Protein AF-0000000078205547 (afdb_homodimer)

Structure (mmCIF, N/CA/C/O backbone):
data_AF-0000000078205547-model_v1
#
loop_
_entity.id
_entity.type
_entity.pdbx_description
1 polymer 'DDHD domain-containing protein'
#
loop_
_atom_site.group_PDB
_atom_site.id
_atom_site.type_symbol
_atom_site.label_atom_id
_atom_site.label_alt_id
_atom_site.label_comp_id
_atom_site.label_asym_id
_atom_site.label_entity_id
_atom_site.label_seq_id
_atom_site.pdbx_PDB_ins_code
_atom_site.Cartn_x
_atom_site.Cartn_y
_atom_site.Cartn_z
_atom_site.occupancy
_atom_site.B_iso_or_equiv
_atom_site.auth_seq_id
_atom_site.auth_comp_id
_atom_site.auth_asym_id
_atom_site.auth_atom_id
_atom_site.pdbx_PDB_model_num
ATOM 1 N N . MET A 1 1 ? 18.281 45.594 -70 1 13.79 1 MET A N 1
ATOM 2 C CA . MET A 1 1 ? 17.766 46.969 -70.125 1 13.79 1 MET A CA 1
ATOM 3 C C . MET A 1 1 ? 16.734 47.25 -69 1 13.79 1 MET A C 1
ATOM 5 O O . MET A 1 1 ? 16.141 46.312 -68.438 1 13.79 1 MET A O 1
ATOM 9 N N . ALA A 1 2 ? 16.188 48.5 -69 1 14.16 2 ALA A N 1
ATOM 10 C CA . ALA A 1 2 ? 16.422 49.844 -68.5 1 14.16 2 ALA A CA 1
ATOM 11 C C . ALA A 1 2 ? 15.273 50.25 -67.562 1 14.16 2 ALA A C 1
ATOM 13 O O . ALA A 1 2 ? 15.5 50.844 -66.5 1 14.16 2 ALA A O 1
ATOM 14 N N . ASP A 1 3 ? 14.18 50.344 -68.188 1 13.2 3 ASP A N 1
ATOM 15 C CA . ASP A 1 3 ? 13.391 51.594 -68.25 1 13.2 3 ASP A CA 1
ATOM 16 C C . ASP A 1 3 ? 12.625 51.781 -66.938 1 13.2 3 ASP A C 1
ATOM 18 O O . ASP A 1 3 ? 12.719 52.844 -66.312 1 13.2 3 ASP A O 1
ATOM 22 N N . SER A 1 4 ? 11.383 51.844 -67.062 1 14.23 4 SER A N 1
ATOM 23 C CA . SER A 1 4 ? 10.461 52.969 -67 1 14.23 4 SER A CA 1
ATOM 24 C C . SER A 1 4 ? 9.883 53.125 -65.625 1 14.23 4 SER A C 1
ATOM 26 O O . SER A 1 4 ? 9.898 52.188 -64.812 1 14.23 4 SER A O 1
ATOM 28 N N . GLU A 1 5 ? 8.758 53.75 -65.438 1 14.48 5 GLU A N 1
ATOM 29 C CA . GLU A 1 5 ? 8.305 55.062 -65.062 1 14.48 5 GLU A CA 1
ATOM 30 C C . GLU A 1 5 ? 7.812 55.062 -63.594 1 14.48 5 GLU A C 1
ATOM 32 O O . GLU A 1 5 ? 7.5 54 -63.031 1 14.48 5 GLU A O 1
ATOM 37 N N . ALA A 1 6 ? 7.211 56.25 -63.125 1 14.41 6 ALA A N 1
ATOM 38 C CA . ALA A 1 6 ? 7.141 57.469 -62.312 1 14.41 6 ALA A CA 1
ATOM 39 C C . ALA A 1 6 ? 5.992 57.375 -61.312 1 14.41 6 ALA A C 1
ATOM 41 O O . ALA A 1 6 ? 6.117 57.875 -60.188 1 14.41 6 ALA A O 1
ATOM 42 N N . SER A 1 7 ? 4.758 57.25 -61.875 1 13.96 7 SER A N 1
ATOM 43 C CA . SER A 1 7 ? 3.809 58.344 -61.688 1 13.96 7 SER A CA 1
ATOM 44 C C . SER A 1 7 ? 3.281 58.375 -60.25 1 13.96 7 SER A C 1
ATOM 46 O O . SER A 1 7 ? 3.338 59.406 -59.562 1 13.96 7 SER A O 1
ATOM 48 N N . HIS A 1 8 ? 1.96 58.344 -60.156 1 14.67 8 HIS A N 1
ATOM 49 C CA . HIS A 1 8 ? 0.961 59.406 -59.938 1 14.67 8 HIS A CA 1
ATOM 50 C C . HIS A 1 8 ? 0.587 59.469 -58.469 1 14.67 8 HIS A C 1
ATOM 52 O O . HIS A 1 8 ? 0.93 58.594 -57.688 1 14.67 8 HIS A O 1
ATOM 58 N N . GLY A 1 9 ? -0.639 59.5 -58.281 1 14.28 9 GLY A N 1
ATOM 59 C CA . GLY A 1 9 ? -1.531 60.594 -57.844 1 14.28 9 GLY A CA 1
ATOM 60 C C . GLY A 1 9 ? -1.747 60.625 -56.344 1 14.28 9 GLY A C 1
ATOM 61 O O . GLY A 1 9 ? -1.538 61.656 -55.719 1 14.28 9 GLY A O 1
ATOM 62 N N . THR A 1 10 ? -2.805 60 -55.969 1 15.43 10 THR A N 1
ATOM 63 C CA . THR A 1 10 ? -3.979 60.75 -55.562 1 15.43 10 THR A CA 1
ATOM 64 C C . THR A 1 10 ? -3.865 61.125 -54.094 1 15.43 10 THR A C 1
ATOM 66 O O . THR A 1 10 ? -3.051 60.562 -53.344 1 15.43 10 THR A O 1
ATOM 69 N N . SER A 1 11 ? -4.965 61.312 -53.531 1 15.45 11 SER A N 1
ATOM 70 C CA . SER A 1 11 ? -5.785 62.375 -52.906 1 15.45 11 SER A CA 1
ATOM 71 C C . SER A 1 11 ? -5.523 62.469 -51.406 1 15.45 11 SER A C 1
ATOM 73 O O . SER A 1 11 ? -4.965 61.531 -50.812 1 15.45 11 SER A O 1
ATOM 75 N N . ASP A 1 12 ? -6.266 63.281 -50.781 1 15.35 12 ASP A N 1
ATOM 76 C CA . ASP A 1 12 ? -6.398 64.5 -50 1 15.35 12 ASP A CA 1
ATOM 77 C C . ASP A 1 12 ? -6.461 64.188 -48.531 1 15.35 12 ASP A C 1
ATOM 79 O O . ASP A 1 12 ? -5.812 64.875 -47.719 1 15.35 12 ASP A O 1
ATOM 83 N N . LEU A 1 13 ? -7.535 63.438 -48.219 1 16.25 13 LEU A N 1
ATOM 84 C CA . LEU A 1 13 ? -8.414 64.125 -47.25 1 16.25 13 LEU A CA 1
ATOM 85 C C . LEU A 1 13 ? -7.754 64.188 -45.875 1 16.25 13 LEU A C 1
ATOM 87 O O . LEU A 1 13 ? -6.934 63.344 -45.531 1 16.25 13 LEU A O 1
ATOM 91 N N . GLY A 1 14 ? -8.008 65.312 -45.219 1 15.91 14 GLY A N 1
ATOM 92 C CA . GLY A 1 14 ? -7.609 66.25 -44.219 1 15.91 14 GLY A CA 1
ATOM 93 C C . GLY A 1 14 ? -7.57 65.688 -42.812 1 15.91 14 GLY A C 1
ATOM 94 O O . GLY A 1 14 ? -6.934 66.312 -41.938 1 15.91 14 GLY A O 1
ATOM 95 N N . SER A 1 15 ? -8.578 64.812 -42.562 1 17.05 15 SER A N 1
ATOM 96 C CA . SER A 1 15 ? -9.289 65.25 -41.375 1 17.05 15 SER A CA 1
ATOM 97 C C . SER A 1 15 ? -8.375 65.25 -40.125 1 17.05 15 SER A C 1
ATOM 99 O O . SER A 1 15 ? -7.48 64.438 -40.031 1 17.05 15 SER A O 1
ATOM 101 N N . ASP A 1 16 ? -8.406 66.312 -39.469 1 16.69 16 ASP A N 1
ATOM 102 C CA . ASP A 1 16 ? -7.715 67 -38.406 1 16.69 16 ASP A CA 1
ATOM 103 C C . ASP A 1 16 ? -7.688 66.25 -37.125 1 16.69 16 ASP A C 1
ATOM 105 O O . ASP A 1 16 ? -7.285 66.75 -36.062 1 16.69 16 ASP A O 1
ATOM 109 N N . GLY A 1 17 ? -8.273 65 -37.188 1 16.44 17 GLY A N 1
ATOM 110 C CA . GLY A 1 17 ? -8.68 64.812 -35.812 1 16.44 17 GLY A CA 1
ATOM 111 C C . GLY A 1 17 ? -7.539 64.938 -34.812 1 16.44 17 GLY A C 1
ATOM 112 O O . GLY A 1 17 ? -6.484 64.312 -34.969 1 16.44 17 GLY A O 1
ATOM 113 N N . LYS A 1 18 ? -7.453 66.125 -34.312 1 17.38 18 LYS A N 1
ATOM 114 C CA . LYS A 1 18 ? -6.559 66.562 -33.281 1 17.38 18 LYS A CA 1
ATOM 115 C C . LYS A 1 18 ? -6.406 65.5 -32.156 1 17.38 18 LYS A C 1
ATOM 117 O O . LYS A 1 18 ? -7.395 64.938 -31.688 1 17.38 18 LYS A O 1
ATOM 122 N N . LYS A 1 19 ? -5.27 64.938 -32.156 1 17.17 19 LYS A N 1
ATOM 123 C CA . LYS A 1 19 ? -4.645 64.062 -31.156 1 17.17 19 LYS A CA 1
ATOM 124 C C . LYS A 1 19 ? -4.711 64.688 -29.766 1 17.17 19 LYS A C 1
ATOM 126 O O . LYS A 1 19 ? -4.02 65.688 -29.5 1 17.17 19 LYS A O 1
ATOM 131 N N . ARG A 1 20 ? -6.008 64.938 -29.328 1 17.83 20 ARG A N 1
ATOM 132 C CA . ARG A 1 20 ? -5.996 65.438 -27.969 1 17.83 20 ARG A CA 1
ATOM 133 C C . ARG A 1 20 ? -4.945 64.75 -27.125 1 17.83 20 ARG A C 1
ATOM 135 O O . ARG A 1 20 ? -4.863 63.5 -27.125 1 17.83 20 ARG A O 1
ATOM 142 N N . GLU A 1 21 ? -3.869 65.438 -27 1 20.22 21 GLU A N 1
ATOM 143 C CA . GLU A 1 21 ? -2.742 65.125 -26.109 1 20.22 21 GLU A CA 1
ATOM 144 C C . GLU A 1 21 ? -3.221 64.812 -24.703 1 20.22 21 GLU A C 1
ATOM 146 O O . GLU A 1 21 ? -3.791 65.625 -24.016 1 20.22 21 GLU A O 1
ATOM 151 N N . GLY A 1 22 ? -4.09 63.75 -24.703 1 19.55 22 GLY A N 1
ATOM 152 C CA . GLY A 1 22 ? -4.578 63.375 -23.391 1 19.55 22 GLY A CA 1
ATOM 153 C C . GLY A 1 22 ? -3.541 63.531 -22.297 1 19.55 22 GLY A C 1
ATOM 154 O O . GLY A 1 22 ? -2.338 63.5 -22.562 1 19.55 22 GLY A O 1
ATOM 155 N N . GLY A 1 23 ? -3.955 64.312 -21.25 1 19.34 23 GLY A N 1
ATOM 156 C CA . GLY A 1 23 ? -3.383 64.812 -20.016 1 19.34 23 GLY A CA 1
ATOM 157 C C . GLY A 1 23 ? -2.482 63.812 -19.328 1 19.34 23 GLY A C 1
ATOM 158 O O . GLY A 1 23 ? -2.514 62.625 -19.641 1 19.34 23 GLY A O 1
ATOM 159 N N . GLU A 1 24 ? -1.661 64.438 -18.391 1 21.66 24 GLU A N 1
ATOM 160 C CA . GLU A 1 24 ? -0.511 64.125 -17.547 1 21.66 24 GLU A CA 1
ATOM 161 C C . GLU A 1 24 ? -0.755 62.875 -16.703 1 21.66 24 GLU A C 1
ATOM 163 O O . GLU A 1 24 ? -1.899 62.562 -16.375 1 21.66 24 GLU A O 1
ATOM 168 N N . ALA A 1 25 ? 0.328 62 -16.641 1 23.91 25 ALA A N 1
ATOM 169 C CA . ALA A 1 25 ? 0.707 60.781 -15.938 1 23.91 25 ALA A CA 1
ATOM 170 C C . ALA A 1 25 ? 0.406 60.875 -14.445 1 23.91 25 ALA A C 1
ATOM 172 O O . ALA A 1 25 ? 1.003 61.688 -13.742 1 23.91 25 ALA A O 1
ATOM 173 N N . ALA A 1 26 ? -0.851 60.906 -14.039 1 26.56 26 ALA A N 1
ATOM 174 C CA . ALA A 1 26 ? -1.07 60.75 -12.602 1 26.56 26 ALA A CA 1
ATOM 175 C C . ALA A 1 26 ? -0.078 59.75 -12.008 1 26.56 26 ALA A C 1
ATOM 177 O O . ALA A 1 26 ? 0.103 58.656 -12.547 1 26.56 26 ALA A O 1
ATOM 178 N N . GLY A 1 27 ? 0.979 60.281 -11.398 1 23.22 27 GLY A N 1
ATOM 179 C CA . GLY A 1 27 ? 1.997 59.562 -10.656 1 23.22 27 GLY A CA 1
ATOM 180 C C . GLY A 1 27 ? 1.447 58.375 -9.906 1 23.22 27 GLY A C 1
ATOM 181 O O . GLY A 1 27 ? 0.437 58.469 -9.211 1 23.22 27 GLY A O 1
ATOM 182 N N . SER A 1 28 ? 1.461 57.219 -10.531 1 27.7 28 SER A N 1
ATOM 183 C CA . SER A 1 28 ? 1.217 55.938 -9.867 1 27.7 28 SER A CA 1
ATOM 184 C C . SER A 1 28 ? 1.701 55.969 -8.422 1 27.7 28 SER A C 1
ATOM 186 O O . SER A 1 28 ? 2.873 56.25 -8.156 1 27.7 28 SER A O 1
ATOM 188 N N . SER A 1 29 ? 0.966 56.562 -7.512 1 29.58 29 SER A N 1
ATOM 189 C CA . SER A 1 29 ? 1.237 56.406 -6.086 1 29.58 29 SER A CA 1
ATOM 190 C C . SER A 1 29 ? 1.867 55.062 -5.777 1 29.58 29 SER A C 1
ATOM 192 O O . SER A 1 29 ? 1.272 54.031 -6.055 1 29.58 29 SER A O 1
ATOM 194 N N . GLY A 1 30 ? 3.193 54.844 -6.055 1 29.59 30 GLY A N 1
ATOM 195 C CA . GLY A 1 30 ? 4.07 53.719 -5.73 1 29.59 30 GLY A CA 1
ATOM 196 C C . GLY A 1 30 ? 3.672 53 -4.453 1 29.59 30 GLY A C 1
ATOM 197 O O . GLY A 1 30 ? 3.484 53.656 -3.412 1 29.59 30 GLY A O 1
ATOM 198 N N . ILE A 1 31 ? 2.787 52.125 -4.508 1 36 31 ILE A N 1
ATOM 199 C CA . ILE A 1 31 ? 2.771 51.219 -3.379 1 36 31 ILE A CA 1
ATOM 200 C C . ILE A 1 31 ? 4.184 51.062 -2.809 1 36 31 ILE A C 1
ATOM 202 O O . ILE A 1 31 ? 5.094 50.594 -3.498 1 36 31 ILE A O 1
ATOM 206 N N . GLU A 1 32 ? 4.719 51.969 -2.125 1 38.06 32 GLU A N 1
ATOM 207 C CA . GLU A 1 32 ? 6.012 51.844 -1.462 1 38.06 32 GLU A CA 1
ATOM 208 C C . GLU A 1 32 ? 6.293 50.375 -1.096 1 38.06 32 GLU A C 1
ATOM 210 O O . GLU A 1 32 ? 5.516 49.75 -0.376 1 38.06 32 GLU A O 1
ATOM 215 N N . GLU A 1 33 ? 6.809 49.562 -1.987 1 44.59 33 GLU A N 1
ATOM 216 C CA . GLU A 1 33 ? 7.375 48.25 -1.736 1 44.59 33 GLU A CA 1
ATOM 217 C C . GLU A 1 33 ? 7.922 48.125 -0.315 1 44.59 33 GLU A C 1
ATOM 219 O O . GLU A 1 33 ? 8.789 48.906 0.083 1 44.59 33 GLU A O 1
ATOM 224 N N . THR A 1 34 ? 7.184 47.875 0.647 1 54.09 34 THR A N 1
ATOM 225 C CA . THR A 1 34 ? 7.656 47.656 2.012 1 54.09 34 THR A CA 1
ATOM 226 C C . THR A 1 34 ? 8.969 46.875 2.014 1 54.09 34 THR A C 1
ATOM 228 O O . THR A 1 34 ? 9.008 45.719 1.611 1 54.09 34 THR A O 1
ATOM 231 N N . SER A 1 35 ? 10.055 47.531 1.769 1 64.81 35 SER A N 1
ATOM 232 C CA . SER A 1 35 ? 11.398 46.969 1.927 1 64.81 35 SER A CA 1
ATOM 233 C C . SER A 1 35 ? 11.523 46.188 3.234 1 64.81 35 SER A C 1
ATOM 235 O O . SER A 1 35 ? 10.883 46.531 4.23 1 64.81 35 SER A O 1
ATOM 237 N N . PRO A 1 36 ? 12.023 45.031 3.236 1 72.62 36 PRO A N 1
ATOM 238 C CA . PRO A 1 36 ? 12.234 44.219 4.449 1 72.62 36 PRO A CA 1
ATOM 239 C C . PRO A 1 36 ? 12.867 45.031 5.578 1 72.62 36 PRO A C 1
ATOM 241 O O . PRO A 1 36 ? 12.664 44.719 6.754 1 72.62 36 PRO A O 1
ATOM 244 N N . ASP A 1 37 ? 13.516 46.094 5.188 1 77.12 37 ASP A N 1
ATOM 245 C CA . ASP A 1 37 ? 14.195 46.906 6.203 1 77.12 37 ASP A CA 1
ATOM 246 C C . ASP A 1 37 ? 13.195 47.719 7.031 1 77.12 37 ASP A C 1
ATOM 248 O O . ASP A 1 37 ? 13.461 48.031 8.188 1 77.12 37 ASP A O 1
ATOM 252 N N . LEU A 1 38 ? 12.125 47.906 6.422 1 78.62 38 LEU A N 1
ATOM 253 C CA . LEU A 1 38 ? 11.117 48.719 7.102 1 78.62 38 LEU A CA 1
ATOM 254 C C . LEU A 1 38 ? 10.391 47.875 8.156 1 78.62 38 LEU A C 1
ATOM 256 O O . LEU A 1 38 ? 9.711 48.438 9.031 1 78.62 38 LEU A O 1
ATOM 260 N N . LEU A 1 39 ? 10.609 46.594 8.156 1 78.88 39 LEU A N 1
ATOM 261 C CA . LEU A 1 39 ? 9.906 45.719 9.078 1 78.88 39 LEU A CA 1
ATOM 262 C C . LEU A 1 39 ? 10.75 45.469 10.328 1 78.88 39 LEU A C 1
ATOM 264 O O . LEU A 1 39 ? 10.266 44.875 11.289 1 78.88 39 LEU A O 1
ATOM 268 N N . ARG A 1 40 ? 11.867 46.031 10.336 1 77.31 40 ARG A N 1
ATOM 269 C CA . ARG A 1 40 ? 12.766 45.844 11.461 1 77.31 40 ARG A CA 1
ATOM 270 C C . ARG A 1 40 ? 12.406 46.75 12.633 1 77.31 40 ARG A C 1
ATOM 272 O O . ARG A 1 40 ? 11.961 47.875 12.43 1 77.31 40 ARG A O 1
ATOM 279 N N . ASN A 1 41 ? 12.586 46.219 13.797 1 77.12 41 ASN A N 1
ATOM 280 C CA . ASN A 1 41 ? 12.344 47 15.008 1 77.12 41 ASN A CA 1
ATOM 281 C C . ASN A 1 41 ? 13.531 47.875 15.352 1 77.12 41 ASN A C 1
ATOM 283 O O . ASN A 1 41 ? 14.133 47.75 16.422 1 77.12 41 ASN A O 1
ATOM 287 N N . THR A 1 42 ? 13.812 48.844 14.484 1 80.69 42 THR A N 1
ATOM 288 C CA . THR A 1 42 ? 14.898 49.812 14.695 1 80.69 42 THR A CA 1
ATOM 289 C C . THR A 1 42 ? 14.359 51.125 15.219 1 80.69 42 THR A C 1
ATOM 291 O O . THR A 1 42 ? 13.195 51.469 14.977 1 80.69 42 THR A O 1
ATOM 294 N N . PRO A 1 43 ? 15.227 51.781 15.922 1 84.12 43 PRO A N 1
ATOM 295 C CA . PRO A 1 43 ? 14.797 53.094 16.406 1 84.12 43 PRO A CA 1
ATOM 296 C C . PRO A 1 43 ? 14.375 54.031 15.266 1 84.12 43 PRO A C 1
ATOM 298 O O . PRO A 1 43 ? 13.438 54.812 15.422 1 84.12 43 PRO A O 1
ATOM 301 N N . SER A 1 44 ? 15.016 53.875 14.172 1 86.12 44 SER A N 1
ATOM 302 C CA . SER A 1 44 ? 14.672 54.719 13.031 1 86.12 44 SER A CA 1
ATOM 303 C C . SER A 1 44 ? 13.281 54.375 12.5 1 86.12 44 SER A C 1
ATOM 305 O O . SER A 1 44 ? 12.508 55.281 12.172 1 86.12 44 SER A O 1
ATOM 307 N N . ASN A 1 45 ? 12.977 53.156 12.414 1 86.25 45 ASN A N 1
ATOM 308 C CA . ASN A 1 45 ? 11.664 52.75 11.93 1 86.25 45 ASN A CA 1
ATOM 309 C C . ASN A 1 45 ? 10.555 53.125 12.906 1 86.25 45 ASN A C 1
ATOM 311 O O . ASN A 1 45 ? 9.461 53.5 12.492 1 86.25 45 ASN A O 1
ATOM 315 N N . ILE A 1 46 ? 10.836 53.031 14.117 1 88.75 46 ILE A N 1
ATOM 316 C CA . ILE A 1 46 ? 9.883 53.438 15.156 1 88.75 46 ILE A CA 1
ATOM 317 C C . ILE A 1 46 ? 9.617 54.938 15.062 1 88.75 46 ILE A C 1
ATOM 319 O O . ILE A 1 46 ? 8.453 55.375 15.07 1 88.75 46 ILE A O 1
ATOM 323 N N . ALA A 1 47 ? 10.688 55.656 14.969 1 90.62 47 ALA A N 1
ATOM 324 C CA . ALA A 1 47 ? 10.555 57.094 14.875 1 90.62 47 ALA A CA 1
ATOM 325 C C . ALA A 1 47 ? 9.742 57.5 13.641 1 90.62 47 ALA A C 1
ATOM 327 O O . ALA A 1 47 ? 8.945 58.438 13.695 1 90.62 47 ALA A O 1
ATOM 328 N N . ARG A 1 48 ? 9.961 56.875 12.648 1 91.19 48 ARG A N 1
ATOM 329 C CA . ARG A 1 48 ? 9.227 57.156 11.414 1 91.19 48 ARG A CA 1
ATOM 330 C C . ARG A 1 48 ? 7.73 56.938 11.609 1 91.19 48 ARG A C 1
ATOM 332 O O . ARG A 1 48 ? 6.914 57.75 11.18 1 91.19 48 ARG A O 1
ATOM 339 N N . LEU A 1 49 ? 7.43 55.844 12.172 1 91.38 49 LEU A N 1
ATOM 340 C CA . LEU A 1 49 ? 6.023 55.531 12.391 1 91.38 49 LEU A CA 1
ATOM 341 C C . LEU A 1 49 ? 5.387 56.5 13.383 1 91.38 49 LEU A C 1
ATOM 343 O O . LEU A 1 49 ? 4.223 56.875 13.227 1 91.38 49 LEU A O 1
ATOM 347 N N . GLU A 1 50 ? 6.133 56.875 14.359 1 91.44 50 GLU A N 1
ATOM 348 C CA . GLU A 1 50 ? 5.648 57.875 15.289 1 91.44 50 GLU A CA 1
ATOM 349 C C . GLU A 1 50 ? 5.336 59.188 14.57 1 91.44 50 GLU A C 1
ATOM 351 O O . GLU A 1 50 ? 4.34 59.844 14.875 1 91.44 50 GLU A O 1
ATOM 356 N N . ASP A 1 51 ? 6.16 59.531 13.688 1 91.62 51 ASP A N 1
ATOM 357 C CA . ASP A 1 51 ? 5.961 60.75 12.906 1 91.62 51 ASP A CA 1
ATOM 358 C C . ASP A 1 51 ? 4.703 60.625 12.047 1 91.62 51 ASP A C 1
ATOM 360 O O . ASP A 1 51 ? 3.951 61.594 11.93 1 91.62 51 ASP A O 1
ATOM 364 N N . VAL A 1 52 ? 4.566 59.531 11.469 1 91.56 52 VAL A N 1
ATOM 365 C CA . VAL A 1 52 ? 3.387 59.312 10.633 1 91.56 52 VAL A CA 1
ATOM 366 C C . VAL A 1 52 ? 2.123 59.469 11.477 1 91.56 52 VAL A C 1
ATOM 368 O O . VAL A 1 52 ? 1.142 60.094 11.031 1 91.56 52 VAL A O 1
ATOM 371 N N . ILE A 1 53 ? 2.115 58.938 12.641 1 92.69 53 ILE A N 1
ATOM 372 C CA . ILE A 1 53 ? 0.964 58.969 13.531 1 92.69 53 ILE A CA 1
ATOM 373 C C . ILE A 1 53 ? 0.724 60.406 13.992 1 92.69 53 ILE A C 1
ATOM 375 O O . ILE A 1 53 ? -0.417 60.875 14.023 1 92.69 53 ILE A O 1
ATOM 379 N N . GLU A 1 54 ? 1.781 61.125 14.289 1 90.5 54 GLU A N 1
ATOM 380 C CA . GLU A 1 54 ? 1.668 62.5 14.766 1 90.5 54 GLU A CA 1
ATOM 381 C C . GLU A 1 54 ? 1.045 63.406 13.711 1 90.5 54 GLU A C 1
ATOM 383 O O . GLU A 1 54 ? 0.337 64.375 14.039 1 90.5 54 GLU A O 1
ATOM 388 N N . HIS A 1 55 ? 1.217 63.125 12.523 1 88.75 55 HIS A N 1
ATOM 389 C CA . HIS A 1 55 ? 0.721 63.969 11.445 1 88.75 55 HIS A CA 1
ATOM 390 C C . HIS A 1 55 ? -0.623 63.469 10.93 1 88.75 55 HIS A C 1
ATOM 392 O O . HIS A 1 55 ? -1.188 64.062 10 1 88.75 55 HIS A O 1
ATOM 398 N N . SER A 1 56 ? -0.993 62.5 11.547 1 89.88 56 SER A N 1
ATOM 399 C CA . SER A 1 56 ? -2.291 61.969 11.133 1 89.88 56 SER A CA 1
ATOM 400 C C . SER A 1 56 ? -3.432 62.75 11.758 1 89.88 56 SER A C 1
ATOM 402 O O . SER A 1 56 ? -3.342 63.188 12.906 1 89.88 56 SER A O 1
ATOM 404 N N . LYS A 1 57 ? -4.48 63 10.984 1 86.88 57 LYS A N 1
ATOM 405 C CA . LYS A 1 57 ? -5.652 63.719 11.461 1 86.88 57 LYS A CA 1
ATOM 406 C C . LYS A 1 57 ? -6.375 62.969 12.562 1 86.88 57 LYS A C 1
ATOM 408 O O . LYS A 1 57 ? -6.875 63.562 13.516 1 86.88 57 LYS A O 1
ATOM 413 N N . GLY A 1 58 ? -6.293 61.75 12.461 1 86.94 58 GLY A N 1
ATOM 414 C CA . GLY A 1 58 ? -6.988 60.906 13.422 1 86.94 58 GLY A CA 1
ATOM 415 C C . GLY A 1 58 ? -6.367 60.938 14.805 1 86.94 58 GLY A C 1
ATOM 416 O O . GLY A 1 58 ? -7.055 60.719 15.805 1 86.94 58 GLY A O 1
ATOM 417 N N . ARG A 1 59 ? -5.121 61.281 14.812 1 89.81 59 ARG A N 1
ATOM 418 C CA . ARG A 1 59 ? -4.391 61.281 16.078 1 89.81 59 ARG A CA 1
ATOM 419 C C . ARG A 1 59 ? -4.863 62.406 16.969 1 89.81 59 ARG A C 1
ATOM 421 O O . ARG A 1 59 ? -4.812 62.312 18.203 1 89.81 59 ARG A O 1
ATOM 428 N N . GLN A 1 60 ? -5.348 63.438 16.438 1 87 60 GLN A N 1
ATOM 429 C CA . GLN A 1 60 ? -5.738 64.625 17.203 1 87 60 GLN A CA 1
ATOM 430 C C . GLN A 1 60 ? -6.859 64.312 18.188 1 87 60 GLN A C 1
ATOM 432 O O . GLN A 1 60 ? -6.895 64.812 19.297 1 87 60 GLN A O 1
ATOM 437 N N . LYS A 1 61 ? -7.656 63.375 17.719 1 85.25 61 LYS A N 1
ATOM 438 C CA . LYS A 1 61 ? -8.789 62.969 18.547 1 85.25 61 LYS A CA 1
ATOM 439 C C . LYS A 1 61 ? -8.32 62.219 19.781 1 85.25 61 LYS A C 1
ATOM 441 O O . LYS A 1 61 ? -9.039 62.156 20.781 1 85.25 61 LYS A O 1
ATOM 446 N N . TYR A 1 62 ? -7.09 61.75 19.734 1 90.69 62 TYR A N 1
ATOM 447 C CA . TYR A 1 62 ? -6.676 60.844 20.797 1 90.69 62 TYR A CA 1
ATOM 448 C C . TYR A 1 62 ? -5.602 61.469 21.672 1 90.69 62 TYR A C 1
ATOM 450 O O . TYR A 1 62 ? -4.996 60.781 22.516 1 90.69 62 TYR A O 1
ATOM 458 N N . LEU A 1 63 ? -5.398 62.688 21.547 1 91.94 63 LEU A N 1
ATOM 459 C CA . LEU A 1 63 ? -4.43 63.375 22.391 1 91.94 63 LEU A CA 1
ATOM 460 C C . LEU A 1 63 ? -4.996 63.656 23.781 1 91.94 63 LEU A C 1
ATOM 462 O O . LEU A 1 63 ? -6.211 63.781 23.938 1 91.94 63 LEU A O 1
ATOM 466 N N . ALA A 1 64 ? -4.109 63.656 24.703 1 92.81 64 ALA A N 1
ATOM 467 C CA . ALA A 1 64 ? -4.52 63.969 26.078 1 92.81 64 ALA A CA 1
ATOM 468 C C . ALA A 1 64 ? -5.078 65.375 26.172 1 92.81 64 ALA A C 1
ATOM 470 O O . ALA A 1 64 ? -4.543 66.312 25.562 1 92.81 64 ALA A O 1
ATOM 471 N N . GLN A 1 65 ? -6.145 65.562 26.984 1 90.19 65 GLN A N 1
ATOM 472 C CA . GLN A 1 65 ? -6.805 66.875 27.109 1 90.19 65 GLN A CA 1
ATOM 473 C C . GLN A 1 65 ? -6.559 67.438 28.484 1 90.19 65 GLN A C 1
ATOM 475 O O . GLN A 1 65 ? -6.766 68.688 28.672 1 90.19 65 GLN A O 1
ATOM 480 N N . THR A 1 66 ? -6.18 66.625 29.406 1 93.44 66 THR A N 1
ATOM 481 C CA . THR A 1 66 ? -5.977 67.062 30.766 1 93.44 66 THR A CA 1
ATOM 482 C C . THR A 1 66 ? -4.598 66.688 31.281 1 93.44 66 THR A C 1
ATOM 484 O O . THR A 1 66 ? -3.834 66 30.578 1 93.44 66 THR A O 1
ATOM 487 N N . GLY A 1 67 ? -4.238 67.25 32.469 1 89.44 67 GLY A N 1
ATOM 488 C CA . GLY A 1 67 ? -2.975 66.875 33.094 1 89.44 67 GLY A CA 1
ATOM 489 C C . GLY A 1 67 ? -3.094 65.75 34.094 1 89.44 67 GLY A C 1
ATOM 490 O O . GLY A 1 67 ? -2.189 65.5 34.906 1 89.44 67 GLY A O 1
ATOM 491 N N . SER A 1 68 ? -4.238 65.062 34 1 93.25 68 SER A N 1
ATOM 492 C CA . SER A 1 68 ? -4.457 63.969 34.938 1 93.25 68 SER A CA 1
ATOM 493 C C . SER A 1 68 ? -3.479 62.812 34.688 1 93.25 68 SER A C 1
ATOM 495 O O . SER A 1 68 ? -3.164 62.5 33.531 1 93.25 68 SER A O 1
ATOM 497 N N . PRO A 1 69 ? -2.988 62.156 35.719 1 89.69 69 PRO A N 1
ATOM 498 C CA . PRO A 1 69 ? -2.104 61 35.531 1 89.69 69 PRO A CA 1
ATOM 499 C C . PRO A 1 69 ? -2.783 59.844 34.812 1 89.69 69 PRO A C 1
ATOM 501 O O . PRO A 1 69 ? -2.104 59 34.25 1 89.69 69 PRO A O 1
ATOM 504 N N . SER A 1 70 ? -4.059 59.781 34.812 1 92.75 70 SER A N 1
ATOM 505 C CA . SER A 1 70 ? -4.805 58.719 34.156 1 92.75 70 SER A CA 1
ATOM 506 C C . SER A 1 70 ? -5.121 59.094 32.688 1 92.75 70 SER A C 1
ATOM 508 O O . SER A 1 70 ? -5.797 58.344 32 1 92.75 70 SER A O 1
ATOM 510 N N . ASP A 1 71 ? -4.676 60.25 32.281 1 94.06 71 ASP A N 1
ATOM 511 C CA . ASP A 1 71 ? -4.93 60.719 30.938 1 94.06 71 ASP A CA 1
ATOM 512 C C . ASP A 1 71 ? -3.713 60.5 30.031 1 94.06 71 ASP A C 1
ATOM 514 O O . ASP A 1 71 ? -2.873 61.406 29.891 1 94.06 71 ASP A O 1
ATOM 518 N N . GLY A 1 72 ? -3.633 59.344 29.453 1 91.94 72 GLY A N 1
ATOM 519 C CA . GLY A 1 72 ? -2.555 59.031 28.531 1 91.94 72 GLY A CA 1
ATOM 520 C C . GLY A 1 72 ? -3.014 58.906 27.078 1 91.94 72 GLY A C 1
ATOM 521 O O . GLY A 1 72 ? -4.207 58.75 26.812 1 91.94 72 GLY A O 1
ATOM 522 N N . SER A 1 73 ? -2.07 59.031 26.156 1 90.88 73 SER A N 1
ATOM 523 C CA . SER A 1 73 ? -2.414 59 24.734 1 90.88 73 SER A CA 1
ATOM 524 C C . SER A 1 73 ? -1.791 57.781 24.062 1 90.88 73 SER A C 1
ATOM 526 O O . SER A 1 73 ? -2.074 57.5 22.891 1 90.88 73 SER A O 1
ATOM 528 N N . ASP A 1 74 ? -1.033 57 24.781 1 91.94 74 ASP A N 1
ATOM 529 C CA . ASP A 1 74 ? -0.32 55.875 24.172 1 91.94 74 ASP A CA 1
ATOM 530 C C . ASP A 1 74 ? -1.256 54.688 23.922 1 91.94 74 ASP A C 1
ATOM 532 O O . ASP A 1 74 ? -2.023 54.312 24.812 1 91.94 74 ASP A O 1
ATOM 536 N N . VAL A 1 75 ? -1.223 54.219 22.703 1 95 75 VAL A N 1
ATOM 537 C CA . VAL A 1 75 ? -2.049 53.062 22.312 1 95 75 VAL A CA 1
ATOM 538 C C . VAL A 1 75 ? -1.162 51.875 22.047 1 95 75 VAL A C 1
ATOM 540 O O . VAL A 1 75 ? -0.054 52 21.516 1 95 75 VAL A O 1
ATOM 543 N N . ARG A 1 76 ? -1.578 50.656 22.484 1 94.25 76 ARG A N 1
ATOM 544 C CA . ARG A 1 76 ? -0.884 49.406 22.188 1 94.25 76 ARG A CA 1
ATOM 545 C C . ARG A 1 76 ? -1.841 48.375 21.594 1 94.25 76 ARG A C 1
ATOM 547 O O . ARG A 1 76 ? -2.994 48.281 22.016 1 94.25 76 ARG A O 1
ATOM 554 N N . TRP A 1 77 ? -1.322 47.656 20.625 1 96.19 77 TRP A N 1
ATOM 555 C CA . TRP A 1 77 ? -2.117 46.625 20 1 96.19 77 TRP A CA 1
ATOM 556 C C . TRP A 1 77 ? -1.736 45.25 20.562 1 96.19 77 TRP A C 1
ATOM 558 O O . TRP A 1 77 ? -0.568 45 20.859 1 96.19 77 TRP A O 1
ATOM 568 N N . TYR A 1 78 ? -2.74 44.375 20.703 1 95.12 78 TYR A N 1
ATOM 569 C CA . TYR A 1 78 ? -2.596 43.062 21.297 1 95.12 78 TYR A CA 1
ATOM 570 C C . TYR A 1 78 ? -3.104 41.969 20.344 1 95.12 78 TYR A C 1
ATOM 572 O O . TYR A 1 78 ? -3.871 42.25 19.422 1 95.12 78 TYR A O 1
ATOM 580 N N . PHE A 1 79 ? -2.607 40.812 20.469 1 94.81 79 PHE A N 1
ATOM 581 C CA . PHE A 1 79 ? -3.16 39.656 19.75 1 94.81 79 PHE A CA 1
ATOM 582 C C . PHE A 1 79 ? -3.383 38.5 20.703 1 94.81 79 PHE A C 1
ATOM 584 O O . PHE A 1 79 ? -2.613 38.281 21.656 1 94.81 79 PHE A O 1
ATOM 591 N N . CYS A 1 80 ? -4.422 37.781 20.469 1 94.25 80 CYS A N 1
ATOM 592 C CA . CYS A 1 80 ? -4.82 36.656 21.328 1 94.25 80 CYS A CA 1
ATOM 593 C C . CYS A 1 80 ? -3.861 35.5 21.172 1 94.25 80 CYS A C 1
ATOM 595 O O . CYS A 1 80 ? -3.453 35.156 20.062 1 94.25 80 CYS A O 1
ATOM 597 N N . LYS A 1 81 ? -3.592 34.875 22.328 1 89.44 81 LYS A N 1
ATOM 598 C CA . LYS A 1 81 ? -2.688 33.719 22.328 1 89.44 81 LYS A CA 1
ATOM 599 C C . LYS A 1 81 ? -3.33 32.5 21.672 1 89.44 81 LYS A C 1
ATOM 601 O O . LYS A 1 81 ? -2.664 31.75 20.953 1 89.44 81 LYS A O 1
ATOM 606 N N . VAL A 1 82 ? -4.551 32.344 21.859 1 88.62 82 VAL A N 1
ATOM 607 C CA . VAL A 1 82 ? -5.293 31.188 21.344 1 88.62 82 VAL A CA 1
ATOM 608 C C . VAL A 1 82 ? -5.98 31.578 20.031 1 88.62 82 VAL A C 1
ATOM 610 O O . VAL A 1 82 ? -6.59 32.656 19.938 1 88.62 82 VAL A O 1
ATOM 613 N N . PRO A 1 83 ? -5.797 30.703 19.078 1 90 83 PRO A N 1
ATOM 614 C CA . PRO A 1 83 ? -6.469 31.016 17.812 1 90 83 PRO A CA 1
ATOM 615 C C . PRO A 1 83 ? -7.988 30.953 17.922 1 90 83 PRO A C 1
ATOM 617 O O . PRO A 1 83 ? -8.523 30.297 18.812 1 90 83 PRO A O 1
ATOM 620 N N . LEU A 1 84 ? -8.578 31.75 17.016 1 91.62 84 LEU A N 1
ATOM 621 C CA . LEU A 1 84 ? -10.039 31.719 16.922 1 91.62 84 LEU A CA 1
ATOM 622 C C . LEU A 1 84 ? -10.523 30.375 16.422 1 91.62 84 LEU A C 1
ATOM 624 O O . LEU A 1 84 ? -9.875 29.734 15.594 1 91.62 84 LEU A O 1
ATOM 628 N N . ALA A 1 85 ? -11.594 29.938 17.047 1 86.19 85 ALA A N 1
ATOM 629 C CA . ALA A 1 85 ? -12.227 28.719 16.547 1 86.19 85 ALA A CA 1
ATOM 630 C C . ALA A 1 85 ? -12.766 28.906 15.133 1 86.19 85 ALA A C 1
ATOM 632 O O . ALA A 1 85 ? -12.852 30.047 14.648 1 86.19 85 ALA A O 1
ATOM 633 N N . GLU A 1 86 ? -13.148 27.719 14.602 1 78.81 86 GLU A N 1
ATOM 634 C CA . GLU A 1 86 ? -13.703 27.766 13.258 1 78.81 86 GLU A CA 1
ATOM 635 C C . GLU A 1 86 ? -15 28.578 13.227 1 78.81 86 GLU A C 1
ATOM 637 O O . GLU A 1 86 ? -15.906 28.328 14.023 1 78.81 86 GLU A O 1
ATOM 642 N N . ASN A 1 87 ? -15.141 29.625 12.562 1 79.12 87 ASN A N 1
ATOM 643 C CA . ASN A 1 87 ? -16.312 30.469 12.352 1 79.12 87 ASN A CA 1
ATOM 644 C C . ASN A 1 87 ? -16.531 31.422 13.531 1 79.12 87 ASN A C 1
ATOM 646 O O . ASN A 1 87 ? -17.609 32 13.672 1 79.12 87 ASN A O 1
ATOM 650 N N . GLU A 1 88 ? -15.617 31.406 14.398 1 87.5 88 GLU A N 1
ATOM 651 C CA . GLU A 1 88 ? -15.711 32.344 15.5 1 87.5 88 GLU A CA 1
ATOM 652 C C . GLU A 1 88 ? -15.367 33.75 15.047 1 87.5 88 GLU A C 1
ATOM 654 O O . GLU A 1 88 ? -14.336 33.969 14.398 1 87.5 88 GLU A O 1
ATOM 659 N N . LEU A 1 89 ? -16.281 34.625 15.344 1 89.94 89 LEU A N 1
ATOM 660 C CA . LEU A 1 89 ? -16.062 36 14.969 1 89.94 89 LEU A CA 1
ATOM 661 C C . LEU A 1 89 ? -15.102 36.688 15.953 1 89.94 89 LEU A C 1
ATOM 663 O O . LEU A 1 89 ? -15.18 36.469 17.156 1 89.94 89 LEU A O 1
ATOM 667 N N . ALA A 1 90 ? -14.227 37.562 15.477 1 92 90 ALA A N 1
ATOM 668 C CA . ALA A 1 90 ? -13.227 38.25 16.297 1 92 90 ALA A CA 1
ATOM 669 C C . ALA A 1 90 ? -13.891 39.125 17.344 1 92 90 ALA A C 1
ATOM 671 O O . ALA A 1 90 ? -13.414 39.25 18.469 1 92 90 ALA A O 1
ATOM 672 N N . ALA A 1 91 ? -15.031 39.688 17.016 1 89.75 91 ALA A N 1
ATOM 673 C CA . ALA A 1 91 ? -15.719 40.625 17.891 1 89.75 91 ALA A CA 1
ATOM 674 C C . ALA A 1 91 ? -16.328 39.906 19.094 1 89.75 91 ALA A C 1
ATOM 676 O O . ALA A 1 91 ? -16.672 40.531 20.094 1 89.75 91 ALA A O 1
ATOM 677 N N . SER A 1 92 ? -16.375 38.594 18.938 1 88.44 92 SER A N 1
ATOM 678 C CA . SER A 1 92 ? -16.984 37.812 20 1 88.44 92 SER A CA 1
ATOM 679 C C . SER A 1 92 ? -15.984 37.531 21.109 1 88.44 92 SER A C 1
ATOM 681 O O . SER A 1 92 ? -16.375 37.156 22.219 1 88.44 92 SER A O 1
ATOM 683 N N . VAL A 1 93 ? -14.789 37.75 20.812 1 89.69 93 VAL A N 1
ATOM 684 C CA . VAL A 1 93 ? -13.719 37.469 21.766 1 89.69 93 VAL A CA 1
ATOM 685 C C . VAL A 1 93 ? -12.93 38.75 22.031 1 89.69 93 VAL A C 1
ATOM 687 O O . VAL A 1 93 ? -12.656 39.531 21.094 1 89.69 93 VAL A O 1
ATOM 690 N N . PRO A 1 94 ? -12.516 39.125 23.234 1 89.81 94 PRO A N 1
ATOM 691 C CA . PRO A 1 94 ? -12.766 38.375 24.469 1 89.81 94 PRO A CA 1
ATOM 692 C C . PRO A 1 94 ? -14.18 38.594 25 1 89.81 94 PRO A C 1
ATOM 694 O O . PRO A 1 94 ? -14.836 39.562 24.672 1 89.81 94 PRO A O 1
ATOM 697 N N . ARG A 1 95 ? -14.586 37.688 25.938 1 84.06 95 ARG A N 1
ATOM 698 C CA . ARG A 1 95 ? -15.906 37.781 26.531 1 84.06 95 ARG A CA 1
ATOM 699 C C . ARG A 1 95 ? -15.898 38.719 27.734 1 84.06 95 ARG A C 1
ATOM 701 O O . ARG A 1 95 ? -16.828 39.531 27.906 1 84.06 95 ARG A O 1
ATOM 708 N N . ALA A 1 96 ? -14.844 38.688 28.469 1 85.5 96 ALA A N 1
ATOM 709 C CA . ALA A 1 96 ? -14.719 39.562 29.641 1 85.5 96 ALA A CA 1
ATOM 710 C C . ALA A 1 96 ? -14.406 41 29.234 1 85.5 96 ALA A C 1
ATOM 712 O O . ALA A 1 96 ? -13.711 41.219 28.25 1 85.5 96 ALA A O 1
ATOM 713 N N . GLU A 1 97 ? -14.836 41.969 29.984 1 88.44 97 GLU A N 1
ATOM 714 C CA . GLU A 1 97 ? -14.609 43.375 29.703 1 88.44 97 GLU A CA 1
ATOM 715 C C . GLU A 1 97 ? -13.141 43.75 29.891 1 88.44 97 GLU A C 1
ATOM 717 O O . GLU A 1 97 ? -12.594 44.562 29.125 1 88.44 97 GLU A O 1
ATOM 722 N N . VAL A 1 98 ? -12.594 43.188 30.938 1 90 98 VAL A N 1
ATOM 723 C CA . VAL A 1 98 ? -11.164 43.375 31.172 1 90 98 VAL A CA 1
ATOM 724 C C . VAL A 1 98 ? -10.406 42.156 30.688 1 90 98 VAL A C 1
ATOM 726 O O . VAL A 1 98 ? -10.625 41.031 31.188 1 90 98 VAL A O 1
ATOM 729 N N . VAL A 1 99 ? -9.57 42.375 29.734 1 88.38 99 VAL A N 1
ATOM 730 C CA . VAL A 1 99 ? -8.852 41.281 29.078 1 88.38 99 VAL A CA 1
ATOM 731 C C . VAL A 1 99 ? -7.793 40.719 30.016 1 88.38 99 VAL A C 1
ATOM 733 O O . VAL A 1 99 ? -6.953 41.438 30.531 1 88.38 99 VAL A O 1
ATOM 736 N N . GLY A 1 100 ? -7.812 39.5 30.266 1 78.25 100 GLY A N 1
ATOM 737 C CA . GLY A 1 100 ? -6.891 38.844 31.188 1 78.25 100 GLY A CA 1
ATOM 738 C C . GLY A 1 100 ? -5.453 38.875 30.703 1 78.25 100 GLY A C 1
ATOM 739 O O . GLY A 1 100 ? -5.199 38.875 29.5 1 78.25 100 GLY A O 1
ATOM 740 N N . LYS A 1 101 ? -4.5 38.906 31.641 1 72.75 101 LYS A N 1
ATOM 741 C CA . LYS A 1 101 ? -3.07 39 31.359 1 72.75 101 LYS A CA 1
ATOM 742 C C . LYS A 1 101 ? -2.576 37.781 30.578 1 72.75 101 LYS A C 1
ATOM 744 O O . LYS A 1 101 ? -1.673 37.906 29.75 1 72.75 101 LYS A O 1
ATOM 749 N N . SER A 1 102 ? -3.211 36.688 30.844 1 79.62 102 SER A N 1
ATOM 750 C CA . SER A 1 102 ? -2.664 35.469 30.281 1 79.62 102 SER A CA 1
ATOM 751 C C . SER A 1 102 ? -3.299 35.156 28.938 1 79.62 102 SER A C 1
ATOM 753 O O . SER A 1 102 ? -2.852 34.219 28.234 1 79.62 102 SER A O 1
ATOM 755 N N . GLU A 1 103 ? -4.066 36.031 28.406 1 87.62 103 GLU A N 1
ATOM 756 C CA . GLU A 1 103 ? -4.812 35.656 27.203 1 87.62 103 GLU A CA 1
ATOM 757 C C . GLU A 1 103 ? -4.254 36.312 25.969 1 87.62 103 GLU A C 1
ATOM 759 O O . GLU A 1 103 ? -4.387 35.812 24.859 1 87.62 103 GLU A O 1
ATOM 764 N N . TYR A 1 104 ? -3.707 37.469 26.172 1 92.44 104 TYR A N 1
ATOM 765 C CA . TYR A 1 104 ? -3.268 38.25 25.016 1 92.44 104 TYR A CA 1
ATOM 766 C C . TYR A 1 104 ? -1.797 38.625 25.141 1 92.44 104 TYR A C 1
ATOM 768 O O . TYR A 1 104 ? -1.28 38.781 26.25 1 92.44 104 TYR A O 1
ATOM 776 N N . PHE A 1 105 ? -1.157 38.781 24 1 92.69 105 PHE A N 1
ATOM 777 C CA . PHE A 1 105 ? 0.183 39.375 23.922 1 92.69 105 PHE A CA 1
ATOM 778 C C . PHE A 1 105 ? 0.146 40.75 23.281 1 92.69 105 PHE A C 1
ATOM 780 O O . PHE A 1 105 ? -0.695 41 22.422 1 92.69 105 PHE A O 1
ATOM 787 N N . ARG A 1 106 ? 1.035 41.531 23.719 1 91.94 106 ARG A N 1
ATOM 788 C CA . ARG A 1 106 ? 1.214 42.812 23.078 1 91.94 106 ARG A CA 1
ATOM 789 C C . ARG A 1 106 ? 2.139 42.719 21.875 1 91.94 106 ARG A C 1
ATOM 791 O O . ARG A 1 106 ? 3.156 42.031 21.922 1 91.94 106 ARG A O 1
ATOM 798 N N . PHE A 1 107 ? 1.762 43.375 20.797 1 91.81 107 PHE A N 1
ATOM 799 C CA . PHE A 1 107 ? 2.674 43.469 19.656 1 91.81 107 PHE A CA 1
ATOM 800 C C . PHE A 1 107 ? 3.906 44.281 20.031 1 91.81 107 PHE A C 1
ATOM 802 O O . PHE A 1 107 ? 3.836 45.188 20.891 1 91.81 107 PHE A O 1
ATOM 809 N N . GLY A 1 108 ? 4.992 44.031 19.391 1 87.56 108 GLY A N 1
ATOM 810 C CA . GLY A 1 108 ? 6.152 44.875 19.562 1 87.56 108 GLY A CA 1
ATOM 811 C C . GLY A 1 108 ? 5.875 46.344 19.203 1 87.56 108 GLY A C 1
ATOM 812 O O . GLY A 1 108 ? 4.867 46.625 18.562 1 87.56 108 GLY A O 1
ATOM 813 N N . MET A 1 109 ? 6.75 47.156 19.688 1 88.5 109 MET A N 1
ATOM 814 C CA . MET A 1 109 ? 6.527 48.594 19.531 1 88.5 109 MET A CA 1
ATOM 815 C C . MET A 1 109 ? 6.359 48.938 18.062 1 88.5 109 MET A C 1
ATOM 817 O O . MET A 1 109 ? 5.402 49.625 17.703 1 88.5 109 MET A O 1
ATOM 821 N N . ARG A 1 110 ? 7.23 48.531 17.266 1 89.69 110 ARG A N 1
ATOM 822 C CA . ARG A 1 110 ? 7.16 48.875 15.852 1 89.69 110 ARG A CA 1
ATOM 823 C C . ARG A 1 110 ? 5.863 48.375 15.227 1 89.69 110 ARG A C 1
ATOM 825 O O . ARG A 1 110 ? 5.203 49.094 14.484 1 89.69 110 ARG A O 1
ATOM 832 N N . ASP A 1 111 ? 5.594 47.125 15.516 1 91.81 111 ASP A N 1
ATOM 833 C CA . ASP A 1 111 ? 4.391 46.531 14.945 1 91.81 111 ASP A CA 1
ATOM 834 C C . ASP A 1 111 ? 3.133 47.25 15.438 1 91.81 111 ASP A C 1
ATOM 836 O O . ASP A 1 111 ? 2.211 47.5 14.656 1 91.81 111 ASP A O 1
ATOM 840 N N . SER A 1 112 ? 3.098 47.5 16.688 1 93.69 112 SER A N 1
ATOM 841 C CA . SER A 1 112 ? 1.96 48.219 17.25 1 93.69 112 SER A CA 1
ATOM 842 C C . SER A 1 112 ? 1.771 49.594 16.578 1 93.69 112 SER A C 1
ATOM 844 O O . SER A 1 112 ? 0.644 49.969 16.266 1 93.69 112 SER A O 1
ATOM 846 N N . LEU A 1 113 ? 2.826 50.344 16.391 1 94.38 113 LEU A N 1
ATOM 847 C CA . LEU A 1 113 ? 2.762 51.625 15.75 1 94.38 113 LEU A CA 1
ATOM 848 C C . LEU A 1 113 ? 2.305 51.5 14.297 1 94.38 113 LEU A C 1
ATOM 850 O O . LEU A 1 113 ? 1.552 52.344 13.805 1 94.38 113 LEU A O 1
ATOM 854 N N . ALA A 1 114 ? 2.793 50.5 13.695 1 94 114 ALA A N 1
ATOM 855 C CA . ALA A 1 114 ? 2.398 50.281 12.305 1 94 114 ALA A CA 1
ATOM 856 C C . ALA A 1 114 ? 0.898 50.031 12.195 1 94 114 ALA A C 1
ATOM 858 O O . ALA A 1 114 ? 0.238 50.531 11.289 1 94 114 ALA A O 1
ATOM 859 N N . ILE A 1 115 ? 0.415 49.188 13.039 1 96.06 115 ILE A N 1
ATOM 860 C CA . ILE A 1 115 ? -1.012 48.875 13.055 1 96.06 115 ILE A CA 1
ATOM 861 C C . ILE A 1 115 ? -1.805 50.156 13.359 1 96.06 115 ILE A C 1
ATOM 863 O O . ILE A 1 115 ? -2.805 50.438 12.695 1 96.06 115 ILE A O 1
ATOM 867 N N . GLU A 1 116 ? -1.383 50.906 14.32 1 96.25 116 GLU A N 1
ATOM 868 C CA . GLU A 1 116 ? -2.07 52.125 14.711 1 96.25 116 GLU A CA 1
ATOM 869 C C . GLU A 1 116 ? -2.074 53.125 13.578 1 96.25 116 GLU A C 1
ATOM 871 O O . GLU A 1 116 ? -3.084 53.812 13.336 1 96.25 116 GLU A O 1
ATOM 876 N N . ALA A 1 117 ? -0.969 53.312 12.961 1 94.62 117 ALA A N 1
ATOM 877 C CA . ALA A 1 117 ? -0.886 54.219 11.828 1 94.62 117 ALA A CA 1
ATOM 878 C C . ALA A 1 117 ? -1.907 53.875 10.75 1 94.62 117 ALA A C 1
ATOM 880 O O . ALA A 1 117 ? -2.576 54.75 10.203 1 94.62 117 ALA A O 1
ATOM 881 N N . SER A 1 118 ? -1.938 52.625 10.438 1 94.31 118 SER A N 1
ATOM 882 C CA . SER A 1 118 ? -2.881 52.156 9.43 1 94.31 118 SER A CA 1
ATOM 883 C C . SER A 1 118 ? -4.32 52.312 9.898 1 94.31 118 SER A C 1
ATOM 885 O O . SER A 1 118 ? -5.215 52.594 9.094 1 94.31 118 SER A O 1
ATOM 887 N N . PHE A 1 119 ? -4.551 52.062 11.117 1 95.19 119 PHE A N 1
ATOM 888 C CA . PHE A 1 119 ? -5.883 52.219 11.695 1 95.19 119 PHE A CA 1
ATOM 889 C C . PHE A 1 119 ? -6.363 53.656 11.602 1 95.19 119 PHE A C 1
ATOM 891 O O . PHE A 1 119 ? -7.496 53.906 11.188 1 95.19 119 PHE A O 1
ATOM 898 N N . LEU A 1 120 ? -5.52 54.594 11.992 1 94.38 120 LEU A N 1
ATOM 899 C CA . LEU A 1 120 ? -5.875 56.031 12.047 1 94.38 120 LEU A CA 1
ATOM 900 C C . LEU A 1 120 ? -6.184 56.562 10.648 1 94.38 120 LEU A C 1
ATOM 902 O O . LEU A 1 120 ? -6.977 57.5 10.5 1 94.38 120 LEU A O 1
ATOM 906 N N . GLN A 1 121 ? -5.629 55.969 9.688 1 91.5 121 GLN A N 1
ATOM 907 C CA . GLN A 1 121 ? -5.875 56.406 8.32 1 91.5 121 GLN A CA 1
ATOM 908 C C . GLN A 1 121 ? -7.281 56.031 7.863 1 91.5 121 GLN A C 1
ATOM 910 O O . GLN A 1 121 ? -7.875 56.688 7.02 1 91.5 121 GLN A O 1
ATOM 915 N N . ARG A 1 122 ? -7.789 54.969 8.414 1 92.75 122 ARG A N 1
ATOM 916 C CA . ARG A 1 122 ? -9.109 54.469 8.039 1 92.75 122 ARG A CA 1
ATOM 917 C C . ARG A 1 122 ? -9.969 54.219 9.266 1 92.75 122 ARG A C 1
ATOM 919 O O . ARG A 1 122 ? -10.656 53.188 9.344 1 92.75 122 ARG A O 1
ATOM 926 N N . GLU A 1 123 ? -9.914 55.031 10.172 1 92.94 123 GLU A N 1
ATOM 927 C CA . GLU A 1 123 ? -10.523 54.812 11.477 1 92.94 123 GLU A CA 1
ATOM 928 C C . GLU A 1 123 ? -12.039 54.656 11.359 1 92.94 123 GLU A C 1
ATOM 930 O O . GLU A 1 123 ? -12.609 53.688 11.859 1 92.94 123 GLU A O 1
ATOM 935 N N . GLU A 1 124 ? -12.727 55.562 10.688 1 90.81 124 GLU A N 1
ATOM 936 C CA . GLU A 1 124 ? -14.18 55.562 10.602 1 90.81 124 GLU A CA 1
ATOM 937 C C . GLU A 1 124 ? -14.703 54.281 9.945 1 90.81 124 GLU A C 1
ATOM 939 O O . GLU A 1 124 ? -15.664 53.688 10.43 1 90.81 124 GLU A O 1
ATOM 944 N N . GLU A 1 125 ? -14.055 54.031 8.938 1 93.5 125 GLU A N 1
ATOM 945 C CA . GLU A 1 125 ? -14.445 52.812 8.227 1 93.5 125 GLU A CA 1
ATOM 946 C C . GLU A 1 125 ? -14.242 51.562 9.086 1 93.5 125 GLU A C 1
ATOM 948 O O . GLU A 1 125 ? -15.125 50.688 9.164 1 93.5 125 GLU A O 1
ATOM 953 N N . LEU A 1 126 ? -13.117 51.438 9.734 1 93.81 126 LEU A N 1
ATOM 954 C CA . LEU A 1 126 ? -12.75 50.281 10.523 1 93.81 126 LEU A CA 1
ATOM 955 C C . LEU A 1 126 ? -13.656 50.125 11.742 1 93.81 126 LEU A C 1
ATOM 957 O O . LEU A 1 126 ? -14.055 49.031 12.102 1 93.81 126 LEU A O 1
ATOM 961 N N . LEU A 1 127 ? -13.969 51.219 12.336 1 92.44 127 LEU A N 1
ATOM 962 C CA . LEU A 1 127 ? -14.859 51.188 13.492 1 92.44 127 LEU A CA 1
ATOM 963 C C . LEU A 1 127 ? -16.266 50.781 13.07 1 92.44 127 LEU A C 1
ATOM 965 O O . LEU A 1 127 ? -16.938 50 13.781 1 92.44 127 LEU A O 1
ATOM 969 N N . SER A 1 128 ? -16.688 51.344 11.992 1 92.81 128 SER A N 1
ATOM 970 C CA . SER A 1 128 ? -18.016 51 11.5 1 92.81 128 SER A CA 1
ATOM 971 C C . SER A 1 128 ? -18.125 49.5 11.242 1 92.81 128 SER A C 1
ATOM 973 O O . SER A 1 128 ? -19.125 48.875 11.609 1 92.81 128 SER A O 1
ATOM 975 N N . GLU A 1 129 ? -17.141 49 10.617 1 92.44 129 GLU A N 1
ATOM 976 C CA . GLU A 1 129 ? -17.141 47.562 10.328 1 92.44 129 GLU A CA 1
ATOM 977 C C . GLU A 1 129 ? -17.094 46.75 11.609 1 92.44 129 GLU A C 1
ATOM 979 O O . GLU A 1 129 ? -17.719 45.688 11.695 1 92.44 129 GLU A O 1
ATOM 984 N N . TRP A 1 130 ? -16.266 47.188 12.539 1 91.12 130 TRP A N 1
ATOM 985 C CA . TRP A 1 130 ? -16.156 46.469 13.812 1 91.12 130 TRP A CA 1
ATOM 986 C C . TRP A 1 130 ? -17.5 46.438 14.539 1 91.12 130 TRP A C 1
ATOM 988 O O . TRP A 1 130 ? -17.906 45.406 15.07 1 91.12 130 TRP A O 1
ATOM 998 N N . TRP A 1 131 ? -18.203 47.5 14.555 1 90.69 131 TRP A N 1
ATOM 999 C CA . TRP A 1 131 ? -19.484 47.594 15.25 1 90.69 131 TRP A CA 1
ATOM 1000 C C . TRP A 1 131 ? -20.531 46.75 14.547 1 90.69 131 TRP A C 1
ATOM 1002 O O . TRP A 1 131 ? -21.422 46.156 15.188 1 90.69 131 TRP A O 1
ATOM 1012 N N . LYS A 1 132 ? -20.406 46.719 13.297 1 90.62 132 LYS A N 1
ATOM 1013 C CA . LYS A 1 132 ? -21.297 45.844 12.547 1 90.62 132 LYS A CA 1
ATOM 1014 C C . LYS A 1 132 ? -21.109 44.375 12.961 1 90.62 132 LYS A C 1
ATOM 1016 O O . LYS A 1 132 ? -22.078 43.656 13.195 1 90.62 132 LYS A O 1
ATOM 1021 N N . GLU A 1 133 ? -19.875 43.969 13.016 1 91.31 133 GLU A N 1
ATOM 1022 C CA . GLU A 1 133 ? -19.578 42.594 13.422 1 91.31 133 GLU A CA 1
ATOM 1023 C C . GLU A 1 133 ? -20.016 42.312 14.859 1 91.31 133 GLU A C 1
ATOM 1025 O O . GLU A 1 133 ? -20.531 41.25 15.18 1 91.31 133 GLU A O 1
ATOM 1030 N N . PHE A 1 134 ? -19.766 43.281 15.68 1 88.12 134 PHE A N 1
ATOM 1031 C CA . PHE A 1 134 ? -20.141 43.156 17.078 1 88.12 134 PHE A CA 1
ATOM 1032 C C . PHE A 1 134 ? -21.656 43 17.234 1 88.12 134 PHE A C 1
ATOM 1034 O O . PHE A 1 134 ? -22.109 42.219 18.078 1 88.12 134 PHE A O 1
ATOM 1041 N N . ALA A 1 135 ? -22.328 43.719 16.469 1 84.81 135 ALA A N 1
ATOM 1042 C CA . ALA A 1 135 ? -23.797 43.594 16.484 1 84.81 135 ALA A CA 1
ATOM 1043 C C . ALA A 1 135 ? -24.25 42.219 16.062 1 84.81 135 ALA A C 1
ATOM 1045 O O . ALA A 1 135 ? -25.219 41.688 16.609 1 84.81 135 ALA A O 1
ATOM 1046 N N . GLU A 1 136 ? -23.562 41.719 15.188 1 82.44 136 GLU A N 1
ATOM 1047 C CA . GLU A 1 136 ? -23.875 40.375 14.719 1 82.44 136 GLU A CA 1
ATOM 1048 C C . GLU A 1 136 ? -23.672 39.344 15.82 1 82.44 136 GLU A C 1
ATOM 1050 O O . GLU A 1 136 ? -24.406 38.344 15.898 1 82.44 136 GLU A O 1
ATOM 1055 N N . CYS A 1 137 ? -22.672 39.5 16.609 1 80.12 137 CYS A N 1
ATOM 1056 C CA . CYS A 1 137 ? -22.375 38.594 17.703 1 80.12 137 CYS A CA 1
ATOM 1057 C C . CYS A 1 137 ? -23.391 38.719 18.828 1 80.12 137 CYS A C 1
ATOM 1059 O O . CYS A 1 137 ? -23.703 37.75 19.5 1 80.12 137 CYS A O 1
ATOM 1061 N N . SER A 1 138 ? -23.859 39.875 19.156 1 65.06 138 SER A N 1
ATOM 1062 C CA . SER A 1 138 ? -24.75 40.156 20.281 1 65.06 138 SER A CA 1
ATOM 1063 C C . SER A 1 138 ? -26.156 39.688 20 1 65.06 138 SER A C 1
ATOM 1065 O O . SER A 1 138 ? -26.906 39.344 20.922 1 65.06 138 SER A O 1
ATOM 1067 N N . ASP A 1 139 ? -26.797 39.781 18.719 1 56.84 139 ASP A N 1
ATOM 1068 C CA . ASP A 1 139 ? -28.172 39.438 18.422 1 56.84 139 ASP A CA 1
ATOM 1069 C C . ASP A 1 139 ? -28.406 37.938 18.562 1 56.84 139 ASP A C 1
ATOM 1071 O O . ASP A 1 139 ? -27.641 37.125 18.031 1 56.84 139 ASP A O 1
ATOM 1075 N N . GLY A 1 140 ? -28.234 37.219 19.703 1 43.81 140 GLY A N 1
ATOM 1076 C CA . GLY A 1 140 ? -28.594 35.844 19.984 1 43.81 140 GLY A CA 1
ATOM 1077 C C . GLY A 1 140 ? -29 35.062 18.75 1 43.81 140 GLY A C 1
ATOM 1078 O O . GLY A 1 140 ? -29.062 35.625 17.656 1 43.81 140 GLY A O 1
ATOM 1079 N N . PRO A 1 141 ? -29.234 33.625 18.812 1 38.78 141 PRO A N 1
ATOM 1080 C CA . PRO A 1 141 ? -29.672 32.812 17.703 1 38.78 141 PRO A CA 1
ATOM 1081 C C . PRO A 1 141 ? -30.938 33.344 17.016 1 38.78 141 PRO A C 1
ATOM 1083 O O . PRO A 1 141 ? -31.453 32.719 16.078 1 38.78 141 PRO A O 1
ATOM 1086 N N . ARG A 1 142 ? -31.781 34.188 17.625 1 36.19 142 ARG A N 1
ATOM 1087 C CA . ARG A 1 142 ? -33.094 34.406 17.062 1 36.19 142 ARG A CA 1
ATOM 1088 C C . ARG A 1 142 ? -33.031 35.125 15.719 1 36.19 142 ARG A C 1
ATOM 1090 O O . ARG A 1 142 ? -33.812 34.875 14.812 1 36.19 142 ARG A O 1
ATOM 1097 N N . ALA A 1 143 ? -32.406 36.219 15.57 1 37.41 143 ALA A N 1
ATOM 1098 C CA . ALA A 1 143 ? -32.5 37 14.336 1 37.41 143 ALA A CA 1
ATOM 1099 C C . ALA A 1 143 ? -31.797 36.281 13.18 1 37.41 143 ALA A C 1
ATOM 1101 O O . ALA A 1 143 ? -31.938 36.688 12.023 1 37.41 143 ALA A O 1
ATOM 1102 N N . ARG A 1 144 ? -30.969 35.438 13.367 1 35.78 144 ARG A N 1
ATOM 1103 C CA . ARG A 1 144 ? -30.469 34.656 12.25 1 35.78 144 ARG A CA 1
ATOM 1104 C C . ARG A 1 144 ? -31.578 33.781 11.656 1 35.78 144 ARG A C 1
ATOM 1106 O O . ARG A 1 144 ? -31.344 33.062 10.695 1 35.78 144 ARG A O 1
ATOM 1113 N N . ILE A 1 145 ? -32.75 33.688 12.375 1 34 145 ILE A N 1
ATOM 1114 C CA . ILE A 1 145 ? -33.844 32.906 11.766 1 34 145 ILE A CA 1
ATOM 1115 C C . ILE A 1 145 ? -34.438 33.688 10.609 1 34 145 ILE A C 1
ATOM 1117 O O . ILE A 1 145 ? -34.781 33.125 9.578 1 34 145 ILE A O 1
ATOM 1121 N N . SER A 1 146 ? -34.875 35.062 10.797 1 33.38 146 SER A N 1
ATOM 1122 C CA . SER A 1 146 ? -35.688 35.656 9.727 1 33.38 146 SER A CA 1
ATOM 1123 C C . SER A 1 146 ? -34.844 35.906 8.484 1 33.38 146 SER A C 1
ATOM 1125 O O . SER A 1 146 ? -35.344 35.938 7.367 1 33.38 146 SER A O 1
ATOM 1127 N N . ALA A 1 147 ? -33.656 36.656 8.578 1 33.22 147 ALA A N 1
ATOM 1128 C CA . ALA A 1 147 ? -33 36.906 7.309 1 33.22 147 ALA A CA 1
ATOM 1129 C C . ALA A 1 147 ? -32.625 35.625 6.605 1 33.22 147 ALA A C 1
ATOM 1131 O O . ALA A 1 147 ? -32.125 35.625 5.473 1 33.22 147 ALA A O 1
ATOM 1132 N N . SER A 1 148 ? -32.625 34.562 7.332 1 31.17 148 SER A N 1
ATOM 1133 C CA . SER A 1 148 ? -32.344 33.344 6.566 1 31.17 148 SER A CA 1
ATOM 1134 C C . SER A 1 148 ? -33.5 32.969 5.66 1 31.17 148 SER A C 1
ATOM 1136 O O . SER A 1 148 ? -33.438 31.938 4.984 1 31.17 148 SER A O 1
ATOM 1138 N N . SER A 1 149 ? -34.656 33.719 5.812 1 30.78 149 SER A N 1
ATOM 1139 C CA . SER A 1 149 ? -35.688 33.219 4.91 1 30.78 149 SER A CA 1
ATOM 1140 C C . SER A 1 149 ? -35.406 33.625 3.467 1 30.78 149 SER A C 1
ATOM 1142 O O . SER A 1 149 ? -36.125 33.25 2.553 1 30.78 149 SER A O 1
ATOM 1144 N N . SER A 1 150 ? -35.156 34.969 3.291 1 25.8 150 SER A N 1
ATOM 1145 C CA . SER A 1 150 ? -35.031 35.031 1.839 1 25.8 150 SER A CA 1
ATOM 1146 C C . SER A 1 150 ? -33.938 34.062 1.369 1 25.8 150 SER A C 1
ATOM 1148 O O . SER A 1 150 ? -32.781 34.188 1.778 1 25.8 150 SER A O 1
ATOM 1150 N N . LYS A 1 151 ? -34.312 32.969 1.109 1 28.27 151 LYS A N 1
ATOM 1151 C CA . LYS A 1 151 ? -33.781 31.812 0.418 1 28.27 151 LYS A CA 1
ATOM 1152 C C . LYS A 1 151 ? -32.781 32.219 -0.663 1 28.27 151 LYS A C 1
ATOM 1154 O O . LYS A 1 151 ? -32.469 31.422 -1.534 1 28.27 151 LYS A O 1
ATOM 1159 N N . GLY A 1 152 ? -32.938 33.594 -1.014 1 24.92 152 GLY A N 1
ATOM 1160 C CA . GLY A 1 152 ? -32.25 33.594 -2.289 1 24.92 152 GLY A CA 1
ATOM 1161 C C . GLY A 1 152 ? -30.875 32.969 -2.227 1 24.92 152 GLY A C 1
ATOM 1162 O O . GLY A 1 152 ? -30.453 32.5 -1.168 1 24.92 152 GLY A O 1
ATOM 1163 N N . SER A 1 153 ? -29.922 33.781 -2.971 1 24.2 153 SER A N 1
ATOM 1164 C CA . SER A 1 153 ? -28.688 33.188 -3.477 1 24.2 153 SER A CA 1
ATOM 1165 C C . SER A 1 153 ? -27.719 32.875 -2.338 1 24.2 153 SER A C 1
ATOM 1167 O O . SER A 1 153 ? -27.25 33.781 -1.636 1 24.2 153 SER A O 1
ATOM 1169 N N . ALA A 1 154 ? -28.016 32.094 -1.274 1 26.42 154 ALA A N 1
ATOM 1170 C CA . ALA A 1 154 ? -26.875 31.469 -0.612 1 26.42 154 ALA A CA 1
ATOM 1171 C C . ALA A 1 154 ? -25.625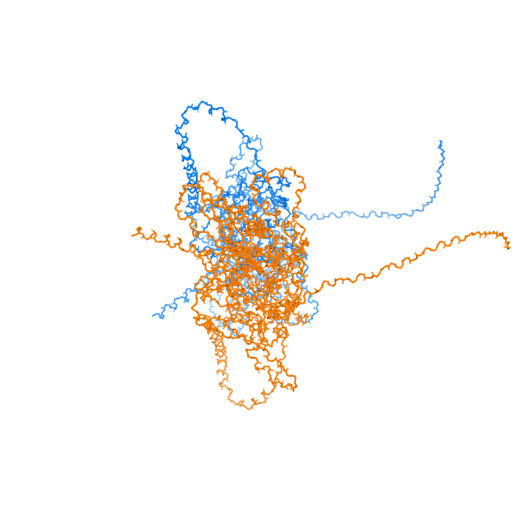 31.578 -1.478 1 26.42 154 ALA A C 1
ATOM 1173 O O . ALA A 1 154 ? -25.547 30.953 -2.541 1 26.42 154 ALA A O 1
ATOM 1174 N N . ALA A 1 155 ? -25.141 32.656 -1.524 1 24.12 155 ALA A N 1
ATOM 1175 C CA . ALA A 1 155 ? -23.875 32.594 -2.24 1 24.12 155 ALA A CA 1
ATOM 1176 C C . ALA A 1 155 ? -23.141 31.297 -1.955 1 24.12 155 ALA A C 1
ATOM 1178 O O . ALA A 1 155 ? -22.906 30.953 -0.795 1 24.12 155 ALA A O 1
ATOM 1179 N N . LYS A 1 156 ? -23.422 30.312 -2.75 1 27.25 156 LYS A N 1
ATOM 1180 C CA . LYS A 1 156 ? -22.609 29.109 -2.971 1 27.25 156 LYS A CA 1
ATOM 1181 C C . LYS A 1 156 ? -21.188 29.328 -2.486 1 27.25 156 LYS A C 1
ATOM 1183 O O . LYS A 1 156 ? -20.406 30.062 -3.104 1 27.25 156 LYS A O 1
ATOM 1188 N N . ALA A 1 157 ? -21.125 29.578 -1.251 1 27.28 157 ALA A N 1
ATOM 1189 C CA . ALA A 1 157 ? -19.719 29.406 -0.888 1 27.28 157 ALA A CA 1
ATOM 1190 C C . ALA A 1 157 ? -19.016 28.422 -1.838 1 27.28 157 ALA A C 1
ATOM 1192 O O . ALA A 1 157 ? -19.5 27.312 -2.062 1 27.28 157 ALA A O 1
ATOM 1193 N N . ASP A 1 158 ? -18.531 29 -2.861 1 28.98 158 ASP A N 1
ATOM 1194 C CA . ASP A 1 158 ? -17.891 28.266 -3.939 1 28.98 158 ASP A CA 1
ATOM 1195 C C . ASP A 1 158 ? -17.281 26.953 -3.428 1 28.98 158 ASP A C 1
ATOM 1197 O O . ASP A 1 158 ? -16.594 26.953 -2.408 1 28.98 158 ASP A O 1
ATOM 1201 N N . GLU A 1 159 ? -18.062 25.953 -3.309 1 31.03 159 GLU A N 1
ATOM 1202 C CA . GLU A 1 159 ? -17.484 24.625 -3.309 1 31.03 159 GLU A CA 1
ATOM 1203 C C . GLU A 1 159 ? -16.016 24.656 -3.738 1 31.03 159 GLU A C 1
ATOM 1205 O O . GLU A 1 159 ? -15.68 25.266 -4.758 1 31.03 159 GLU A O 1
ATOM 1210 N N . PRO A 1 160 ? -15.094 24.641 -2.707 1 32.72 160 PRO A N 1
ATOM 1211 C CA . PRO A 1 160 ? -13.766 24.594 -3.324 1 32.72 160 PRO A CA 1
ATOM 1212 C C . PRO A 1 160 ? -13.75 23.812 -4.641 1 32.72 160 PRO A C 1
ATOM 1214 O O . PRO A 1 160 ? -12.734 23.219 -4.996 1 32.72 160 PRO A O 1
ATOM 1217 N N . THR A 1 161 ? -14.805 23.594 -5.266 1 33.41 161 THR A N 1
ATOM 1218 C CA . THR A 1 161 ? -14.75 22.938 -6.57 1 33.41 161 THR A CA 1
ATOM 1219 C C . THR A 1 161 ? -13.617 23.516 -7.414 1 33.41 161 THR A C 1
ATOM 1221 O O . THR A 1 161 ? -13.195 22.906 -8.398 1 33.41 161 THR A O 1
ATOM 1224 N N . GLU A 1 162 ? -13.703 24.906 -7.512 1 33.5 162 GLU A N 1
ATOM 1225 C CA . GLU A 1 162 ? -12.617 25.375 -8.359 1 33.5 162 GLU A CA 1
ATOM 1226 C C . GLU A 1 162 ? -11.258 25.156 -7.691 1 33.5 162 GLU A C 1
ATOM 1228 O O . GLU A 1 162 ? -10.984 25.719 -6.633 1 33.5 162 GLU A O 1
ATOM 1233 N N . LEU A 1 163 ? -10.742 24.016 -7.918 1 35.84 163 LEU A N 1
ATOM 1234 C CA . LEU A 1 163 ? -9.375 23.672 -7.531 1 35.84 163 LEU A CA 1
ATOM 1235 C C . LEU A 1 163 ? -8.539 24.922 -7.289 1 35.84 163 LEU A C 1
ATOM 1237 O O . LEU A 1 163 ? -7.707 24.953 -6.383 1 35.84 163 LEU A O 1
ATOM 1241 N N . TYR A 1 164 ? -8.641 25.906 -8.344 1 34.47 164 TYR A N 1
ATOM 1242 C CA . TYR A 1 164 ? -7.805 27.094 -8.43 1 34.47 164 TYR A CA 1
ATOM 1243 C C . TYR A 1 164 ? -8.516 28.297 -7.84 1 34.47 164 TYR A C 1
ATOM 1245 O O . TYR A 1 164 ? -8.328 29.438 -8.305 1 34.47 164 TYR A O 1
ATOM 1253 N N . ALA A 1 165 ? -9.633 28.281 -7.301 1 37.56 165 ALA A N 1
ATOM 1254 C CA . ALA A 1 165 ? -10.102 29.609 -6.871 1 37.56 165 ALA A CA 1
ATOM 1255 C C . ALA A 1 165 ? -9.008 30.359 -6.117 1 37.56 165 ALA A C 1
ATOM 1257 O O . ALA A 1 165 ? -8.461 29.844 -5.137 1 37.56 165 ALA A O 1
ATOM 1258 N N . ILE A 1 166 ? -8.352 31.203 -6.793 1 37.53 166 ILE A N 1
ATOM 1259 C CA . ILE A 1 166 ? -7.426 32.188 -6.238 1 37.53 166 ILE A CA 1
ATOM 1260 C C . ILE A 1 166 ? -8.016 32.781 -4.965 1 37.53 166 ILE A C 1
ATOM 1262 O O . ILE A 1 166 ? -9.047 33.469 -5.008 1 37.53 166 ILE A O 1
ATOM 1266 N N . ALA A 1 167 ? -8.141 32.156 -3.906 1 42.06 167 ALA A N 1
ATOM 1267 C CA . ALA A 1 167 ? -8.461 32.781 -2.629 1 42.06 167 ALA A CA 1
ATOM 1268 C C . ALA A 1 167 ? -8.094 34.281 -2.646 1 42.06 167 ALA A C 1
ATOM 1270 O O . ALA A 1 167 ? -6.988 34.656 -3.041 1 42.06 167 ALA A O 1
ATOM 1271 N N . GLU A 1 168 ? -8.938 35.188 -2.844 1 47.72 168 GLU A N 1
ATOM 1272 C CA . GLU A 1 168 ? -8.695 36.625 -2.697 1 47.72 168 GLU A CA 1
ATOM 1273 C C . GLU A 1 168 ? -7.66 36.906 -1.614 1 47.72 168 GLU A C 1
ATOM 1275 O O . GLU A 1 168 ? -7.773 36.406 -0.494 1 47.72 168 GLU A O 1
ATOM 1280 N N . GLU A 1 169 ? -6.414 37.219 -2.049 1 60.97 169 GLU A N 1
ATOM 1281 C CA . GLU A 1 169 ? -5.238 37.531 -1.235 1 60.97 169 GLU A CA 1
ATOM 1282 C C . GLU A 1 169 ? -5.578 38.5 -0.104 1 60.97 169 GLU A C 1
ATOM 1284 O O . GLU A 1 169 ? -6.012 39.625 -0.353 1 60.97 169 GLU A O 1
ATOM 1289 N N . ARG A 1 170 ? -5.895 38.125 1.096 1 69.88 170 ARG A N 1
ATOM 1290 C CA . ARG A 1 170 ? -6.012 38.969 2.295 1 69.88 170 ARG A CA 1
ATOM 1291 C C . ARG A 1 170 ? -4.762 39.812 2.508 1 69.88 170 ARG A C 1
ATOM 1293 O O . ARG A 1 170 ? -3.643 39.281 2.475 1 69.88 170 ARG A O 1
ATOM 1300 N N . VAL A 1 171 ? -4.938 41.125 2.221 1 78.62 171 VAL A N 1
ATOM 1301 C CA . VAL A 1 171 ? -3.791 42 2.451 1 78.62 171 VAL A CA 1
ATOM 1302 C C . VAL A 1 171 ? -3.975 42.75 3.762 1 78.62 171 VAL A C 1
ATOM 1304 O O . VAL A 1 171 ? -5.035 43.344 4.004 1 78.62 171 VAL A O 1
ATOM 1307 N N . GLY A 1 172 ? -3.051 42.625 4.676 1 89.62 172 GLY A N 1
ATOM 1308 C CA . GLY A 1 172 ? -3.076 43.312 5.957 1 89.62 172 GLY A CA 1
ATOM 1309 C C . GLY A 1 172 ? -1.784 44.031 6.27 1 89.62 172 GLY A C 1
ATOM 1310 O O . GLY A 1 172 ? -0.977 44.281 5.375 1 89.62 172 GLY A O 1
ATOM 1311 N N . VAL A 1 173 ? -1.629 44.562 7.434 1 93.62 173 VAL A N 1
ATOM 1312 C CA . VAL A 1 173 ? -0.428 45.25 7.922 1 93.62 173 VAL A CA 1
ATOM 1313 C C . VAL A 1 173 ? 0.623 44.219 8.312 1 93.62 173 VAL A C 1
ATOM 1315 O O . VAL A 1 173 ? 0.373 43.344 9.156 1 93.62 173 VAL A O 1
ATOM 1318 N N . PRO A 1 174 ? 1.784 44.25 7.648 1 91.19 174 PRO A N 1
ATOM 1319 C CA . PRO A 1 174 ? 2.814 43.25 7.988 1 91.19 174 PRO A CA 1
ATOM 1320 C C . PRO A 1 174 ? 3.32 43.406 9.422 1 91.19 174 PRO A C 1
ATOM 1322 O O . PRO A 1 174 ? 3.604 44.5 9.875 1 91.19 174 PRO A O 1
ATOM 1325 N N . VAL A 1 175 ? 3.354 42.344 10.117 1 91.31 175 VAL A N 1
ATOM 1326 C CA . VAL A 1 175 ? 3.854 42.344 11.492 1 91.31 175 VAL A CA 1
ATOM 1327 C C . VAL A 1 175 ? 4.75 41.125 11.688 1 91.31 175 VAL A C 1
ATOM 1329 O O . VAL A 1 175 ? 4.859 40.25 10.805 1 91.31 175 VAL A O 1
ATOM 1332 N N . LYS A 1 176 ? 5.461 41.062 12.828 1 87.81 176 LYS A N 1
ATOM 1333 C CA . LYS A 1 176 ? 6.301 39.938 13.234 1 87.81 176 LYS A CA 1
ATOM 1334 C C . LYS A 1 176 ? 7.312 39.594 12.141 1 87.81 176 LYS A C 1
ATOM 1336 O O . LYS A 1 176 ? 7.402 38.438 11.719 1 87.81 176 LYS A O 1
ATOM 1341 N N . GLY A 1 177 ? 7.926 40.562 11.641 1 79.75 177 GLY A N 1
ATOM 1342 C CA . GLY A 1 177 ? 8.969 40.406 10.648 1 79.75 177 GLY A CA 1
ATOM 1343 C C . GLY A 1 177 ? 8.438 40.031 9.273 1 79.75 177 GLY A C 1
ATOM 1344 O O . GLY A 1 177 ? 9.164 39.5 8.445 1 79.75 177 GLY A O 1
ATOM 1345 N N . GLY A 1 178 ? 7.113 40.219 9.133 1 82.81 178 GLY A N 1
ATOM 1346 C CA . GLY A 1 178 ? 6.523 39.938 7.836 1 82.81 178 GLY A CA 1
ATOM 1347 C C . GLY A 1 178 ? 5.965 38.531 7.73 1 82.81 178 GLY A C 1
ATOM 1348 O O . GLY A 1 178 ? 5.438 38.125 6.684 1 82.81 178 GLY A O 1
ATOM 1349 N N . LEU A 1 179 ? 6.051 37.812 8.766 1 84.69 179 LEU A N 1
ATOM 1350 C CA . LEU A 1 179 ? 5.543 36.469 8.766 1 84.69 179 LEU A CA 1
ATOM 1351 C C . LEU A 1 179 ? 4.027 36.438 8.938 1 84.69 179 LEU A C 1
ATOM 1353 O O . LEU A 1 179 ? 3.363 35.469 8.547 1 84.69 179 LEU A O 1
ATOM 1357 N N . TYR A 1 180 ? 3.572 37.469 9.531 1 89.56 180 TYR A N 1
ATOM 1358 C CA . TYR A 1 180 ? 2.139 37.625 9.758 1 89.56 180 TYR A CA 1
ATOM 1359 C C . TYR A 1 180 ? 1.645 38.969 9.242 1 89.56 180 TYR A C 1
ATOM 1361 O O . TYR A 1 180 ? 2.443 39.875 8.969 1 89.56 180 TYR A O 1
ATOM 1369 N N . GLU A 1 181 ? 0.392 39 9.078 1 93.88 181 GLU A N 1
ATOM 1370 C CA . GLU A 1 181 ? -0.293 40.25 8.734 1 93.88 181 GLU A CA 1
ATOM 1371 C C . GLU A 1 181 ? -1.554 40.438 9.57 1 93.88 181 GLU A C 1
ATOM 1373 O O . GLU A 1 181 ? -2.121 39.469 10.078 1 93.88 181 GLU A O 1
ATOM 1378 N N . VAL A 1 182 ? -1.826 41.688 9.789 1 96.25 182 VAL A N 1
ATOM 1379 C CA . VAL A 1 182 ? -3.031 42 10.547 1 96.25 182 VAL A CA 1
ATOM 1380 C C . VAL A 1 182 ? -4.09 42.594 9.617 1 96.25 182 VAL A C 1
ATOM 1382 O O . VAL A 1 182 ? -3.867 43.625 8.984 1 96.25 182 VAL A O 1
ATOM 1385 N N . ASP A 1 183 ? -5.168 41.875 9.531 1 94.69 183 ASP A N 1
ATOM 1386 C CA . ASP A 1 183 ? -6.363 42.406 8.875 1 94.69 183 ASP A CA 1
ATOM 1387 C C . ASP A 1 183 ? -7.188 43.25 9.844 1 94.69 183 ASP A C 1
ATOM 1389 O O . ASP A 1 183 ? -7.859 42.719 10.727 1 94.69 183 ASP A O 1
ATOM 1393 N N . LEU A 1 184 ? -7.215 44.531 9.602 1 95 184 LEU A N 1
ATOM 1394 C CA . LEU A 1 184 ? -7.848 45.438 10.547 1 95 184 LEU A CA 1
ATOM 1395 C C . LEU A 1 184 ? -9.367 45.406 10.398 1 95 184 LEU A C 1
ATOM 1397 O O . LEU A 1 184 ? -10.086 45.781 11.32 1 95 184 LEU A O 1
ATOM 1401 N N . ILE A 1 185 ? -9.828 45.031 9.289 1 92.56 185 ILE A N 1
ATOM 1402 C CA . ILE A 1 185 ? -11.273 44.938 9.086 1 92.56 185 ILE A CA 1
ATOM 1403 C C . ILE A 1 185 ? -11.852 43.812 9.922 1 92.56 185 ILE A C 1
ATOM 1405 O O . ILE A 1 185 ? -12.82 44 10.656 1 92.56 185 ILE A O 1
ATOM 1409 N N . ARG A 1 186 ? -11.227 42.688 9.875 1 91.88 186 ARG A N 1
ATOM 1410 C CA . ARG A 1 186 ? -11.719 41.531 10.578 1 91.88 186 ARG A CA 1
ATOM 1411 C C . ARG A 1 186 ? -11.023 41.344 11.922 1 91.88 186 ARG A C 1
ATOM 1413 O O . ARG A 1 186 ? -11.406 40.5 12.719 1 91.88 186 ARG A O 1
ATOM 1420 N N . ARG A 1 187 ? -10.016 42.188 12.188 1 95.38 187 ARG A N 1
ATOM 1421 C CA . ARG A 1 187 ? -9.211 42.125 13.406 1 95.38 187 ARG A CA 1
ATOM 1422 C C . ARG A 1 187 ? -8.547 40.75 13.539 1 95.38 187 ARG A C 1
ATOM 1424 O O . ARG A 1 187 ? -8.602 40.125 14.602 1 95.38 187 ARG A O 1
ATOM 1431 N N . HIS A 1 188 ? -7.98 40.281 12.43 1 95.06 188 HIS A N 1
ATOM 1432 C CA . HIS A 1 188 ? -7.316 38.969 12.383 1 95.06 188 HIS A CA 1
ATOM 1433 C C . HIS A 1 188 ? -5.812 39.125 12.195 1 95.06 188 HIS A C 1
ATOM 1435 O O . HIS A 1 188 ? -5.363 39.938 11.383 1 95.06 188 HIS A O 1
ATOM 1441 N N . CYS A 1 189 ? -5.086 38.5 13.023 1 95.06 189 CYS A N 1
ATOM 1442 C CA . CYS A 1 189 ? -3.678 38.25 12.742 1 95.06 189 CYS A CA 1
ATOM 1443 C C . CYS A 1 189 ? -3.477 36.875 12.125 1 95.06 189 CYS A C 1
ATOM 1445 O O . CYS A 1 189 ? -3.822 35.875 12.734 1 95.06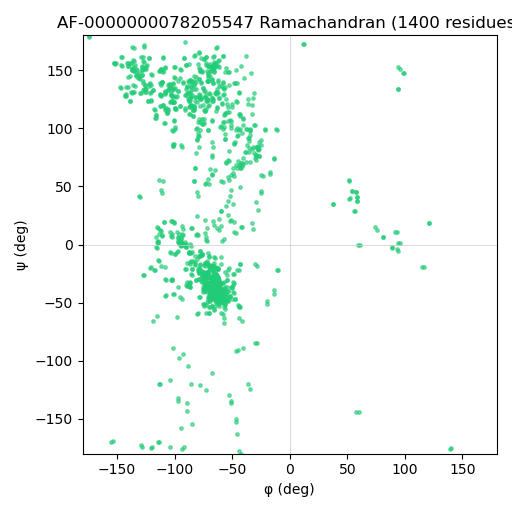 189 CYS A O 1
ATOM 1447 N N . PHE A 1 190 ? -2.961 36.781 10.938 1 92.5 190 PHE A N 1
ATOM 1448 C CA . PHE A 1 190 ? -2.879 35.531 10.211 1 92.5 190 PHE A CA 1
ATOM 1449 C C . PHE A 1 190 ? -1.521 35.375 9.531 1 92.5 190 PHE A C 1
ATOM 1451 O O . PHE A 1 190 ? -0.869 36.375 9.211 1 92.5 190 PHE A O 1
ATOM 1458 N N . PRO A 1 191 ? -1.111 34.156 9.352 1 89.44 191 PRO A N 1
ATOM 1459 C CA . PRO A 1 191 ? 0.167 33.938 8.672 1 89.44 191 PRO A CA 1
ATOM 1460 C C . PRO A 1 191 ? 0.098 34.25 7.18 1 89.44 191 PRO A C 1
ATOM 1462 O O . PRO A 1 191 ? -0.929 34 6.539 1 89.44 191 PRO A O 1
ATOM 1465 N N . VAL A 1 192 ? 1.205 34.688 6.66 1 87.88 192 VAL A N 1
ATOM 1466 C CA . VAL A 1 192 ? 1.257 35.156 5.277 1 87.88 192 VAL A CA 1
ATOM 1467 C C . VAL A 1 192 ? 1.559 34 4.352 1 87.88 192 VAL A C 1
ATOM 1469 O O . VAL A 1 192 ? 0.981 33.875 3.266 1 87.88 192 VAL A O 1
ATOM 1472 N N . TYR A 1 193 ? 2.32 33.125 4.73 1 84.31 193 TYR A N 1
ATOM 1473 C CA . TYR A 1 193 ? 2.898 32.156 3.781 1 84.31 193 TYR A CA 1
ATOM 1474 C C . TYR A 1 193 ? 2.211 30.812 3.875 1 84.31 193 TYR A C 1
ATOM 1476 O O . TYR A 1 193 ? 2.49 29.906 3.08 1 84.31 193 TYR A O 1
ATOM 1484 N N . TRP A 1 194 ? 1.357 30.609 4.793 1 82.19 194 TRP A N 1
ATOM 1485 C CA . TRP A 1 194 ? 0.621 29.359 4.895 1 82.19 194 TRP A CA 1
ATOM 1486 C C . TRP A 1 194 ? -0.791 29.594 5.422 1 82.19 194 TRP A C 1
ATOM 1488 O O . TRP A 1 194 ? -1.084 30.656 5.969 1 82.19 194 TRP A O 1
ATOM 1498 N N . HIS A 1 195 ? -1.591 28.609 5.164 1 78.75 195 HIS A N 1
ATOM 1499 C CA . HIS A 1 195 ? -2.949 28.688 5.688 1 78.75 195 HIS A CA 1
ATOM 1500 C C . HIS A 1 195 ? -3.006 28.281 7.152 1 78.75 195 HIS A C 1
ATOM 1502 O O . HIS A 1 195 ? -2.996 27.078 7.461 1 78.75 195 HIS A O 1
ATOM 1508 N N . GLY A 1 196 ? -3.041 29.266 7.953 1 79.62 196 GLY A N 1
ATOM 1509 C CA . GLY A 1 196 ? -3.086 29 9.383 1 79.62 196 GLY A CA 1
ATOM 1510 C C . GLY A 1 196 ? -4.316 29.578 10.055 1 79.62 196 GLY A C 1
ATOM 1511 O O . GLY A 1 196 ? -5.227 30.062 9.391 1 79.62 196 GLY A O 1
ATOM 1512 N N . GLU A 1 197 ? -4.273 29.406 11.344 1 84.31 197 GLU A N 1
ATOM 1513 C CA . GLU A 1 197 ? -5.398 29.875 12.148 1 84.31 197 GLU A CA 1
ATOM 1514 C C . GLU A 1 197 ? -5.336 31.391 12.352 1 84.31 197 GLU A C 1
ATOM 1516 O O . GLU A 1 197 ? -4.258 31.984 12.297 1 84.31 197 GLU A O 1
ATOM 1521 N N . ASN A 1 198 ? -6.512 31.969 12.516 1 91.31 198 ASN A N 1
ATOM 1522 C CA . ASN A 1 198 ? -6.625 33.406 12.789 1 91.31 198 ASN A CA 1
ATOM 1523 C C . ASN A 1 198 ? -6.574 33.688 14.289 1 91.31 198 ASN A C 1
ATOM 1525 O O . ASN A 1 198 ? -7.164 32.969 15.086 1 91.31 198 ASN A O 1
ATOM 1529 N N . ARG A 1 199 ? -5.793 34.719 14.547 1 94.25 199 ARG A N 1
ATOM 1530 C CA . ARG A 1 199 ? -5.766 35.188 15.93 1 94.25 199 ARG A CA 1
ATOM 1531 C C . ARG A 1 199 ? -6.438 36.562 16.062 1 94.25 199 ARG A C 1
ATOM 1533 O O . ARG A 1 199 ? -6.285 37.406 15.203 1 94.25 199 ARG A O 1
ATOM 1540 N N . ARG A 1 200 ? -7.188 36.688 17.141 1 96.31 200 ARG A N 1
ATOM 1541 C CA . ARG A 1 200 ? -7.898 37.938 17.406 1 96.31 200 ARG A CA 1
ATOM 1542 C C . ARG A 1 200 ? -6.926 39.062 17.75 1 96.31 200 ARG A C 1
ATOM 1544 O O . ARG A 1 200 ? -6.02 38.875 18.562 1 96.31 200 ARG A O 1
ATOM 1551 N N . VAL A 1 201 ? -7.09 40.219 17.047 1 96.94 201 VAL A N 1
ATOM 1552 C CA . VAL A 1 201 ? -6.316 41.438 17.344 1 96.94 201 VAL A CA 1
ATOM 1553 C C . VAL A 1 201 ? -7.191 42.438 18.094 1 96.94 201 VAL A C 1
ATOM 1555 O O . VAL A 1 201 ? -8.375 42.594 17.781 1 96.94 201 VAL A O 1
ATOM 1558 N N . LEU A 1 202 ? -6.605 43.062 19.109 1 96.19 202 LEU A N 1
ATOM 1559 C CA . LEU A 1 202 ? -7.34 43.969 19.984 1 96.19 202 LEU A CA 1
ATOM 1560 C C . LEU A 1 202 ? -6.605 45.281 20.125 1 96.19 202 LEU A C 1
ATOM 1562 O O . LEU A 1 202 ? -5.391 45.312 20.328 1 96.19 202 LEU A O 1
ATOM 1566 N N . ARG A 1 203 ? -7.316 46.375 19.938 1 96.5 203 ARG A N 1
ATOM 1567 C CA . ARG A 1 203 ? -6.754 47.719 20.141 1 96.5 203 ARG A CA 1
ATOM 1568 C C . ARG A 1 203 ? -6.852 48.156 21.594 1 96.5 203 ARG A C 1
ATOM 1570 O O . ARG A 1 203 ? -7.953 48.281 22.141 1 96.5 203 ARG A O 1
ATOM 1577 N N . GLY A 1 204 ? -5.703 48.406 22.234 1 95.31 204 GLY A N 1
ATOM 1578 C CA . GLY A 1 204 ? -5.676 48.844 23.625 1 95.31 204 GLY A CA 1
ATOM 1579 C C . GLY A 1 204 ? -5.484 50.312 23.781 1 95.31 204 GLY A C 1
ATOM 1580 O O . GLY A 1 204 ? -4.355 50.812 23.75 1 95.31 204 GLY A O 1
ATOM 1581 N N . HIS A 1 205 ? -6.531 51.062 24.016 1 94.56 205 HIS A N 1
ATOM 1582 C CA . HIS A 1 205 ? -6.418 52.5 24.266 1 94.56 205 HIS A CA 1
ATOM 1583 C C . HIS A 1 205 ? -6.969 52.875 25.625 1 94.56 205 HIS A C 1
ATOM 1585 O O . HIS A 1 205 ? -6.656 53.938 26.156 1 94.56 205 HIS A O 1
ATOM 1591 N N . TRP A 1 206 ? -7.832 52 26.25 1 96.69 206 TRP A N 1
ATOM 1592 C CA . TRP A 1 206 ? -8.266 52.125 27.641 1 96.69 206 TRP A CA 1
ATOM 1593 C C . TRP A 1 206 ? -7.871 50.875 28.438 1 96.69 206 TRP A C 1
ATOM 1595 O O . TRP A 1 206 ? -7.906 49.781 27.922 1 96.69 206 TRP A O 1
ATOM 1605 N N . PHE A 1 207 ? -7.551 51.062 29.719 1 95.56 207 PHE A N 1
ATOM 1606 C CA . PHE A 1 207 ? -7.004 49.969 30.531 1 95.56 207 PHE A CA 1
ATOM 1607 C C . PHE A 1 207 ? -7.633 49.969 31.922 1 95.56 207 PHE A C 1
ATOM 1609 O O . PHE A 1 207 ? -8.141 51 32.375 1 95.56 207 PHE A O 1
ATOM 1616 N N . ALA A 1 208 ? -7.609 48.875 32.5 1 93.81 208 ALA A N 1
ATOM 1617 C CA . ALA A 1 208 ? -8.133 48.688 33.844 1 93.81 208 ALA A CA 1
ATOM 1618 C C . ALA A 1 208 ? -7.129 47.969 34.75 1 93.81 208 ALA A C 1
ATOM 1620 O O . ALA A 1 208 ? -6.387 47.094 34.281 1 93.81 208 ALA A O 1
ATOM 1621 N N . ARG A 1 209 ? -7.086 48.344 35.906 1 89.88 209 ARG A N 1
ATOM 1622 C CA . ARG A 1 209 ? -6.188 47.719 36.875 1 89.88 209 ARG A CA 1
ATOM 1623 C C . ARG A 1 209 ? -6.945 46.75 37.781 1 89.88 209 ARG A C 1
ATOM 1625 O O . ARG A 1 209 ? -7.371 47.125 38.875 1 89.88 209 ARG A O 1
ATOM 1632 N N . LYS A 1 210 ? -7.094 45.562 37.312 1 82.19 210 LYS A N 1
ATOM 1633 C CA . LYS A 1 210 ? -7.82 44.562 38.094 1 82.19 210 LYS A CA 1
ATOM 1634 C C . LYS A 1 210 ? -6.863 43.656 38.844 1 82.19 210 LYS A C 1
ATOM 1636 O O . LYS A 1 210 ? -6.105 42.906 38.25 1 82.19 210 LYS A O 1
ATOM 1641 N N . GLY A 1 211 ? -6.992 43.469 40.219 1 69.69 211 GLY A N 1
ATOM 1642 C CA . GLY A 1 211 ? -6.344 42.5 41.125 1 69.69 211 GLY A CA 1
ATOM 1643 C C . GLY A 1 211 ? -4.836 42.656 41.156 1 69.69 211 GLY A C 1
ATOM 1644 O O . GLY A 1 211 ? -4.16 42.031 41.969 1 69.69 211 GLY A O 1
ATOM 1645 N N . GLY A 1 212 ? -4.242 43.594 40.406 1 71.94 212 GLY A N 1
ATOM 1646 C CA . GLY A 1 212 ? -2.795 43.75 40.406 1 71.94 212 GLY A CA 1
ATOM 1647 C C . GLY A 1 212 ? -2.334 45.125 40.031 1 71.94 212 GLY A C 1
ATOM 1648 O O . GLY A 1 212 ? -3.086 46.094 40.188 1 71.94 212 GLY A O 1
ATOM 1649 N N . LEU A 1 213 ? -1.049 45.125 39.844 1 75.75 213 LEU A N 1
ATOM 1650 C CA . LEU A 1 213 ? -0.439 46.406 39.531 1 75.75 213 LEU A CA 1
ATOM 1651 C C . LEU A 1 213 ? -0.389 46.656 38.031 1 75.75 213 LEU A C 1
ATOM 1653 O O . LEU A 1 213 ? -0.036 47.75 37.594 1 75.75 213 LEU A O 1
ATOM 1657 N N . ASP A 1 214 ? -0.859 45.688 37.312 1 83.25 214 ASP A N 1
ATOM 1658 C CA . ASP A 1 214 ? -0.721 45.812 35.875 1 83.25 214 ASP A CA 1
ATOM 1659 C C . ASP A 1 214 ? -1.996 46.406 35.25 1 83.25 214 ASP A C 1
ATOM 1661 O O . ASP A 1 214 ? -3.102 46.094 35.719 1 83.25 214 ASP A O 1
ATOM 1665 N N . TRP A 1 215 ? -1.822 47.219 34.25 1 88.62 215 TRP A N 1
ATOM 1666 C CA . TRP A 1 215 ? -2.939 47.75 33.5 1 88.62 215 TRP A CA 1
ATOM 1667 C C . TRP A 1 215 ? -3.332 46.812 32.375 1 88.62 215 TRP A C 1
ATOM 1669 O O . TRP A 1 215 ? -2.512 46.469 31.5 1 88.62 215 TRP A O 1
ATOM 1679 N N . LEU A 1 216 ? -4.551 46.312 32.438 1 91 216 LEU A N 1
ATOM 1680 C CA . LEU A 1 216 ? -5.066 45.375 31.438 1 91 216 LEU A CA 1
ATOM 1681 C C . LEU A 1 216 ? -5.992 46.094 30.453 1 91 216 LEU A C 1
ATOM 1683 O O . LEU A 1 216 ? -6.777 46.969 30.844 1 91 216 LEU A O 1
ATOM 1687 N N . PRO A 1 217 ? -5.82 45.719 29.188 1 94.06 217 PRO A N 1
ATOM 1688 C CA . PRO A 1 217 ? -6.68 46.406 28.203 1 94.06 217 PRO A CA 1
ATOM 1689 C C . PRO A 1 217 ? -8.156 46.031 28.359 1 94.06 217 PRO A C 1
ATOM 1691 O O . PRO A 1 217 ? -8.469 44.938 28.828 1 94.06 217 PRO A O 1
ATOM 1694 N N . LEU A 1 218 ? -8.984 46.969 27.969 1 95 218 LEU A N 1
ATOM 1695 C CA . LEU A 1 218 ? -10.43 46.75 27.984 1 95 218 LEU A CA 1
ATOM 1696 C C . LEU A 1 218 ? -10.93 46.281 26.625 1 95 218 LEU A C 1
ATOM 1698 O O . LEU A 1 218 ? -10.305 46.562 25.594 1 95 218 LEU A O 1
ATOM 1702 N N . ARG A 1 219 ? -11.945 45.531 26.719 1 93.69 219 ARG A N 1
ATOM 1703 C CA . ARG A 1 219 ? -12.617 45.156 25.484 1 93.69 219 ARG A CA 1
ATOM 1704 C C . ARG A 1 219 ? -12.961 46.375 24.641 1 93.69 219 ARG A C 1
ATOM 1706 O O . ARG A 1 219 ? -13.297 47.438 25.188 1 93.69 219 ARG A O 1
ATOM 1713 N N . GLU A 1 220 ? -12.961 46.219 23.375 1 93.19 220 GLU A N 1
ATOM 1714 C CA . GLU A 1 220 ? -13 47.375 22.469 1 93.19 220 GLU A CA 1
ATOM 1715 C C . GLU A 1 220 ? -14.336 48.094 22.578 1 93.19 220 GLU A C 1
ATOM 1717 O O . GLU A 1 220 ? -14.398 49.312 22.438 1 93.19 220 GLU A O 1
ATOM 1722 N N . ASP A 1 221 ? -15.445 47.406 22.75 1 91.25 221 ASP A N 1
ATOM 1723 C CA . ASP A 1 221 ? -16.734 48.062 22.859 1 91.25 221 ASP A CA 1
ATOM 1724 C C . ASP A 1 221 ? -16.797 48.938 24.109 1 91.25 221 ASP A C 1
ATOM 1726 O O . ASP A 1 221 ? -17.328 50.062 24.078 1 91.25 221 ASP A O 1
ATOM 1730 N N . VAL A 1 222 ? -16.25 48.469 25.172 1 93.44 222 VAL A N 1
ATOM 1731 C CA . VAL A 1 222 ? -16.203 49.219 26.422 1 93.44 222 VAL A CA 1
ATOM 1732 C C . VAL A 1 222 ? -15.273 50.406 26.281 1 93.44 222 VAL A C 1
ATOM 1734 O O . VAL A 1 222 ? -15.602 51.5 26.688 1 93.44 222 VAL A O 1
ATOM 1737 N N . ALA A 1 223 ? -14.188 50.188 25.719 1 94.88 223 ALA A N 1
ATOM 1738 C CA . ALA A 1 223 ? -13.188 51.219 25.516 1 94.88 223 ALA A CA 1
ATOM 1739 C C . ALA A 1 223 ? -13.742 52.344 24.656 1 94.88 223 ALA A C 1
ATOM 1741 O O . ALA A 1 223 ? -13.484 53.531 24.938 1 94.88 223 ALA A O 1
ATOM 1742 N N . GLU A 1 224 ? -14.422 52.031 23.625 1 93.38 224 GLU A N 1
ATOM 1743 C CA . GLU A 1 224 ? -14.984 53.031 22.734 1 93.38 224 GLU A CA 1
ATOM 1744 C C . GLU A 1 224 ? -16.016 53.906 23.453 1 93.38 224 GLU A C 1
ATOM 1746 O O . GLU A 1 224 ? -16.094 55.094 23.219 1 93.38 224 GLU A O 1
ATOM 1751 N N . GLN A 1 225 ? -16.781 53.312 24.281 1 92.94 225 GLN A N 1
ATOM 1752 C CA . GLN A 1 225 ? -17.766 54.062 25.047 1 92.94 225 GLN A CA 1
ATOM 1753 C C . GLN A 1 225 ? -17.094 54.969 26.062 1 92.94 225 GLN A C 1
ATOM 1755 O O . GLN A 1 225 ? -17.531 56.125 26.25 1 92.94 225 GLN A O 1
ATOM 1760 N N . LEU A 1 226 ? -16.109 54.469 26.656 1 95.06 226 LEU A N 1
ATOM 1761 C CA . LEU A 1 226 ? -15.352 55.312 27.594 1 95.06 226 LEU A CA 1
ATOM 1762 C C . LEU A 1 226 ? -14.672 56.469 26.875 1 95.06 226 LEU A C 1
ATOM 1764 O O . LEU A 1 226 ? -14.602 57.562 27.406 1 95.06 226 LEU A O 1
ATOM 1768 N N . GLU A 1 227 ? -14.133 56.188 25.734 1 94.75 227 GLU A N 1
ATOM 1769 C CA . GLU A 1 227 ? -13.492 57.25 24.953 1 94.75 227 GLU A CA 1
ATOM 1770 C C . GLU A 1 227 ? -14.492 58.344 24.594 1 94.75 227 GLU A C 1
ATOM 1772 O O . GLU A 1 227 ? -14.148 59.531 24.609 1 94.75 227 GLU A O 1
ATOM 1777 N N . PHE A 1 228 ? -15.641 57.938 24.25 1 92.44 228 PHE A N 1
ATOM 1778 C CA . PHE A 1 228 ? -16.688 58.906 23.938 1 92.44 228 PHE A CA 1
ATOM 1779 C C . PHE A 1 228 ? -17 59.75 25.172 1 92.44 228 PHE A C 1
ATOM 1781 O O . PHE A 1 228 ? -17.125 61 25.047 1 92.44 228 PHE A O 1
ATOM 1788 N N . ALA A 1 229 ? -17.125 59.125 26.312 1 93.62 229 ALA A N 1
ATOM 1789 C CA . ALA A 1 229 ? -17.391 59.844 27.562 1 93.62 229 ALA A CA 1
ATOM 1790 C C . ALA A 1 229 ? -16.25 60.812 27.875 1 93.62 229 ALA A C 1
ATOM 1792 O O . ALA A 1 229 ? -16.484 61.938 28.328 1 93.62 229 ALA A O 1
ATOM 1793 N N . TYR A 1 230 ? -15.055 60.406 27.688 1 93.69 230 TYR A N 1
ATOM 1794 C CA . TYR A 1 230 ? -13.867 61.219 27.922 1 93.69 230 TYR A CA 1
ATOM 1795 C C . TYR A 1 230 ? -13.867 62.438 27.031 1 93.69 230 TYR A C 1
ATOM 1797 O O . TYR A 1 230 ? -13.617 63.562 27.484 1 93.69 230 TYR A O 1
ATOM 1805 N N . ARG A 1 231 ? -14.164 62.219 25.781 1 91.44 231 ARG A N 1
ATOM 1806 C CA . ARG A 1 231 ? -14.156 63.312 24.828 1 91.44 231 ARG A CA 1
ATOM 1807 C C . ARG A 1 231 ? -15.211 64.375 25.188 1 91.44 231 ARG A C 1
ATOM 1809 O O . ARG A 1 231 ? -15.023 65.562 24.922 1 91.44 231 ARG A O 1
ATOM 1816 N N . CYS A 1 232 ? -16.234 63.875 25.844 1 90.25 232 CYS A N 1
ATOM 1817 C CA . CYS A 1 232 ? -17.297 64.75 26.281 1 90.25 232 CYS A CA 1
ATOM 1818 C C . CYS A 1 232 ? -16.953 65.375 27.641 1 90.25 232 CYS A C 1
ATOM 1820 O O . CYS A 1 232 ? -17.734 66.188 28.172 1 90.25 232 CYS A O 1
ATOM 1822 N N . GLN A 1 233 ? -15.875 65.062 28.188 1 90.75 233 GLN A N 1
ATOM 1823 C CA . GLN A 1 233 ? -15.438 65.562 29.484 1 90.75 233 GLN A CA 1
ATOM 1824 C C . GLN A 1 233 ? -16.5 65.375 30.547 1 90.75 233 GLN A C 1
ATOM 1826 O O . GLN A 1 233 ? -16.891 66.312 31.25 1 90.75 233 GLN A O 1
ATOM 1831 N N . VAL A 1 234 ? -16.922 64.125 30.672 1 92.06 234 VAL A N 1
ATOM 1832 C CA . VAL A 1 234 ? -18.094 63.781 31.469 1 92.06 234 VAL A CA 1
ATOM 1833 C C . VAL A 1 234 ? -17.844 64.062 32.938 1 92.06 234 VAL A C 1
ATOM 1835 O O . VAL A 1 234 ? -18.797 64.312 33.688 1 92.06 234 VAL A O 1
ATOM 1838 N N . TRP A 1 235 ? -16.578 64.25 33.375 1 90.62 235 TRP A N 1
ATOM 1839 C CA . TRP A 1 235 ? -16.266 64.5 34.781 1 90.62 235 TRP A CA 1
ATOM 1840 C C . TRP A 1 235 ? -16.719 65.875 35.25 1 90.62 235 TRP A C 1
ATOM 1842 O O . TRP A 1 235 ? -16.75 66.188 36.438 1 90.62 235 TRP A O 1
ATOM 1852 N N . HIS A 1 236 ? -17.109 66.688 34.312 1 89.12 236 HIS A N 1
ATOM 1853 C CA . HIS A 1 236 ? -17.656 68 34.625 1 89.12 236 HIS A CA 1
ATOM 1854 C C . HIS A 1 236 ? -19.125 67.875 35.031 1 89.12 236 HIS A C 1
ATOM 1856 O O . HIS A 1 236 ? -19.688 68.812 35.562 1 89.12 236 HIS A O 1
ATOM 1862 N N . ARG A 1 237 ? -19.703 66.75 34.812 1 88.56 237 ARG A N 1
ATOM 1863 C CA . ARG A 1 237 ? -21.109 66.562 35.094 1 88.56 237 ARG A CA 1
ATOM 1864 C C . ARG A 1 237 ? -21.312 65.625 36.281 1 88.56 237 ARG A C 1
ATOM 1866 O O . ARG A 1 237 ? -22.094 64.688 36.188 1 88.56 237 ARG A O 1
ATOM 1873 N N . ARG A 1 238 ? -20.672 66 37.344 1 88.62 238 ARG A N 1
ATOM 1874 C CA . ARG A 1 238 ? -20.734 65.125 38.5 1 88.62 238 ARG A CA 1
ATOM 1875 C C . ARG A 1 238 ? -22.016 65.312 39.312 1 88.62 238 ARG A C 1
ATOM 1877 O O . ARG A 1 238 ? -22.5 66.438 39.406 1 88.62 238 ARG A O 1
ATOM 1884 N N . THR A 1 239 ? -22.609 64.25 39.656 1 86.19 239 THR A N 1
ATOM 1885 C CA . THR A 1 239 ? -23.766 64.25 40.562 1 86.19 239 THR A CA 1
ATOM 1886 C C . THR A 1 239 ? -23.547 63.281 41.719 1 86.19 239 THR A C 1
ATOM 1888 O O . THR A 1 239 ? -22.625 62.469 41.688 1 86.19 239 THR A O 1
ATOM 1891 N N . PHE A 1 240 ? -24.297 63.594 42.75 1 85.19 240 PHE A N 1
ATOM 1892 C CA . PHE A 1 240 ? -24.188 62.656 43.875 1 85.19 240 PHE A CA 1
ATOM 1893 C C . PHE A 1 240 ? -24.766 61.312 43.5 1 85.19 240 PHE A C 1
ATOM 1895 O O . PHE A 1 240 ? -25.922 61.219 43.094 1 85.19 240 PHE A O 1
ATOM 1902 N N . GLN A 1 241 ? -23.969 60.344 43.625 1 80.19 241 GLN A N 1
ATOM 1903 C CA . GLN A 1 241 ? -24.359 59 43.312 1 80.19 241 GLN A CA 1
ATOM 1904 C C . GLN A 1 241 ? -24.906 58.25 44.531 1 80.19 241 GLN A C 1
ATOM 1906 O O . GLN A 1 241 ? -24.641 58.656 45.656 1 80.19 241 GLN A O 1
ATOM 1911 N N . PRO A 1 242 ? -25.672 57.156 44.281 1 72.56 242 PRO A N 1
ATOM 1912 C CA . PRO A 1 242 ? -26.172 56.375 45.406 1 72.56 242 PRO A CA 1
ATOM 1913 C C . PRO A 1 242 ? -25.062 55.906 46.344 1 72.56 242 PRO A C 1
ATOM 1915 O O . PRO A 1 242 ? -25.297 55.719 47.531 1 72.56 242 PRO A O 1
ATOM 1918 N N . SER A 1 243 ? -23.969 55.781 45.844 1 67.81 243 SER A N 1
ATOM 1919 C CA . SER A 1 243 ? -22.828 55.344 46.625 1 67.81 243 SER A CA 1
ATOM 1920 C C . SER A 1 243 ? -22.297 56.469 47.5 1 67.81 243 SER A C 1
ATOM 1922 O O . SER A 1 243 ? -21.516 56.219 48.438 1 67.81 243 SER A O 1
ATOM 1924 N N . GLY A 1 244 ? -22.766 57.656 47.344 1 71.94 244 GLY A N 1
ATOM 1925 C CA . GLY A 1 244 ? -22.312 58.781 48.125 1 71.94 244 GLY A CA 1
ATOM 1926 C C . GLY A 1 244 ? -21.188 59.562 47.438 1 71.94 244 GLY A C 1
ATOM 1927 O O . GLY A 1 244 ? -20.797 60.625 47.906 1 71.94 244 GLY A O 1
ATOM 1928 N N . LEU A 1 245 ? -20.797 59 46.375 1 79.38 245 LEU A N 1
ATOM 1929 C CA . LEU A 1 245 ? -19.688 59.625 45.688 1 79.38 245 LEU A CA 1
ATOM 1930 C C . LEU A 1 245 ? -20.172 60.719 44.75 1 79.38 245 LEU A C 1
ATOM 1932 O O . LEU A 1 245 ? -21.188 60.531 44.062 1 79.38 245 LEU A O 1
ATOM 1936 N N . PHE A 1 246 ? -19.531 61.875 44.812 1 86.81 246 PHE A N 1
ATOM 1937 C CA . PHE A 1 246 ? -19.812 62.906 43.844 1 86.81 246 PHE A CA 1
ATOM 1938 C C . PHE A 1 246 ? -19.078 62.594 42.531 1 86.81 246 PHE A C 1
ATOM 1940 O O . PHE A 1 246 ? -17.875 62.875 42.406 1 86.81 246 PHE A O 1
ATOM 1947 N N . ALA A 1 247 ? -19.719 61.969 41.688 1 90.56 247 ALA A N 1
ATOM 1948 C CA . ALA A 1 247 ? -19.094 61.469 40.469 1 90.56 247 ALA A CA 1
ATOM 1949 C C . ALA A 1 247 ? -20.078 61.5 39.312 1 90.56 247 ALA A C 1
ATOM 1951 O O . ALA A 1 247 ? -21.281 61.594 39.5 1 90.56 247 ALA A O 1
ATOM 1952 N N . ALA A 1 248 ? -19.453 61.594 38.062 1 92.25 248 ALA A N 1
ATOM 1953 C CA . ALA A 1 248 ? -20.266 61.438 36.875 1 92.25 248 ALA A CA 1
ATOM 1954 C C . ALA A 1 248 ? -20.391 59.969 36.5 1 92.25 248 ALA A C 1
ATOM 1956 O O . ALA A 1 248 ? -19.391 59.25 36.406 1 92.25 248 ALA A O 1
ATOM 1957 N N . ARG A 1 249 ? -21.562 59.469 36.25 1 90.12 249 ARG A N 1
ATOM 1958 C CA . ARG A 1 249 ? -21.828 58.062 35.938 1 90.12 249 ARG A CA 1
ATOM 1959 C C . ARG A 1 249 ? -22.078 57.875 34.438 1 90.12 249 ARG A C 1
ATOM 1961 O O . ARG A 1 249 ? -22.797 58.656 33.812 1 90.12 249 ARG A O 1
ATOM 1968 N N . VAL A 1 250 ? -21.359 56.938 33.875 1 91.38 250 VAL A N 1
ATOM 1969 C CA . VAL A 1 250 ? -21.562 56.562 32.5 1 91.38 250 VAL A CA 1
ATOM 1970 C C . VAL A 1 250 ? -21.984 55.094 32.438 1 91.38 250 VAL A C 1
ATOM 1972 O O . VAL A 1 250 ? -21.203 54.188 32.781 1 91.38 250 VAL A O 1
ATOM 1975 N N . ASP A 1 251 ? -23.188 54.812 31.969 1 89.19 251 ASP A N 1
ATOM 1976 C CA . ASP A 1 251 ? -23.672 53.438 31.812 1 89.19 251 ASP A CA 1
ATOM 1977 C C . ASP A 1 251 ? -23.141 52.812 30.531 1 89.19 251 ASP A C 1
ATOM 1979 O O . ASP A 1 251 ? -23.234 53.406 29.453 1 89.19 251 ASP A O 1
ATOM 1983 N N . LEU A 1 252 ? -22.469 51.719 30.672 1 88.75 252 LEU A N 1
ATOM 1984 C CA . LEU A 1 252 ? -21.844 51.062 29.547 1 88.75 252 LEU A CA 1
ATOM 1985 C C . LEU A 1 252 ? -22.688 49.875 29.078 1 88.75 252 LEU A C 1
ATOM 1987 O O . LEU A 1 252 ? -23.25 49.156 29.891 1 88.75 252 LEU A O 1
ATOM 1991 N N . GLN A 1 253 ? -22.875 49.781 27.781 1 76.69 253 GLN A N 1
ATOM 1992 C CA . GLN A 1 253 ? -23.578 48.656 27.172 1 76.69 253 GLN A CA 1
ATOM 1993 C C . GLN A 1 253 ? -22.641 47.469 26.922 1 76.69 253 GLN A C 1
ATOM 1995 O O . GLN A 1 253 ? -21.453 47.656 26.719 1 76.69 253 GLN A O 1
ATOM 2000 N N . GLY A 1 254 ? -23.094 46.125 27.156 1 64.06 254 GLY A N 1
ATOM 2001 C CA . GLY A 1 254 ? -22.297 44.969 26.75 1 64.06 254 GLY A CA 1
ATOM 2002 C C . GLY A 1 254 ? -21.938 44.062 27.891 1 64.06 254 GLY A C 1
ATOM 2003 O O . GLY A 1 254 ? -20.969 43.312 27.812 1 64.06 254 GLY A O 1
ATOM 2004 N N . SER A 1 255 ? -22.656 44.188 28.984 1 58.69 255 SER A N 1
ATOM 2005 C CA . SER A 1 255 ? -22.312 43.375 30.156 1 58.69 255 SER A CA 1
ATOM 2006 C C . SER A 1 255 ? -22.578 41.906 29.906 1 58.69 255 SER A C 1
ATOM 2008 O O . SER A 1 255 ? -23.484 41.531 29.156 1 58.69 255 SER A O 1
ATOM 2010 N N . THR A 1 256 ? -21.547 41.125 30.125 1 55.41 256 THR A N 1
ATOM 2011 C CA . THR A 1 256 ? -21.672 39.656 30.109 1 55.41 256 THR A CA 1
ATOM 2012 C C . THR A 1 256 ? -22.828 39.219 31 1 55.41 256 THR A C 1
ATOM 2014 O O . THR A 1 256 ? -22.922 39.625 32.156 1 55.41 256 THR A O 1
ATOM 2017 N N . PRO A 1 257 ? -23.781 38.531 30.359 1 50.47 257 PRO A N 1
ATOM 2018 C CA . PRO A 1 257 ? -24.844 38.031 31.234 1 50.47 257 PRO A CA 1
ATOM 2019 C C . PRO A 1 257 ? -24.328 37.125 32.344 1 50.47 257 PRO A C 1
ATOM 2021 O O . PRO A 1 257 ? -23.453 36.312 32.094 1 50.47 257 PRO A O 1
ATOM 2024 N N . VAL A 1 258 ? -24.234 37.469 33.5 1 44.06 258 VAL A N 1
ATOM 2025 C CA . VAL A 1 258 ? -23.953 36.5 34.562 1 44.06 258 VAL A CA 1
ATOM 2026 C C . VAL A 1 258 ? -25.219 35.719 34.906 1 44.06 258 VAL A C 1
ATOM 2028 O O . VAL A 1 258 ? -26.281 36.281 35.125 1 44.06 258 VAL A O 1
ATOM 2031 N N . TRP A 1 259 ? -25.109 34.5 34.406 1 40.03 259 TRP A N 1
ATOM 2032 C CA . TRP A 1 259 ? -26.203 33.594 34.719 1 40.03 259 TRP A CA 1
ATOM 2033 C C . TRP A 1 259 ? -26.219 33.25 36.219 1 40.03 259 TRP A C 1
ATOM 2035 O O . TRP A 1 259 ? -25.25 32.688 36.719 1 40.03 259 TRP A O 1
ATOM 2045 N N . HIS A 1 260 ? -26.672 34.094 37.062 1 39.66 260 HIS A N 1
ATOM 2046 C CA . HIS A 1 260 ? -27.031 33.531 38.344 1 39.66 260 HIS A CA 1
ATOM 2047 C C . HIS A 1 260 ? -28.391 32.844 38.312 1 39.66 260 HIS A C 1
ATOM 2049 O O . HIS A 1 260 ? -29.422 33.5 38.406 1 39.66 260 HIS A O 1
ATOM 2055 N N . GLY A 1 261 ? -28.516 31.453 38.312 1 42.22 261 GLY A N 1
ATOM 2056 C CA . GLY A 1 261 ? -29.719 30.641 38.25 1 42.22 261 GLY A CA 1
ATOM 2057 C C . GLY A 1 261 ? -30.531 30.891 36.969 1 42.22 261 GLY A C 1
ATOM 2058 O O . GLY A 1 261 ? -29.953 31.047 35.906 1 42.22 261 GLY A O 1
ATOM 2059 N N . PHE A 1 262 ? -31.984 30.828 37.156 1 42.41 262 PHE A N 1
ATOM 2060 C CA . PHE A 1 262 ? -32.969 30.938 36.094 1 42.41 262 PHE A CA 1
ATOM 2061 C C . PHE A 1 262 ? -33.062 32.375 35.562 1 42.41 262 PHE A C 1
ATOM 2063 O O . PHE A 1 262 ? -33.844 32.656 34.656 1 42.41 262 PHE A O 1
ATOM 2070 N N . ILE A 1 263 ? -32.688 33.344 36.312 1 39.12 263 ILE A N 1
ATOM 2071 C CA . ILE A 1 263 ? -32.906 34.688 35.844 1 39.12 263 ILE A CA 1
ATOM 2072 C C . ILE A 1 263 ? -31.594 35.281 35.312 1 39.12 263 ILE A C 1
ATOM 2074 O O . ILE A 1 263 ? -30.578 35.312 36.031 1 39.12 263 ILE A O 1
ATO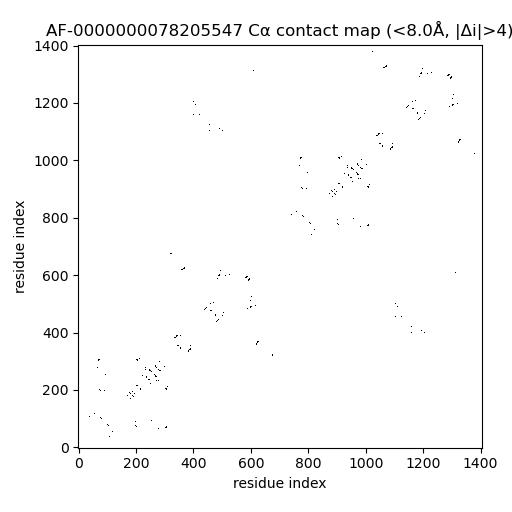M 2078 N N . SER A 1 264 ? -31.375 35.281 34.125 1 44.28 264 SER A N 1
ATOM 2079 C CA . SER A 1 264 ? -30.297 36.031 33.469 1 44.28 264 SER A CA 1
ATOM 2080 C C . SER A 1 264 ? -30.344 37.531 33.844 1 44.28 264 SER A C 1
ATOM 2082 O O . SER A 1 264 ? -31.312 38.219 33.5 1 44.28 264 SER A O 1
ATOM 2084 N N . LYS A 1 265 ? -30 37.906 35 1 46.06 265 LYS A N 1
ATOM 2085 C CA . LYS A 1 265 ? -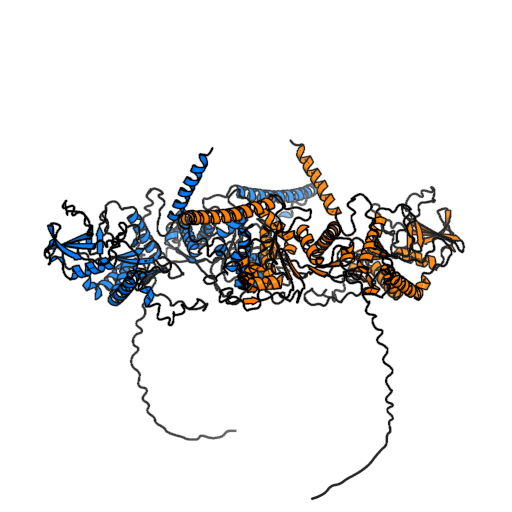29.984 39.344 35.281 1 46.06 265 LYS A CA 1
ATOM 2086 C C . LYS A 1 265 ? -28.781 40 34.625 1 46.06 265 LYS A C 1
ATOM 2088 O O . LYS A 1 265 ? -27.641 39.562 34.844 1 46.06 265 LYS A O 1
ATOM 2093 N N . GLU A 1 266 ? -28.859 40.688 33.594 1 52.16 266 GLU A N 1
ATOM 2094 C CA . GLU A 1 266 ? -27.859 41.562 32.969 1 52.16 266 GLU A CA 1
ATOM 2095 C C . GLU A 1 266 ? -27.234 42.5 34 1 52.16 266 GLU A C 1
ATOM 2097 O O . GLU A 1 266 ? -27.953 43.219 34.688 1 52.16 266 GLU A O 1
ATOM 2102 N N . LYS A 1 267 ? -26.25 42.219 34.688 1 57.34 267 LYS A N 1
ATOM 2103 C CA . LYS A 1 267 ? -25.547 43.125 35.594 1 57.34 267 LYS A CA 1
ATOM 2104 C C . LYS A 1 267 ? -25.109 44.406 34.875 1 57.34 267 LYS A C 1
ATOM 2106 O O . LYS A 1 267 ? -24.5 44.312 33.812 1 57.34 267 LYS A O 1
ATOM 2111 N N . GLY A 1 268 ? -25.609 45.5 35.188 1 73.25 268 GLY A N 1
ATOM 2112 C CA . GLY A 1 268 ? -25.375 46.812 34.562 1 73.25 268 GLY A CA 1
ATOM 2113 C C . GLY A 1 268 ? -23.969 47.312 34.781 1 73.25 268 GLY A C 1
ATOM 2114 O O . GLY A 1 268 ? -23.547 47.531 35.938 1 73.25 268 GLY A O 1
ATOM 2115 N N . LEU A 1 269 ? -23 47.344 33.781 1 85 269 LEU A N 1
ATOM 2116 C CA . LEU A 1 269 ? -21.641 47.875 33.812 1 85 269 LEU A CA 1
ATOM 2117 C C . LEU A 1 269 ? -21.688 49.406 33.688 1 85 269 LEU A C 1
ATOM 2119 O O . LEU A 1 269 ? -22.438 49.938 32.844 1 85 269 LEU A O 1
ATOM 2123 N N . HIS A 1 270 ? -21.062 50.094 34.656 1 89.19 270 HIS A N 1
ATOM 2124 C CA . HIS A 1 270 ? -20.984 51.562 34.531 1 89.19 270 HIS A CA 1
ATOM 2125 C C . HIS A 1 270 ? -19.641 52.062 35 1 89.19 270 HIS A C 1
ATOM 2127 O O . HIS A 1 270 ? -18.922 51.406 35.75 1 89.19 270 HIS A O 1
ATOM 2133 N N . ALA A 1 271 ? -19.266 53.188 34.531 1 92.69 271 ALA A N 1
ATOM 2134 C CA . ALA A 1 271 ? -18.031 53.875 34.906 1 92.69 271 ALA A CA 1
ATOM 2135 C C . ALA A 1 271 ? -18.344 55.125 35.688 1 92.69 271 ALA A C 1
ATOM 2137 O O . ALA A 1 271 ? -19.281 55.875 35.375 1 92.69 271 ALA A O 1
ATOM 2138 N N . LEU A 1 272 ? -17.562 55.375 36.781 1 91.5 272 LEU A N 1
ATOM 2139 C CA . LEU A 1 272 ? -17.688 56.594 37.562 1 91.5 272 LEU A CA 1
ATOM 2140 C C . LEU A 1 272 ? -16.469 57.5 37.375 1 91.5 272 LEU A C 1
ATOM 2142 O O . LEU A 1 272 ? -15.336 57.062 37.625 1 91.5 272 LEU A O 1
ATOM 2146 N N . PHE A 1 273 ? -16.719 58.656 36.906 1 92.5 273 PHE A N 1
ATOM 2147 C CA . PHE A 1 273 ? -15.664 59.656 36.719 1 92.5 273 PHE A CA 1
ATOM 2148 C C . PHE A 1 273 ? -15.68 60.656 37.844 1 92.5 273 PHE A C 1
ATOM 2150 O O . PHE A 1 273 ? -16.734 61.219 38.156 1 92.5 273 PHE A O 1
ATOM 2157 N N . THR A 1 274 ? -14.516 60.844 38.469 1 90.88 274 THR A N 1
ATOM 2158 C CA . THR A 1 274 ? -14.359 61.844 39.5 1 90.88 274 THR A CA 1
ATOM 2159 C C . THR A 1 274 ? -13.242 62.844 39.125 1 90.88 274 THR A C 1
ATOM 2161 O O . THR A 1 274 ? -12.453 62.562 38.219 1 90.88 274 THR A O 1
ATOM 2164 N N . GLY A 1 275 ? -13.25 63.969 39.719 1 84.94 275 GLY A N 1
ATOM 2165 C CA . GLY A 1 275 ? -12.148 64.875 39.531 1 84.94 275 GLY A CA 1
ATOM 2166 C C . GLY A 1 275 ? -12.609 66.312 39.406 1 84.94 275 GLY A C 1
ATOM 2167 O O . GLY A 1 275 ? -13.758 66.688 39.688 1 84.94 275 GLY A O 1
ATOM 2168 N N . GLU A 1 276 ? -11.602 67.188 39.125 1 81.06 276 GLU A N 1
ATOM 2169 C CA . GLU A 1 276 ? -11.789 68.625 38.906 1 81.06 276 GLU A CA 1
ATOM 2170 C C . GLU A 1 276 ? -11.453 69 37.469 1 81.06 276 GLU A C 1
ATOM 2172 O O . GLU A 1 276 ? -11.242 68.125 36.625 1 81.06 276 GLU A O 1
ATOM 2177 N N . ASP A 1 277 ? -11.375 70.25 37.188 1 77.31 277 ASP A N 1
ATOM 2178 C CA . ASP A 1 277 ? -11.266 70.75 35.844 1 77.31 277 ASP A CA 1
ATOM 2179 C C . ASP A 1 277 ? -10.062 70.188 35.125 1 77.31 277 ASP A C 1
ATOM 2181 O O . ASP A 1 277 ? -10.188 69.688 33.969 1 77.31 277 ASP A O 1
ATOM 2185 N N . ASN A 1 278 ? -8.969 70.062 35.719 1 89.25 278 ASN A N 1
ATOM 2186 C CA . ASN A 1 278 ? -7.797 69.562 34.969 1 89.25 278 ASN A CA 1
ATOM 2187 C C . ASN A 1 278 ? -7.328 68.188 35.469 1 89.25 278 ASN A C 1
ATOM 2189 O O . ASN A 1 278 ? -6.262 67.75 35.094 1 89.25 278 ASN A O 1
ATOM 2193 N N . THR A 1 279 ? -8.109 67.562 36.344 1 91.88 279 THR A N 1
ATOM 2194 C CA . THR A 1 279 ? -7.75 66.25 36.875 1 91.88 279 THR A CA 1
ATOM 2195 C C . THR A 1 279 ? -8.984 65.375 37.031 1 91.88 279 THR A C 1
ATOM 2197 O O . THR A 1 279 ? -10.055 65.875 37.406 1 91.88 279 THR A O 1
ATOM 2200 N N . TRP A 1 280 ? -8.891 64.188 36.469 1 93.06 280 TRP A N 1
ATOM 2201 C CA . TRP A 1 280 ? -10 63.281 36.594 1 93.06 280 TRP A CA 1
ATOM 2202 C C . TRP A 1 280 ? -9.492 61.875 36.938 1 93.06 280 TRP A C 1
ATOM 2204 O O . TRP A 1 280 ? -8.312 61.562 36.781 1 93.06 280 TRP A O 1
ATOM 2214 N N . GLU A 1 281 ? -10.273 61.094 37.594 1 92.62 281 GLU A N 1
ATOM 2215 C CA . GLU A 1 281 ? -10.117 59.656 37.812 1 92.62 281 GLU A CA 1
ATOM 2216 C C . GLU A 1 281 ? -11.406 58.906 37.5 1 92.62 281 GLU A C 1
ATOM 2218 O O . GLU A 1 281 ? -12.492 59.5 37.562 1 92.62 281 GLU A O 1
ATOM 2223 N N . ALA A 1 282 ? -11.195 57.719 37.031 1 93.25 282 ALA A N 1
ATOM 2224 C CA . ALA A 1 282 ? -12.375 56.938 36.688 1 93.25 282 ALA A CA 1
ATOM 2225 C C . ALA A 1 282 ? -12.289 55.531 37.219 1 93.25 282 ALA A C 1
ATOM 2227 O O . ALA A 1 282 ? -11.195 54.969 37.375 1 93.25 282 ALA A O 1
ATOM 2228 N N . TRP A 1 283 ? -13.445 54.938 37.5 1 92.06 283 TRP A N 1
ATOM 2229 C CA . TRP A 1 283 ? -13.555 53.594 38.031 1 92.06 283 TRP A CA 1
ATOM 2230 C C . TRP A 1 283 ? -14.664 52.812 37.312 1 92.06 283 TRP A C 1
ATOM 2232 O O . TRP A 1 283 ? -15.719 53.375 37.031 1 92.06 283 TRP A O 1
ATOM 2242 N N . LEU A 1 284 ? -14.344 51.562 37 1 91.62 284 LEU A N 1
ATOM 2243 C CA . LEU A 1 284 ? -15.336 50.656 36.406 1 91.62 284 LEU A CA 1
ATOM 2244 C C . LEU A 1 284 ? -16.078 49.906 37.5 1 91.62 284 LEU A C 1
ATOM 2246 O O . LEU A 1 284 ? -15.445 49.312 38.406 1 91.62 284 LEU A O 1
ATOM 2250 N N . ASN A 1 285 ? -17.375 49.906 37.5 1 85.62 285 ASN A N 1
ATOM 2251 C CA . ASN A 1 285 ? -18.203 49.281 38.5 1 85.62 285 ASN A CA 1
ATOM 2252 C C . ASN A 1 285 ? -19.312 48.438 37.906 1 85.62 285 ASN A C 1
ATOM 2254 O O . ASN A 1 285 ? -19.688 48.625 36.75 1 85.62 285 ASN A O 1
ATOM 2258 N N . VAL A 1 286 ? -19.719 47.312 38.562 1 80.44 286 VAL A N 1
ATOM 2259 C CA . VAL A 1 286 ? -20.844 46.469 38.156 1 80.44 286 VAL A CA 1
ATOM 2260 C C . VAL A 1 286 ? -22 46.656 39.156 1 80.44 286 VAL A C 1
ATOM 2262 O O . VAL A 1 286 ? -21.766 46.656 40.375 1 80.44 286 VAL A O 1
ATOM 2265 N N . ASP A 1 287 ? -23.281 46.906 38.625 1 69.94 287 ASP A N 1
ATOM 2266 C CA . ASP A 1 287 ? -24.438 47.031 39.5 1 69.94 287 ASP A CA 1
ATOM 2267 C C . ASP A 1 287 ? -24.844 45.688 40.125 1 69.94 287 ASP A C 1
ATOM 2269 O O . ASP A 1 287 ? -24.891 44.688 39.406 1 69.94 287 ASP A O 1
ATOM 2273 N N . SER A 1 288 ? -24.578 45.219 41.281 1 53.84 288 SER A N 1
ATOM 2274 C CA . SER A 1 288 ? -25.125 44.031 41.906 1 53.84 288 SER A CA 1
ATOM 2275 C C . SER A 1 288 ? -26.641 44.125 42.062 1 53.84 288 SER A C 1
ATOM 2277 O O . SER A 1 288 ? -27.172 45.188 42.375 1 53.84 288 SER A O 1
ATOM 2279 N N . SER A 1 289 ? -27.594 43.562 41.312 1 46.88 289 SER A N 1
ATOM 2280 C CA . SER A 1 289 ? -29.016 43.562 41.688 1 46.88 289 SER A CA 1
ATOM 2281 C C . SER A 1 289 ? -29.203 43.594 43.188 1 46.88 289 SER A C 1
ATOM 2283 O O . SER A 1 289 ? -30.234 44.062 43.688 1 46.88 289 SER A O 1
ATOM 2285 N N . GLY A 1 290 ? -29.156 42.25 43.938 1 40.56 290 GLY A N 1
ATOM 2286 C CA . GLY A 1 290 ? -29.781 42.125 45.219 1 40.56 290 GLY A CA 1
ATOM 2287 C C . GLY A 1 290 ? -29.469 43.25 46.188 1 40.56 290 GLY A C 1
ATOM 2288 O O . GLY A 1 290 ? -28.812 44.219 45.781 1 40.56 290 GLY A O 1
ATOM 2289 N N . PHE A 1 291 ? -29.578 42.688 47.781 1 35.34 291 PHE A N 1
ATOM 2290 C CA . PHE A 1 291 ? -29.5 43.469 49 1 35.34 291 PHE A CA 1
ATOM 2291 C C . PHE A 1 291 ? -28.391 44.5 48.938 1 35.34 291 PHE A C 1
ATOM 2293 O O . PHE A 1 291 ? -27.266 44.219 48.5 1 35.34 291 PHE A O 1
ATOM 2300 N N . SER A 1 292 ? -28.859 45.75 48.875 1 36.69 292 SER A N 1
ATOM 2301 C CA . SER A 1 292 ? -28.188 47 49.188 1 36.69 292 SER A CA 1
ATOM 2302 C C . SER A 1 292 ? -27.094 46.812 50.219 1 36.69 292 SER A C 1
ATOM 2304 O O . SER A 1 292 ? -27.406 46.688 51.406 1 36.69 292 SER A O 1
ATOM 2306 N N . SER A 1 293 ? -26.391 45.75 50.406 1 33.62 293 SER A N 1
ATOM 2307 C CA . SER A 1 293 ? -25.438 46.062 51.469 1 33.62 293 SER A CA 1
ATOM 2308 C C . SER A 1 293 ? -24.953 47.5 51.406 1 33.62 293 SER A C 1
ATOM 2310 O O . SER A 1 293 ? -24.406 47.938 50.375 1 33.62 293 SER A O 1
ATOM 2312 N N . VAL A 1 294 ? -25.766 48.531 51.906 1 34.25 294 VAL A N 1
ATOM 2313 C CA . VAL A 1 294 ? -25.375 49.812 52.469 1 34.25 294 VAL A CA 1
ATOM 2314 C C . VAL A 1 294 ? -23.891 49.812 52.781 1 34.25 294 VAL A C 1
ATOM 2316 O O . VAL A 1 294 ? -23.375 50.75 53.375 1 34.25 294 VAL A O 1
ATOM 2319 N N . VAL A 1 295 ? -23.438 48.656 53.281 1 34.34 295 VAL A N 1
ATOM 2320 C CA . VAL A 1 295 ? -22.078 48.875 53.75 1 34.34 295 VAL A CA 1
ATOM 2321 C C . VAL A 1 295 ? -21.281 49.688 52.719 1 34.34 295 VAL A C 1
ATOM 2323 O O . VAL A 1 295 ? -21.672 49.75 51.562 1 34.34 295 VAL A O 1
ATOM 2326 N N . GLY A 1 296 ? -19.953 49.906 53.062 1 34.06 296 GLY A N 1
ATOM 2327 C CA . GLY A 1 296 ? -18.891 50.719 52.531 1 34.06 296 GLY A CA 1
ATOM 2328 C C . GLY A 1 296 ? -18.797 50.688 51 1 34.06 296 GLY A C 1
ATOM 2329 O O . GLY A 1 296 ? -18.5 49.656 50.406 1 34.06 296 GLY A O 1
ATOM 2330 N N . LEU A 1 297 ? -19.688 51.156 50.156 1 37.5 297 LEU A N 1
ATOM 2331 C CA . LEU A 1 297 ? -19.562 51.719 48.812 1 37.5 297 LEU A CA 1
ATOM 2332 C C . LEU A 1 297 ? -18.094 51.969 48.469 1 37.5 297 LEU A C 1
ATOM 2334 O O . LEU A 1 297 ? -17.781 52.625 47.5 1 37.5 297 LEU A O 1
ATOM 2338 N N . SER A 1 298 ? -17.281 52.094 49.469 1 39.09 298 SER A N 1
ATOM 2339 C CA . SER A 1 298 ? -15.922 52.438 49.094 1 39.09 298 SER A CA 1
ATOM 2340 C C . SER A 1 298 ? -15.531 51.781 47.781 1 39.09 298 SER A C 1
ATOM 2342 O O . SER A 1 298 ? -16.359 51.094 47.156 1 39.09 298 SER A O 1
ATOM 2344 N N . GLY A 1 299 ? -14.336 50.938 47.719 1 45.34 299 GLY A N 1
ATOM 2345 C CA . GLY A 1 299 ? -13.055 50.594 47.125 1 45.34 299 GLY A CA 1
ATOM 2346 C C . GLY A 1 299 ? -13.172 49.656 45.938 1 45.34 299 GLY A C 1
ATOM 2347 O O . GLY A 1 299 ? -12.172 49.156 45.438 1 45.34 299 GLY A O 1
ATOM 2348 N N . ASN A 1 300 ? -14.305 49.125 45.625 1 58.16 300 ASN A N 1
ATOM 2349 C CA . ASN A 1 300 ? -14.133 47.906 44.844 1 58.16 300 ASN A CA 1
ATOM 2350 C C . ASN A 1 300 ? -14.141 48.188 43.344 1 58.16 300 ASN A C 1
ATOM 2352 O O . ASN A 1 300 ? -14.336 47.281 42.531 1 58.16 300 ASN A O 1
ATOM 2356 N N . GLY A 1 301 ? -14.266 49.281 42.906 1 80 301 GLY A N 1
ATOM 2357 C CA . GLY A 1 301 ? -14.172 49.531 41.469 1 80 301 GLY A CA 1
ATOM 2358 C C . GLY A 1 301 ? -12.773 49.281 40.938 1 80 301 GLY A C 1
ATOM 2359 O O . GLY A 1 301 ? -11.789 49.344 41.656 1 80 301 GLY A O 1
ATOM 2360 N N . ILE A 1 302 ? -12.852 48.969 39.688 1 89.88 302 ILE A N 1
ATOM 2361 C CA . ILE A 1 302 ? -11.578 48.781 39 1 89.88 302 ILE A CA 1
ATOM 2362 C C . ILE A 1 302 ? -11.109 50.094 38.375 1 89.88 302 ILE A C 1
ATOM 2364 O O . ILE A 1 302 ? -11.836 50.719 37.594 1 89.88 302 ILE A O 1
ATOM 2368 N N . LYS A 1 303 ? -9.969 50.562 38.844 1 92.5 303 LYS A N 1
ATOM 2369 C CA . LYS A 1 303 ? -9.43 51.812 38.344 1 92.5 303 LYS A CA 1
ATOM 2370 C C . LYS A 1 303 ? -9.211 51.781 36.844 1 92.5 303 LYS A C 1
ATOM 2372 O O . LYS A 1 303 ? -8.734 50.75 36.312 1 92.5 303 LYS A O 1
ATOM 2377 N N . LEU A 1 304 ? -9.555 52.875 36.219 1 95.06 304 LEU A N 1
ATOM 2378 C CA . LEU A 1 304 ? -9.414 52.969 34.75 1 95.06 304 LEU A CA 1
ATOM 2379 C C . LEU A 1 304 ? -8.32 53.969 34.406 1 95.06 304 LEU A C 1
ATOM 2381 O O . LEU A 1 304 ? -8.023 54.906 35.156 1 95.06 304 LEU A O 1
ATOM 2385 N N . ARG A 1 305 ? -7.734 53.719 33.312 1 95.44 305 ARG A N 1
ATOM 2386 C CA . ARG A 1 305 ? -6.73 54.625 32.75 1 95.44 305 ARG A CA 1
ATOM 2387 C C . ARG A 1 305 ? -6.844 54.688 31.234 1 95.44 305 ARG A C 1
ATOM 2389 O O . ARG A 1 305 ? -7.078 53.656 30.578 1 95.44 305 ARG A O 1
ATOM 2396 N N . ARG A 1 306 ? -6.762 55.906 30.781 1 95.94 306 ARG A N 1
ATOM 2397 C CA . ARG A 1 306 ? -6.66 56.125 29.344 1 95.94 306 ARG A CA 1
ATOM 2398 C C . ARG A 1 306 ? -5.203 56.094 28.891 1 95.94 306 ARG A C 1
ATOM 2400 O O . ARG A 1 306 ? -4.352 56.75 29.484 1 95.94 306 ARG A O 1
ATOM 2407 N N . GLY A 1 307 ? -4.938 55.188 27.922 1 95 307 GLY A N 1
ATOM 2408 C CA . GLY A 1 307 ? -3.572 55.125 27.438 1 95 307 GLY A CA 1
ATOM 2409 C C . GLY A 1 307 ? -2.756 54.031 28.125 1 95 307 GLY A C 1
ATOM 2410 O O . GLY A 1 307 ? -2.947 53.781 29.312 1 95 307 GLY A O 1
ATOM 2411 N N . TYR A 1 308 ? -1.791 53.531 27.391 1 93.69 308 TYR A N 1
ATOM 2412 C CA . TYR A 1 308 ? -0.942 52.438 27.891 1 93.69 308 TYR A CA 1
ATOM 2413 C C . TYR A 1 308 ? 0.092 52.969 28.875 1 93.69 308 TYR A C 1
ATOM 2415 O O . TYR A 1 308 ? 0.633 54.062 28.688 1 93.69 308 TYR A O 1
ATOM 2423 N N . SER A 1 309 ? 0.29 52.219 29.906 1 89.38 309 SER A N 1
ATOM 2424 C CA . SER A 1 309 ? 1.361 52.469 30.875 1 89.38 309 SER A CA 1
ATOM 2425 C C . SER A 1 309 ? 2.07 51.188 31.266 1 89.38 309 SER A C 1
ATOM 2427 O O . SER A 1 309 ? 1.421 50.156 31.531 1 89.38 309 SER A O 1
ATOM 2429 N N . PRO A 1 310 ? 3.43 51.219 31.203 1 83.81 310 PRO A N 1
ATOM 2430 C CA . PRO A 1 310 ? 4.184 50.031 31.562 1 83.81 310 PRO A CA 1
ATOM 2431 C C . PRO A 1 310 ? 4.012 49.625 33.031 1 83.81 310 PRO A C 1
ATOM 2433 O O . PRO A 1 310 ? 3.637 50.469 33.875 1 83.81 310 PRO A O 1
ATOM 2436 N N . SER A 1 311 ? 4.184 48.406 33.219 1 76.25 311 SER A N 1
ATOM 2437 C CA . SER A 1 311 ? 4.066 47.906 34.562 1 76.25 311 SER A CA 1
ATOM 2438 C C . SER A 1 311 ? 5.051 48.594 35.5 1 76.25 311 SER A C 1
ATOM 2440 O O . SER A 1 311 ? 6.195 48.844 35.125 1 76.25 311 SER A O 1
ATOM 2442 N N . GLN A 1 312 ? 4.582 49 36.656 1 71 312 GLN A N 1
ATOM 2443 C CA . GLN A 1 312 ? 5.41 49.688 37.656 1 71 312 GLN A CA 1
ATOM 2444 C C . GLN A 1 312 ? 5.969 48.688 38.656 1 71 312 GLN A C 1
ATOM 2446 O O . GLN A 1 312 ? 6.691 49.094 39.594 1 71 312 GLN A O 1
ATOM 2451 N N . SER A 1 313 ? 5.605 47.469 38.312 1 73.75 313 SER A N 1
ATOM 2452 C CA . SER A 1 313 ? 6.074 46.5 39.312 1 73.75 313 SER A CA 1
ATOM 2453 C C . SER A 1 313 ? 7.582 46.312 39.188 1 73.75 313 SER A C 1
ATOM 2455 O O . SER A 1 313 ? 8.117 46.188 38.094 1 73.75 313 SER A O 1
ATOM 2457 N N . PRO A 1 314 ? 8.305 46.438 40.344 1 72.25 314 PRO A N 1
ATOM 2458 C CA . PRO A 1 314 ? 9.758 46.25 40.312 1 72.25 314 PRO A CA 1
ATOM 2459 C C . PRO A 1 314 ? 10.133 44.812 39.938 1 72.25 314 PRO A C 1
ATOM 2461 O O . PRO A 1 314 ? 11.227 44.594 39.406 1 72.25 314 PRO A O 1
ATOM 2464 N N . LYS A 1 315 ? 9.305 43.781 40.281 1 79 315 LYS A N 1
ATOM 2465 C CA . LYS A 1 315 ? 9.547 42.406 39.844 1 79 315 LYS A CA 1
ATOM 2466 C C . LYS A 1 315 ? 8.586 41.969 38.75 1 79 315 LYS A C 1
ATOM 2468 O O . LYS A 1 315 ? 7.367 41.969 38.969 1 79 315 LYS A O 1
ATOM 2473 N N . PRO A 1 316 ? 9.234 41.719 37.656 1 77.69 316 PRO A N 1
ATOM 2474 C CA . PRO A 1 316 ? 8.336 41.344 36.562 1 77.69 316 PRO A CA 1
ATOM 2475 C C . PRO A 1 316 ? 7.574 40.031 36.875 1 77.69 316 PRO A C 1
ATOM 2477 O O . PRO A 1 316 ? 8.141 39.125 37.438 1 77.69 316 PRO A O 1
ATOM 2480 N N . THR A 1 317 ? 6.289 40.031 36.688 1 78.19 317 THR A N 1
ATOM 2481 C CA . THR A 1 317 ? 5.457 38.844 36.812 1 78.19 317 THR A CA 1
ATOM 2482 C C . THR A 1 317 ? 5.809 37.812 35.719 1 78.19 317 THR A C 1
ATOM 2484 O O . THR A 1 317 ? 6.523 38.125 34.781 1 78.19 317 THR A O 1
ATOM 2487 N N . GLN A 1 318 ? 5.41 36.594 35.938 1 80.75 318 GLN A N 1
ATOM 2488 C CA . GLN A 1 318 ? 5.641 35.531 34.969 1 80.75 318 GLN A CA 1
ATOM 2489 C C . GLN A 1 318 ? 5.047 35.906 33.594 1 80.75 318 GLN A C 1
ATOM 2491 O O . GLN A 1 318 ? 5.629 35.594 32.562 1 80.75 318 GLN A O 1
ATOM 2496 N N . GLU A 1 319 ? 3.953 36.562 33.625 1 79.44 319 GLU A N 1
ATOM 2497 C CA . GLU A 1 319 ? 3.283 36.969 32.375 1 79.44 319 GLU A CA 1
ATOM 2498 C C . GLU A 1 319 ? 4.082 38.031 31.656 1 79.44 319 GLU A C 1
ATOM 2500 O O . GLU A 1 319 ? 4.141 38.062 30.422 1 79.44 319 GLU A O 1
ATOM 2505 N N . GLU A 1 320 ? 4.613 38.875 32.438 1 81.81 320 GLU A N 1
ATOM 2506 C CA . GLU A 1 320 ? 5.438 39.906 31.844 1 81.81 320 GLU A CA 1
ATOM 2507 C C . GLU A 1 320 ? 6.711 39.312 31.234 1 81.81 320 GLU A C 1
ATOM 2509 O O . GLU A 1 320 ? 7.188 39.781 30.203 1 81.81 320 GLU A O 1
ATOM 2514 N N . LEU A 1 321 ? 7.184 38.375 31.938 1 84.12 321 LEU A N 1
ATOM 2515 C CA . LEU A 1 321 ? 8.359 37.688 31.391 1 84.12 321 LEU A CA 1
ATOM 2516 C C . LEU A 1 321 ? 8.047 37.031 30.062 1 84.12 321 LEU A C 1
ATOM 2518 O O . LEU A 1 321 ? 8.844 37.094 29.125 1 84.12 321 LEU A O 1
ATOM 2522 N N . ARG A 1 322 ? 6.926 36.438 29.938 1 85.5 322 ARG A N 1
ATOM 2523 C CA . ARG A 1 322 ? 6.492 35.812 28.688 1 85.5 322 ARG A CA 1
ATOM 2524 C C . ARG A 1 322 ? 6.297 36.844 27.609 1 85.5 322 ARG A C 1
ATOM 2526 O O . ARG A 1 322 ? 6.621 36.625 26.438 1 85.5 322 ARG A O 1
ATOM 2533 N N . GLN A 1 323 ? 5.738 37.938 28 1 86.69 323 GLN A N 1
ATOM 2534 C CA . GLN A 1 323 ? 5.547 39.062 27.078 1 86.69 323 GLN A CA 1
ATOM 2535 C C . GLN A 1 323 ? 6.879 39.562 26.531 1 86.69 323 GLN A C 1
ATOM 2537 O O . GLN A 1 323 ? 7.008 39.812 25.328 1 86.69 323 GLN A O 1
ATOM 2542 N N . GLN A 1 324 ? 7.773 39.688 27.359 1 82.88 324 GLN A N 1
ATOM 2543 C CA . GLN A 1 324 ? 9.094 40.156 26.953 1 82.88 324 GLN A CA 1
ATOM 2544 C C . GLN A 1 324 ? 9.742 39.188 25.984 1 82.88 324 GLN A C 1
ATOM 2546 O O . GLN A 1 324 ? 10.375 39.594 25 1 82.88 324 GLN A O 1
ATOM 2551 N N . LYS A 1 325 ? 9.531 37.969 26.297 1 84.12 325 LYS A N 1
ATOM 2552 C CA . LYS A 1 325 ? 10.086 36.938 25.422 1 84.12 325 LYS A CA 1
ATOM 2553 C C . LYS A 1 325 ? 9.461 37.031 24.031 1 84.12 325 LYS A C 1
ATOM 2555 O O . LYS A 1 325 ? 10.148 36.844 23.016 1 84.12 325 LYS A O 1
ATOM 2560 N N . GLU A 1 326 ? 8.188 37.219 23.969 1 84.19 326 GLU A N 1
ATOM 2561 C CA . GLU A 1 326 ? 7.477 37.344 22.703 1 84.19 326 GLU A CA 1
ATOM 2562 C C . GLU A 1 326 ? 7.984 38.562 21.906 1 84.19 326 GLU A C 1
ATOM 2564 O O . GLU A 1 326 ? 8.148 38.469 20.688 1 84.19 326 GLU A O 1
ATOM 2569 N N . GLU A 1 327 ? 8.164 39.594 22.609 1 81.88 327 GLU A N 1
ATOM 2570 C CA . GLU A 1 327 ? 8.664 40.781 21.953 1 81.88 327 GLU A CA 1
ATOM 2571 C C . GLU A 1 327 ? 10.094 40.594 21.438 1 81.88 327 GLU A C 1
ATOM 2573 O O . GLU A 1 327 ? 10.453 41.094 20.375 1 81.88 327 GLU A O 1
ATOM 2578 N N . GLU A 1 328 ? 10.828 39.875 22.234 1 81.31 328 GLU A N 1
ATOM 2579 C CA . GLU A 1 328 ? 12.188 39.562 21.828 1 81.31 328 GLU A CA 1
ATOM 2580 C C . GLU A 1 328 ? 12.195 38.719 20.562 1 81.31 328 GLU A C 1
ATOM 2582 O O . GLU A 1 328 ? 13.047 38.906 19.688 1 81.31 328 GLU A O 1
ATOM 2587 N N . MET A 1 329 ? 11.398 37.875 20.562 1 81 329 MET A N 1
ATOM 2588 C CA . MET A 1 329 ? 11.281 37 19.391 1 81 329 MET A CA 1
ATOM 2589 C C . MET A 1 329 ? 10.898 37.812 18.156 1 81 329 MET A C 1
ATOM 2591 O O . MET A 1 329 ? 11.414 37.594 17.062 1 81 329 MET A O 1
ATOM 2595 N N . ASP A 1 330 ? 9.969 38.688 18.312 1 77.31 330 ASP A N 1
ATOM 2596 C CA . ASP A 1 330 ? 9.578 39.594 17.219 1 77.31 330 ASP A CA 1
ATOM 2597 C C . ASP A 1 330 ? 10.773 40.406 16.719 1 77.31 330 ASP A C 1
ATOM 2599 O O . ASP A 1 330 ? 10.945 40.594 15.516 1 77.31 330 ASP A O 1
ATOM 2603 N N . ASP A 1 331 ? 11.492 40.844 17.672 1 77.06 331 ASP A N 1
ATOM 2604 C CA . ASP A 1 331 ? 12.695 41.594 17.328 1 77.06 331 ASP A CA 1
ATOM 2605 C C . ASP A 1 331 ? 13.688 40.75 16.562 1 77.06 331 ASP A C 1
ATOM 2607 O O . ASP A 1 331 ? 14.281 41.188 15.586 1 77.06 331 ASP A O 1
ATOM 2611 N N . TYR A 1 332 ? 13.883 39.625 17.047 1 81.81 332 TYR A N 1
ATOM 2612 C CA . TYR A 1 332 ? 14.773 38.656 16.391 1 81.81 332 TYR A CA 1
ATOM 2613 C C . TYR A 1 332 ? 14.344 38.406 14.953 1 81.81 332 TYR A C 1
ATOM 2615 O O . TYR A 1 332 ? 15.172 38.438 14.047 1 81.81 332 TYR A O 1
ATOM 2623 N N . CYS A 1 333 ? 13.094 38.25 14.805 1 79.38 333 CYS A N 1
ATOM 2624 C CA . CYS A 1 333 ? 12.555 37.969 13.477 1 79.38 333 CYS A CA 1
ATOM 2625 C C . CYS A 1 333 ? 12.727 39.156 12.539 1 79.38 333 CYS A C 1
ATOM 2627 O O . CYS A 1 333 ? 12.836 38.969 11.328 1 79.38 333 CYS A O 1
ATOM 2629 N N . SER A 1 334 ? 12.773 40.281 13.109 1 76.31 334 SER A N 1
ATOM 2630 C CA . SER A 1 334 ? 12.922 41.5 12.297 1 76.31 334 SER A CA 1
ATOM 2631 C C . SER A 1 334 ? 14.391 41.781 12 1 76.31 334 SER A C 1
ATOM 2633 O O . SER A 1 334 ? 14.711 42.438 10.992 1 76.31 334 SER A O 1
ATOM 2635 N N . GLN A 1 335 ? 15.281 41.312 12.828 1 77.56 335 GLN A N 1
ATOM 2636 C CA . GLN A 1 335 ? 16.688 41.688 12.719 1 77.56 335 GLN A CA 1
ATOM 2637 C C . GLN A 1 335 ? 17.469 40.656 11.922 1 77.56 335 GLN A C 1
ATOM 2639 O O . GLN A 1 335 ? 18.359 41 11.133 1 77.56 335 GLN A O 1
ATOM 2644 N N . VAL A 1 336 ? 17.219 39.438 12.234 1 86.19 336 VAL A N 1
ATOM 2645 C CA . VAL A 1 336 ? 18 38.375 11.633 1 86.19 336 VAL A CA 1
ATOM 2646 C C . VAL A 1 336 ? 17.359 37.938 10.305 1 86.19 336 VAL A C 1
ATOM 2648 O O . VAL A 1 336 ? 16.172 37.656 10.242 1 86.19 336 VAL A O 1
ATOM 2651 N N . PRO A 1 337 ? 18.109 37.969 9.258 1 85.31 337 PRO A N 1
ATOM 2652 C CA . PRO A 1 337 ? 17.562 37.625 7.941 1 85.31 337 PRO A CA 1
ATOM 2653 C C . PRO A 1 337 ? 17.266 36.125 7.789 1 85.31 337 PRO A C 1
ATOM 2655 O O . PRO A 1 337 ? 17.969 35.312 8.375 1 85.31 337 PRO A O 1
ATOM 2658 N N . VAL A 1 338 ? 16.312 35.844 6.906 1 89.12 338 VAL A N 1
ATOM 2659 C CA . VAL A 1 338 ? 16 34.469 6.559 1 89.12 338 VAL A CA 1
ATOM 2660 C C . VAL A 1 338 ? 16.906 34 5.426 1 89.12 338 VAL A C 1
ATOM 2662 O O . VAL A 1 338 ? 16.922 34.594 4.348 1 89.12 338 VAL A O 1
ATOM 2665 N N . ARG A 1 339 ? 17.641 33 5.727 1 91.38 339 ARG A N 1
ATOM 2666 C CA . ARG A 1 339 ? 18.531 32.5 4.691 1 91.38 339 ARG A CA 1
ATOM 2667 C C . ARG A 1 339 ? 17.984 31.234 4.055 1 91.38 339 ARG A C 1
ATOM 2669 O O . ARG A 1 339 ? 18.297 30.922 2.904 1 91.38 339 ARG A O 1
ATOM 2676 N N . HIS A 1 340 ? 17.25 30.469 4.789 1 93.75 340 HIS A N 1
ATOM 2677 C CA . HIS A 1 340 ? 16.672 29.234 4.277 1 93.75 340 HIS A CA 1
ATOM 2678 C C . HIS A 1 340 ? 15.164 29.188 4.531 1 93.75 340 HIS A C 1
ATOM 2680 O O . HIS A 1 340 ? 14.703 29.562 5.617 1 93.75 340 HIS A O 1
ATOM 2686 N N . VAL A 1 341 ? 14.461 28.844 3.529 1 93.38 341 VAL A N 1
ATOM 2687 C CA . VAL A 1 341 ? 13.039 28.531 3.635 1 93.38 341 VAL A CA 1
ATOM 2688 C C . VAL A 1 341 ? 12.812 27.047 3.369 1 93.38 341 VAL A C 1
ATOM 2690 O O . VAL A 1 341 ? 13.148 26.547 2.293 1 93.38 341 VAL A O 1
ATOM 2693 N N . VAL A 1 342 ? 12.281 26.391 4.379 1 95 342 VAL A N 1
ATOM 2694 C CA . VAL A 1 342 ? 12.078 24.953 4.273 1 95 342 VAL A CA 1
ATOM 2695 C C . VAL A 1 342 ? 10.594 24.641 4.094 1 95 342 VAL A C 1
ATOM 2697 O O . VAL A 1 342 ? 9.789 24.891 4.996 1 95 342 VAL A O 1
ATOM 2700 N N . PHE A 1 343 ? 10.281 24.141 2.926 1 92.56 343 PHE A N 1
ATOM 2701 C CA . PHE A 1 343 ? 8.922 23.688 2.656 1 92.56 343 PHE A CA 1
ATOM 2702 C C . PHE A 1 343 ? 8.703 22.281 3.174 1 92.56 343 PHE A C 1
ATOM 2704 O O . PHE A 1 343 ? 9.406 21.344 2.768 1 92.56 343 PHE A O 1
ATOM 2711 N N . MET A 1 344 ? 7.793 22.172 4.059 1 91.25 344 MET A N 1
ATOM 2712 C CA . MET A 1 344 ? 7.5 20.859 4.641 1 91.25 344 MET A CA 1
ATOM 2713 C C . MET A 1 344 ? 6.223 20.281 4.047 1 91.25 344 MET A C 1
ATOM 2715 O O . MET A 1 344 ? 5.164 20.906 4.102 1 91.25 344 MET A O 1
ATOM 2719 N N . VAL A 1 345 ? 6.328 19.094 3.459 1 86.44 345 VAL A N 1
ATOM 2720 C CA . VAL A 1 345 ? 5.215 18.438 2.781 1 86.44 345 VAL A CA 1
ATOM 2721 C C . VAL A 1 345 ? 4.945 17.078 3.434 1 86.44 345 VAL A C 1
ATOM 2723 O O . VAL A 1 345 ? 5.867 16.297 3.656 1 86.44 345 VAL A O 1
ATOM 2726 N N . HIS A 1 346 ? 3.639 16.844 3.756 1 79.62 346 HIS A N 1
ATOM 2727 C CA . HIS A 1 346 ? 3.264 15.539 4.277 1 79.62 346 HIS A CA 1
ATOM 2728 C C . HIS A 1 346 ? 2.879 14.586 3.15 1 79.62 346 HIS A C 1
ATOM 2730 O O . HIS A 1 346 ? 2.473 15.023 2.072 1 79.62 346 HIS A O 1
ATOM 2736 N N . GLY A 1 347 ? 3.053 13.281 3.49 1 80.12 347 GLY A N 1
ATOM 2737 C CA . GLY A 1 347 ? 2.445 12.219 2.701 1 80.12 347 GLY A CA 1
ATOM 2738 C C . GLY A 1 347 ? 1.372 11.461 3.451 1 80.12 347 GLY A C 1
ATOM 2739 O O . GLY A 1 347 ? 0.39 12.047 3.908 1 80.12 347 GLY A O 1
ATOM 2740 N N . ILE A 1 348 ? 1.596 10.219 3.59 1 72.75 348 ILE A N 1
ATOM 2741 C CA . ILE A 1 348 ? 0.611 9.336 4.207 1 72.75 348 ILE A CA 1
ATOM 2742 C C . ILE A 1 348 ? 0.499 9.648 5.695 1 72.75 348 ILE A C 1
ATOM 2744 O O . ILE A 1 348 ? -0.499 9.305 6.336 1 72.75 348 ILE A O 1
ATOM 2748 N N . GLY A 1 349 ? 1.444 10.281 6.293 1 65.25 349 GLY A N 1
ATOM 2749 C CA . GLY A 1 349 ? 1.466 10.586 7.715 1 65.25 349 GLY A CA 1
ATOM 2750 C C . GLY A 1 349 ? 0.31 11.469 8.156 1 65.25 349 GLY A C 1
ATOM 2751 O O . GLY A 1 349 ? -0.145 11.375 9.297 1 65.25 349 GLY A O 1
ATOM 2752 N N . GLN A 1 350 ? -0.119 12.297 7.309 1 67.38 350 GLN A N 1
ATOM 2753 C CA . GLN A 1 350 ? -1.226 13.188 7.641 1 67.38 350 GLN A CA 1
ATOM 2754 C C . GLN A 1 350 ? -2.479 12.398 8 1 67.38 350 GLN A C 1
ATOM 2756 O O . GLN A 1 350 ? -3.209 12.773 8.922 1 67.38 350 GLN A O 1
ATOM 2761 N N . ARG A 1 351 ? -2.629 11.297 7.383 1 62.16 351 ARG A N 1
ATOM 2762 C CA . ARG A 1 351 ? -3.838 10.5 7.566 1 62.16 351 ARG A CA 1
ATOM 2763 C C . ARG A 1 351 ? -3.703 9.57 8.766 1 62.16 351 ARG A C 1
ATOM 2765 O O . ARG A 1 351 ? -4.688 9.281 9.445 1 62.16 351 ARG A O 1
ATOM 2772 N N . LEU A 1 352 ? -2.529 9.188 8.938 1 59.41 352 LEU A N 1
ATOM 2773 C CA . LEU A 1 352 ? -2.311 8.188 9.984 1 59.41 352 LEU A CA 1
ATOM 2774 C C . LEU A 1 352 ? -2.598 8.781 11.359 1 59.41 352 LEU A C 1
ATOM 2776 O O . LEU A 1 352 ? -3.145 8.094 12.227 1 59.41 352 LEU A O 1
ATOM 2780 N N . GLU A 1 353 ? -2.256 9.977 11.609 1 53.78 353 GLU A N 1
ATOM 2781 C CA . GLU A 1 353 ? -2.443 10.578 12.922 1 53.78 353 GLU A CA 1
ATOM 2782 C C . GLU A 1 353 ? -3.547 11.633 12.898 1 53.78 353 GLU A C 1
ATOM 2784 O O . GLU A 1 353 ? -3.807 12.289 13.906 1 53.78 353 GLU A O 1
ATOM 2789 N N . LYS A 1 354 ? -4.359 11.531 11.883 1 57.09 354 LYS A N 1
ATOM 2790 C CA . LYS A 1 354 ? -5.297 12.641 11.766 1 57.09 354 LYS A CA 1
ATOM 2791 C C . LYS A 1 354 ? -4.629 13.961 12.148 1 57.09 354 LYS A C 1
ATOM 2793 O O . LYS A 1 354 ? -5.191 14.75 12.914 1 57.09 354 LYS A O 1
ATOM 2798 N N . SER A 1 355 ? -3.26 13.914 11.727 1 59.53 355 SER A N 1
ATOM 2799 C CA . SER A 1 355 ? -2.434 15.055 12.117 1 59.53 355 SER A CA 1
ATOM 2800 C C . SER A 1 355 ? -2.609 16.219 11.148 1 59.53 355 SER A C 1
ATOM 2802 O O . SER A 1 355 ? -2.861 16.016 9.961 1 59.53 355 SER A O 1
ATOM 2804 N N . ASN A 1 356 ? -2.705 17.391 11.805 1 71 356 ASN A N 1
ATOM 2805 C CA . ASN A 1 356 ? -2.654 18.641 11.055 1 71 356 ASN A CA 1
ATOM 2806 C C . ASN A 1 356 ? -1.216 19.062 10.781 1 71 356 ASN A C 1
ATOM 2808 O O . ASN A 1 356 ? -0.405 19.156 11.703 1 71 356 ASN A O 1
ATOM 2812 N N . LEU A 1 357 ? -0.854 19.125 9.492 1 80 357 LEU A N 1
ATOM 2813 C CA . LEU A 1 357 ? 0.499 19.484 9.094 1 80 357 LEU A CA 1
ATOM 2814 C C . LEU A 1 357 ? 0.935 20.781 9.773 1 80 357 LEU A C 1
ATOM 2816 O O . LEU A 1 357 ? 2.098 20.922 10.164 1 80 357 LEU A O 1
ATOM 2820 N N . VAL A 1 358 ? 0.032 21.672 9.922 1 79.75 358 VAL A N 1
ATOM 2821 C CA . VAL A 1 358 ? 0.359 22.953 10.539 1 79.75 358 VAL A CA 1
ATOM 2822 C C . VAL A 1 358 ? 0.818 22.734 11.977 1 79.75 358 VAL A C 1
ATOM 2824 O O . VAL A 1 358 ? 1.805 23.328 12.414 1 79.75 358 VAL A O 1
ATOM 2827 N N . ASP A 1 359 ? 0.157 21.828 12.586 1 82.31 359 ASP A N 1
ATOM 2828 C CA . ASP A 1 359 ? 0.542 21.5 13.953 1 82.31 359 ASP A CA 1
ATOM 2829 C C . ASP A 1 359 ? 1.913 20.828 13.992 1 82.31 359 ASP A C 1
ATOM 2831 O O . ASP A 1 359 ? 2.723 21.109 14.875 1 82.31 359 ASP A O 1
ATOM 2835 N N . ASP A 1 360 ? 2.094 20.016 13.109 1 87.19 360 ASP A N 1
ATOM 2836 C CA . ASP A 1 360 ? 3.371 19.312 13.047 1 87.19 360 ASP A CA 1
ATOM 2837 C C . ASP A 1 360 ? 4.52 20.281 12.781 1 87.19 360 ASP A C 1
ATOM 2839 O O . ASP A 1 360 ? 5.59 20.156 13.375 1 87.19 360 ASP A O 1
ATOM 2843 N N . VAL A 1 361 ? 4.297 21.172 11.914 1 90.12 361 VAL A N 1
ATOM 2844 C CA . VAL A 1 361 ? 5.328 22.141 11.594 1 90.12 361 VAL A CA 1
ATOM 2845 C C . VAL A 1 361 ? 5.578 23.047 12.805 1 90.12 361 VAL A C 1
ATOM 2847 O O . VAL A 1 361 ? 6.719 23.422 13.078 1 90.12 361 VAL A O 1
ATOM 2850 N N . THR A 1 362 ? 4.512 23.391 13.492 1 84.44 362 THR A N 1
ATOM 2851 C CA . THR A 1 362 ? 4.664 24.172 14.711 1 84.44 362 THR A CA 1
ATOM 2852 C C . THR A 1 362 ? 5.523 23.422 15.727 1 84.44 362 THR A C 1
ATOM 2854 O O . THR A 1 362 ? 6.426 24.016 16.328 1 84.44 362 THR A O 1
ATOM 2857 N N . ASN A 1 363 ? 5.242 22.188 15.828 1 86.69 363 ASN A N 1
ATOM 2858 C CA . ASN A 1 363 ? 6.043 21.359 16.719 1 86.69 363 ASN A CA 1
ATOM 2859 C C . ASN A 1 363 ? 7.496 21.281 16.266 1 86.69 363 ASN A C 1
ATOM 2861 O O . ASN A 1 363 ? 8.414 21.344 17.078 1 86.69 363 ASN A O 1
ATOM 2865 N N . PHE A 1 364 ? 7.672 21.156 15.055 1 93.5 364 PHE A N 1
ATOM 2866 C CA . PHE A 1 364 ? 9.016 21.078 14.484 1 93.5 364 PHE A CA 1
ATOM 2867 C C . PHE A 1 364 ? 9.781 22.375 14.727 1 93.5 364 PHE A C 1
ATOM 2869 O O . PHE A 1 364 ? 10.977 22.359 15.016 1 93.5 364 PHE A O 1
ATOM 2876 N N . ARG A 1 365 ? 9.141 23.469 14.641 1 90.25 365 ARG A N 1
ATOM 2877 C CA . ARG A 1 365 ? 9.727 24.781 14.938 1 90.25 365 ARG A CA 1
ATOM 2878 C C . ARG A 1 365 ? 10.195 24.844 16.391 1 90.25 365 ARG A C 1
ATOM 2880 O O . ARG A 1 365 ? 11.297 25.328 16.672 1 90.25 365 ARG A O 1
ATOM 2887 N N . HIS A 1 366 ? 9.375 24.328 17.203 1 88.56 366 HIS A N 1
ATOM 2888 C CA . HIS A 1 366 ? 9.727 24.328 18.625 1 88.56 366 HIS A CA 1
ATOM 2889 C C . HIS A 1 366 ? 10.953 23.469 18.891 1 88.56 366 HIS A C 1
ATOM 2891 O O . HIS A 1 366 ? 11.859 23.875 19.625 1 88.56 366 HIS A O 1
ATOM 2897 N N . ILE A 1 367 ? 10.93 22.359 18.281 1 94 367 ILE A N 1
ATOM 2898 C CA . ILE A 1 367 ? 12.031 21.422 18.453 1 94 367 ILE A CA 1
ATOM 2899 C C . ILE A 1 367 ? 13.32 22.031 17.906 1 94 367 ILE A C 1
ATOM 2901 O O . ILE A 1 367 ? 14.359 22 18.578 1 94 367 ILE A O 1
ATOM 2905 N N . THR A 1 368 ? 13.242 22.578 16.781 1 94 368 THR A N 1
ATOM 2906 C CA . THR A 1 368 ? 14.438 23.141 16.156 1 94 368 THR A CA 1
ATOM 2907 C C . THR A 1 368 ? 14.93 24.359 16.938 1 94 368 THR A C 1
ATOM 2909 O O . THR A 1 368 ? 16.141 24.594 17.031 1 94 368 THR A O 1
ATOM 2912 N N . ALA A 1 369 ? 13.992 25.125 17.469 1 88.31 369 ALA A N 1
ATOM 2913 C CA . ALA A 1 369 ? 14.391 26.266 18.312 1 88.31 369 ALA A CA 1
ATOM 2914 C C . ALA A 1 369 ? 15.164 25.797 19.531 1 88.31 369 ALA A C 1
ATOM 2916 O O . ALA A 1 369 ? 16.203 26.375 19.875 1 88.31 369 ALA A O 1
ATOM 2917 N N . SER A 1 370 ? 14.648 24.766 20.125 1 90.31 370 SER A N 1
ATOM 2918 C CA . SER A 1 370 ? 15.312 24.203 21.297 1 90.31 370 SER A CA 1
ATOM 2919 C C . SER A 1 370 ? 16.688 23.656 20.938 1 90.31 370 SER A C 1
ATOM 2921 O O . SER A 1 370 ? 17.656 23.859 21.672 1 90.31 370 SER A O 1
ATOM 2923 N N . LEU A 1 371 ? 16.75 23.031 19.891 1 93.38 371 LEU A N 1
ATOM 2924 C CA . LEU A 1 371 ? 18.016 22.438 19.438 1 93.38 371 LEU A CA 1
ATOM 2925 C C . LEU A 1 371 ? 19.016 23.516 19.047 1 93.38 371 LEU A C 1
ATOM 2927 O O . LEU A 1 371 ? 20.219 23.375 19.281 1 93.38 371 LEU A O 1
ATOM 2931 N N . ALA A 1 372 ? 18.562 24.531 18.406 1 91.06 372 ALA A N 1
ATOM 2932 C CA . ALA A 1 372 ? 19.422 25.641 18.031 1 91.06 372 ALA A CA 1
ATOM 2933 C C . ALA A 1 372 ? 20.078 26.281 19.25 1 91.06 372 ALA A C 1
ATOM 2935 O O . ALA A 1 372 ? 21.266 26.594 19.234 1 91.06 372 ALA A O 1
ATOM 2936 N N . GLU A 1 373 ? 19.312 26.391 20.281 1 87 373 GLU A N 1
ATOM 2937 C CA . GLU A 1 373 ? 19.812 26.953 21.516 1 87 373 GLU A CA 1
ATOM 2938 C C . GLU A 1 373 ? 20.906 26.078 22.109 1 87 373 GLU A C 1
ATOM 2940 O O . GLU A 1 373 ? 21.875 26.594 22.688 1 87 373 GLU A O 1
ATOM 2945 N N . ARG A 1 374 ? 20.781 24.844 21.906 1 89.31 374 ARG A N 1
ATOM 2946 C CA . ARG A 1 374 ? 21.688 23.891 22.547 1 89.31 374 ARG A CA 1
ATOM 2947 C C . ARG A 1 374 ? 22.922 23.641 21.672 1 89.31 374 ARG A C 1
ATOM 2949 O O . ARG A 1 374 ? 24.031 23.484 22.188 1 89.31 374 ARG A O 1
ATOM 2956 N N . HIS A 1 375 ? 22.781 23.625 20.391 1 91.12 375 HIS A N 1
ATOM 2957 C CA . HIS A 1 375 ? 23.828 23.078 19.547 1 91.12 375 HIS A CA 1
ATOM 2958 C C . HIS A 1 375 ? 24.453 24.172 18.688 1 91.12 375 HIS A C 1
ATOM 2960 O O . HIS A 1 375 ? 25.516 23.969 18.094 1 91.12 375 HIS A O 1
ATOM 2966 N N . LEU A 1 376 ? 23.859 25.359 18.562 1 91.62 376 LEU A N 1
ATOM 2967 C CA . LEU A 1 376 ? 24.391 26.438 17.75 1 91.62 376 LEU A CA 1
ATOM 2968 C C . LEU A 1 376 ? 24.938 27.547 18.625 1 91.62 376 LEU A C 1
ATOM 2970 O O . LEU A 1 376 ? 24.469 27.766 19.734 1 91.62 376 LEU A O 1
ATOM 2974 N N . THR A 1 377 ? 25.906 28.266 18.078 1 90.81 377 THR A N 1
ATOM 2975 C CA . THR A 1 377 ? 26.484 29.406 18.797 1 90.81 377 THR A CA 1
ATOM 2976 C C . THR A 1 377 ? 25.625 30.656 18.609 1 90.81 377 THR A C 1
ATOM 2978 O O . THR A 1 377 ? 24.781 30.703 17.719 1 90.81 377 THR A O 1
ATOM 2981 N N . SER A 1 378 ? 25.828 31.594 19.453 1 87.38 378 SER A N 1
ATOM 2982 C CA . SER A 1 378 ? 25.094 32.844 19.375 1 87.38 378 SER A CA 1
ATOM 2983 C C . SER A 1 378 ? 25.359 33.562 18.062 1 87.38 378 SER A C 1
ATOM 2985 O O . SER A 1 378 ? 24.469 34.25 17.516 1 87.38 378 SER A O 1
ATOM 2987 N N . TYR A 1 379 ? 26.547 33.344 17.562 1 89.94 379 TYR A N 1
ATOM 2988 C CA . TYR A 1 379 ? 26.906 33.969 16.297 1 89.94 379 TYR A CA 1
ATOM 2989 C C . TYR A 1 379 ? 26.078 33.344 15.156 1 89.94 379 TYR A C 1
ATOM 2991 O O . TYR A 1 379 ? 25.562 34.094 14.305 1 89.94 379 TYR A O 1
ATOM 2999 N N . GLN A 1 380 ? 25.969 32.125 15.195 1 90.88 380 GLN A N 1
ATOM 3000 C CA . GLN A 1 380 ? 25.219 31.438 14.148 1 90.88 380 GLN A CA 1
ATOM 3001 C C . GLN A 1 380 ? 23.75 31.828 14.18 1 90.88 380 GLN A C 1
ATOM 3003 O O . GLN A 1 380 ? 23.141 32.094 13.141 1 90.88 380 GLN A O 1
ATOM 3008 N N . CYS A 1 381 ? 23.234 31.891 15.391 1 88.44 381 CYS A N 1
ATOM 3009 C CA . CYS A 1 381 ? 21.828 32.219 15.562 1 88.44 381 CYS A CA 1
ATOM 3010 C C . CYS A 1 381 ? 21.547 33.656 15.133 1 88.44 381 CYS A C 1
ATOM 3012 O O . CYS A 1 381 ? 20.438 33.969 14.688 1 88.44 381 CYS A O 1
ATOM 3014 N N . GLY A 1 382 ? 22.547 34.5 15.242 1 87.31 382 GLY A N 1
ATOM 3015 C CA . GLY A 1 382 ? 22.391 35.875 14.852 1 87.31 382 GLY A CA 1
ATOM 3016 C C . GLY A 1 382 ? 22.641 36.125 13.375 1 87.31 382 GLY A C 1
ATOM 3017 O O . GLY A 1 382 ? 22.219 37.156 12.828 1 87.31 382 GLY A O 1
ATOM 3018 N N . ALA A 1 383 ? 23.234 35.156 12.734 1 89 383 ALA A N 1
ATOM 3019 C CA . ALA A 1 383 ? 23.641 35.344 11.336 1 89 383 ALA A CA 1
ATOM 3020 C C . ALA A 1 383 ? 22.5 34.938 10.391 1 89 383 ALA A C 1
ATOM 3022 O O . ALA A 1 383 ? 22.375 35.531 9.305 1 89 383 ALA A O 1
ATOM 3023 N N . GLN A 1 384 ? 21.75 34 10.789 1 90.69 384 GLN A N 1
ATOM 3024 C CA . GLN A 1 384 ? 20.703 33.562 9.898 1 90.69 384 GLN A CA 1
ATOM 3025 C C . GLN A 1 384 ? 19.531 32.969 10.68 1 90.69 384 GLN A C 1
ATOM 3027 O O . GLN A 1 384 ? 19.688 32.562 11.844 1 90.69 384 GLN A O 1
ATOM 3032 N N . ARG A 1 385 ? 18.375 33 10.039 1 89.88 385 ARG A N 1
ATOM 3033 C CA . ARG A 1 385 ? 17.203 32.281 10.539 1 89.88 385 ARG A CA 1
ATOM 3034 C C . ARG A 1 385 ? 16.625 31.359 9.477 1 89.88 385 ARG A C 1
ATOM 3036 O O . ARG A 1 385 ? 16.859 31.562 8.281 1 89.88 385 ARG A O 1
ATOM 3043 N N . VAL A 1 386 ? 15.984 30.281 9.969 1 92.5 386 VAL A N 1
ATOM 3044 C CA . VAL A 1 386 ? 15.359 29.312 9.078 1 92.5 386 VAL A CA 1
ATOM 3045 C C . VAL A 1 386 ? 13.836 29.375 9.234 1 92.5 386 VAL A C 1
ATOM 3047 O O . VAL A 1 386 ? 13.328 29.422 10.359 1 92.5 386 VAL A O 1
ATOM 3050 N N . LEU A 1 387 ? 13.172 29.516 8.094 1 91.88 387 LEU A N 1
ATOM 3051 C CA . LEU A 1 387 ? 11.711 29.516 8.109 1 91.88 387 LEU A CA 1
ATOM 3052 C C . LEU A 1 387 ? 11.156 28.172 7.637 1 91.88 387 LEU A C 1
ATOM 3054 O O . LEU A 1 387 ? 11.516 27.703 6.559 1 91.88 387 LEU A O 1
ATOM 3058 N N . PHE A 1 388 ? 10.344 27.562 8.492 1 93.06 388 PHE A N 1
ATOM 3059 C CA . PHE A 1 388 ? 9.664 26.312 8.133 1 93.06 388 PHE A CA 1
ATOM 3060 C C . PHE A 1 388 ? 8.219 26.594 7.723 1 93.06 388 PHE A C 1
ATOM 3062 O O . PHE A 1 388 ? 7.445 27.156 8.5 1 93.06 388 PHE A O 1
ATOM 3069 N N . ILE A 1 389 ? 7.879 26.188 6.504 1 90.06 389 ILE A N 1
ATOM 3070 C CA . ILE A 1 389 ? 6.559 26.484 5.965 1 90.06 389 ILE A CA 1
ATOM 3071 C C . ILE A 1 389 ? 5.828 25.203 5.629 1 90.06 389 ILE A C 1
ATOM 3073 O O . ILE A 1 389 ? 6.348 24.359 4.887 1 90.06 389 ILE A O 1
ATOM 3077 N N . PRO A 1 390 ? 4.602 24.984 6.199 1 88.12 390 PRO A N 1
ATOM 3078 C CA . PRO A 1 390 ? 3.801 23.828 5.82 1 88.12 390 PRO A CA 1
ATOM 3079 C C . PRO A 1 390 ? 3.178 23.953 4.434 1 88.12 390 PRO A C 1
ATOM 3081 O O . PRO A 1 390 ? 2.645 25.016 4.094 1 88.12 390 PRO A O 1
ATOM 3084 N N . CYS A 1 391 ? 3.32 22.922 3.643 1 83.19 391 CYS A N 1
ATOM 3085 C CA . CYS A 1 391 ? 2.676 22.844 2.336 1 83.19 391 CYS A CA 1
ATOM 3086 C C . CYS A 1 391 ? 1.548 21.828 2.344 1 83.19 391 CYS A C 1
ATOM 3088 O O . CYS A 1 391 ? 1.799 20.625 2.295 1 83.19 391 CYS A O 1
ATOM 3090 N N . GLN A 1 392 ? 0.327 22.328 2.379 1 78.06 392 GLN A N 1
ATOM 3091 C CA . GLN A 1 392 ? -0.846 21.453 2.463 1 78.06 392 GLN A CA 1
ATOM 3092 C C . GLN A 1 392 ? -1.414 21.172 1.077 1 78.06 392 GLN A C 1
ATOM 3094 O O . GLN A 1 392 ? -2.475 21.672 0.715 1 78.06 392 GLN A O 1
ATOM 3099 N N . TRP A 1 393 ? -0.884 20.203 0.42 1 74.62 393 TRP A N 1
ATOM 3100 C CA . TRP A 1 393 ? -1.28 19.938 -0.959 1 74.62 393 TRP A CA 1
ATOM 3101 C C . TRP A 1 393 ? -2.566 19.109 -1.007 1 74.62 393 TRP A C 1
ATOM 3103 O O . TRP A 1 393 ? -3.24 19.062 -2.037 1 74.62 393 TRP A O 1
ATOM 3113 N N . ARG A 1 394 ? -2.902 18.484 0.109 1 68.5 394 ARG A N 1
ATOM 3114 C CA . ARG A 1 394 ? -4.109 17.656 0.146 1 68.5 394 ARG A CA 1
ATOM 3115 C C . ARG A 1 394 ? -5.32 18.484 0.571 1 68.5 394 ARG A C 1
ATOM 3117 O O . ARG A 1 394 ? -6.43 17.953 0.67 1 68.5 394 ARG A O 1
ATOM 3124 N N . ARG A 1 395 ? -4.938 19.688 0.821 1 61.66 395 ARG A N 1
ATOM 3125 C CA . ARG A 1 395 ? -6.035 20.516 1.312 1 61.66 395 ARG A CA 1
ATOM 3126 C C . ARG A 1 395 ? -7.188 20.547 0.315 1 61.66 395 ARG A C 1
ATOM 3128 O O . ARG A 1 395 ? -6.98 20.75 -0.881 1 61.66 395 ARG A O 1
ATOM 3135 N N . GLY A 1 396 ? -8.258 19.969 0.648 1 58.81 396 GLY A N 1
ATOM 3136 C CA . GLY A 1 396 ? -9.445 19.938 -0.196 1 58.81 396 GLY A CA 1
ATOM 3137 C C . GLY A 1 396 ? -9.812 18.531 -0.638 1 58.81 396 GLY A C 1
ATOM 3138 O O . GLY A 1 396 ? -10.891 18.312 -1.19 1 58.81 396 GLY A O 1
ATOM 3139 N N . LEU A 1 397 ? -8.688 17.797 -0.468 1 60.59 397 LEU A N 1
ATOM 3140 C CA . LEU A 1 397 ? -8.977 16.438 -0.89 1 60.59 397 LEU A CA 1
ATOM 3141 C C . LEU A 1 397 ? -9.703 15.664 0.21 1 60.59 397 LEU A C 1
ATOM 3143 O O . LEU A 1 397 ? -9.195 15.539 1.325 1 60.59 397 LEU A O 1
ATOM 3147 N N . LYS A 1 398 ? -10.945 15.719 0.174 1 57.06 398 LYS A N 1
ATOM 3148 C CA . LYS A 1 398 ? -11.727 15 1.174 1 57.06 398 LYS A CA 1
ATOM 3149 C C . LYS A 1 398 ? -11.758 13.5 0.875 1 57.06 398 LYS A C 1
ATOM 3151 O O . LYS A 1 398 ? -12.031 13.094 -0.254 1 57.06 398 LYS A O 1
ATOM 3156 N N . LEU A 1 399 ? -10.969 12.773 1.782 1 59.38 399 LEU A N 1
ATOM 3157 C CA . LEU A 1 399 ? -11.18 11.336 1.668 1 59.38 399 LEU A CA 1
ATOM 3158 C C . LEU A 1 399 ? -12.633 10.977 1.97 1 59.38 399 LEU A C 1
ATOM 3160 O O . LEU A 1 399 ? -13.227 11.516 2.908 1 59.38 399 LEU A O 1
ATOM 3164 N N . SER A 1 400 ? -13.133 10.102 1.115 1 63.62 400 SER A N 1
ATOM 3165 C CA . SER A 1 400 ? -14.508 9.664 1.266 1 63.62 400 SER A CA 1
ATOM 3166 C C . SER A 1 400 ? -14.742 9.016 2.629 1 63.62 400 SER A C 1
ATOM 3168 O O . SER A 1 400 ? -13.922 8.227 3.094 1 63.62 400 SER A O 1
ATOM 3170 N N . ALA A 1 401 ? -15.625 9.516 3.398 1 73.69 401 ALA A N 1
ATOM 3171 C CA . ALA A 1 401 ? -16.109 8.875 4.617 1 73.69 401 ALA A CA 1
ATOM 3172 C C . ALA A 1 401 ? -16.359 7.383 4.391 1 73.69 401 ALA A C 1
ATOM 3174 O O . ALA A 1 401 ? -16.312 6.59 5.336 1 73.69 401 ALA A O 1
ATOM 3175 N N . ALA A 1 402 ? -16.422 7.074 3.156 1 82.75 402 ALA A N 1
ATOM 3176 C CA . ALA A 1 402 ? -16.734 5.699 2.783 1 82.75 402 ALA A CA 1
ATOM 3177 C C . ALA A 1 402 ? -15.586 4.758 3.123 1 82.75 402 ALA A C 1
ATOM 3179 O O . ALA A 1 402 ? -15.805 3.584 3.43 1 82.75 402 ALA A O 1
ATOM 3180 N N . VAL A 1 403 ? -14.383 5.258 3.145 1 85.12 403 VAL A N 1
ATOM 3181 C CA . VAL A 1 403 ? -13.219 4.422 3.428 1 85.12 403 VAL A CA 1
ATOM 3182 C C . VAL A 1 403 ? -13.266 3.951 4.879 1 85.12 403 VAL A C 1
ATOM 3184 O O . VAL A 1 403 ? -12.953 2.793 5.172 1 85.12 403 VAL A O 1
ATOM 3187 N N . ASP A 1 404 ? -13.711 4.789 5.691 1 84.81 404 ASP A N 1
ATOM 3188 C CA . ASP A 1 404 ? -13.805 4.426 7.102 1 84.81 404 ASP A CA 1
ATOM 3189 C C . ASP A 1 404 ? -14.883 3.371 7.328 1 84.81 404 ASP A C 1
ATOM 3191 O O . ASP A 1 404 ? -14.734 2.484 8.172 1 84.81 404 ASP A O 1
ATOM 3195 N N . GLU A 1 405 ? -15.844 3.441 6.594 1 89 405 GLU A N 1
ATOM 3196 C CA . GLU A 1 405 ? -16.984 2.551 6.75 1 89 405 GLU A CA 1
ATOM 3197 C C . GLU A 1 405 ? -16.656 1.135 6.289 1 89 405 GLU A C 1
ATOM 3199 O O . GLU A 1 405 ? -17.25 0.165 6.758 1 89 405 GLU A O 1
ATOM 3204 N N . ILE A 1 406 ? -15.758 0.981 5.398 1 92.31 406 ILE A N 1
ATOM 3205 C CA . ILE A 1 406 ? -15.469 -0.335 4.84 1 92.31 406 ILE A CA 1
ATOM 3206 C C . ILE A 1 406 ? -14.227 -0.917 5.508 1 92.31 406 ILE A C 1
ATOM 3208 O O . ILE A 1 406 ? -13.844 -2.059 5.238 1 92.31 406 ILE A O 1
ATOM 3212 N N . THR A 1 407 ? -13.547 -0.162 6.289 1 90.12 407 THR A N 1
ATOM 3213 C CA . THR A 1 407 ? -12.312 -0.618 6.918 1 90.12 407 THR A CA 1
ATOM 3214 C C . THR A 1 407 ? -12.609 -1.508 8.117 1 90.12 407 THR A C 1
ATOM 3216 O O . THR A 1 407 ? -13.359 -1.115 9.016 1 90.12 407 THR A O 1
ATOM 3219 N N . LEU A 1 408 ? -12 -2.705 8.094 1 88.5 408 LEU A N 1
ATOM 3220 C CA . LEU A 1 408 ? -12.172 -3.652 9.195 1 88.5 408 LEU A CA 1
ATOM 3221 C C . LEU A 1 408 ? -11.375 -3.219 10.422 1 88.5 408 LEU A C 1
ATOM 3223 O O . LEU A 1 408 ? -10.383 -2.496 10.297 1 88.5 408 LEU A O 1
ATOM 3227 N N . GLU A 1 409 ? -11.688 -3.684 11.578 1 83.56 409 GLU A N 1
ATOM 3228 C CA . GLU A 1 409 ? -11.047 -3.287 12.828 1 83.56 409 GLU A CA 1
ATOM 3229 C C . GLU A 1 409 ? -9.734 -4.043 13.039 1 83.56 409 GLU A C 1
ATOM 3231 O O . GLU A 1 409 ? -8.805 -3.52 13.656 1 83.56 409 GLU A O 1
ATOM 3236 N N . GLY A 1 410 ? -9.727 -5.219 12.531 1 81.38 410 GLY A N 1
ATOM 3237 C CA . GLY A 1 410 ? -8.492 -5.965 12.695 1 81.38 410 GLY A CA 1
ATOM 3238 C C . GLY A 1 410 ? -7.301 -5.297 12.023 1 81.38 410 GLY A C 1
ATOM 3239 O O . GLY A 1 410 ? -7.359 -4.953 10.844 1 81.38 410 GLY A O 1
ATOM 3240 N N . VAL A 1 411 ? -6.234 -5.074 12.805 1 81.75 411 VAL A N 1
ATOM 3241 C CA . VAL A 1 411 ? -4.992 -4.461 12.352 1 81.75 411 VAL A CA 1
ATOM 3242 C C . VAL A 1 411 ? -5.297 -3.143 11.641 1 81.75 411 VAL A C 1
ATOM 3244 O O . VAL A 1 411 ? -4.73 -2.854 10.586 1 81.75 411 VAL A O 1
ATOM 3247 N N . ARG A 1 412 ? -6.133 -2.455 12.094 1 82.31 412 ARG A N 1
ATOM 3248 C CA . ARG A 1 412 ? -6.66 -1.241 11.477 1 82.31 412 ARG A CA 1
ATOM 3249 C C . ARG A 1 412 ? -5.535 -0.269 11.133 1 82.31 412 ARG A C 1
ATOM 3251 O O . ARG A 1 412 ? -5.574 0.392 10.094 1 82.31 412 ARG A O 1
ATOM 3258 N N . GLY A 1 413 ? -4.559 -0.147 12.008 1 78.75 413 GLY A N 1
ATOM 3259 C CA . GLY A 1 413 ? -3.43 0.728 11.727 1 78.75 413 GLY A CA 1
ATOM 3260 C C . GLY A 1 413 ? -2.74 0.404 10.414 1 78.75 413 GLY A C 1
ATOM 3261 O O . GLY A 1 413 ? -2.412 1.306 9.641 1 78.75 413 GLY A O 1
ATOM 3262 N N . LEU A 1 414 ? -2.574 -0.8 10.164 1 80.44 414 LEU A N 1
ATOM 3263 C CA . LEU A 1 414 ? -1.934 -1.239 8.93 1 80.44 414 LEU A CA 1
ATOM 3264 C C . LEU A 1 414 ? -2.84 -0.991 7.727 1 80.44 414 LEU A C 1
ATOM 3266 O O . LEU A 1 414 ? -2.367 -0.602 6.656 1 80.44 414 LEU A O 1
ATOM 3270 N N . ARG A 1 415 ? -4.117 -1.21 7.887 1 82.81 415 ARG A N 1
ATOM 3271 C CA . ARG A 1 415 ? -5.086 -0.976 6.82 1 82.81 415 ARG A CA 1
ATOM 3272 C C . ARG A 1 415 ? -5.109 0.495 6.414 1 82.81 415 ARG A C 1
ATOM 3274 O O . ARG A 1 415 ? -5.141 0.817 5.227 1 82.81 415 ARG A O 1
ATOM 3281 N N . VAL A 1 416 ? -5.055 1.252 7.445 1 80.38 416 VAL A N 1
ATOM 3282 C CA . VAL A 1 416 ? -5.078 2.688 7.18 1 80.38 416 VAL A CA 1
ATOM 3283 C C . VAL A 1 416 ? -3.799 3.1 6.453 1 80.38 416 VAL A C 1
ATOM 3285 O O . VAL A 1 416 ? -3.836 3.92 5.535 1 80.38 416 VAL A O 1
ATOM 3288 N N . MET A 1 417 ? -2.75 2.58 6.848 1 80.25 417 MET A N 1
ATOM 3289 C CA . MET A 1 417 ? -1.477 2.867 6.191 1 80.25 417 MET A CA 1
ATOM 3290 C C . MET A 1 417 ? -1.511 2.449 4.727 1 80.25 417 MET A C 1
ATOM 3292 O O . MET A 1 417 ? -1.074 3.201 3.852 1 80.25 417 MET A O 1
ATOM 3296 N N . LEU A 1 418 ? -2.004 1.293 4.508 1 79.88 418 LEU A N 1
ATOM 3297 C CA . LEU A 1 418 ? -2.078 0.789 3.139 1 79.88 418 LEU A CA 1
ATOM 3298 C C . LEU A 1 418 ? -3.014 1.646 2.295 1 79.88 418 LEU A C 1
ATOM 3300 O O . LEU A 1 418 ? -2.668 2.033 1.176 1 79.88 418 LEU A O 1
ATOM 3304 N N . SER A 1 419 ? -4.168 1.894 2.812 1 81.56 419 SER A N 1
ATOM 3305 C CA . SER A 1 419 ? -5.148 2.701 2.092 1 81.56 419 SER A CA 1
ATOM 3306 C C . SER A 1 419 ? -4.609 4.102 1.812 1 81.56 419 SER A C 1
ATOM 3308 O O . SER A 1 419 ? -4.824 4.648 0.729 1 81.56 419 SER A O 1
ATOM 3310 N N . ALA A 1 420 ? -3.922 4.602 2.791 1 79.56 420 ALA A N 1
ATOM 3311 C CA . ALA A 1 420 ? -3.336 5.93 2.623 1 79.56 420 ALA A CA 1
ATOM 3312 C C . ALA A 1 420 ? -2.27 5.922 1.53 1 79.56 420 ALA A C 1
ATOM 3314 O O . ALA A 1 420 ? -2.174 6.867 0.743 1 79.56 420 ALA A O 1
ATOM 3315 N N . THR A 1 421 ? -1.48 4.945 1.515 1 78.56 421 THR A N 1
ATOM 3316 C CA . THR A 1 421 ? -0.45 4.816 0.491 1 78.56 421 THR A CA 1
ATOM 3317 C C . THR A 1 421 ? -1.077 4.73 -0.898 1 78.56 421 THR A C 1
ATOM 3319 O O . THR A 1 421 ? -0.624 5.395 -1.832 1 78.56 421 THR A O 1
ATOM 3322 N N . VAL A 1 422 ? -2.057 3.93 -0.991 1 79.38 422 VAL A N 1
ATOM 3323 C CA . VAL A 1 422 ? -2.74 3.77 -2.27 1 79.38 422 VAL A CA 1
ATOM 3324 C C . VAL A 1 422 ? -3.355 5.102 -2.697 1 79.38 422 VAL A C 1
ATOM 3326 O O . VAL A 1 422 ? -3.279 5.48 -3.869 1 79.38 422 VAL A O 1
ATOM 3329 N N . HIS A 1 423 ? -3.916 5.727 -1.763 1 77.88 423 HIS A N 1
ATOM 3330 C CA . HIS A 1 423 ? -4.523 7.027 -2.031 1 77.88 423 HIS A CA 1
ATOM 3331 C C . HIS A 1 423 ? -3.5 8.008 -2.584 1 77.88 423 HIS A C 1
ATOM 3333 O O . HIS A 1 423 ? -3.764 8.703 -3.57 1 77.88 423 HIS A O 1
ATOM 3339 N N . ASP A 1 424 ? -2.416 8.117 -1.96 1 76.38 424 ASP A N 1
ATOM 3340 C CA . ASP A 1 424 ? -1.354 9.016 -2.391 1 76.38 424 ASP A CA 1
ATOM 3341 C C . ASP A 1 424 ? -0.887 8.68 -3.805 1 76.38 424 ASP A C 1
ATOM 3343 O O . ASP A 1 424 ? -0.644 9.578 -4.613 1 76.38 424 ASP A O 1
ATOM 3347 N N . VAL A 1 425 ? -0.834 7.441 -4.043 1 75.31 425 VAL A N 1
ATOM 3348 C CA . VAL A 1 425 ? -0.395 7 -5.359 1 75.31 425 VAL A CA 1
ATOM 3349 C C . VAL A 1 425 ? -1.436 7.387 -6.41 1 75.31 425 VAL A C 1
ATOM 3351 O O . VAL A 1 425 ? -1.09 7.91 -7.473 1 75.31 425 VAL A O 1
ATOM 3354 N N . LEU A 1 426 ? -2.609 7.176 -6.105 1 75.12 426 LEU A N 1
ATOM 3355 C CA . LEU A 1 426 ? -3.684 7.488 -7.039 1 75.12 426 LEU A CA 1
ATOM 3356 C C . LEU A 1 426 ? -3.758 8.992 -7.297 1 75.12 426 LEU A C 1
ATOM 3358 O O . LEU A 1 426 ? -3.955 9.422 -8.438 1 75.12 426 LEU A O 1
ATOM 3362 N N . TYR A 1 427 ? -3.625 9.75 -6.27 1 71.25 427 TYR A N 1
ATOM 3363 C CA . TYR A 1 427 ? -3.631 11.203 -6.43 1 71.25 427 TYR A CA 1
ATOM 3364 C C . TYR A 1 427 ? -2.451 11.664 -7.277 1 71.25 427 TYR A C 1
ATOM 3366 O O . TYR A 1 427 ? -2.602 12.523 -8.148 1 71.25 427 TYR A O 1
ATOM 3374 N N . TYR A 1 428 ? -1.375 11.07 -7.062 1 67.31 428 TYR A N 1
ATOM 3375 C CA . TYR A 1 428 ? -0.172 11.453 -7.793 1 67.31 428 TYR A CA 1
ATOM 3376 C C . TYR A 1 428 ? -0.286 11.07 -9.266 1 67.31 428 TYR A C 1
ATOM 3378 O O . TYR A 1 428 ? 0.247 11.766 -10.133 1 67.31 428 TYR A O 1
ATOM 3386 N N . MET A 1 429 ? -0.903 10 -9.445 1 67.94 429 MET A N 1
ATOM 3387 C CA . MET A 1 429 ? -1.034 9.516 -10.812 1 67.94 429 MET A CA 1
ATOM 3388 C C . MET A 1 429 ? -2.139 10.266 -11.555 1 67.94 429 MET A C 1
ATOM 3390 O O . MET A 1 429 ? -2.205 10.227 -12.781 1 67.94 429 MET A O 1
ATOM 3394 N N . SER A 1 430 ? -2.963 10.828 -10.75 1 63.03 430 SER A N 1
ATOM 3395 C CA . SER A 1 430 ? -4.035 11.594 -11.375 1 63.03 430 SER A CA 1
ATOM 3396 C C . SER A 1 430 ? -3.504 12.898 -11.969 1 63.03 430 SER A C 1
ATOM 3398 O O . SER A 1 430 ? -2.775 13.641 -11.305 1 63.03 430 SER A O 1
ATOM 3400 N N . PRO A 1 431 ? -3.717 13.086 -13.172 1 59.72 431 PRO A N 1
ATOM 3401 C CA . PRO A 1 431 ? -3.217 14.305 -13.82 1 59.72 431 PRO A CA 1
ATOM 3402 C C . PRO A 1 431 ? -3.672 15.578 -13.109 1 59.72 431 PRO A C 1
ATOM 3404 O O . PRO A 1 431 ? -2.986 16.609 -13.172 1 59.72 431 PRO A O 1
ATOM 3407 N N . ILE A 1 432 ? -4.82 15.539 -12.5 1 58.75 432 ILE A N 1
ATOM 3408 C CA . ILE A 1 432 ? -5.379 16.703 -11.828 1 58.75 432 ILE A CA 1
ATOM 3409 C C . ILE A 1 432 ? -4.508 17.062 -10.625 1 58.75 432 ILE A C 1
ATOM 3411 O O . ILE A 1 432 ? -4.293 18.25 -10.344 1 58.75 432 ILE A O 1
ATOM 3415 N N . TYR A 1 433 ? -4.039 16.062 -10.086 1 59.41 433 TYR A N 1
ATOM 3416 C CA . TYR A 1 433 ? -3.357 16.312 -8.82 1 59.41 433 TYR A CA 1
ATOM 3417 C C . TYR A 1 433 ? -1.845 16.312 -9.008 1 59.41 433 TYR A C 1
ATOM 3419 O O . TYR A 1 433 ? -1.112 16.875 -8.195 1 59.41 433 TYR A O 1
ATOM 3427 N N . CYS A 1 434 ? -1.453 15.477 -10.016 1 55.12 434 CYS A N 1
ATOM 3428 C CA . CYS A 1 434 ? -0.018 15.383 -10.266 1 55.12 434 CYS A CA 1
ATOM 3429 C C . CYS A 1 434 ? 0.565 16.734 -10.625 1 55.12 434 CYS A C 1
ATOM 3431 O O . CYS A 1 434 ? 1.606 16.828 -11.273 1 55.12 434 CYS A O 1
ATOM 3433 N N . GLN A 1 435 ? -0.08 17.75 -10.102 1 54.94 435 GLN A N 1
ATOM 3434 C CA . GLN A 1 435 ? 0.51 19.047 -10.414 1 54.94 435 GLN A CA 1
ATOM 3435 C C . GLN A 1 435 ? 1.851 19.234 -9.711 1 54.94 435 GLN A C 1
ATOM 3437 O O . GLN A 1 435 ? 2.08 18.656 -8.641 1 54.94 435 GLN A O 1
ATOM 3442 N N . ASP A 1 436 ? 2.75 19.938 -10.461 1 58.03 436 ASP A N 1
ATOM 3443 C CA . ASP A 1 436 ? 4.082 20.281 -9.969 1 58.03 436 ASP A CA 1
ATOM 3444 C C . ASP A 1 436 ? 4.012 20.953 -8.594 1 58.03 436 ASP A C 1
ATOM 3446 O O . ASP A 1 436 ? 3.34 21.969 -8.43 1 58.03 436 ASP A O 1
ATOM 3450 N N . ILE A 1 437 ? 4.277 20.172 -7.535 1 58.03 437 ILE A N 1
ATOM 3451 C CA . ILE A 1 437 ? 4.344 20.766 -6.207 1 58.03 437 ILE A CA 1
ATOM 3452 C C . ILE A 1 437 ? 5.473 21.797 -6.16 1 58.03 437 ILE A C 1
ATOM 3454 O O . ILE A 1 437 ? 5.301 22.891 -5.625 1 58.03 437 ILE A O 1
ATOM 3458 N N . ILE A 1 438 ? 6.73 21.453 -6.555 1 61.56 438 ILE A N 1
ATOM 3459 C CA . ILE A 1 438 ? 7.848 22.391 -6.473 1 61.56 438 ILE A CA 1
ATOM 3460 C C . ILE A 1 438 ? 8.773 22.203 -7.672 1 61.56 438 ILE A C 1
ATOM 3462 O O . ILE A 1 438 ? 9.086 21.062 -8.047 1 61.56 438 ILE A O 1
ATOM 3466 N N . ASP A 1 439 ? 9.102 23.219 -8.375 1 66 439 ASP A N 1
ATOM 3467 C CA . ASP A 1 439 ? 9.938 23.234 -9.578 1 66 439 ASP A CA 1
ATOM 3468 C C . ASP A 1 439 ? 11.398 22.938 -9.234 1 66 439 ASP A C 1
ATOM 3470 O O . ASP A 1 439 ? 12.008 22.047 -9.812 1 66 439 ASP A O 1
ATOM 3474 N N . SER A 1 440 ? 12.125 23.781 -8.32 1 79 440 SER A N 1
ATOM 3475 C CA . SER A 1 440 ? 13.523 23.578 -7.98 1 79 440 SER A CA 1
ATOM 3476 C C . SER A 1 440 ? 13.812 23.984 -6.539 1 79 440 SER A C 1
ATOM 3478 O O . SER A 1 440 ? 13.258 24.969 -6.043 1 79 440 SER A O 1
ATOM 3480 N N . VAL A 1 441 ? 14.57 23.109 -5.836 1 90.69 441 VAL A N 1
ATOM 3481 C CA . VAL A 1 441 ? 14.953 23.406 -4.461 1 90.69 441 VAL A CA 1
ATOM 3482 C C . VAL A 1 441 ? 16.469 23.25 -4.309 1 90.69 441 VAL A C 1
ATOM 3484 O O . VAL A 1 441 ? 17.125 22.609 -5.133 1 90.69 441 VAL A O 1
ATOM 3487 N N . ASP A 1 442 ? 17 24.016 -3.33 1 93.5 442 ASP A N 1
ATOM 3488 C CA . ASP A 1 442 ? 18.422 23.891 -3.029 1 93.5 442 ASP A CA 1
ATOM 3489 C C . ASP A 1 442 ? 18.734 22.5 -2.469 1 93.5 442 ASP A C 1
ATOM 3491 O O . ASP A 1 442 ? 19.609 21.797 -2.986 1 93.5 442 ASP A O 1
ATOM 3495 N N . THR A 1 443 ? 18.078 22.156 -1.452 1 95.75 443 THR A N 1
ATOM 3496 C CA . THR A 1 443 ? 18.25 20.859 -0.819 1 95.75 443 THR A CA 1
ATOM 3497 C C . THR A 1 443 ? 16.922 20.125 -0.705 1 95.75 443 THR A C 1
ATOM 3499 O O . THR A 1 443 ? 15.914 20.703 -0.319 1 95.75 443 THR A O 1
ATOM 3502 N N . PHE A 1 444 ? 16.969 18.938 -1.109 1 96.19 444 PHE A N 1
ATOM 3503 C CA . PHE A 1 444 ? 15.781 18.094 -0.983 1 96.19 444 PHE A CA 1
ATOM 3504 C C . PHE A 1 444 ? 15.984 17.047 0.111 1 96.19 444 PHE A C 1
ATOM 3506 O O . PHE A 1 444 ? 16.844 16.172 -0.007 1 96.19 444 PHE A O 1
ATOM 3513 N N . PHE A 1 445 ? 15.164 17.141 1.173 1 96.75 445 PHE A N 1
ATOM 3514 C CA . PHE A 1 445 ? 15.172 16.141 2.244 1 96.75 445 PHE A CA 1
ATOM 3515 C C . PHE A 1 445 ? 14.016 15.172 2.082 1 96.75 445 PHE A C 1
ATOM 3517 O O . PHE A 1 445 ? 12.859 15.516 2.334 1 96.75 445 PHE A O 1
ATOM 3524 N N . ALA A 1 446 ? 14.305 13.984 1.678 1 95.94 446 ALA A N 1
ATOM 3525 C CA . ALA A 1 446 ? 13.297 12.922 1.708 1 95.94 446 ALA A CA 1
ATOM 3526 C C . ALA A 1 446 ? 13.234 12.273 3.086 1 95.94 446 ALA A C 1
ATOM 3528 O O . ALA A 1 446 ? 14.203 11.656 3.535 1 95.94 446 ALA A O 1
ATOM 3529 N N . VAL A 1 447 ? 12.117 12.414 3.721 1 95.25 447 VAL A N 1
ATOM 3530 C CA . VAL A 1 447 ? 11.977 11.922 5.086 1 95.25 447 VAL A CA 1
ATOM 3531 C C . VAL A 1 447 ? 10.922 10.812 5.133 1 95.25 447 VAL A C 1
ATOM 3533 O O . VAL A 1 447 ? 9.727 11.086 5.016 1 95.25 447 VAL A O 1
ATOM 3536 N N . GLY A 1 448 ? 11.414 9.586 5.391 1 91.56 448 GLY A N 1
ATOM 3537 C CA . GLY A 1 448 ? 10.484 8.461 5.348 1 91.56 448 GLY A CA 1
ATOM 3538 C C . GLY A 1 448 ? 9.797 8.312 4.004 1 91.56 448 GLY A C 1
ATOM 3539 O O . GLY A 1 448 ? 8.617 7.969 3.943 1 91.56 448 GLY A O 1
ATOM 3540 N N . SER A 1 449 ? 10.477 8.547 2.967 1 90.44 449 SER A N 1
ATOM 3541 C CA . SER A 1 449 ? 9.891 8.672 1.636 1 90.44 449 SER A CA 1
ATOM 3542 C C . SER A 1 449 ? 9.906 7.34 0.897 1 90.44 449 SER A C 1
ATOM 3544 O O . SER A 1 449 ? 10.883 6.59 0.978 1 90.44 449 SER A O 1
ATOM 3546 N N . PRO A 1 450 ? 8.883 7.004 0.194 1 89 450 PRO A N 1
ATOM 3547 C CA . PRO A 1 450 ? 8.875 5.824 -0.674 1 89 450 PRO A CA 1
ATOM 3548 C C . PRO A 1 450 ? 9.445 6.109 -2.062 1 89 450 PRO A C 1
ATOM 3550 O O . PRO A 1 450 ? 9.234 5.328 -2.992 1 89 450 PRO A O 1
ATOM 3553 N N . LEU A 1 451 ? 10.086 7.172 -2.215 1 88.94 451 LEU A N 1
ATOM 3554 C CA . LEU A 1 451 ? 10.578 7.609 -3.52 1 88.94 451 LEU A CA 1
ATOM 3555 C C . LEU A 1 451 ? 11.375 6.504 -4.195 1 88.94 451 LEU A C 1
ATOM 3557 O O . LEU A 1 451 ? 11.219 6.258 -5.395 1 88.94 451 LEU A O 1
ATOM 3561 N N . GLY A 1 452 ? 12.234 5.84 -3.486 1 90.44 452 GLY A N 1
ATOM 3562 C CA . GLY A 1 452 ? 13.062 4.781 -4.043 1 90.44 452 GLY A CA 1
ATOM 3563 C C . GLY A 1 452 ? 12.258 3.705 -4.75 1 90.44 452 GLY A C 1
ATOM 3564 O O . GLY A 1 452 ? 12.578 3.322 -5.879 1 90.44 452 GLY A O 1
ATOM 3565 N N . VAL A 1 453 ? 11.266 3.229 -4.129 1 87.81 453 VAL A N 1
ATOM 3566 C CA . VAL A 1 453 ? 10.492 2.125 -4.684 1 87.81 453 VAL A CA 1
ATOM 3567 C C . VAL A 1 453 ? 9.727 2.6 -5.918 1 87.81 453 VAL A C 1
ATOM 3569 O O . VAL A 1 453 ? 9.586 1.858 -6.895 1 87.81 453 VAL A O 1
ATOM 3572 N N . PHE A 1 454 ? 9.25 3.783 -5.934 1 83.19 454 PHE A N 1
ATOM 3573 C CA . PHE A 1 454 ? 8.523 4.309 -7.086 1 83.19 454 PHE A CA 1
ATOM 3574 C C . PHE A 1 454 ? 9.445 4.453 -8.289 1 83.19 454 PHE A C 1
ATOM 3576 O O . PHE A 1 454 ? 9.055 4.164 -9.422 1 83.19 454 PHE A O 1
ATOM 3583 N N . LEU A 1 455 ? 10.586 4.906 -8.016 1 88.5 455 LEU A N 1
ATOM 3584 C CA . LEU A 1 455 ? 11.562 5.016 -9.094 1 88.5 455 LEU A CA 1
ATOM 3585 C C . LEU A 1 455 ? 11.953 3.641 -9.617 1 88.5 455 LEU A C 1
ATOM 3587 O O . LEU A 1 455 ? 11.992 3.428 -10.836 1 88.5 455 LEU A O 1
ATOM 3591 N N . ALA A 1 456 ? 12.203 2.742 -8.758 1 87.88 456 ALA A N 1
ATOM 3592 C CA . ALA A 1 456 ? 12.625 1.396 -9.133 1 87.88 456 ALA A CA 1
ATOM 3593 C C . ALA A 1 456 ? 11.539 0.693 -9.953 1 87.88 456 ALA A C 1
ATOM 3595 O O . ALA A 1 456 ? 11.836 0.034 -10.953 1 87.88 456 ALA A O 1
ATOM 3596 N N . LEU A 1 457 ? 10.359 0.838 -9.5 1 79 457 LEU A N 1
ATOM 3597 C CA . LEU A 1 457 ? 9.242 0.197 -10.18 1 79 457 LEU A CA 1
ATOM 3598 C C . LEU A 1 457 ? 9.086 0.735 -11.602 1 79 457 LEU A C 1
ATOM 3600 O O . LEU A 1 457 ? 8.609 0.026 -12.492 1 79 457 LEU A O 1
ATOM 3604 N N . ARG A 1 458 ? 9.469 1.912 -11.797 1 78.81 458 ARG A N 1
ATOM 3605 C CA . ARG A 1 458 ? 9.375 2.549 -13.102 1 78.81 458 ARG A CA 1
ATOM 3606 C C . ARG A 1 458 ? 10.68 2.412 -13.875 1 78.81 458 ARG A C 1
ATOM 3608 O O . ARG A 1 458 ? 10.852 3.025 -14.93 1 78.81 458 ARG A O 1
ATOM 3615 N N . ASN A 1 459 ? 11.625 1.697 -13.359 1 83.75 459 ASN A N 1
ATOM 3616 C CA . ASN A 1 459 ? 12.945 1.463 -13.938 1 83.75 459 ASN A CA 1
ATOM 3617 C C . ASN A 1 459 ? 13.695 2.771 -14.18 1 83.75 459 ASN A C 1
ATOM 3619 O O . ASN A 1 459 ? 14.305 2.957 -15.234 1 83.75 459 ASN A O 1
ATOM 3623 N N . ILE A 1 460 ? 13.555 3.625 -13.227 1 89.31 460 ILE A N 1
ATOM 3624 C CA . ILE A 1 460 ? 14.234 4.914 -13.305 1 89.31 460 ILE A CA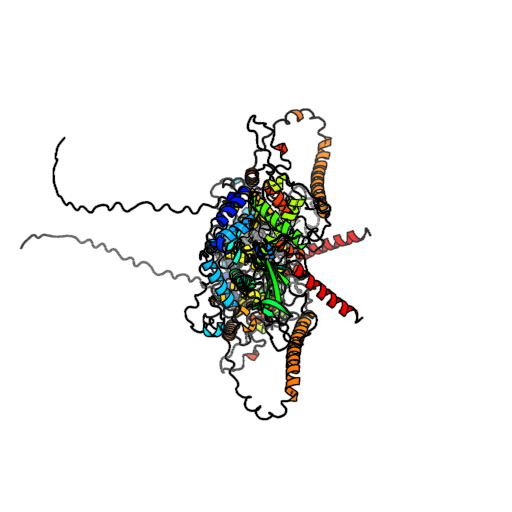 1
ATOM 3625 C C . ILE A 1 460 ? 15.469 4.902 -12.406 1 89.31 460 ILE A C 1
ATOM 3627 O O . ILE A 1 460 ? 15.406 4.445 -11.258 1 89.31 460 ILE A O 1
ATOM 3631 N N . ARG A 1 461 ? 16.562 5.355 -12.922 1 93.31 461 ARG A N 1
ATOM 3632 C CA . ARG A 1 461 ? 17.781 5.625 -12.172 1 93.31 461 ARG A CA 1
ATOM 3633 C C . ARG A 1 461 ? 18.078 7.121 -12.117 1 93.31 461 ARG A C 1
ATOM 3635 O O . ARG A 1 461 ? 17.625 7.875 -12.984 1 93.31 461 ARG A O 1
ATOM 3642 N N . ILE A 1 462 ? 18.719 7.48 -11.055 1 95.31 462 ILE A N 1
ATOM 3643 C CA . ILE A 1 462 ? 19.062 8.891 -10.938 1 95.31 462 ILE A CA 1
ATOM 3644 C C . ILE A 1 462 ? 20.406 9.148 -11.617 1 95.31 462 ILE A C 1
ATOM 3646 O O . ILE A 1 462 ? 21.438 8.617 -11.188 1 95.31 462 ILE A O 1
ATOM 3650 N N . GLY A 1 463 ? 20.328 9.891 -12.711 1 94.12 463 GLY A N 1
ATOM 3651 C CA . GLY A 1 463 ? 21.5 10.164 -13.516 1 94.12 463 GLY A CA 1
ATOM 3652 C C . GLY A 1 463 ? 21.25 11.133 -14.648 1 94.12 463 GLY A C 1
ATOM 3653 O O . GLY A 1 463 ? 20.109 11.586 -14.836 1 94.12 463 GLY A O 1
ATOM 3654 N N . ILE A 1 464 ? 22.359 11.406 -15.414 1 92.62 464 ILE A N 1
ATOM 3655 C CA . ILE A 1 464 ? 22.297 12.438 -16.453 1 92.62 464 ILE A CA 1
ATOM 3656 C C . ILE A 1 464 ? 22.062 11.789 -17.812 1 92.62 464 ILE A C 1
ATOM 3658 O O . ILE A 1 464 ? 22.188 12.445 -18.844 1 92.62 464 ILE A O 1
ATOM 3662 N N . GLY A 1 465 ? 21.734 10.5 -17.844 1 90.06 465 GLY A N 1
ATOM 3663 C CA . GLY A 1 465 ? 21.406 9.844 -19.094 1 90.06 465 GLY A CA 1
ATOM 3664 C C . GLY A 1 465 ? 22.609 9.203 -19.766 1 90.06 465 GLY A C 1
ATOM 3665 O O . GLY A 1 465 ? 22.547 8.836 -20.938 1 90.06 465 GLY A O 1
ATOM 3666 N N . LYS A 1 466 ? 23.672 9.102 -19.141 1 88.44 466 LYS A N 1
ATOM 3667 C CA . LYS A 1 466 ? 24.891 8.547 -19.719 1 88.44 466 LYS A CA 1
ATOM 3668 C C . LYS A 1 466 ? 25.281 7.242 -19.031 1 88.44 466 LYS A C 1
ATOM 3670 O O . LYS A 1 466 ? 26.406 6.773 -19.188 1 88.44 466 LYS A O 1
ATOM 3675 N N . GLY A 1 467 ? 24.344 6.699 -18.281 1 88.5 467 GLY A N 1
ATOM 3676 C CA . GLY A 1 467 ? 24.719 5.547 -17.484 1 88.5 467 GLY A CA 1
ATOM 3677 C C . GLY A 1 467 ? 24.297 4.227 -18.094 1 88.5 467 GLY A C 1
ATOM 3678 O O . GLY A 1 467 ? 24.188 3.213 -17.406 1 88.5 467 GLY A O 1
ATOM 3679 N N . ARG A 1 468 ? 24.016 4.082 -19.297 1 84.62 468 ARG A N 1
ATOM 3680 C CA . ARG A 1 468 ? 23.516 2.865 -19.922 1 84.62 468 ARG A CA 1
ATOM 3681 C C . ARG A 1 468 ? 24.516 1.724 -19.766 1 84.62 468 ARG A C 1
ATOM 3683 O O . ARG A 1 468 ? 24.141 0.608 -19.406 1 84.62 468 ARG A O 1
ATOM 3690 N N . ASP A 1 469 ? 25.734 1.997 -20.078 1 86.06 469 ASP A N 1
ATOM 3691 C CA . ASP A 1 469 ? 26.766 0.977 -19.969 1 86.06 469 ASP A CA 1
ATOM 3692 C C . ASP A 1 469 ? 27.062 0.647 -18.5 1 86.06 469 ASP A C 1
ATOM 3694 O O . ASP A 1 469 ? 27.344 -0.503 -18.172 1 86.06 469 ASP A O 1
ATOM 3698 N N . TYR A 1 470 ? 26.938 1.664 -17.781 1 90.88 470 TYR A N 1
ATOM 3699 C CA . TYR A 1 470 ? 27.219 1.508 -16.359 1 90.88 470 TYR A CA 1
ATOM 3700 C C . TYR A 1 470 ? 26.203 0.563 -15.703 1 90.88 470 TYR A C 1
ATOM 3702 O O . TYR A 1 470 ? 26.594 -0.345 -14.969 1 90.88 470 TYR A O 1
ATOM 3710 N N . TRP A 1 471 ? 24.953 0.667 -15.969 1 89.25 471 TRP A N 1
ATOM 3711 C CA . TRP A 1 471 ? 23.906 -0.113 -15.336 1 89.25 471 TRP A CA 1
ATOM 3712 C C . TRP A 1 471 ? 23.719 -1.461 -16.031 1 89.25 471 TRP A C 1
ATOM 3714 O O . TRP A 1 471 ? 23.25 -2.422 -15.414 1 89.25 471 TRP A O 1
ATOM 3724 N N . ASP A 1 472 ? 24.078 -1.665 -17.156 1 81.31 472 ASP A N 1
ATOM 3725 C CA . ASP A 1 472 ? 24.016 -2.896 -17.938 1 81.31 472 ASP A CA 1
ATOM 3726 C C . ASP A 1 472 ? 22.594 -3.414 -18.031 1 81.31 472 ASP A C 1
ATOM 3728 O O . ASP A 1 472 ? 22.344 -4.609 -17.859 1 81.31 472 ASP A O 1
ATOM 3732 N N . GLU A 1 473 ? 21.703 -2.525 -17.969 1 73.81 473 GLU A N 1
ATOM 3733 C CA . GLU A 1 473 ? 20.297 -2.863 -18.094 1 73.81 473 GLU A CA 1
ATOM 3734 C C . GLU A 1 473 ? 19.641 -2.092 -19.25 1 73.81 473 GLU A C 1
ATOM 3736 O O . GLU A 1 473 ? 19.875 -0.893 -19.406 1 73.81 473 GLU A O 1
ATOM 3741 N N . GLU A 1 474 ? 19.047 -2.758 -20.203 1 63.53 474 GLU A N 1
ATOM 3742 C CA . GLU A 1 474 ? 18.562 -2.18 -21.453 1 63.53 474 GLU A CA 1
ATOM 3743 C C . GLU A 1 474 ? 17.391 -1.23 -21.203 1 63.53 474 GLU A C 1
ATOM 3745 O O . GLU A 1 474 ? 17.25 -0.227 -21.906 1 63.53 474 GLU A O 1
ATOM 3750 N N . ASN A 1 475 ? 16.625 -1.507 -20.188 1 76.56 475 ASN A N 1
ATOM 3751 C CA . ASN A 1 475 ? 15.391 -0.718 -20.156 1 76.56 475 ASN A CA 1
ATOM 3752 C C . ASN A 1 475 ? 15.391 0.263 -18.984 1 76.56 475 ASN A C 1
ATOM 3754 O O . ASN A 1 475 ? 14.344 0.548 -18.406 1 76.56 475 ASN A O 1
ATOM 3758 N N . ILE A 1 476 ? 16.578 0.998 -18.828 1 83.62 476 ILE A N 1
ATOM 3759 C CA . ILE A 1 476 ? 16.641 1.93 -17.703 1 83.62 476 ILE A CA 1
ATOM 3760 C C . ILE A 1 476 ? 16.484 3.359 -18.219 1 83.62 476 ILE A C 1
ATOM 3762 O O . ILE A 1 476 ? 17.016 3.711 -19.266 1 83.62 476 ILE A O 1
ATOM 3766 N N . ILE A 1 477 ? 15.672 4.164 -17.562 1 88.69 477 ILE A N 1
ATOM 3767 C CA . ILE A 1 477 ? 15.523 5.594 -17.797 1 88.69 477 ILE A CA 1
ATOM 3768 C C . ILE A 1 477 ? 16.25 6.371 -16.703 1 88.69 477 ILE A C 1
ATOM 3770 O O . ILE A 1 477 ? 16.109 6.062 -15.516 1 88.69 477 ILE A O 1
ATOM 3774 N N . GLU A 1 478 ? 17.094 7.305 -17.109 1 92.5 478 GLU A N 1
ATOM 3775 C CA . GLU A 1 478 ? 17.797 8.109 -16.125 1 92.5 478 GLU A CA 1
ATOM 3776 C C . GLU A 1 478 ? 17.219 9.523 -16.047 1 92.5 478 GLU A C 1
ATOM 3778 O O . GLU A 1 478 ? 16.922 10.133 -17.062 1 92.5 478 GLU A O 1
ATOM 3783 N N . GLU A 1 479 ? 16.984 9.977 -14.828 1 91.62 479 GLU A N 1
ATOM 3784 C CA . GLU A 1 479 ? 16.516 11.328 -14.562 1 91.62 479 GLU A CA 1
ATOM 3785 C C . GLU A 1 479 ? 17.203 11.914 -13.328 1 91.62 479 GLU A C 1
ATOM 3787 O O . GLU A 1 479 ? 17.516 11.195 -12.383 1 91.62 479 GLU A O 1
ATOM 3792 N N . MET A 1 480 ? 17.453 13.234 -13.438 1 91.75 480 MET A N 1
ATOM 3793 C CA . MET A 1 480 ? 18.031 13.93 -12.297 1 91.75 480 MET A CA 1
ATOM 3794 C C . MET A 1 480 ? 16.984 14.773 -11.578 1 91.75 480 MET A C 1
ATOM 3796 O O . MET A 1 480 ? 16.172 15.43 -12.219 1 91.75 480 MET A O 1
ATOM 3800 N N . PRO A 1 481 ? 16.984 14.703 -10.25 1 91.5 481 PRO A N 1
ATOM 3801 C CA . PRO A 1 481 ? 16.078 15.578 -9.516 1 91.5 481 PRO A CA 1
ATOM 3802 C C . PRO A 1 481 ? 16.469 17.062 -9.633 1 91.5 481 PRO A C 1
ATOM 3804 O O . PRO A 1 481 ? 17.625 17.375 -9.859 1 91.5 481 PRO A O 1
ATOM 3807 N N . ALA A 1 482 ? 15.508 17.938 -9.523 1 88.88 482 ALA A N 1
ATOM 3808 C CA . ALA A 1 482 ? 15.719 19.375 -9.602 1 88.88 482 ALA A CA 1
ATOM 3809 C C . ALA A 1 482 ? 16.172 19.938 -8.258 1 88.88 482 ALA A C 1
ATOM 3811 O O . ALA A 1 482 ? 15.5 20.812 -7.688 1 88.88 482 ALA A O 1
ATOM 3812 N N . CYS A 1 483 ? 17.188 19.422 -7.707 1 92.75 483 CYS A N 1
ATOM 3813 C CA . CYS A 1 483 ? 17.766 19.891 -6.457 1 92.75 483 CYS A CA 1
ATOM 3814 C C . CYS A 1 483 ? 19.281 19.859 -6.512 1 92.75 483 CYS A C 1
ATOM 3816 O O . CYS A 1 483 ? 19.859 19.141 -7.328 1 92.75 483 CYS A O 1
ATOM 3818 N N . ARG A 1 484 ? 19.891 20.703 -5.742 1 92.5 484 ARG A N 1
ATOM 3819 C CA . ARG A 1 484 ? 21.344 20.734 -5.676 1 92.5 484 ARG A CA 1
ATOM 3820 C C . ARG A 1 484 ? 21.891 19.609 -4.805 1 92.5 484 ARG A C 1
ATOM 3822 O O . ARG A 1 484 ? 22.859 18.953 -5.164 1 92.5 484 ARG A O 1
ATOM 3829 N N . GLN A 1 485 ? 21.281 19.438 -3.697 1 95.31 485 GLN A N 1
ATOM 3830 C CA . GLN A 1 485 ? 21.641 18.375 -2.773 1 95.31 485 GLN A CA 1
ATOM 3831 C C . GLN A 1 485 ? 20.438 17.547 -2.371 1 95.31 485 GLN A C 1
ATOM 3833 O O . GLN A 1 485 ? 19.312 18.062 -2.318 1 95.31 485 GLN A O 1
ATOM 3838 N N . MET A 1 486 ? 20.734 16.281 -2.092 1 96.44 486 MET A N 1
ATOM 3839 C CA . MET A 1 486 ? 19.641 15.367 -1.734 1 96.44 486 MET A CA 1
ATOM 3840 C C . MET A 1 486 ? 20.031 14.508 -0.532 1 96.44 486 MET A C 1
ATOM 3842 O O . MET A 1 486 ? 21.141 13.992 -0.464 1 96.44 486 MET A O 1
ATOM 3846 N N . PHE A 1 487 ? 19.156 14.453 0.418 1 97.62 487 PHE A N 1
ATOM 3847 C CA . PHE A 1 487 ? 19.297 13.57 1.573 1 97.62 487 PHE A CA 1
ATOM 3848 C C . PHE A 1 487 ? 18.062 12.695 1.743 1 97.62 487 PHE A C 1
ATOM 3850 O O . PHE A 1 487 ? 16.938 13.164 1.55 1 97.62 487 PHE A O 1
ATOM 3857 N N . ASN A 1 488 ? 18.281 11.477 2.035 1 97.75 488 ASN A N 1
ATOM 3858 C CA . ASN A 1 488 ? 17.219 10.516 2.328 1 97.75 488 ASN A CA 1
ATOM 3859 C C . ASN A 1 488 ? 17.312 10 3.762 1 97.75 488 ASN A C 1
ATOM 3861 O O . ASN A 1 488 ? 18.234 9.25 4.102 1 97.75 488 ASN A O 1
ATOM 3865 N N . ILE A 1 489 ? 16.344 10.453 4.562 1 97.31 489 ILE A N 1
ATOM 3866 C CA . ILE A 1 489 ? 16.344 10.125 5.98 1 97.31 489 ILE A CA 1
ATOM 3867 C C . ILE A 1 489 ? 15.227 9.125 6.281 1 97.31 489 ILE A C 1
ATOM 3869 O O . ILE A 1 489 ? 14.07 9.344 5.898 1 97.31 489 ILE A O 1
ATOM 3873 N N . PHE A 1 490 ? 15.57 8.031 6.977 1 94.75 490 PHE A N 1
ATOM 3874 C CA . PHE A 1 490 ? 14.516 7.07 7.273 1 94.75 490 PHE A CA 1
ATOM 3875 C C . PHE A 1 490 ? 14.812 6.312 8.562 1 94.75 490 PHE A C 1
ATOM 3877 O O . PHE A 1 490 ? 15.953 6.301 9.031 1 94.75 490 PHE A O 1
ATOM 3884 N N . HIS A 1 491 ? 13.758 5.84 9.141 1 90.94 491 HIS A N 1
ATOM 3885 C CA . HIS A 1 491 ? 13.844 4.918 10.266 1 90.94 491 HIS A CA 1
ATOM 3886 C C . HIS A 1 491 ? 13.914 3.471 9.797 1 90.94 491 HIS A C 1
ATOM 3888 O O . HIS A 1 491 ? 13.219 3.084 8.852 1 90.94 491 HIS A O 1
ATOM 3894 N N . PRO A 1 492 ? 14.711 2.629 10.414 1 88.12 492 PRO A N 1
ATOM 3895 C CA . PRO A 1 492 ? 14.898 1.255 9.945 1 88.12 492 PRO A CA 1
ATOM 3896 C C . PRO A 1 492 ? 13.617 0.434 9.977 1 88.12 492 PRO A C 1
ATOM 3898 O O . PRO A 1 492 ? 13.461 -0.512 9.203 1 88.12 492 PRO A O 1
ATOM 3901 N N . PHE A 1 493 ? 12.633 0.82 10.758 1 85.06 493 PHE A N 1
ATOM 3902 C CA . PHE A 1 493 ? 11.422 0.024 10.891 1 85.06 493 PHE A CA 1
ATOM 3903 C C . PHE A 1 493 ? 10.234 0.736 10.258 1 85.06 493 PHE A C 1
ATOM 3905 O O . PHE A 1 493 ? 9.078 0.368 10.5 1 85.06 493 PHE A O 1
ATOM 3912 N N . ASP A 1 494 ? 10.484 1.836 9.57 1 87.75 494 ASP A N 1
ATOM 3913 C CA . ASP A 1 494 ? 9.43 2.469 8.789 1 87.75 494 ASP A CA 1
ATOM 3914 C C . ASP A 1 494 ? 9.125 1.663 7.523 1 87.75 494 ASP A C 1
ATOM 3916 O O . ASP A 1 494 ? 9.938 1.615 6.602 1 87.75 494 ASP A O 1
ATOM 3920 N N . PRO A 1 495 ? 8.016 1.107 7.336 1 86.5 495 PRO A N 1
ATOM 3921 C CA . PRO A 1 495 ? 7.723 0.241 6.191 1 86.5 495 PRO A CA 1
ATOM 3922 C C . PRO A 1 495 ? 7.555 1.02 4.891 1 86.5 495 PRO A C 1
ATOM 3924 O O . PRO A 1 495 ? 7.566 0.428 3.807 1 86.5 495 PRO A O 1
ATOM 3927 N N . VAL A 1 496 ? 7.383 2.248 4.957 1 87.38 496 VAL A N 1
ATOM 3928 C CA . VAL A 1 496 ? 7.121 3.061 3.771 1 87.38 496 VAL A CA 1
ATOM 3929 C C . VAL A 1 496 ? 8.438 3.57 3.195 1 87.38 496 VAL A C 1
ATOM 3931 O O . VAL A 1 496 ? 8.508 3.938 2.02 1 87.38 496 VAL A O 1
ATOM 3934 N N . ALA A 1 497 ? 9.414 3.578 3.994 1 91.56 497 ALA A N 1
ATOM 3935 C CA . ALA A 1 497 ? 10.688 4.18 3.6 1 91.56 497 ALA A CA 1
ATOM 3936 C C . ALA A 1 497 ? 11.562 3.178 2.854 1 91.56 497 ALA A C 1
ATOM 3938 O O . ALA A 1 497 ? 11.625 2.002 3.221 1 91.56 497 ALA A O 1
ATOM 3939 N N . TYR A 1 498 ? 12.297 3.639 1.802 1 92.81 498 TYR A N 1
ATOM 3940 C CA . TYR A 1 498 ? 13.219 2.84 1.003 1 92.81 498 TYR A CA 1
ATOM 3941 C C . TYR A 1 498 ? 14.516 3.596 0.752 1 92.81 498 TYR A C 1
ATOM 3943 O O . TYR A 1 498 ? 14.562 4.824 0.859 1 92.81 498 TYR A O 1
ATOM 3951 N N . ARG A 1 499 ? 15.562 2.783 0.439 1 96.25 499 ARG A N 1
ATOM 3952 C CA . ARG A 1 499 ? 16.828 3.398 0.065 1 96.25 499 ARG A CA 1
ATOM 3953 C C . ARG A 1 499 ? 16.75 4.023 -1.324 1 96.25 499 ARG A C 1
ATOM 3955 O O . ARG A 1 499 ? 15.867 3.68 -2.113 1 96.25 499 ARG A O 1
ATOM 3962 N N . VAL A 1 500 ? 17.719 4.941 -1.578 1 97 500 VAL A N 1
ATOM 3963 C CA . VAL A 1 500 ? 17.781 5.586 -2.887 1 97 500 VAL A CA 1
ATOM 3964 C C . VAL A 1 500 ? 19.172 5.434 -3.482 1 97 500 VAL A C 1
ATOM 3966 O O . VAL A 1 500 ? 19.328 5.406 -4.703 1 97 500 VAL A O 1
ATOM 3969 N N . GLU A 1 501 ? 20.203 5.281 -2.689 1 96.81 501 GLU A N 1
ATOM 3970 C CA . GLU A 1 501 ? 21.594 5.266 -3.117 1 96.81 501 GLU A CA 1
ATOM 3971 C C . GLU A 1 501 ? 21.844 4.184 -4.164 1 96.81 501 GLU A C 1
ATOM 3973 O O . GLU A 1 501 ? 22.562 4.41 -5.141 1 96.81 501 GLU A O 1
ATOM 3978 N N . PRO A 1 502 ? 21.219 3.01 -4.027 1 95.38 502 PRO A N 1
ATOM 3979 C CA . PRO A 1 502 ? 21.453 1.968 -5.027 1 95.38 502 PRO A CA 1
ATOM 3980 C C . PRO A 1 502 ? 20.938 2.359 -6.414 1 95.38 502 PRO A C 1
ATOM 3982 O O . PRO A 1 502 ? 21.312 1.744 -7.414 1 95.38 502 PRO A O 1
ATOM 3985 N N . LEU A 1 503 ? 20.047 3.283 -6.508 1 95.62 503 LEU A N 1
ATOM 3986 C CA . LEU A 1 503 ? 19.531 3.754 -7.785 1 95.62 503 LEU A CA 1
ATOM 3987 C C . LEU A 1 503 ? 20.422 4.828 -8.383 1 95.62 503 LEU A C 1
ATOM 3989 O O . LEU A 1 503 ? 20.203 5.281 -9.508 1 95.62 503 LEU A O 1
ATOM 3993 N N . VAL A 1 504 ? 21.422 5.258 -7.613 1 96.31 504 VAL A N 1
ATOM 3994 C CA . VAL A 1 504 ? 22.344 6.305 -8.047 1 96.31 504 VAL A CA 1
ATOM 3995 C C . VAL A 1 504 ? 23.703 5.695 -8.352 1 96.31 504 VAL A C 1
ATOM 3997 O O . VAL A 1 504 ? 24.344 6.027 -9.359 1 96.31 504 VAL A O 1
ATOM 4000 N N . CYS A 1 505 ? 24.094 4.836 -7.457 1 95.12 505 CYS A N 1
ATOM 4001 C CA . CYS A 1 505 ? 25.438 4.273 -7.516 1 95.12 505 CYS A CA 1
ATOM 4002 C C . CYS A 1 505 ? 25.422 2.787 -7.191 1 95.12 505 CYS A C 1
ATOM 4004 O O . CYS A 1 505 ? 25.109 2.395 -6.066 1 95.12 505 CYS A O 1
ATOM 4006 N N . LYS A 1 506 ? 25.938 1.956 -8.094 1 91.75 506 LYS A N 1
ATOM 4007 C CA . LYS A 1 506 ? 25.953 0.502 -7.961 1 91.75 506 LYS A CA 1
ATOM 4008 C C . LYS A 1 506 ? 26.859 0.064 -6.809 1 91.75 506 LYS A C 1
ATOM 4010 O O . LYS A 1 506 ? 26.547 -0.909 -6.117 1 91.75 506 LYS A O 1
ATOM 4015 N N . GLU A 1 507 ? 27.844 0.805 -6.621 1 91.38 507 GLU A N 1
ATOM 4016 C CA . GLU A 1 507 ? 28.828 0.47 -5.594 1 91.38 507 GLU A CA 1
ATOM 4017 C C . GLU A 1 507 ? 28.234 0.596 -4.199 1 91.38 507 GLU A C 1
ATOM 4019 O O . GLU A 1 507 ? 28.75 0.03 -3.236 1 91.38 507 GLU A O 1
ATOM 4024 N N . TYR A 1 508 ? 27.156 1.299 -4.105 1 92.56 508 TYR A N 1
ATOM 4025 C CA . TYR A 1 508 ? 26.562 1.555 -2.795 1 92.56 508 TYR A CA 1
ATOM 4026 C C . TYR A 1 508 ? 25.438 0.583 -2.51 1 92.56 508 TYR A C 1
ATOM 4028 O O . TYR A 1 508 ? 24.75 0.694 -1.483 1 92.56 508 TYR A O 1
ATOM 4036 N N . ILE A 1 509 ? 25.156 -0.395 -3.293 1 90.69 509 ILE A N 1
ATOM 4037 C CA . ILE A 1 509 ? 24.125 -1.395 -3.082 1 90.69 509 ILE A CA 1
ATOM 4038 C C . ILE A 1 509 ? 24.391 -2.162 -1.791 1 90.69 509 ILE A C 1
ATOM 4040 O O . ILE A 1 509 ? 23.484 -2.359 -0.976 1 90.69 509 ILE A O 1
ATOM 4044 N N . GLY A 1 510 ? 25.625 -2.504 -1.58 1 88.69 510 GLY A N 1
ATOM 4045 C CA . GLY A 1 510 ? 25.969 -3.287 -0.406 1 88.69 510 GLY A CA 1
ATOM 4046 C C . GLY A 1 510 ? 26.422 -2.438 0.767 1 88.69 510 GLY A C 1
ATOM 4047 O O . GLY A 1 510 ? 26.688 -2.959 1.851 1 88.69 510 GLY A O 1
ATOM 4048 N N . LYS A 1 511 ? 26.469 -1.12 0.536 1 90.81 511 LYS A N 1
ATOM 4049 C CA . LYS A 1 511 ? 26.922 -0.225 1.596 1 90.81 511 LYS A CA 1
ATOM 4050 C C . LYS A 1 511 ? 25.766 0.185 2.506 1 90.81 511 LYS A C 1
ATOM 4052 O O . LYS A 1 511 ? 24.719 0.623 2.027 1 90.81 511 LYS A O 1
ATOM 4057 N N . ARG A 1 512 ? 25.953 0.054 3.77 1 89.81 512 ARG A N 1
ATOM 4058 C CA . ARG A 1 512 ? 24.922 0.416 4.734 1 89.81 512 ARG A CA 1
ATOM 4059 C C . ARG A 1 512 ? 24.703 1.926 4.77 1 89.81 512 ARG A C 1
ATOM 4061 O O . ARG A 1 512 ? 25.656 2.695 4.613 1 89.81 512 ARG A O 1
ATOM 4068 N N . PRO A 1 513 ? 23.531 2.365 5.055 1 93.94 513 PRO A N 1
ATOM 4069 C CA . PRO A 1 513 ? 23.266 3.799 5.203 1 93.94 513 PRO A CA 1
ATOM 4070 C C . PRO A 1 513 ? 24 4.418 6.383 1 93.94 513 PRO A C 1
ATOM 4072 O O . PRO A 1 513 ? 24.391 3.707 7.316 1 93.94 513 PRO A O 1
ATOM 4075 N N . VAL A 1 514 ? 24.219 5.723 6.277 1 94.31 514 VAL A N 1
ATOM 4076 C CA . VAL A 1 514 ? 24.953 6.438 7.32 1 94.31 514 VAL A CA 1
ATOM 4077 C C . VAL A 1 514 ? 24.047 6.625 8.539 1 94.31 514 VAL A C 1
ATOM 4079 O O . VAL A 1 514 ? 22.891 7.023 8.414 1 94.31 514 VAL A O 1
ATOM 4082 N N . ILE A 1 515 ? 24.562 6.367 9.719 1 91.62 515 ILE A N 1
ATOM 4083 C CA . ILE A 1 515 ? 23.797 6.477 10.953 1 91.62 515 ILE A CA 1
ATOM 4084 C C . ILE A 1 515 ? 23.75 7.93 11.414 1 91.62 515 ILE A C 1
ATOM 4086 O O . ILE A 1 515 ? 24.781 8.602 11.469 1 91.62 515 ILE A O 1
ATOM 4090 N N . ILE A 1 516 ? 22.578 8.422 11.648 1 92.62 516 ILE A N 1
ATOM 4091 C CA . ILE A 1 516 ? 22.406 9.758 12.219 1 92.62 516 ILE A CA 1
ATOM 4092 C C . ILE A 1 516 ? 22.672 9.719 13.719 1 92.62 516 ILE A C 1
ATOM 4094 O O . ILE A 1 516 ? 22.094 8.898 14.445 1 92.62 516 ILE A O 1
ATOM 4098 N N . PRO A 1 517 ? 23.531 10.539 14.148 1 86 517 PRO A N 1
ATOM 4099 C CA . PRO A 1 517 ? 23.859 10.547 15.57 1 86 517 PRO A CA 1
ATOM 4100 C C . PRO A 1 517 ? 22.703 10.984 16.453 1 86 517 PRO A C 1
ATOM 4102 O O . PRO A 1 517 ? 21.828 11.727 16 1 86 517 PRO A O 1
ATOM 4105 N N . TYR A 1 518 ? 22.766 10.539 17.703 1 83.88 518 TYR A N 1
ATOM 4106 C CA . TYR A 1 518 ? 21.781 10.93 18.703 1 83.88 518 TYR A CA 1
ATOM 4107 C C . TYR A 1 518 ? 21.953 12.391 19.109 1 83.88 518 TYR A C 1
ATOM 4109 O O . TYR A 1 518 ? 23.078 12.867 19.266 1 83.88 518 TYR A O 1
ATOM 4117 N N . HIS A 1 519 ? 20.891 13.102 19.312 1 82.69 519 HIS A N 1
ATOM 4118 C CA . HIS A 1 519 ? 20.938 14.539 19.562 1 82.69 519 HIS A CA 1
ATOM 4119 C C . HIS A 1 519 ? 21.562 14.844 20.922 1 82.69 519 HIS A C 1
ATOM 4121 O O . HIS A 1 519 ? 22.078 15.938 21.141 1 82.69 519 HIS A O 1
ATOM 4127 N N . LYS A 1 520 ? 21.312 13.984 21.953 1 73.06 520 LYS A N 1
ATOM 4128 C CA . LYS A 1 520 ? 21.891 14.227 23.281 1 73.06 520 LYS A CA 1
ATOM 4129 C C . LYS A 1 520 ? 23.344 13.734 23.328 1 73.06 520 LYS A C 1
ATOM 4131 O O . LYS A 1 520 ? 24.016 13.891 24.344 1 73.06 520 LYS A O 1
ATOM 4136 N N . GLY A 1 521 ? 23.906 13.367 22.297 1 64.75 521 GLY A N 1
ATOM 4137 C CA . GLY A 1 521 ? 25.281 12.914 22.25 1 64.75 521 GLY A CA 1
ATOM 4138 C C . GLY A 1 521 ? 25.422 11.406 22.375 1 64.75 521 GLY A C 1
ATOM 4139 O O . GLY A 1 521 ? 24.625 10.758 23.047 1 64.75 521 GLY A O 1
ATOM 4140 N N . GLY A 1 522 ? 26.141 10.703 21.656 1 56.81 522 GLY A N 1
ATOM 4141 C CA . GLY A 1 522 ? 26.531 9.305 21.766 1 56.81 522 GLY A CA 1
ATOM 4142 C C . GLY A 1 522 ? 25.703 8.391 20.891 1 56.81 522 GLY A C 1
ATOM 4143 O O . GLY A 1 522 ? 24.766 8.836 20.203 1 56.81 522 GLY A O 1
ATOM 4144 N N . LYS A 1 523 ? 26.312 7.273 20.375 1 54.88 523 LYS A N 1
ATOM 4145 C CA . LYS A 1 523 ? 25.625 6.18 19.688 1 54.88 523 LYS A CA 1
ATOM 4146 C C . LYS A 1 523 ? 24.797 5.355 20.672 1 54.88 523 LYS A C 1
ATOM 4148 O O . LYS A 1 523 ? 25.219 5.121 21.812 1 54.88 523 LYS A O 1
ATOM 4153 N N . ARG A 1 524 ? 23.516 5.316 20.438 1 54.19 524 ARG A N 1
ATOM 4154 C CA . ARG A 1 524 ? 22.781 4.406 21.312 1 54.19 524 ARG A CA 1
ATOM 4155 C C . ARG A 1 524 ? 23.469 3.047 21.391 1 54.19 524 ARG A C 1
ATOM 4157 O O . ARG A 1 524 ? 24.078 2.596 20.406 1 54.19 524 ARG A O 1
ATOM 4164 N N . LEU A 1 525 ? 23.516 2.496 22.531 1 46.69 525 LEU A N 1
ATOM 4165 C CA . LEU A 1 525 ? 24.266 1.29 22.859 1 46.69 525 LEU A CA 1
ATOM 4166 C C . LEU A 1 525 ? 24.016 0.192 21.828 1 46.69 525 LEU A C 1
ATOM 4168 O O . LEU A 1 525 ? 24.953 -0.474 21.391 1 46.69 525 LEU A O 1
ATOM 4172 N N . HIS A 1 526 ? 22.812 0.006 21.531 1 47.25 526 HIS A N 1
ATOM 4173 C CA . HIS A 1 526 ? 22.562 -1.188 20.734 1 47.25 526 HIS A CA 1
ATOM 4174 C C . HIS A 1 526 ? 23.016 -0.998 19.281 1 47.25 526 HIS A C 1
ATOM 4176 O O . HIS A 1 526 ? 23.375 -1.964 18.609 1 47.25 526 HIS A O 1
ATOM 4182 N N . ILE A 1 527 ? 23 0.19 18.812 1 52.09 527 ILE A N 1
ATOM 4183 C CA . ILE A 1 527 ? 23.516 0.501 17.484 1 52.09 527 ILE A CA 1
ATOM 4184 C C . ILE A 1 527 ? 25.031 0.362 17.469 1 52.09 527 ILE A C 1
ATOM 4186 O O . ILE A 1 527 ? 25.609 -0.146 16.5 1 52.09 527 ILE A O 1
ATOM 4190 N N . GLY A 1 528 ? 25.656 0.909 18.547 1 44.72 528 GLY A N 1
ATOM 4191 C CA . GLY A 1 528 ? 27.062 0.619 18.719 1 44.72 528 GLY A CA 1
ATOM 4192 C C . GLY A 1 528 ? 27.391 -0.859 18.609 1 44.72 528 GLY A C 1
ATOM 4193 O O . GLY A 1 528 ? 28.391 -1.232 17.984 1 44.72 528 GLY A O 1
ATOM 4194 N N . PHE A 1 529 ? 26.453 -1.588 19.094 1 44.44 529 PHE A N 1
ATOM 4195 C CA . PHE A 1 529 ? 26.656 -3.031 19.062 1 44.44 529 PHE A CA 1
ATOM 4196 C C . PHE A 1 529 ? 26.453 -3.578 17.656 1 44.44 529 PHE A C 1
ATOM 4198 O O . PHE A 1 529 ? 27.188 -4.461 17.219 1 44.44 529 PHE A O 1
ATOM 4205 N N . GLN A 1 530 ? 25.484 -3.094 17 1 47.81 530 GLN A N 1
ATOM 4206 C CA . GLN A 1 530 ? 25.25 -3.578 15.648 1 47.81 530 GLN A CA 1
ATOM 4207 C C . GLN A 1 530 ? 26.375 -3.158 14.703 1 47.81 530 GLN A C 1
ATOM 4209 O O . GLN A 1 530 ? 26.828 -3.955 13.883 1 47.81 530 GLN A O 1
ATOM 4214 N N . GLU A 1 531 ? 26.812 -1.891 14.828 1 47.91 531 GLU A N 1
ATOM 4215 C CA . GLU A 1 531 ? 28 -1.472 14.078 1 47.91 531 GLU A CA 1
ATOM 4216 C C . GLU A 1 531 ? 29.219 -2.295 14.469 1 47.91 531 GLU A C 1
ATOM 4218 O O . GLU A 1 531 ? 30.031 -2.648 13.617 1 47.91 531 GLU A O 1
ATOM 4223 N N . PHE A 1 532 ? 29.312 -2.514 15.75 1 41.38 532 PHE A N 1
ATOM 4224 C CA . PHE A 1 532 ? 30.391 -3.359 16.25 1 41.38 532 PHE A CA 1
ATOM 4225 C C . PHE A 1 532 ? 30.281 -4.77 15.68 1 41.38 532 PHE A C 1
ATOM 4227 O O . PHE A 1 532 ? 31.266 -5.344 15.234 1 41.38 532 PHE A O 1
ATOM 4234 N N . THR A 1 533 ? 29.094 -5.238 15.688 1 42.09 533 THR A N 1
ATOM 4235 C CA . THR A 1 533 ? 28.938 -6.594 15.172 1 42.09 533 THR A CA 1
ATOM 4236 C C . THR A 1 533 ? 29.109 -6.625 13.656 1 42.09 533 THR A C 1
ATOM 4238 O O . THR A 1 533 ? 29.656 -7.574 13.109 1 42.09 533 THR A O 1
ATOM 4241 N N . GLU A 1 534 ? 28.656 -5.656 13.008 1 46.84 534 GLU A N 1
ATOM 4242 C CA . GLU A 1 534 ? 28.891 -5.559 11.57 1 46.84 534 GLU A CA 1
ATOM 4243 C C . GLU A 1 534 ? 30.359 -5.266 11.273 1 46.84 534 GLU A C 1
ATOM 4245 O O . GLU A 1 534 ? 30.922 -5.805 10.312 1 46.84 534 GLU A O 1
ATOM 4250 N N . ASP A 1 535 ? 30.891 -4.367 12.031 1 42.81 535 ASP A N 1
ATOM 4251 C CA . ASP A 1 535 ? 32.344 -4.207 11.945 1 42.81 535 ASP A CA 1
ATOM 4252 C C . ASP A 1 535 ? 33.062 -5.512 12.289 1 42.81 535 ASP A C 1
ATOM 4254 O O . ASP A 1 535 ? 34.031 -5.867 11.648 1 42.81 535 ASP A O 1
ATOM 4258 N N . LEU A 1 536 ? 32.562 -6.168 13.312 1 40.28 536 LEU A N 1
ATOM 4259 C CA . LEU A 1 536 ? 33.125 -7.473 13.648 1 40.28 536 LEU A CA 1
ATOM 4260 C C . LEU A 1 536 ? 32.844 -8.484 12.539 1 40.28 536 LEU A C 1
ATOM 4262 O O . LEU A 1 536 ? 33.719 -9.273 12.18 1 40.28 536 LEU A O 1
ATOM 4266 N N . ALA A 1 537 ? 31.594 -8.438 12.086 1 40.56 537 ALA A N 1
ATOM 4267 C CA . ALA A 1 537 ? 31.281 -9.344 10.977 1 40.56 537 ALA A CA 1
ATOM 4268 C C . ALA A 1 537 ? 32.062 -8.945 9.719 1 40.56 537 ALA A C 1
ATOM 4270 O O . ALA A 1 537 ? 32.562 -9.812 8.992 1 40.56 537 ALA A O 1
ATOM 4271 N N . ALA A 1 538 ? 32.094 -7.723 9.438 1 42.5 538 ALA A N 1
ATOM 4272 C CA . ALA A 1 538 ? 32.938 -7.266 8.359 1 42.5 538 ALA A CA 1
ATOM 4273 C C . ALA A 1 538 ? 34.406 -7.57 8.672 1 42.5 538 ALA A C 1
ATOM 4275 O O . ALA A 1 538 ? 35.156 -8 7.793 1 42.5 538 ALA A O 1
ATOM 4276 N N . ARG A 1 539 ? 34.75 -7.312 9.898 1 38.25 539 ARG A N 1
ATOM 4277 C CA . ARG A 1 539 ? 36.094 -7.707 10.312 1 38.25 539 ARG A CA 1
ATOM 4278 C C . ARG A 1 539 ? 36.25 -9.227 10.336 1 38.25 539 ARG A C 1
ATOM 4280 O O . ARG A 1 539 ? 37.281 -9.766 9.93 1 38.25 539 ARG A O 1
ATOM 4287 N N . SER A 1 540 ? 35.188 -9.812 10.828 1 37.59 540 SER A N 1
ATOM 4288 C CA . SER A 1 540 ? 35.25 -11.273 10.812 1 37.59 540 SER A CA 1
ATOM 4289 C C . SER A 1 540 ? 35.219 -11.812 9.391 1 37.59 540 SER A C 1
ATOM 4291 O O . SER A 1 540 ? 35.938 -12.758 9.062 1 37.59 540 SER A O 1
ATOM 4293 N N . GLN A 1 541 ? 34.312 -11.227 8.578 1 40.09 541 GLN A N 1
ATOM 4294 C CA . GLN A 1 541 ? 34.375 -11.633 7.18 1 40.09 541 GLN A CA 1
ATOM 4295 C C . GLN A 1 541 ? 35.719 -11.219 6.559 1 40.09 541 GLN A C 1
ATOM 4297 O O . GLN A 1 541 ? 36.312 -11.961 5.777 1 40.09 541 GLN A O 1
ATOM 4302 N N . ALA A 1 542 ? 36.125 -10.039 6.918 1 37.16 542 ALA A N 1
ATOM 4303 C CA . ALA A 1 542 ? 37.469 -9.719 6.531 1 37.16 542 ALA A CA 1
ATOM 4304 C C . ALA A 1 542 ? 38.469 -10.711 7.137 1 37.16 542 ALA A C 1
ATOM 4306 O O . ALA A 1 542 ? 39.406 -11.133 6.473 1 37.16 542 ALA A O 1
ATOM 4307 N N . ILE A 1 543 ? 38.188 -10.984 8.398 1 37.78 543 ILE A N 1
ATOM 4308 C CA . ILE A 1 543 ? 39.031 -11.984 9.016 1 37.78 543 ILE A CA 1
ATOM 4309 C C . ILE A 1 543 ? 38.781 -13.344 8.367 1 37.78 543 ILE A C 1
ATOM 4311 O O . ILE A 1 543 ? 39.719 -14.07 8.047 1 37.78 543 ILE A O 1
ATOM 4315 N N . MET A 1 544 ? 37.469 -13.609 8.25 1 35.34 544 MET A N 1
ATOM 4316 C CA . MET A 1 544 ? 37.219 -14.898 7.609 1 35.34 544 MET A CA 1
ATOM 4317 C C . MET A 1 544 ? 37.719 -14.898 6.168 1 35.34 544 MET A C 1
ATOM 4319 O O . MET A 1 544 ? 38.281 -15.891 5.699 1 35.34 544 MET A O 1
ATOM 4323 N N . ASP A 1 545 ? 37.406 -13.789 5.484 1 37.31 545 ASP A N 1
ATOM 4324 C CA . ASP A 1 545 ? 38.094 -13.672 4.188 1 37.31 545 ASP A CA 1
ATOM 4325 C C . ASP A 1 545 ? 39.594 -13.664 4.348 1 37.31 545 ASP A C 1
ATOM 4327 O O . ASP A 1 545 ? 40.312 -14.227 3.514 1 37.31 545 ASP A O 1
ATOM 4331 N N . ASN A 1 546 ? 40 -13 5.414 1 34.41 546 ASN A N 1
ATOM 4332 C CA . ASN A 1 546 ? 41.438 -13.094 5.676 1 34.41 546 ASN A CA 1
ATOM 4333 C C . ASN A 1 546 ? 41.812 -14.508 6.113 1 34.41 546 ASN A C 1
ATOM 4335 O O . ASN A 1 546 ? 42.906 -14.992 5.754 1 34.41 546 ASN A O 1
ATOM 4339 N N . LEU A 1 547 ? 40.938 -15.062 6.906 1 34.62 547 LEU A N 1
ATOM 4340 C CA . LEU A 1 547 ? 41.312 -16.422 7.27 1 34.62 547 LEU A CA 1
ATOM 4341 C C . LEU A 1 547 ? 41.25 -17.344 6.059 1 34.62 547 LEU A C 1
ATOM 4343 O O . LEU A 1 547 ? 42.125 -18.203 5.879 1 34.62 547 LEU A O 1
ATOM 4347 N N . SER A 1 548 ? 40.188 -17.172 5.332 1 35.47 548 SER A N 1
ATOM 4348 C CA . SER A 1 548 ? 40.25 -18.031 4.152 1 35.47 548 SER A CA 1
ATOM 4349 C C . SER A 1 548 ? 41.406 -17.641 3.246 1 35.47 548 SER A C 1
ATOM 4351 O O . SER A 1 548 ? 42 -18.516 2.605 1 35.47 548 SER A O 1
ATOM 4353 N N . ASN A 1 549 ? 41.656 -16.344 3.225 1 35.53 549 ASN A N 1
ATOM 4354 C CA . ASN A 1 549 ? 42.875 -15.984 2.549 1 35.53 549 ASN A CA 1
ATOM 4355 C C . ASN A 1 549 ? 44.094 -16.484 3.326 1 35.53 549 ASN A C 1
ATOM 4357 O O . ASN A 1 549 ? 45.188 -16.656 2.754 1 35.53 549 ASN A O 1
ATOM 4361 N N . PHE A 1 550 ? 43.938 -16.516 4.656 1 34.62 550 PHE A N 1
ATOM 4362 C CA . PHE A 1 550 ? 45.062 -17.047 5.406 1 34.62 550 PHE A CA 1
ATOM 4363 C C . PHE A 1 550 ? 45.312 -18.5 5.062 1 34.62 550 PHE A C 1
ATOM 4365 O O . PHE A 1 550 ? 46.469 -18.938 4.906 1 34.62 550 PHE A O 1
ATOM 4372 N N . ARG A 1 551 ? 44.188 -19.234 4.949 1 35.44 551 ARG A N 1
ATOM 4373 C CA . ARG A 1 551 ? 44.5 -20.609 4.559 1 35.44 551 ARG A CA 1
ATOM 4374 C C . ARG A 1 551 ? 45.156 -20.641 3.191 1 35.44 551 ARG A C 1
ATOM 4376 O O . ARG A 1 551 ? 46.094 -21.438 2.969 1 35.44 551 ARG A O 1
ATOM 4383 N N . ALA A 1 552 ? 44.625 -19.812 2.33 1 34.03 552 ALA A N 1
ATOM 4384 C CA . ALA A 1 552 ? 45.344 -19.812 1.059 1 34.03 552 ALA A CA 1
ATOM 4385 C C . ALA A 1 552 ? 46.75 -19.203 1.207 1 34.03 552 ALA A C 1
ATOM 4387 O O . ALA A 1 552 ? 47.719 -19.672 0.584 1 34.03 552 ALA A O 1
ATOM 4388 N N . LYS A 1 553 ? 46.781 -18.203 2.088 1 34 553 LYS A N 1
ATOM 4389 C CA . LYS A 1 553 ? 48.094 -17.625 2.258 1 34 553 LYS A CA 1
ATOM 4390 C C . LYS A 1 553 ? 49 -18.562 3.062 1 34 553 LYS A C 1
ATOM 4392 O O . LYS A 1 553 ? 50.219 -18.594 2.85 1 34 553 LYS A O 1
ATOM 4397 N N . VAL A 1 554 ? 48.438 -19.297 4.047 1 35 554 VAL A N 1
ATOM 4398 C CA . VAL A 1 554 ? 49.375 -20.188 4.738 1 35 554 VAL A CA 1
ATOM 4399 C C . VAL A 1 554 ? 49.969 -21.172 3.744 1 35 554 VAL A C 1
ATOM 4401 O O . VAL A 1 554 ? 51.156 -21.469 3.811 1 35 554 VAL A O 1
ATOM 4404 N N . LEU A 1 555 ? 49.125 -21.719 2.859 1 32.66 555 LEU A N 1
ATOM 4405 C CA . LEU A 1 555 ? 49.781 -22.625 1.935 1 32.66 555 LEU A CA 1
ATOM 4406 C C . LEU A 1 555 ? 50.812 -21.891 1.094 1 32.66 555 LEU A C 1
ATOM 4408 O O . LEU A 1 555 ? 51.875 -22.422 0.81 1 32.66 555 LEU A O 1
ATOM 4412 N N . THR A 1 556 ? 50.375 -20.625 0.653 1 31.22 556 THR A N 1
ATOM 4413 C CA . THR A 1 556 ? 51.344 -19.969 -0.237 1 31.22 556 THR A CA 1
ATOM 4414 C C . THR A 1 556 ? 52.5 -19.406 0.552 1 31.22 556 THR A C 1
ATOM 4416 O O . THR A 1 556 ? 53.562 -19.078 -0.023 1 31.22 556 THR A O 1
ATOM 4419 N N . VAL A 1 557 ? 52.344 -19.125 1.892 1 33.09 557 VAL A N 1
ATOM 4420 C CA . VAL A 1 557 ? 53.5 -18.609 2.598 1 33.09 557 VAL A CA 1
ATOM 4421 C C . VAL A 1 557 ? 54.625 -19.641 2.551 1 33.09 557 VAL A C 1
ATOM 4423 O O . VAL A 1 557 ? 55.812 -19.281 2.633 1 33.09 557 VAL A O 1
ATOM 4426 N N . CYS A 1 558 ? 54.344 -20.984 2.582 1 30.92 558 CYS A N 1
ATOM 4427 C CA . CYS A 1 558 ? 55.531 -21.797 2.596 1 30.92 558 CYS A CA 1
ATOM 4428 C C . CYS A 1 558 ? 56.438 -21.5 1.388 1 30.92 558 CYS A C 1
ATOM 4430 O O . CYS A 1 558 ? 57.656 -21.656 1.448 1 30.92 558 CYS A O 1
ATOM 4432 N N . GLN A 1 559 ? 55.938 -21.562 0.128 1 29.95 559 GLN A N 1
ATOM 4433 C CA . GLN A 1 559 ? 56.969 -21.562 -0.92 1 29.95 559 GLN A CA 1
ATOM 4434 C C . GLN A 1 559 ? 57.562 -20.172 -1.112 1 29.95 559 GLN A C 1
ATOM 4436 O O . GLN A 1 559 ? 58.625 -20.016 -1.713 1 29.95 559 GLN A O 1
ATOM 4441 N N . SER A 1 560 ? 56.719 -19.062 -1.033 1 27.92 560 SER A N 1
ATOM 4442 C CA . SER A 1 560 ? 57.188 -17.844 -1.69 1 27.92 560 SER A CA 1
ATOM 4443 C C . SER A 1 560 ? 58.188 -17.109 -0.831 1 27.92 560 SER A C 1
ATOM 4445 O O . SER A 1 560 ? 57.844 -16.453 0.147 1 27.92 560 SER A O 1
ATOM 4447 N N . LYS A 1 561 ? 59.219 -17.703 -0.182 1 29.34 561 LYS A N 1
ATOM 4448 C CA . LYS A 1 561 ? 60.375 -16.984 0.382 1 29.34 561 LYS A CA 1
ATOM 4449 C C . LYS A 1 561 ? 60.844 -15.906 -0.577 1 29.34 561 LYS A C 1
ATOM 4451 O O . LYS A 1 561 ? 61.312 -14.836 -0.145 1 29.34 561 LYS A O 1
ATOM 4456 N N . ASN A 1 562 ? 61.375 -16.297 -1.786 1 25.73 562 ASN A N 1
ATOM 4457 C CA . ASN A 1 562 ? 62.469 -15.586 -2.469 1 25.73 562 ASN A CA 1
ATOM 4458 C C . ASN A 1 562 ? 61.969 -14.234 -3.004 1 25.73 562 ASN A C 1
ATOM 4460 O O . ASN A 1 562 ? 62.781 -13.422 -3.445 1 25.73 562 ASN A O 1
ATOM 4464 N N . ARG A 1 563 ? 60.812 -14.133 -3.729 1 28.53 563 ARG A N 1
ATOM 4465 C CA . ARG A 1 563 ? 60.719 -13.016 -4.66 1 28.53 563 ARG A CA 1
ATOM 4466 C C . ARG A 1 563 ? 60.5 -11.703 -3.918 1 28.53 563 ARG A C 1
ATOM 4468 O O . ARG A 1 563 ? 59.375 -11.383 -3.531 1 28.53 563 ARG A O 1
ATOM 4475 N N . GLU A 1 564 ? 61.25 -11.25 -2.895 1 28.56 564 GLU A N 1
ATOM 4476 C CA . GLU A 1 564 ? 61.344 -10.055 -2.057 1 28.56 564 GLU A CA 1
ATOM 4477 C C . GLU A 1 564 ? 61.25 -8.781 -2.895 1 28.56 564 GLU A C 1
ATOM 4479 O O . GLU A 1 564 ? 60.656 -7.793 -2.467 1 28.56 564 GLU A O 1
ATOM 4484 N N . SER A 1 565 ? 62.125 -8.641 -4.012 1 28.48 565 SER A N 1
ATOM 4485 C CA . SER A 1 565 ? 62.688 -7.387 -4.527 1 28.48 565 SER A CA 1
ATOM 4486 C C . SER A 1 565 ? 61.594 -6.559 -5.23 1 28.48 565 SER A C 1
ATOM 4488 O O . SER A 1 565 ? 61.75 -5.34 -5.352 1 28.48 565 SER A O 1
ATOM 4490 N N . LEU A 1 566 ? 60.844 -7.242 -6.145 1 26.78 566 LEU A N 1
ATOM 4491 C CA . LEU A 1 566 ? 60.188 -6.41 -7.148 1 26.78 566 LEU A CA 1
ATOM 4492 C C . LEU A 1 566 ? 59.031 -5.641 -6.531 1 26.78 566 LEU A C 1
ATOM 4494 O O . LEU A 1 566 ? 58.219 -5.031 -7.246 1 26.78 566 LEU A O 1
ATOM 4498 N N . GLU A 1 567 ? 58.781 -5.641 -5.273 1 29.61 567 GLU A N 1
ATOM 4499 C CA . GLU A 1 567 ? 57.594 -5.078 -4.629 1 29.61 567 GLU A CA 1
ATOM 4500 C C . GLU A 1 567 ? 57.625 -3.553 -4.695 1 29.61 567 GLU A C 1
ATOM 4502 O O . GLU A 1 567 ? 56.656 -2.902 -4.289 1 29.61 567 GLU A O 1
ATOM 4507 N N . GLU A 1 568 ? 58.812 -2.936 -4.875 1 29.2 568 GLU A N 1
ATOM 4508 C CA . GLU A 1 568 ? 58.969 -1.489 -4.742 1 29.2 568 GLU A CA 1
ATOM 4509 C C . GLU A 1 568 ? 58.156 -0.755 -5.824 1 29.2 568 GLU A C 1
ATOM 4511 O O . GLU A 1 568 ? 57.781 0.408 -5.645 1 29.2 568 GLU A O 1
ATOM 4516 N N . ALA A 1 569 ? 58.375 -1.256 -7.113 1 27.66 569 ALA A N 1
ATOM 4517 C CA . ALA A 1 569 ? 58 -0.378 -8.211 1 27.66 569 ALA A CA 1
ATOM 4518 C C . ALA A 1 569 ? 56.469 -0.132 -8.211 1 27.66 569 ALA A C 1
ATOM 4520 O O . ALA A 1 569 ? 56 0.795 -8.867 1 27.66 569 ALA A O 1
ATOM 4521 N N . ALA A 1 570 ? 55.75 -1.15 -7.926 1 29.98 570 ALA A N 1
ATOM 4522 C CA . ALA A 1 570 ? 54.344 -0.978 -8.227 1 29.98 570 ALA A CA 1
ATOM 4523 C C . ALA A 1 570 ? 53.688 -0.003 -7.25 1 29.98 570 ALA A C 1
ATOM 4525 O O . ALA A 1 570 ? 52.469 0.027 -7.125 1 29.98 570 ALA A O 1
ATOM 4526 N N . GLN A 1 571 ? 54.312 0.595 -6.375 1 30.36 571 GLN A N 1
ATOM 4527 C CA . GLN A 1 571 ? 53.781 1.494 -5.355 1 30.36 571 GLN A CA 1
ATOM 4528 C C . GLN A 1 571 ? 53.062 2.684 -5.988 1 30.36 571 GLN A C 1
ATOM 4530 O O . GLN A 1 571 ? 52.062 3.154 -5.465 1 30.36 571 GLN A O 1
ATOM 4535 N N . ASP A 1 572 ? 53.844 3.434 -6.801 1 32.72 572 ASP A N 1
ATOM 4536 C CA . ASP A 1 572 ? 53.562 4.844 -7.066 1 32.72 572 ASP A CA 1
ATOM 4537 C C . ASP A 1 572 ? 52.406 5.012 -8.031 1 32.72 572 ASP A C 1
ATOM 4539 O O . ASP A 1 572 ? 52.188 6.098 -8.578 1 32.72 572 ASP A O 1
ATOM 4543 N N . GLY A 1 573 ? 52.188 3.998 -8.898 1 31.95 573 GLY A N 1
ATOM 4544 C CA . GLY A 1 573 ? 51.125 4.434 -9.773 1 31.95 573 GLY A CA 1
ATOM 4545 C C . GLY A 1 573 ? 49.875 4.855 -9.023 1 31.95 573 GLY A C 1
ATOM 4546 O O . GLY A 1 573 ? 49.219 4.031 -8.383 1 31.95 573 GLY A O 1
ATOM 4547 N N . GLU A 1 574 ? 49.844 5.898 -8.367 1 33.28 574 GLU A N 1
ATOM 4548 C CA . GLU A 1 574 ? 48.594 6.59 -8 1 33.28 574 GLU A CA 1
ATOM 4549 C C . GLU A 1 574 ? 47.469 6.273 -8.984 1 33.28 574 GLU A C 1
ATOM 4551 O O . GLU A 1 574 ? 47.438 6.832 -10.078 1 33.28 574 GLU A O 1
ATOM 4556 N N . ASP A 1 575 ? 47.281 5.102 -9.367 1 34.09 575 ASP A N 1
ATOM 4557 C CA . ASP A 1 575 ? 46.156 4.797 -10.266 1 34.09 575 ASP A CA 1
ATOM 4558 C C . ASP A 1 575 ? 44.969 5.711 -10.008 1 34.09 575 ASP A C 1
ATOM 4560 O O . ASP A 1 575 ? 44.406 5.715 -8.906 1 34.09 575 ASP A O 1
ATOM 4564 N N . LYS A 1 576 ? 44.906 6.863 -10.539 1 38 576 LYS A N 1
ATOM 4565 C CA . LYS A 1 576 ? 43.688 7.66 -10.75 1 38 576 LYS A CA 1
ATOM 4566 C C . LYS A 1 576 ? 42.469 6.773 -10.836 1 38 576 LYS A C 1
ATOM 4568 O O . LYS A 1 576 ? 42.219 6.121 -11.852 1 38 576 LYS A O 1
ATOM 4573 N N . TYR A 1 577 ? 42.062 5.992 -9.93 1 44.91 577 TYR A N 1
ATOM 4574 C CA . TYR A 1 577 ? 40.812 5.25 -9.82 1 44.91 577 TYR A CA 1
ATOM 4575 C C . TYR A 1 577 ? 39.688 5.945 -10.578 1 44.91 577 TYR A C 1
ATOM 4577 O O . TYR A 1 577 ? 39.375 7.098 -10.289 1 44.91 577 TYR A O 1
ATOM 4585 N N . GLU A 1 578 ? 39.625 5.879 -11.789 1 64.94 578 GLU A N 1
ATOM 4586 C CA . GLU A 1 578 ? 38.562 6.402 -12.633 1 64.94 578 GLU A CA 1
ATOM 4587 C C . GLU A 1 578 ? 37.219 6.281 -11.945 1 64.94 578 GLU A C 1
ATOM 4589 O O . GLU A 1 578 ? 36.812 5.188 -11.547 1 64.94 578 GLU A O 1
ATOM 4594 N N . ARG A 1 579 ? 36.812 7.383 -11.359 1 83.88 579 ARG A N 1
ATOM 4595 C CA . ARG A 1 579 ? 35.531 7.48 -10.672 1 83.88 579 ARG A CA 1
ATOM 4596 C C . ARG A 1 579 ? 34.406 6.895 -11.523 1 83.88 579 ARG A C 1
ATOM 4598 O O . ARG A 1 579 ? 34.344 7.109 -12.734 1 83.88 579 ARG A O 1
ATOM 4605 N N . SER A 1 580 ? 33.812 5.98 -10.891 1 90.56 580 SER A N 1
ATOM 4606 C CA . SER A 1 580 ? 32.688 5.367 -11.594 1 90.56 580 SER A CA 1
ATOM 4607 C C . SER A 1 580 ? 31.578 6.383 -11.875 1 90.56 580 SER A C 1
ATOM 4609 O O . SER A 1 580 ? 31.547 7.449 -11.258 1 90.56 580 SER A O 1
ATOM 4611 N N . TYR A 1 581 ? 30.859 6.184 -12.82 1 93.31 581 TYR A N 1
ATOM 4612 C CA . TYR A 1 581 ? 29.703 7.02 -13.148 1 93.31 581 TYR A CA 1
ATOM 4613 C C . TYR A 1 581 ? 28.828 7.25 -11.922 1 93.31 581 TYR A C 1
ATOM 4615 O O . TYR A 1 581 ? 28.422 8.383 -11.656 1 93.31 581 TYR A O 1
ATOM 4623 N N . GLY A 1 582 ? 28.641 6.227 -11.164 1 93.81 582 GLY A N 1
ATOM 4624 C CA . GLY A 1 582 ? 27.828 6.332 -9.961 1 93.81 582 GLY A CA 1
ATOM 4625 C C . GLY A 1 582 ? 28.422 7.25 -8.914 1 93.81 582 GLY A C 1
ATOM 4626 O O . GLY A 1 582 ? 27.719 8.023 -8.281 1 93.81 582 GLY A O 1
ATOM 4627 N N . SER A 1 583 ? 29.672 7.195 -8.797 1 93.31 583 SER A N 1
ATOM 4628 C CA . SER A 1 583 ? 30.359 8.039 -7.82 1 93.31 583 SER A CA 1
ATOM 4629 C C . SER A 1 583 ? 30.266 9.508 -8.211 1 93.31 583 SER A C 1
ATOM 4631 O O . SER A 1 583 ? 30.172 10.383 -7.34 1 93.31 583 SER A O 1
ATOM 4633 N N . LEU A 1 584 ? 30.312 9.75 -9.461 1 94.81 584 LEU A N 1
ATOM 4634 C CA . LEU A 1 584 ? 30.172 11.117 -9.953 1 94.81 584 LEU A CA 1
ATOM 4635 C C . LEU A 1 584 ? 28.781 11.648 -9.68 1 94.81 584 LEU A C 1
ATOM 4637 O O . LEU A 1 584 ? 28.609 12.828 -9.359 1 94.81 584 LEU A O 1
ATOM 4641 N N . MET A 1 585 ? 27.812 10.805 -9.883 1 95.38 585 MET A N 1
ATOM 4642 C CA . MET A 1 585 ? 26.438 11.211 -9.625 1 95.38 585 MET A CA 1
ATOM 4643 C C . MET A 1 585 ? 26.219 11.5 -8.141 1 95.38 585 MET A C 1
ATOM 4645 O O . MET A 1 585 ? 25.5 12.438 -7.781 1 95.38 585 MET A O 1
ATOM 4649 N N . ILE A 1 586 ? 26.828 10.695 -7.277 1 95.75 586 ILE A N 1
ATOM 4650 C CA . ILE A 1 586 ? 26.734 10.914 -5.84 1 95.75 586 ILE A CA 1
ATOM 4651 C C . ILE A 1 586 ? 27.344 12.266 -5.484 1 95.75 586 ILE A C 1
ATOM 4653 O O . ILE A 1 586 ? 26.781 13.023 -4.695 1 95.75 586 ILE A O 1
ATOM 4657 N N . GLU A 1 587 ? 28.453 12.516 -6.086 1 95.06 587 GLU A N 1
ATOM 4658 C CA . GLU A 1 587 ? 29.125 13.789 -5.848 1 95.06 587 GLU A CA 1
ATOM 4659 C C . GLU A 1 587 ? 28.25 14.961 -6.301 1 95.06 587 GLU A C 1
ATOM 4661 O O . GLU A 1 587 ? 28.188 15.992 -5.629 1 95.06 587 GLU A O 1
ATOM 4666 N N . ARG A 1 588 ? 27.609 14.773 -7.348 1 94.75 588 ARG A N 1
ATOM 4667 C CA . ARG A 1 588 ? 26.75 15.828 -7.879 1 94.75 588 ARG A CA 1
ATOM 4668 C C . ARG A 1 588 ? 25.578 16.094 -6.949 1 94.75 588 ARG A C 1
ATOM 4670 O O . ARG A 1 588 ? 25.156 17.234 -6.773 1 94.75 588 ARG A O 1
ATOM 4677 N N . LEU A 1 589 ? 25.031 15.07 -6.348 1 95.88 589 LEU A N 1
ATOM 4678 C CA . LEU A 1 589 ? 23.828 15.172 -5.547 1 95.88 589 LEU A CA 1
ATOM 4679 C C . LEU A 1 589 ? 24.156 15.539 -4.102 1 95.88 589 LEU A C 1
ATOM 4681 O O . LEU A 1 589 ? 23.266 15.93 -3.336 1 95.88 589 LEU A O 1
ATOM 4685 N N . THR A 1 590 ? 25.422 15.398 -3.629 1 95.19 590 THR A N 1
ATOM 4686 C CA . THR A 1 590 ? 25.766 15.648 -2.232 1 95.19 590 THR A CA 1
ATOM 4687 C C . THR A 1 590 ? 26.75 16.797 -2.115 1 95.19 590 THR A C 1
ATOM 4689 O O . THR A 1 590 ? 26.922 17.359 -1.031 1 95.19 590 THR A O 1
ATOM 4692 N N . GLY A 1 591 ? 27.484 17.109 -3.182 1 91.31 591 GLY A N 1
ATOM 4693 C CA . GLY A 1 591 ? 28.453 18.188 -3.17 1 91.31 591 GLY A CA 1
ATOM 4694 C C . GLY A 1 591 ? 29.828 17.734 -2.725 1 91.31 591 GLY A C 1
ATOM 4695 O O . GLY A 1 591 ? 30.766 18.531 -2.684 1 91.31 591 GLY A O 1
ATOM 4696 N N . SER A 1 592 ? 29.922 16.453 -2.363 1 91.38 592 SER A N 1
ATOM 4697 C CA . SER A 1 592 ? 31.203 15.922 -1.894 1 91.38 592 SER A CA 1
ATOM 4698 C C . SER A 1 592 ? 31.484 14.547 -2.502 1 91.38 592 SER A C 1
ATOM 4700 O O . SER A 1 592 ? 30.562 13.789 -2.793 1 91.38 592 SER A O 1
ATOM 4702 N N . GLU A 1 593 ? 32.719 14.273 -2.662 1 87.75 593 GLU A N 1
ATOM 4703 C CA . GLU A 1 593 ? 33.125 13.008 -3.248 1 87.75 593 GLU A CA 1
ATOM 4704 C C . GLU A 1 593 ? 32.75 11.828 -2.354 1 87.75 593 GLU A C 1
ATOM 4706 O O . GLU A 1 593 ? 32.406 10.758 -2.846 1 87.75 593 GLU A O 1
ATOM 4711 N N . ASP A 1 594 ? 32.812 12.07 -1.111 1 87.56 594 ASP A N 1
ATOM 4712 C CA . ASP A 1 594 ? 32.469 11 -0.175 1 87.56 594 ASP A CA 1
ATOM 4713 C C . ASP A 1 594 ? 31.062 11.203 0.393 1 87.56 594 ASP A C 1
ATOM 4715 O O . ASP A 1 594 ? 30.75 10.727 1.484 1 87.56 594 ASP A O 1
ATOM 4719 N N . GLY A 1 595 ? 30.375 11.961 -0.347 1 92.88 595 GLY A N 1
ATOM 4720 C CA . GLY A 1 595 ? 29.031 12.258 0.128 1 92.88 595 GLY A CA 1
ATOM 4721 C C . GLY A 1 595 ? 28.109 11.047 0.125 1 92.88 595 GLY A C 1
ATOM 4722 O O . GLY A 1 595 ? 28.359 10.07 -0.583 1 92.88 595 GLY A O 1
ATOM 4723 N N . ARG A 1 596 ? 27.094 11.023 0.991 1 96.06 596 ARG A N 1
ATOM 4724 C CA . ARG A 1 596 ? 26.094 9.969 1.117 1 96.06 596 ARG A CA 1
ATOM 4725 C C . ARG A 1 596 ? 24.688 10.539 1.077 1 96.06 596 ARG A C 1
ATOM 4727 O O . ARG A 1 596 ? 24.453 11.656 1.536 1 96.06 596 ARG A O 1
ATOM 4734 N N . ILE A 1 597 ? 23.797 9.773 0.512 1 97.69 597 ILE A N 1
ATOM 4735 C CA . ILE A 1 597 ? 22.406 10.211 0.38 1 97.69 597 ILE A CA 1
ATOM 4736 C C . ILE A 1 597 ? 21.547 9.547 1.455 1 97.69 597 ILE A C 1
ATOM 4738 O O . ILE A 1 597 ? 20.734 10.211 2.111 1 97.69 597 ILE A O 1
ATOM 4742 N N . ASP A 1 598 ? 21.75 8.227 1.72 1 97.81 598 ASP A N 1
ATOM 4743 C CA . ASP A 1 598 ? 20.922 7.449 2.645 1 97.81 598 ASP A CA 1
ATOM 4744 C C . ASP A 1 598 ? 21.422 7.598 4.078 1 97.81 598 ASP A C 1
ATOM 4746 O O . ASP A 1 598 ? 22.578 7.262 4.383 1 97.81 598 ASP A O 1
ATOM 4750 N N . HIS A 1 599 ? 20.562 8.109 4.926 1 97 599 HIS A N 1
ATOM 4751 C CA . HIS A 1 599 ? 20.844 8.273 6.352 1 97 599 HIS A CA 1
ATOM 4752 C C . HIS A 1 599 ? 19.781 7.59 7.203 1 97 599 HIS A C 1
ATOM 4754 O O . HIS A 1 599 ? 18.578 7.742 6.949 1 97 599 HIS A O 1
ATOM 4760 N N . VAL A 1 600 ? 20.203 6.828 8.227 1 94.31 600 VAL A N 1
ATOM 4761 C CA . VAL A 1 600 ? 19.266 6.016 8.984 1 94.31 600 VAL A CA 1
ATOM 4762 C C . VAL A 1 600 ? 19.25 6.465 10.445 1 94.31 600 VAL A C 1
ATOM 4764 O O . VAL A 1 600 ? 20.312 6.746 11.023 1 94.31 600 VAL A O 1
ATOM 4767 N N . LEU A 1 601 ? 18.016 6.629 10.969 1 91.25 601 LEU A N 1
ATOM 4768 C CA . LEU A 1 601 ? 17.844 6.953 12.383 1 91.25 601 LEU A CA 1
ATOM 4769 C C . LEU A 1 601 ? 18.141 5.738 13.258 1 91.25 601 LEU A C 1
ATOM 4771 O O . LEU A 1 601 ? 18.078 4.602 12.789 1 91.25 601 LEU A O 1
ATOM 4775 N N . GLN A 1 602 ? 18.5 6.02 14.422 1 82.88 602 GLN A N 1
ATOM 4776 C CA . GLN A 1 602 ? 18.797 4.941 15.359 1 82.88 602 GLN A CA 1
ATOM 4777 C C . GLN A 1 602 ? 17.547 4.48 16.094 1 82.88 602 GLN A C 1
ATOM 4779 O O . GLN A 1 602 ? 16.703 5.301 16.469 1 82.88 602 GLN A O 1
ATOM 4784 N N . ASP A 1 603 ? 17.328 3.158 16 1 70.44 603 ASP A N 1
ATOM 4785 C CA . ASP A 1 603 ? 16.125 2.604 16.625 1 70.44 603 ASP A CA 1
ATOM 4786 C C . ASP A 1 603 ? 16.172 2.783 18.141 1 70.44 603 ASP A C 1
ATOM 4788 O O . ASP A 1 603 ? 17.25 2.705 18.75 1 70.44 603 ASP A O 1
ATOM 4792 N N . LYS A 1 604 ? 15.023 3.354 18.609 1 60.09 604 LYS A N 1
ATOM 4793 C CA . LYS A 1 604 ? 14.977 3.49 20.062 1 60.09 604 LYS A CA 1
ATOM 4794 C C . LYS A 1 604 ? 14.906 2.125 20.734 1 60.09 604 LYS A C 1
ATOM 4796 O O . LYS A 1 604 ? 15 1.091 20.078 1 60.09 604 LYS A O 1
ATOM 4801 N N . THR A 1 605 ? 13.633 1.771 21.406 1 56.62 605 THR A N 1
ATOM 4802 C CA . THR A 1 605 ? 13.344 0.849 22.5 1 56.62 605 THR A CA 1
ATOM 4803 C C . THR A 1 605 ? 13.016 -0.542 21.969 1 56.62 605 THR A C 1
ATOM 4805 O O . THR A 1 605 ? 12.805 -0.715 20.766 1 56.62 605 THR A O 1
ATOM 4808 N N . PHE A 1 606 ? 12.852 -1.468 22.859 1 55.5 606 PHE A N 1
ATOM 4809 C CA . PHE A 1 606 ? 12.625 -2.889 23.078 1 55.5 606 PHE A CA 1
ATOM 4810 C C . PHE A 1 606 ? 11.281 -3.322 22.5 1 55.5 606 PHE A C 1
ATOM 4812 O O . PHE A 1 606 ? 10.805 -4.426 22.781 1 55.5 606 PHE A O 1
ATOM 4819 N N . GLU A 1 607 ? 10.758 -2.426 21.672 1 59.44 607 GLU A N 1
ATOM 4820 C CA . GLU A 1 607 ? 9.469 -2.914 21.203 1 59.44 607 GLU A CA 1
ATOM 4821 C C . GLU A 1 607 ? 9.617 -3.789 19.969 1 59.44 607 GLU A C 1
ATOM 4823 O O . GLU A 1 607 ? 10.641 -3.729 19.281 1 59.44 607 GLU A O 1
ATOM 4828 N N . HIS A 1 608 ? 8.625 -4.586 19.875 1 67.06 608 HIS A N 1
ATOM 4829 C CA . HIS A 1 608 ? 8.578 -5.438 18.703 1 67.06 608 HIS A CA 1
ATOM 4830 C C . HIS A 1 608 ? 8.578 -4.609 17.422 1 67.06 608 HIS A C 1
ATOM 4832 O O . HIS A 1 608 ? 7.875 -3.6 17.328 1 67.06 608 HIS A O 1
ATOM 4838 N N . PRO A 1 609 ? 9.422 -4.883 16.516 1 70.44 609 PRO A N 1
ATOM 4839 C CA . PRO A 1 609 ? 9.625 -4.125 15.273 1 70.44 609 PRO A CA 1
ATOM 4840 C C . PRO A 1 609 ? 8.32 -3.832 14.539 1 70.44 609 PRO A C 1
ATOM 4842 O O . PRO A 1 609 ? 8.133 -2.732 14.008 1 70.44 609 PRO A O 1
ATOM 4845 N N . TYR A 1 610 ? 7.418 -4.688 14.617 1 67.81 610 TYR A N 1
ATOM 4846 C CA . TYR A 1 610 ? 6.188 -4.508 13.852 1 67.81 610 TYR A CA 1
ATOM 4847 C C . TYR A 1 610 ? 5.266 -3.506 14.531 1 67.81 610 TYR A C 1
ATOM 4849 O O . TYR A 1 610 ? 4.496 -2.811 13.859 1 67.81 610 TYR A O 1
ATOM 4857 N N . ILE A 1 611 ? 5.371 -3.451 15.828 1 66.25 611 ILE A N 1
ATOM 4858 C CA . ILE A 1 611 ? 4.609 -2.439 16.547 1 66.25 611 ILE A CA 1
ATOM 4859 C C . ILE A 1 611 ? 5.23 -1.063 16.328 1 66.25 611 ILE A C 1
ATOM 4861 O O . ILE A 1 611 ? 4.52 -0.079 16.125 1 66.25 611 ILE A O 1
ATOM 4865 N N . SER A 1 612 ? 6.449 -1.07 16.203 1 72 612 SER A N 1
ATOM 4866 C CA . SER A 1 612 ? 7.184 0.173 15.992 1 72 612 SER A CA 1
ATOM 4867 C C . SER A 1 612 ? 6.992 0.7 14.57 1 72 612 SER A C 1
ATOM 4869 O O . SER A 1 612 ? 7.176 1.892 14.312 1 72 612 SER A O 1
ATOM 4871 N N . ALA A 1 613 ? 6.547 -0.182 13.727 1 76.62 613 ALA A N 1
ATOM 4872 C CA . ALA A 1 613 ? 6.473 0.16 12.312 1 76.62 613 ALA A CA 1
ATOM 4873 C C . ALA A 1 613 ? 5.457 1.271 12.062 1 76.62 613 ALA A C 1
ATOM 4875 O O . ALA A 1 613 ? 5.73 2.217 11.32 1 76.62 613 ALA A O 1
ATOM 4876 N N . ILE A 1 614 ? 4.336 1.216 12.703 1 70.81 614 ILE A N 1
ATOM 4877 C CA . ILE A 1 614 ? 3.293 2.205 12.469 1 70.81 614 ILE A CA 1
ATOM 4878 C C . ILE A 1 614 ? 3.691 3.539 13.094 1 70.81 614 ILE A C 1
ATOM 4880 O O . ILE A 1 614 ? 3.549 4.594 12.469 1 70.81 614 ILE A O 1
ATOM 4884 N N . GLY A 1 615 ? 4.285 3.504 14.219 1 74 615 GLY A N 1
ATOM 4885 C CA . GLY A 1 615 ? 4.66 4.711 14.938 1 74 615 GLY A CA 1
ATOM 4886 C C . GLY A 1 615 ? 5.863 5.41 14.336 1 74 615 GLY A C 1
ATOM 4887 O O . GLY A 1 615 ? 5.977 6.637 14.414 1 74 615 GLY A O 1
ATOM 4888 N N . SER A 1 616 ? 6.641 4.672 13.703 1 79.44 616 SER A N 1
ATOM 4889 C CA . SER A 1 616 ? 7.879 5.238 13.18 1 79.44 616 SER A CA 1
ATOM 4890 C C . SER A 1 616 ? 7.602 6.188 12.016 1 79.44 616 SER A C 1
ATOM 4892 O O . SER A 1 616 ? 8.281 7.207 11.867 1 79.44 616 SER A O 1
ATOM 4894 N N . HIS A 1 617 ? 6.625 5.918 11.266 1 80.19 617 HIS A N 1
ATOM 4895 C CA . HIS A 1 617 ? 6.391 6.738 10.078 1 80.19 617 HIS A CA 1
ATOM 4896 C C . HIS A 1 617 ? 5.738 8.062 10.445 1 80.19 617 HIS A C 1
ATOM 4898 O O . HIS A 1 617 ? 5.793 9.023 9.68 1 80.19 617 HIS A O 1
ATOM 4904 N N . THR A 1 618 ? 5.188 8.172 11.555 1 77.75 618 THR A N 1
ATOM 4905 C CA . THR A 1 618 ? 4.457 9.383 11.93 1 77.75 618 THR A CA 1
ATOM 4906 C C . THR A 1 618 ? 5.293 10.25 12.859 1 77.75 618 THR A C 1
ATOM 4908 O O . THR A 1 618 ? 4.852 11.328 13.281 1 77.75 618 THR A O 1
ATOM 4911 N N . ASN A 1 619 ? 6.469 9.914 13.07 1 84.56 619 ASN A N 1
ATOM 4912 C CA . ASN A 1 619 ? 7.188 10.57 14.156 1 84.56 619 ASN A CA 1
ATOM 4913 C C . ASN A 1 619 ? 8.344 11.414 13.641 1 84.56 619 ASN A C 1
ATOM 4915 O O . ASN A 1 619 ? 9.016 12.102 14.414 1 84.56 619 ASN A O 1
ATOM 4919 N N . TYR A 1 620 ? 8.555 11.531 12.422 1 90.19 620 TYR A N 1
ATOM 4920 C CA . TYR A 1 620 ? 9.742 12.203 11.891 1 90.19 620 TYR A CA 1
ATOM 4921 C C . TYR A 1 620 ? 9.758 13.68 12.289 1 90.19 620 TYR A C 1
ATOM 4923 O O . TYR A 1 620 ? 10.797 14.211 12.68 1 90.19 620 TYR A O 1
ATOM 4931 N N . TRP A 1 621 ? 8.617 14.336 12.266 1 90.62 621 TRP A N 1
ATOM 4932 C CA . TRP A 1 621 ? 8.555 15.773 12.516 1 90.62 621 TRP A CA 1
ATOM 4933 C C . TRP A 1 621 ? 8.648 16.078 14.008 1 90.62 621 TRP A C 1
ATOM 4935 O O . TRP A 1 621 ? 8.797 17.234 14.414 1 90.62 621 TRP A O 1
ATOM 4945 N N . ARG A 1 622 ? 8.656 15.031 14.797 1 89.75 622 ARG A N 1
ATOM 4946 C CA . ARG A 1 622 ? 8.797 15.188 16.25 1 89.75 622 ARG A CA 1
ATOM 4947 C C . ARG A 1 622 ? 10.109 14.57 16.734 1 89.75 622 ARG A C 1
ATOM 4949 O O . ARG A 1 622 ? 10.383 14.562 17.938 1 89.75 622 ARG A O 1
ATOM 4956 N N . ASP A 1 623 ? 10.789 14.109 15.852 1 91.62 623 ASP A N 1
ATOM 4957 C CA . ASP A 1 623 ? 12.039 13.438 16.203 1 91.62 623 ASP A CA 1
ATOM 4958 C C . ASP A 1 623 ? 13.188 14.438 16.297 1 91.62 623 ASP A C 1
ATOM 4960 O O . ASP A 1 623 ? 13.523 15.102 15.32 1 91.62 623 ASP A O 1
ATOM 4964 N N . PHE A 1 624 ? 13.906 14.461 17.406 1 93.81 624 PHE A N 1
ATOM 4965 C CA . PHE A 1 624 ? 14.969 15.43 17.672 1 93.81 624 PHE A CA 1
ATOM 4966 C C . PHE A 1 624 ? 16.188 15.141 16.797 1 93.81 624 PHE A C 1
ATOM 4968 O O . PHE A 1 624 ? 16.891 16.062 16.391 1 93.81 624 PHE A O 1
ATOM 4975 N N . ASP A 1 625 ? 16.422 13.922 16.516 1 93.56 625 ASP A N 1
ATOM 4976 C CA . ASP A 1 625 ? 17.594 13.57 15.711 1 93.56 625 ASP A CA 1
ATOM 4977 C C . ASP A 1 625 ? 17.422 14.047 14.266 1 93.56 625 ASP A C 1
ATOM 4979 O O . ASP A 1 625 ? 18.359 14.586 13.68 1 93.56 625 ASP A O 1
ATOM 4983 N N . THR A 1 626 ? 16.234 13.773 13.75 1 95.88 626 THR A N 1
ATOM 4984 C CA . THR A 1 626 ? 15.945 14.25 12.406 1 95.88 626 THR A CA 1
ATOM 4985 C C . THR A 1 626 ? 16.078 15.773 12.336 1 95.88 626 THR A C 1
ATOM 4987 O O . THR A 1 626 ? 16.719 16.297 11.422 1 95.88 626 THR A O 1
ATOM 4990 N N . ALA A 1 627 ? 15.539 16.453 13.328 1 96.62 627 ALA A N 1
ATOM 4991 C CA . ALA A 1 627 ? 15.555 17.922 13.367 1 96.62 627 ALA A CA 1
ATOM 4992 C C . ALA A 1 627 ? 16.984 18.438 13.469 1 96.62 627 ALA A C 1
ATOM 4994 O O . ALA A 1 627 ? 17.344 19.391 12.766 1 96.62 627 ALA A O 1
ATOM 4995 N N . LEU A 1 628 ? 17.781 17.844 14.297 1 96.19 628 LEU A N 1
ATOM 4996 C CA . LEU A 1 628 ? 19.156 18.297 14.469 1 96.19 628 LEU A CA 1
ATOM 4997 C C . LEU A 1 628 ? 19.953 18.062 13.188 1 96.19 628 LEU A C 1
ATOM 4999 O O . LEU A 1 628 ? 20.781 18.906 12.812 1 96.19 628 LEU A O 1
ATOM 5003 N N . PHE A 1 629 ? 19.766 16.984 12.531 1 95.56 629 PHE A N 1
ATOM 5004 C CA . PHE A 1 629 ? 20.453 16.688 11.281 1 95.56 629 PHE A CA 1
ATOM 5005 C C . PHE A 1 629 ? 20.188 17.766 10.242 1 95.56 629 PHE A C 1
ATOM 5007 O O . PHE A 1 629 ? 21.109 18.25 9.594 1 95.56 629 PHE A O 1
ATOM 5014 N N . ILE A 1 630 ? 18.922 18.062 10.07 1 97.06 630 ILE A N 1
ATOM 5015 C CA . ILE A 1 630 ? 18.516 19.078 9.102 1 97.06 630 ILE A CA 1
ATOM 5016 C C . ILE A 1 630 ? 19.078 20.438 9.5 1 97.06 630 ILE A C 1
ATOM 5018 O O . ILE A 1 630 ? 19.625 21.156 8.672 1 97.06 630 ILE A O 1
ATOM 5022 N N . LEU A 1 631 ? 18.969 20.766 10.797 1 96.06 631 LEU A N 1
ATOM 5023 C CA . LEU A 1 631 ? 19.438 22.047 11.305 1 96.06 631 LEU A CA 1
ATOM 5024 C C . LEU A 1 631 ? 20.938 22.203 11.07 1 96.06 631 LEU A C 1
ATOM 5026 O O . LEU A 1 631 ? 21.391 23.266 10.609 1 96.06 631 LEU A O 1
ATOM 5030 N N . LYS A 1 632 ? 21.688 21.188 11.32 1 94.19 632 LYS A N 1
ATOM 5031 C CA . LYS A 1 632 ? 23.141 21.234 11.141 1 94.19 632 LYS A CA 1
ATOM 5032 C C . LYS A 1 632 ? 23.5 21.438 9.68 1 94.19 632 LYS A C 1
ATOM 5034 O O . LYS A 1 632 ? 24.469 22.141 9.359 1 94.19 632 LYS A O 1
ATOM 5039 N N . HIS A 1 633 ? 22.734 20.812 8.875 1 94.5 633 HIS A N 1
ATOM 5040 C CA . HIS A 1 633 ? 22.984 20.984 7.445 1 94.5 633 HIS A CA 1
ATOM 5041 C C . HIS A 1 633 ? 22.719 22.422 7.012 1 94.5 633 HIS A C 1
ATOM 5043 O O . HIS A 1 633 ? 23.484 23 6.25 1 94.5 633 HIS A O 1
ATOM 5049 N N . LEU A 1 634 ? 21.672 23.031 7.469 1 95.38 634 LEU A N 1
ATOM 5050 C CA . LEU A 1 634 ? 21.266 24.359 7.051 1 95.38 634 LEU A CA 1
ATOM 5051 C C . LEU A 1 634 ? 22.234 25.422 7.59 1 95.38 634 LEU A C 1
ATOM 5053 O O . LEU A 1 634 ? 22.328 26.516 7.027 1 95.38 634 LEU A O 1
ATOM 5057 N N . TYR A 1 635 ? 22.906 25.156 8.664 1 94.25 635 TYR A N 1
ATOM 5058 C CA . TYR A 1 635 ? 23.828 26.109 9.258 1 94.25 635 TYR A CA 1
ATOM 5059 C C . TYR A 1 635 ? 25.266 25.766 8.938 1 94.25 635 TYR A C 1
ATOM 5061 O O . TYR A 1 635 ? 26.203 26.344 9.508 1 94.25 635 TYR A O 1
ATOM 5069 N N . ARG A 1 636 ? 25.5 24.828 8.055 1 90.12 636 ARG A N 1
ATOM 5070 C CA . ARG A 1 636 ? 26.812 24.281 7.773 1 90.12 636 ARG A CA 1
ATOM 5071 C C . ARG A 1 636 ? 27.75 25.375 7.254 1 90.12 636 ARG A C 1
ATOM 5073 O O . ARG A 1 636 ? 28.969 25.312 7.5 1 90.12 636 ARG A O 1
ATOM 5080 N N . ASP A 1 637 ? 27.266 26.312 6.559 1 88.5 637 ASP A N 1
ATOM 5081 C CA . ASP A 1 637 ? 28.094 27.312 5.891 1 88.5 637 ASP A CA 1
ATOM 5082 C C . ASP A 1 637 ? 28.391 28.484 6.82 1 88.5 637 ASP A C 1
ATOM 5084 O O . ASP A 1 637 ? 29.125 29.406 6.449 1 88.5 637 ASP A O 1
ATOM 5088 N N . ILE A 1 638 ? 27.797 28.578 8.039 1 91.5 638 ILE A N 1
ATOM 5089 C CA . ILE A 1 638 ? 28.031 29.656 8.992 1 91.5 638 ILE A CA 1
ATOM 5090 C C . ILE A 1 638 ? 29.031 29.188 10.047 1 91.5 638 ILE A C 1
ATOM 5092 O O . ILE A 1 638 ? 28.766 28.25 10.789 1 91.5 638 ILE A O 1
ATOM 5096 N N . PRO A 1 639 ? 30.125 29.859 10.031 1 87.25 639 PRO A N 1
ATOM 5097 C CA . PRO A 1 639 ? 31.125 29.469 11.016 1 87.25 639 PRO A CA 1
ATOM 5098 C C . PRO A 1 639 ? 30.641 29.656 12.453 1 87.25 639 PRO A C 1
ATOM 5100 O O . PRO A 1 639 ? 29.703 30.406 12.703 1 87.25 639 PRO A O 1
ATOM 5103 N N . GLU A 1 640 ? 31.203 28.984 13.391 1 84.44 640 GLU A N 1
ATOM 5104 C CA . GLU A 1 640 ? 30.812 29.016 14.797 1 84.44 640 GLU A CA 1
ATOM 5105 C C . GLU A 1 640 ? 31.203 30.344 15.445 1 84.44 640 GLU A C 1
ATOM 5107 O O . GLU A 1 640 ? 30.516 30.844 16.328 1 84.44 640 GLU A O 1
ATOM 5112 N N . ASP A 1 641 ? 32.438 30.875 15.109 1 79.75 641 ASP A N 1
ATOM 5113 C CA . ASP A 1 641 ? 32.906 32.125 15.672 1 79.75 641 ASP A CA 1
ATOM 5114 C C . ASP A 1 641 ? 33.188 33.156 14.57 1 79.75 641 ASP A C 1
ATOM 5116 O O . ASP A 1 641 ? 33.562 32.781 13.453 1 79.75 641 ASP A O 1
ATOM 5120 N N . PRO A 1 642 ? 32.75 34.469 14.797 1 70.44 642 PRO A N 1
ATOM 5121 C CA . PRO A 1 642 ? 32.969 35.5 13.797 1 70.44 642 PRO A CA 1
ATOM 5122 C C . PRO A 1 642 ? 34.438 35.594 13.344 1 70.44 642 PRO A C 1
ATOM 5124 O O . PRO A 1 642 ? 34.719 36 12.227 1 70.44 642 PRO A O 1
ATOM 5127 N N . SER A 1 643 ? 35.344 35.562 14.352 1 60.16 643 SER A N 1
ATOM 5128 C CA . SER A 1 643 ? 36.75 35.844 14.078 1 60.16 643 SER A CA 1
ATOM 5129 C C . SER A 1 643 ? 37.25 35.031 12.883 1 60.16 643 SER A C 1
ATOM 5131 O O . SER A 1 643 ? 38.312 35.312 12.344 1 60.16 643 SER A O 1
ATOM 5133 N N . CYS A 1 644 ? 36.625 34.031 12.719 1 50.75 644 CYS A N 1
ATOM 5134 C CA . CYS A 1 644 ? 37.281 33.219 11.695 1 50.75 644 CYS A CA 1
ATOM 5135 C C . CYS A 1 644 ? 37.125 33.875 10.32 1 50.75 644 CYS A C 1
ATOM 5137 O O . CYS A 1 644 ? 37.625 33.344 9.328 1 50.75 644 CYS A O 1
ATOM 5139 N N . LEU A 1 645 ? 36.188 34.75 10.203 1 46.72 645 LEU A N 1
ATOM 5140 C CA . LEU A 1 645 ? 36.062 35.375 8.891 1 46.72 645 LEU A CA 1
ATOM 5141 C C . LEU A 1 645 ? 37.156 36.406 8.672 1 46.72 645 LEU A C 1
ATOM 5143 O O . LEU A 1 645 ? 37.312 36.906 7.566 1 46.72 645 LEU A O 1
ATOM 5147 N N . PHE A 1 646 ? 37.625 37.125 9.812 1 39.56 646 PHE A N 1
ATOM 5148 C CA . PHE A 1 646 ? 38.5 38.281 9.617 1 39.56 646 PHE A CA 1
ATOM 5149 C C . PHE A 1 646 ? 39.844 37.875 9.023 1 39.56 646 PHE A C 1
ATOM 5151 O O . PHE A 1 646 ? 40.906 38.156 9.602 1 39.56 646 PHE A O 1
ATOM 5158 N N . LEU A 1 647 ? 40.125 36.844 8.469 1 36.88 647 LEU A N 1
ATOM 5159 C CA . LEU A 1 647 ? 41.5 36.969 8.07 1 36.88 647 LEU A CA 1
ATOM 5160 C C . LEU A 1 647 ? 41.719 38.188 7.176 1 36.88 647 LEU A C 1
ATOM 5162 O O . LEU A 1 647 ? 42.812 38.719 7.074 1 36.88 647 LEU A O 1
ATOM 5166 N N . GLU A 1 648 ? 41.156 38.375 5.949 1 36.22 648 GLU A N 1
ATOM 5167 C CA . GLU A 1 648 ? 41.906 39.375 5.176 1 36.22 648 GLU A CA 1
ATOM 5168 C C . GLU A 1 648 ? 41.531 40.781 5.602 1 36.22 648 GLU A C 1
ATOM 5170 O O . GLU A 1 648 ? 40.375 41.156 5.57 1 36.22 648 GLU A O 1
ATOM 5175 N N . PRO A 1 649 ? 42.281 41.469 6.516 1 34.12 649 PRO A N 1
ATOM 5176 C CA . PRO A 1 649 ? 42.156 42.875 6.953 1 34.12 649 PRO A CA 1
ATOM 5177 C C . PRO A 1 649 ? 41.969 43.844 5.785 1 34.12 649 PRO A C 1
ATOM 5179 O O . PRO A 1 649 ? 42.875 43.969 4.957 1 34.12 649 PRO A O 1
ATOM 5182 N N . PRO A 1 650 ? 40.938 43.938 4.938 1 30.91 650 PRO A N 1
ATOM 5183 C CA . PRO A 1 650 ? 41.188 45.125 4.125 1 30.91 650 PRO A CA 1
ATOM 5184 C C . PRO A 1 650 ? 41.375 46.375 4.969 1 30.91 650 PRO A C 1
ATOM 5186 O O . PRO A 1 650 ? 41 46.406 6.141 1 30.91 650 PRO A O 1
ATOM 5189 N N . SER A 1 651 ? 42.188 47.406 4.594 1 30.83 651 SER A N 1
ATOM 5190 C CA . SER A 1 651 ? 42.656 48.688 5.18 1 30.83 651 SER A CA 1
ATOM 5191 C C . SER A 1 651 ? 41.5 49.438 5.82 1 30.83 651 SER A C 1
ATOM 5193 O O . SER A 1 651 ? 41.594 49.875 6.973 1 30.83 651 SER A O 1
ATOM 5195 N N . GLY A 1 652 ? 40.781 50.344 5.043 1 29.56 652 GLY A N 1
ATOM 5196 C CA . GLY A 1 652 ? 40.375 51.688 5.398 1 29.56 652 GLY A CA 1
ATOM 5197 C C . GLY A 1 652 ? 39.125 51.719 6.301 1 29.56 652 GLY A C 1
ATOM 5198 O O . GLY A 1 652 ? 38.875 52.75 6.938 1 29.56 652 GLY A O 1
ATOM 5199 N N . ALA A 1 653 ? 37.969 51.156 5.855 1 29.73 653 ALA A N 1
ATOM 5200 C CA . ALA A 1 653 ? 36.719 51.844 6.254 1 29.73 653 ALA A CA 1
ATOM 5201 C C . ALA A 1 653 ? 36.406 51.594 7.727 1 29.73 653 ALA A C 1
ATOM 5203 O O . ALA A 1 653 ? 36.625 50.469 8.234 1 29.73 653 ALA A O 1
ATOM 5204 N N . VAL A 1 654 ? 36.406 52.625 8.609 1 29.16 654 VAL A N 1
ATOM 5205 C CA . VAL A 1 654 ? 36 52.844 10 1 29.16 654 VAL A CA 1
ATOM 5206 C C . VAL A 1 654 ? 34.656 52.156 10.273 1 29.16 654 VAL A C 1
ATOM 5208 O O . VAL A 1 654 ? 33.625 52.562 9.695 1 29.16 654 VAL A O 1
ATOM 5211 N N . THR A 1 655 ? 34.562 50.875 10.227 1 27.77 655 THR A N 1
ATOM 5212 C CA . THR A 1 655 ? 33.25 50.281 10.461 1 27.77 655 THR A CA 1
ATOM 5213 C C . THR A 1 655 ? 32.719 50.656 11.836 1 27.77 655 THR A C 1
ATOM 5215 O O . THR A 1 655 ? 33.438 50.562 12.828 1 27.77 655 THR A O 1
ATOM 5218 N N . HIS A 1 656 ? 31.781 51.625 11.945 1 27.23 656 HIS A N 1
ATOM 5219 C CA . HIS A 1 656 ? 31.016 52 13.133 1 27.23 656 HIS A CA 1
ATOM 5220 C C . HIS A 1 656 ? 30.516 50.781 13.891 1 27.23 656 HIS A C 1
ATOM 5222 O O . HIS A 1 656 ? 29.938 49.875 13.297 1 27.23 656 HIS A O 1
ATOM 5228 N N . LYS A 1 657 ? 31.203 50.344 15.008 1 29.77 657 LYS A N 1
ATOM 5229 C CA . LYS A 1 657 ? 31.031 49.344 16.062 1 29.77 657 LYS A CA 1
ATOM 5230 C C . LYS A 1 657 ? 29.656 49.469 16.719 1 29.77 657 LYS A C 1
ATOM 5232 O O . LYS A 1 657 ? 29.469 49.125 17.875 1 29.77 657 LYS A O 1
ATOM 5237 N N . ASN A 1 658 ? 28.656 50.062 16.125 1 28.23 658 ASN A N 1
ATOM 5238 C CA . ASN A 1 658 ? 27.5 50.156 17 1 28.23 658 ASN A CA 1
ATOM 5239 C C . ASN A 1 658 ? 27 48.75 17.406 1 28.23 658 ASN A C 1
ATOM 5241 O O . ASN A 1 658 ? 25.922 48.344 16.969 1 28.23 658 ASN A O 1
ATOM 5245 N N . GLY A 1 659 ? 27.812 47.656 17.359 1 27.08 659 GLY A N 1
ATOM 5246 C CA . GLY A 1 659 ? 27.156 46.406 17.625 1 27.08 659 GLY A CA 1
ATOM 5247 C C . GLY A 1 659 ? 26.703 46.25 19.078 1 27.08 659 GLY A C 1
ATOM 5248 O O . GLY A 1 659 ? 27.531 46.125 19.984 1 27.08 659 GLY A O 1
ATOM 5249 N N . ALA A 1 660 ? 25.719 47.062 19.688 1 29.62 660 ALA A N 1
ATOM 5250 C CA . ALA A 1 660 ? 25.141 46.656 20.969 1 29.62 660 ALA A CA 1
ATOM 5251 C C . ALA A 1 660 ? 24.969 45.156 21.047 1 29.62 660 ALA A C 1
ATOM 5253 O O . ALA A 1 660 ? 24.25 44.562 20.219 1 29.62 660 ALA A O 1
ATOM 5254 N N . GLY A 1 661 ? 25.953 44.438 21.438 1 27.91 661 GLY A N 1
ATOM 5255 C CA . GLY A 1 661 ? 26.047 43.031 21.703 1 27.91 661 GLY A CA 1
ATOM 5256 C C . GLY A 1 661 ? 24.875 42.469 22.5 1 27.91 661 GLY A C 1
ATOM 5257 O O . GLY A 1 661 ? 24.344 43.156 23.375 1 27.91 661 GLY A O 1
ATOM 5258 N N . TRP A 1 662 ? 24.016 41.625 21.984 1 30.36 662 TRP A N 1
ATOM 5259 C CA . TRP A 1 662 ? 23.062 40.781 22.688 1 30.36 662 TRP A CA 1
ATOM 5260 C C . TRP A 1 662 ? 23.688 40.188 23.938 1 30.36 662 TRP A C 1
ATOM 5262 O O . TRP A 1 662 ? 24.703 39.5 23.844 1 30.36 662 TRP A O 1
ATOM 5272 N N . SER A 1 663 ? 23.906 40.938 25.047 1 28.34 663 SER A N 1
ATOM 5273 C CA . SER A 1 663 ? 24.391 40.406 26.312 1 28.34 663 SER A CA 1
ATOM 5274 C C . SER A 1 663 ? 23.812 39.031 26.578 1 28.34 663 SER A C 1
ATOM 5276 O O . SER A 1 663 ? 22.641 38.781 26.297 1 28.34 663 SER A O 1
ATOM 5278 N N . ASP A 1 664 ? 24.641 38.062 26.719 1 31.53 664 ASP A N 1
ATOM 5279 C CA . ASP A 1 664 ? 24.531 36.688 27.188 1 31.53 664 ASP A CA 1
ATOM 5280 C C . ASP A 1 664 ? 23.891 36.594 28.562 1 31.53 664 ASP A C 1
ATOM 5282 O O . ASP A 1 664 ? 24.578 36.594 29.578 1 31.53 664 ASP A O 1
ATOM 5286 N N . ARG A 1 665 ? 22.875 37.344 29.031 1 26.33 665 ARG A N 1
ATOM 5287 C CA . ARG A 1 665 ? 22.375 37.062 30.359 1 26.33 665 ARG A CA 1
ATOM 5288 C C . ARG A 1 665 ? 21.859 35.625 30.469 1 26.33 665 ARG A C 1
ATOM 5290 O O . ARG A 1 665 ? 20.703 35.344 30.156 1 26.33 665 ARG A O 1
ATOM 5297 N N . ARG A 1 666 ? 22.609 34.656 30.156 1 32.97 666 ARG A N 1
ATOM 5298 C CA . ARG A 1 666 ? 22.266 33.281 30.594 1 32.97 666 ARG A CA 1
ATOM 5299 C C . ARG A 1 666 ? 22.062 33.25 32.094 1 32.97 666 ARG A C 1
ATOM 5301 O O . ARG A 1 666 ? 23.016 32.969 32.844 1 32.97 666 ARG A O 1
ATOM 5308 N N . GLY A 1 667 ? 21.703 34.25 32.938 1 24.72 667 GLY A N 1
ATOM 5309 C CA . GLY A 1 667 ? 21.484 33.906 34.312 1 24.72 667 GLY A CA 1
ATOM 5310 C C . GLY A 1 667 ? 20.719 32.625 34.531 1 24.72 667 GLY A C 1
ATOM 5311 O O . GLY A 1 667 ? 20.109 32.094 33.562 1 24.72 667 GLY A O 1
ATOM 5312 N N . ASP A 1 668 ? 20.938 31.859 35.812 1 27.72 668 ASP A N 1
ATOM 5313 C CA . ASP A 1 668 ? 20.438 30.672 36.469 1 27.72 668 ASP A CA 1
ATOM 5314 C C . ASP A 1 668 ? 18.906 30.625 36.469 1 27.72 668 ASP A C 1
ATOM 5316 O O . ASP A 1 668 ? 18.266 30.688 37.5 1 27.72 668 ASP A O 1
ATOM 5320 N N . ALA A 1 669 ? 18.188 31.375 35.812 1 27.22 669 ALA A N 1
ATOM 5321 C CA . ALA A 1 669 ? 16.766 31.188 36.062 1 27.22 669 ALA A CA 1
ATOM 5322 C C . ALA A 1 669 ? 16.359 29.719 35.875 1 27.22 669 ALA A C 1
ATOM 5324 O O . ALA A 1 669 ? 16.875 29.062 34.969 1 27.22 669 ALA A O 1
ATOM 5325 N N . ALA A 1 670 ? 15.828 28.984 36.969 1 27.83 670 ALA A N 1
ATOM 5326 C CA . ALA A 1 670 ? 15.188 27.688 37.125 1 27.83 670 ALA A CA 1
ATOM 5327 C C . ALA A 1 670 ? 14.391 27.312 35.875 1 27.83 670 ALA A C 1
ATOM 5329 O O . ALA A 1 670 ? 13.883 28.188 35.156 1 27.83 670 ALA A O 1
ATOM 5330 N N . GLU A 1 671 ? 14.625 26.094 35.406 1 29.53 671 GLU A N 1
ATOM 5331 C CA . GLU A 1 671 ? 14.117 25.281 34.312 1 29.53 671 GLU A CA 1
ATOM 5332 C C . GLU A 1 671 ? 12.602 25.422 34.188 1 29.53 671 GLU A C 1
ATOM 5334 O O . GLU A 1 671 ? 11.891 24.422 34.031 1 29.53 671 GLU A O 1
ATOM 5339 N N . GLU A 1 672 ? 11.961 26.469 34.844 1 26.23 672 GLU A N 1
ATOM 5340 C CA . GLU A 1 672 ? 10.523 26.297 34.688 1 26.23 672 GLU A CA 1
ATOM 5341 C C . GLU A 1 672 ? 10.125 26.219 33.219 1 26.23 672 GLU A C 1
ATOM 5343 O O . GLU A 1 672 ? 10.828 26.75 32.344 1 26.23 672 GLU A O 1
ATOM 5348 N N . GLU A 1 673 ? 9.234 25.234 32.938 1 29.78 673 GLU A N 1
ATOM 5349 C CA . GLU A 1 673 ? 8.516 24.797 31.75 1 29.78 673 GLU A CA 1
ATOM 5350 C C . GLU A 1 673 ? 7.992 26 30.953 1 29.78 673 GLU A C 1
ATOM 5352 O O . GLU A 1 673 ? 7.145 26.75 31.453 1 29.78 673 GLU A O 1
ATOM 5357 N N . LEU A 1 674 ? 8.891 26.719 30.422 1 25.95 674 LEU A N 1
ATOM 5358 C CA . LEU A 1 674 ? 8.57 27.953 29.719 1 25.95 674 LEU A CA 1
ATOM 5359 C C . LEU A 1 674 ? 7.418 27.75 28.75 1 25.95 674 LEU A C 1
ATOM 5361 O O . LEU A 1 674 ? 7.508 26.922 27.844 1 25.95 674 LEU A O 1
ATOM 5365 N N . PRO A 1 675 ? 6.191 27.938 29.312 1 27.98 675 PRO A N 1
ATOM 5366 C CA . PRO A 1 675 ? 4.934 27.906 28.562 1 27.98 675 PRO A CA 1
ATOM 5367 C C . PRO A 1 675 ? 4.953 28.828 27.344 1 27.98 675 PRO A C 1
ATOM 5369 O O . PRO A 1 675 ? 3.893 29.203 26.828 1 27.98 675 PRO A O 1
ATOM 5372 N N . LEU A 1 676 ? 5.965 29.234 26.828 1 26.59 676 LEU A N 1
ATOM 5373 C CA . LEU A 1 676 ? 5.727 30.359 25.922 1 26.59 676 LEU A CA 1
ATOM 5374 C C . LEU A 1 676 ? 4.543 30.078 25.016 1 26.59 676 LEU A C 1
ATOM 5376 O O . LEU A 1 676 ? 4.125 28.922 24.859 1 26.59 676 LEU A O 1
ATOM 5380 N N . THR A 1 677 ? 4.344 30.828 23.859 1 26.12 677 THR A N 1
ATOM 5381 C CA . THR A 1 677 ? 3.098 31.031 23.141 1 26.12 677 THR A CA 1
ATOM 5382 C C . THR A 1 677 ? 2.436 29.688 22.812 1 26.12 677 THR A C 1
ATOM 5384 O O . THR A 1 677 ? 1.285 29.453 23.172 1 26.12 677 THR A O 1
ATOM 5387 N N . PHE A 1 678 ? 1.937 29.25 21.516 1 25.52 678 PHE A N 1
ATOM 5388 C CA . PHE A 1 678 ? 0.693 28.516 21.328 1 25.52 678 PHE A CA 1
ATOM 5389 C C . PHE A 1 678 ? 0.847 27.078 21.797 1 25.52 678 PHE A C 1
ATOM 5391 O O . PHE A 1 678 ? 0.302 26.156 21.172 1 25.52 678 PHE A O 1
ATOM 5398 N N . SER A 1 679 ? 1.791 26.766 22.641 1 26.33 679 SER A N 1
ATOM 5399 C CA . SER A 1 679 ? 1.918 25.328 22.859 1 26.33 679 SER A CA 1
ATOM 5400 C C . SER A 1 679 ? 0.831 24.828 23.812 1 26.33 679 SER A C 1
ATOM 5402 O O . SER A 1 679 ? 0.751 25.25 24.953 1 26.33 679 SER A O 1
ATOM 5404 N N . ASP A 1 680 ? -0.397 24.531 23.312 1 25.22 680 ASP A N 1
ATOM 5405 C CA . ASP A 1 680 ? -1.505 24.031 24.125 1 25.22 680 ASP A CA 1
ATOM 5406 C C . ASP A 1 680 ? -1.089 22.812 24.938 1 25.22 680 ASP A C 1
ATOM 5408 O O . ASP A 1 680 ? -1.064 21.703 24.422 1 25.22 680 ASP A O 1
ATOM 5412 N N . LYS A 1 681 ? -0.133 22.844 25.688 1 26.22 681 LYS A N 1
ATOM 5413 C CA . LYS A 1 681 ? 0.191 21.656 26.469 1 26.22 681 LYS A CA 1
ATOM 5414 C C . LYS A 1 681 ? -0.926 21.328 27.453 1 26.22 681 LYS A C 1
ATOM 5416 O O . LYS A 1 681 ? -0.887 20.281 28.125 1 26.22 681 LYS A O 1
ATOM 5421 N N . VAL A 1 682 ? -1.697 22.297 27.859 1 27.8 682 VAL A N 1
ATOM 5422 C CA . VAL A 1 682 ? -2.537 22.062 29.031 1 27.8 682 VAL A CA 1
ATOM 5423 C C . VAL A 1 682 ? -3.562 20.969 28.719 1 27.8 682 VAL A C 1
ATOM 5425 O O . VAL A 1 682 ? -4.078 20.328 29.641 1 27.8 682 VAL A O 1
ATOM 5428 N N . LEU A 1 683 ? -3.93 20.828 27.484 1 26.03 683 LEU A N 1
ATOM 5429 C CA . LEU A 1 683 ? -5.094 19.953 27.375 1 26.03 683 LEU A CA 1
ATOM 5430 C C . LEU A 1 683 ? -4.719 18.5 27.688 1 26.03 683 LEU A C 1
ATOM 5432 O O . LEU A 1 683 ? -5.59 17.672 27.969 1 26.03 683 LEU A O 1
ATOM 5436 N N . VAL A 1 684 ? -3.436 18.188 27.641 1 25.83 684 VAL A N 1
ATOM 5437 C CA . VAL A 1 684 ? -3.223 16.766 27.906 1 25.83 684 VAL A CA 1
ATOM 5438 C C . VAL A 1 684 ? -3.293 16.516 29.406 1 25.83 684 VAL A C 1
ATOM 5440 O O . VAL A 1 684 ? -3.445 15.367 29.844 1 25.83 684 VAL A O 1
ATOM 5443 N N . ARG A 1 685 ? -3.09 17.562 30.188 1 27.53 685 ARG A N 1
ATOM 5444 C CA . ARG A 1 685 ? -3.002 17.203 31.609 1 27.53 685 ARG A CA 1
ATOM 5445 C C . ARG A 1 685 ? -4.344 16.688 32.125 1 27.53 685 ARG A C 1
ATOM 5447 O O . ARG A 1 685 ? -4.387 15.805 32.969 1 27.53 685 ARG A O 1
ATOM 5454 N N . SER A 1 686 ? -5.418 17.344 31.688 1 28.03 686 SER A N 1
ATOM 5455 C CA . SER A 1 686 ? -6.672 16.938 32.312 1 28.03 686 SER A CA 1
ATOM 5456 C C . SER A 1 686 ? -7.027 15.5 31.984 1 28.03 686 SER A C 1
ATOM 5458 O O . SER A 1 686 ? -7.883 14.898 32.656 1 28.03 686 SER A O 1
ATOM 5460 N N . PHE A 1 687 ? -6.488 15.055 30.891 1 24.16 687 PHE A N 1
ATOM 5461 C CA . PHE A 1 687 ? -6.918 13.68 30.656 1 24.16 687 PHE A CA 1
ATOM 5462 C C . PHE A 1 687 ? -6.191 12.719 31.594 1 24.16 687 PHE A C 1
ATOM 5464 O O . PHE A 1 687 ? -6.688 11.625 31.875 1 24.16 687 PHE A O 1
ATOM 5471 N N . SER A 1 688 ? -5.004 13.094 32.031 1 25.39 688 SER A N 1
ATOM 5472 C CA . SER A 1 688 ? -4.352 12.062 32.812 1 25.39 688 SER A CA 1
ATOM 5473 C C . SER A 1 688 ? -4.98 11.945 34.188 1 25.39 688 SER A C 1
ATOM 5475 O O . SER A 1 688 ? -4.953 10.875 34.812 1 25.39 688 SER A O 1
ATOM 5477 N N . SER A 1 689 ? -5.32 13.102 34.719 1 28.72 689 SER A N 1
ATOM 5478 C CA . SER A 1 689 ? -5.785 12.922 36.094 1 28.72 689 SER A CA 1
ATOM 5479 C C . SER A 1 689 ? -7.043 12.062 36.125 1 28.72 689 SER A C 1
ATOM 5481 O O . SER A 1 689 ? -7.234 11.281 37.062 1 28.72 689 SER A O 1
ATOM 5483 N N . LYS A 1 690 ? -7.902 12.328 35.156 1 28.88 690 LYS A N 1
ATOM 5484 C CA . LYS A 1 690 ? -9.109 11.516 35.25 1 28.88 690 LYS A CA 1
ATOM 5485 C C . LYS A 1 690 ? -8.797 10.039 35.031 1 28.88 690 LYS A C 1
ATOM 5487 O O . LYS A 1 690 ? -9.531 9.164 35.469 1 28.88 690 LYS A O 1
ATOM 5492 N N . ALA A 1 691 ? -7.703 9.82 34.312 1 25.34 691 ALA A N 1
ATOM 5493 C CA . ALA A 1 691 ? -7.438 8.391 34.219 1 25.34 691 ALA A CA 1
ATOM 5494 C C . ALA A 1 691 ? -6.93 7.852 35.562 1 25.34 691 ALA A C 1
ATOM 5496 O O . ALA A 1 691 ? -7.062 6.66 35.844 1 25.34 691 ALA A O 1
ATOM 5497 N N . LYS A 1 692 ? -6.234 8.742 36.281 1 28.98 692 LYS A N 1
ATOM 5498 C CA . LYS A 1 692 ? -5.762 8.141 37.5 1 28.98 692 LYS A CA 1
ATOM 5499 C C . LYS A 1 692 ? -6.93 7.777 38.438 1 28.98 692 LYS A C 1
ATOM 5501 O O . LYS A 1 692 ? -6.895 6.754 39.125 1 28.98 692 LYS A O 1
ATOM 5506 N N . THR A 1 693 ? -7.902 8.68 38.469 1 31.33 693 THR A N 1
ATOM 5507 C CA . THR A 1 693 ? -8.953 8.328 39.406 1 31.33 693 THR A CA 1
ATOM 5508 C C . THR A 1 693 ? -9.664 7.047 38.969 1 31.33 693 THR A C 1
ATOM 5510 O O . THR A 1 693 ? -10.172 6.301 39.812 1 31.33 693 THR A O 1
ATOM 5513 N N . PHE A 1 694 ? -9.711 6.848 37.656 1 25.33 694 PHE A N 1
ATOM 5514 C CA . PHE A 1 694 ? -10.422 5.602 37.375 1 25.33 694 PHE A CA 1
ATOM 5515 C C . PHE A 1 694 ? -9.57 4.398 37.75 1 25.33 694 PHE A C 1
ATOM 5517 O O . PHE A 1 694 ? -10.086 3.299 37.969 1 25.33 694 PHE A O 1
ATOM 5524 N N . MET A 1 695 ? -8.281 4.559 37.719 1 25.41 695 MET A N 1
ATOM 5525 C CA . MET A 1 695 ? -7.59 3.342 38.156 1 25.41 695 MET A CA 1
ATOM 5526 C C . MET A 1 695 ? -7.812 3.076 39.625 1 25.41 695 MET A C 1
ATOM 5528 O O . MET A 1 695 ? -7.746 1.931 40.094 1 25.41 695 MET A O 1
ATOM 5532 N N . LYS A 1 696 ? -7.758 4.117 40.438 1 30.36 696 LYS A N 1
ATOM 5533 C CA . LYS A 1 696 ? -7.773 3.756 41.844 1 30.36 696 LYS A CA 1
ATOM 5534 C C . LYS A 1 696 ? -9.094 3.096 42.219 1 30.36 696 LYS A C 1
ATOM 5536 O O . LYS A 1 696 ? -9.148 2.318 43.188 1 30.36 696 LYS A O 1
ATOM 5541 N N . SER A 1 697 ? -10.18 3.566 41.656 1 26.12 697 SER A N 1
ATOM 5542 C CA . SER A 1 697 ? -11.344 2.902 42.219 1 26.12 697 SER A CA 1
ATOM 5543 C C . SER A 1 697 ? -11.367 1.421 41.875 1 26.12 697 SER A C 1
ATOM 5545 O O . SER A 1 697 ? -12.172 0.657 42.406 1 26.12 697 SER A O 1
ATOM 5547 N N . ALA A 1 698 ? -10.625 0.967 40.812 1 24.39 698 ALA A N 1
ATOM 5548 C CA . ALA A 1 698 ? -10.711 -0.486 40.688 1 24.39 698 ALA A CA 1
ATOM 5549 C C . ALA A 1 698 ? -9.836 -1.173 41.719 1 24.39 698 ALA A C 1
ATOM 5551 O O . ALA A 1 698 ? -9.75 -2.402 41.75 1 24.39 698 ALA A O 1
ATOM 5552 N N . SER A 1 699 ? -8.984 -0.458 42.469 1 23.14 699 SER A N 1
ATOM 5553 C CA . SER A 1 699 ? -8.289 -1.275 43.469 1 23.14 699 SER A CA 1
ATOM 5554 C C . SER A 1 699 ? -9.242 -1.741 44.562 1 23.14 699 SER A C 1
ATOM 5556 O O . SER A 1 699 ? -8.883 -2.588 45.375 1 23.14 699 SER A O 1
ATOM 5558 N N . PHE A 1 700 ? -10.258 -1.06 44.969 1 22.98 700 PHE A N 1
ATOM 5559 C CA . PHE A 1 700 ? -10.836 -1.537 46.219 1 22.98 700 PHE A CA 1
ATOM 5560 C C . PHE A 1 700 ? -11.562 -2.861 46 1 22.98 700 PHE A C 1
ATOM 5562 O O . PHE A 1 700 ? -11.992 -3.498 46.969 1 22.98 700 PHE A O 1
ATOM 5569 N N . ARG A 1 701 ? -12.07 -3.262 44.906 1 20.59 701 ARG A N 1
ATOM 5570 C CA . ARG A 1 701 ? -12.766 -4.52 45.156 1 20.59 701 ARG A CA 1
ATOM 5571 C C . ARG A 1 701 ? -11.789 -5.691 45.188 1 20.59 701 ARG A C 1
ATOM 5573 O O . ARG A 1 701 ? -12.141 -6.805 44.781 1 20.59 701 ARG A O 1
ATOM 5580 N N . ALA A 1 702 ? -10.453 -5.465 45.5 1 19.3 702 ALA A N 1
ATOM 5581 C CA . ALA A 1 702 ? -10.031 -6.664 46.219 1 19.3 702 ALA A CA 1
ATOM 5582 C C . ALA A 1 702 ? -10.422 -6.59 47.719 1 19.3 702 ALA A C 1
ATOM 5584 O O . ALA A 1 702 ? -10.312 -5.535 48.344 1 19.3 702 ALA A O 1
ATOM 5585 N N . MET B 1 1 ? -25.469 19.969 -90.438 1 13.72 1 MET B N 1
ATOM 5586 C CA . MET B 1 1 ? -25.125 19.141 -91.562 1 13.72 1 MET B CA 1
ATOM 5587 C C . MET B 1 1 ? -24.391 17.875 -91.125 1 13.72 1 MET B C 1
ATOM 5589 O O . MET B 1 1 ? -24 17.75 -89.938 1 13.72 1 MET B O 1
ATOM 5593 N N . ALA B 1 2 ? -23.234 17.859 -91.75 1 13.58 2 ALA B N 1
ATOM 5594 C CA . ALA B 1 2 ? -22.766 16.844 -92.75 1 13.58 2 ALA B CA 1
ATOM 5595 C C . ALA B 1 2 ? -22.141 15.664 -92 1 13.58 2 ALA B C 1
ATOM 5597 O O . ALA B 1 2 ? -22.812 14.688 -91.688 1 13.58 2 ALA B O 1
ATOM 5598 N N . ASP B 1 3 ? -20.875 15.445 -92.312 1 13.3 3 ASP B N 1
ATOM 5599 C CA . ASP B 1 3 ? -20.453 14.414 -93.25 1 13.3 3 ASP B CA 1
ATOM 5600 C C . ASP B 1 3 ? -20.047 13.133 -92.5 1 13.3 3 ASP B C 1
ATOM 5602 O O . ASP B 1 3 ? -20.5 12.039 -92.875 1 13.3 3 ASP B O 1
ATOM 5606 N N . SER B 1 4 ? -18.797 13.109 -92.375 1 14.48 4 SER B N 1
ATOM 5607 C CA . SER B 1 4 ? -17.984 12.07 -93 1 14.48 4 SER B CA 1
ATOM 5608 C C . SER B 1 4 ? -18.047 10.773 -92.25 1 14.48 4 SER B C 1
ATOM 5610 O O . SER B 1 4 ? -18.156 10.797 -91 1 14.48 4 SER B O 1
ATOM 5612 N N . GLU B 1 5 ? -17.719 9.688 -92.812 1 13.78 5 GLU B N 1
ATOM 5613 C CA . GLU B 1 5 ? -18.234 8.367 -93.188 1 13.78 5 GLU B CA 1
ATOM 5614 C C . GLU B 1 5 ? -17.75 7.301 -92.188 1 13.78 5 GLU B C 1
ATOM 5616 O O . GLU B 1 5 ? -18.562 6.531 -91.688 1 13.78 5 GLU B O 1
ATOM 5621 N N . ALA B 1 6 ? -16.453 6.703 -92.562 1 14.52 6 ALA B N 1
ATOM 5622 C CA . ALA B 1 6 ? -16.297 5.445 -93.312 1 14.52 6 ALA B CA 1
ATOM 5623 C C . ALA B 1 6 ? -16.25 4.262 -92.312 1 14.52 6 ALA B C 1
ATOM 5625 O O . ALA B 1 6 ? -15.984 4.43 -91.125 1 14.52 6 ALA B O 1
ATOM 5626 N N . SER B 1 7 ? -15.383 3.277 -92.688 1 14.8 7 SER B N 1
ATOM 5627 C CA . SER B 1 7 ? -15.578 1.92 -93.188 1 14.8 7 SER B CA 1
ATOM 5628 C C . SER B 1 7 ? -15.453 0.895 -92.062 1 14.8 7 SER B C 1
ATOM 5630 O O . SER B 1 7 ? -15 1.224 -91 1 14.8 7 SER B O 1
ATOM 5632 N N . HIS B 1 8 ? -14.672 -0.23 -92.375 1 14.98 8 HIS B N 1
ATOM 5633 C CA . HIS B 1 8 ? -14.969 -1.611 -92.75 1 14.98 8 HIS B CA 1
ATOM 5634 C C . HIS B 1 8 ? -14.734 -2.553 -91.562 1 14.98 8 HIS B C 1
ATOM 5636 O O . HIS B 1 8 ? -15.641 -3.273 -91.188 1 14.98 8 HIS B O 1
ATOM 5642 N N . GLY B 1 9 ? -13.727 -3.453 -91.812 1 14.64 9 GLY B N 1
ATOM 5643 C CA . GLY B 1 9 ? -13.906 -4.879 -92 1 14.64 9 GLY B CA 1
ATOM 5644 C C . GLY B 1 9 ? -13.859 -5.691 -90.75 1 14.64 9 GLY B C 1
ATOM 5645 O O . GLY B 1 9 ? -14.883 -6.199 -90.312 1 14.64 9 GLY B O 1
ATOM 5646 N N . THR B 1 10 ? -12.68 -6.418 -90.562 1 15.98 10 THR B N 1
ATOM 5647 C CA . THR B 1 10 ? -12.523 -7.852 -90.75 1 15.98 10 THR B CA 1
ATOM 5648 C C . THR B 1 10 ? -12.82 -8.641 -89.5 1 15.98 10 THR B C 1
ATOM 5650 O O . THR B 1 10 ? -12.914 -8.062 -88.438 1 15.98 10 THR B O 1
ATOM 5653 N N . SER B 1 11 ? -11.922 -9.633 -89.25 1 16.08 11 SER B N 1
ATOM 5654 C CA . SER B 1 11 ? -11.977 -11.094 -89.25 1 16.08 11 SER B CA 1
ATOM 5655 C C . SER B 1 11 ? -12.297 -11.617 -87.812 1 16.08 11 SER B C 1
ATOM 5657 O O . SER B 1 11 ? -12.172 -10.883 -86.812 1 16.08 11 SER B O 1
ATOM 5659 N N . ASP B 1 12 ? -12.289 -12.969 -87.688 1 16 12 ASP B N 1
ATOM 5660 C CA . ASP B 1 12 ? -13.023 -14.172 -87.312 1 16 12 ASP B CA 1
ATOM 5661 C C . ASP B 1 12 ? -12.688 -14.602 -85.875 1 16 12 ASP B C 1
ATOM 5663 O O . ASP B 1 12 ? -13.484 -15.273 -85.25 1 16 12 ASP B O 1
ATOM 5667 N N . LEU B 1 13 ? -11.375 -14.375 -85.562 1 16.98 13 LEU B N 1
ATOM 5668 C CA . LEU B 1 13 ? -10.773 -15.586 -85 1 16.98 13 LEU B CA 1
ATOM 5669 C C . LEU B 1 13 ? -11.43 -15.969 -83.688 1 16.98 13 LEU B C 1
ATOM 5671 O O . LEU B 1 13 ? -11.688 -15.102 -82.875 1 16.98 13 LEU B O 1
ATOM 5675 N N . GLY B 1 14 ? -12.094 -17.125 -83.688 1 16.98 14 GLY B N 1
ATOM 5676 C CA . GLY B 1 14 ? -12.992 -17.938 -82.875 1 16.98 14 GLY B CA 1
ATOM 5677 C C . GLY B 1 14 ? -12.445 -18.297 -81.5 1 16.98 14 GLY B C 1
ATOM 5678 O O . GLY B 1 14 ? -13.031 -19.109 -80.812 1 16.98 14 GLY B O 1
ATOM 5679 N N . SER B 1 15 ? -11.242 -17.719 -81.188 1 17.02 15 SER B N 1
ATOM 5680 C CA . SER B 1 15 ? -10.539 -18.656 -80.312 1 17.02 15 SER B CA 1
ATOM 5681 C C . SER B 1 15 ? -11.391 -19.031 -79.125 1 17.02 15 SER B C 1
ATOM 5683 O O . SER B 1 15 ? -11.984 -18.172 -78.438 1 17.02 15 SER B O 1
ATOM 5685 N N . ASP B 1 16 ? -11.875 -20.234 -79.188 1 17.25 16 ASP B N 1
ATOM 5686 C CA . ASP B 1 16 ? -12.734 -21.094 -78.375 1 17.25 16 ASP B CA 1
ATOM 5687 C C . ASP B 1 16 ? -12.242 -21.172 -76.938 1 17.25 16 ASP B C 1
ATOM 5689 O O . ASP B 1 16 ? -11.305 -21.922 -76.625 1 17.25 16 ASP B O 1
ATOM 5693 N N . GLY B 1 17 ? -11.836 -20.094 -76.375 1 16.23 17 GLY B N 1
ATOM 5694 C CA . GLY B 1 17 ? -11.211 -20.312 -75.125 1 16.23 17 GLY B CA 1
ATOM 5695 C C . GLY B 1 17 ? -12.086 -21.125 -74.188 1 16.23 17 GLY B C 1
ATOM 5696 O O . GLY B 1 17 ? -13.172 -20.672 -73.75 1 16.23 17 GLY B O 1
ATOM 5697 N N . LYS B 1 18 ? -12.039 -22.406 -74.438 1 17.69 18 LYS B N 1
ATOM 5698 C CA . LYS B 1 18 ? -12.711 -23.391 -73.562 1 17.69 18 LYS B CA 1
ATOM 5699 C C . LYS B 1 18 ? -12.539 -23.047 -72.125 1 17.69 18 LYS B C 1
ATOM 5701 O O . LYS B 1 18 ? -11.422 -22.797 -71.625 1 17.69 18 LYS B O 1
ATOM 5706 N N . LYS B 1 19 ? -13.562 -22.484 -71.5 1 17.8 19 LYS B N 1
ATOM 5707 C CA . LYS B 1 19 ? -13.828 -22.25 -70.062 1 17.8 19 LYS B CA 1
ATOM 5708 C C . LYS B 1 19 ? -13.594 -23.516 -69.25 1 17.8 19 LYS B C 1
ATOM 5710 O O . LYS B 1 19 ? -14.359 -24.469 -69.375 1 17.8 19 LYS B O 1
ATOM 5715 N N . ARG B 1 20 ? -12.312 -23.984 -69.312 1 17.89 20 ARG B N 1
ATOM 5716 C CA . ARG B 1 20 ? -12.133 -25.141 -68.5 1 17.89 20 ARG B CA 1
ATOM 5717 C C . ARG B 1 20 ? -12.828 -24.938 -67.125 1 17.89 20 ARG B C 1
ATOM 5719 O O . ARG B 1 20 ? -12.664 -23.891 -66.5 1 17.89 20 ARG B O 1
ATOM 5726 N N . GLU B 1 21 ? -14 -25.5 -67.062 1 20.27 21 GLU B N 1
ATOM 5727 C CA . GLU B 1 21 ? -14.82 -25.75 -65.938 1 20.27 21 GLU B CA 1
ATOM 5728 C C . GLU B 1 21 ? -13.977 -26.234 -64.75 1 20.27 21 GLU B C 1
ATOM 5730 O O . GLU B 1 21 ? -13.305 -27.25 -64.812 1 20.27 21 GLU B O 1
ATOM 5735 N N . GLY B 1 22 ? -13.195 -25.281 -64.25 1 19.66 22 GLY B N 1
ATOM 5736 C CA . GLY B 1 22 ? -12.391 -25.562 -63.062 1 19.66 22 GLY B CA 1
ATOM 5737 C C . GLY B 1 22 ? -13.062 -26.531 -62.094 1 19.66 22 GLY B C 1
ATOM 5738 O O . GLY B 1 22 ? -14.289 -26.547 -61.969 1 19.66 22 GLY B O 1
ATOM 5739 N N . GLY B 1 23 ? -12.445 -27.75 -62 1 19.62 23 GLY B N 1
ATOM 5740 C CA . GLY B 1 23 ? -12.719 -28.922 -61.188 1 19.62 23 GLY B CA 1
ATOM 5741 C C . GLY B 1 23 ? -13.273 -28.594 -59.812 1 19.62 23 GLY B C 1
ATOM 5742 O O . GLY B 1 23 ? -13.141 -27.453 -59.344 1 19.62 23 GLY B O 1
ATOM 5743 N N . GLU B 1 24 ? -14.148 -29.547 -59.344 1 21.66 24 GLU B N 1
ATOM 5744 C CA . GLU B 1 24 ? -14.984 -29.797 -58.156 1 21.66 24 GLU B CA 1
ATOM 5745 C C . GLU B 1 24 ? -14.227 -29.531 -56.875 1 21.66 24 GLU B C 1
ATOM 5747 O O . GLU B 1 24 ? -12.992 -29.641 -56.844 1 21.66 24 GLU B O 1
ATOM 5752 N N . ALA B 1 25 ? -14.969 -28.875 -55.875 1 24.16 25 ALA B N 1
ATOM 5753 C CA . ALA B 1 25 ? -14.82 -28.484 -54.469 1 24.16 25 ALA B CA 1
ATOM 5754 C C . ALA B 1 25 ? -14.242 -29.625 -53.625 1 24.16 25 ALA B C 1
ATOM 5756 O O . ALA B 1 25 ? -14.852 -30.703 -53.531 1 24.16 25 ALA B O 1
ATOM 5757 N N . ALA B 1 26 ? -12.961 -29.938 -53.781 1 26.17 26 ALA B N 1
ATOM 5758 C CA . ALA B 1 26 ? -12.375 -30.844 -52.781 1 26.17 26 ALA B CA 1
ATOM 5759 C C . ALA B 1 26 ? -12.961 -30.609 -51.406 1 26.17 26 ALA B C 1
ATOM 5761 O O . ALA B 1 26 ? -13.055 -29.453 -50.969 1 26.17 26 ALA B O 1
ATOM 5762 N N . GLY B 1 27 ? -13.922 -31.453 -51 1 23.38 27 GLY B N 1
ATOM 5763 C CA . GLY B 1 27 ? -14.531 -31.516 -49.688 1 23.38 27 GLY B CA 1
ATOM 5764 C C . GLY B 1 27 ? -13.57 -31.188 -48.562 1 23.38 27 GLY B C 1
ATOM 5765 O O . GLY B 1 27 ? -12.445 -31.688 -48.531 1 23.38 27 GLY B O 1
ATOM 5766 N N . SER B 1 28 ? -13.547 -29.922 -48.125 1 27.47 28 SER B N 1
ATOM 5767 C CA . SER B 1 28 ? -12.891 -29.516 -46.875 1 27.47 28 SER B CA 1
ATOM 5768 C C . SER B 1 28 ? -12.891 -30.625 -45.844 1 27.47 28 SER B C 1
ATOM 5770 O O . SER B 1 28 ? -13.953 -31.141 -45.5 1 27.47 28 SER B O 1
ATOM 5772 N N . SER B 1 29 ? -12.039 -31.594 -45.969 1 29.2 29 SER B N 1
ATOM 5773 C CA . SER B 1 29 ? -11.82 -32.562 -44.875 1 29.2 29 SER B CA 1
ATOM 5774 C C . SER B 1 29 ? -12.07 -31.938 -43.531 1 29.2 29 SER B C 1
ATOM 5776 O O . SER B 1 29 ? -11.414 -30.953 -43.156 1 29.2 29 SER B O 1
ATOM 5778 N N . GLY B 1 30 ? -13.344 -31.734 -43.062 1 29.53 30 GLY B N 1
ATOM 5779 C CA . GLY B 1 30 ? -13.836 -31.328 -41.75 1 29.53 30 GLY B CA 1
ATOM 5780 C C . GLY B 1 30 ? -12.906 -31.734 -40.625 1 29.53 30 GLY B C 1
ATOM 5781 O O . GLY B 1 30 ? -12.5 -32.906 -40.531 1 29.53 30 GLY B O 1
ATOM 5782 N N . ILE B 1 31 ? -11.953 -30.984 -40.344 1 35.97 31 ILE B N 1
ATOM 5783 C CA . ILE B 1 31 ? -11.391 -31.203 -39 1 35.97 31 ILE B CA 1
ATOM 5784 C C . ILE B 1 31 ? -12.477 -31.719 -38.062 1 35.97 31 ILE B C 1
ATOM 5786 O O . ILE B 1 31 ? -13.469 -31.031 -37.812 1 35.97 31 ILE B O 1
ATOM 5790 N N . GLU B 1 32 ? -12.914 -32.906 -38.156 1 37.81 32 GLU B N 1
ATOM 5791 C CA . GLU B 1 32 ? -13.859 -33.469 -37.188 1 37.81 32 GLU B CA 1
ATOM 5792 C C . GLU B 1 32 ? -13.727 -32.812 -35.812 1 37.81 32 GLU B C 1
ATOM 5794 O O . GLU B 1 32 ? -12.648 -32.844 -35.219 1 37.81 32 GLU B O 1
ATOM 5799 N N . GLU B 1 33 ? -14.32 -31.656 -35.562 1 44.47 33 GLU B N 1
ATOM 5800 C CA . GLU B 1 33 ? -14.508 -31.062 -34.25 1 44.47 33 GLU B CA 1
ATOM 5801 C C . GLU B 1 33 ? -14.523 -32.125 -33.156 1 44.47 33 GLU B C 1
ATOM 5803 O O . GLU B 1 33 ? -15.336 -33.031 -33.188 1 44.47 33 GLU B O 1
ATOM 5808 N N . THR B 1 34 ? -13.461 -32.531 -32.656 1 53.94 34 THR B N 1
ATOM 5809 C CA . THR B 1 34 ? -13.414 -33.469 -31.531 1 53.94 34 THR B CA 1
ATOM 5810 C C . THR B 1 34 ? -14.508 -33.156 -30.516 1 53.94 34 THR B C 1
ATOM 5812 O O . THR B 1 34 ? -14.492 -32.094 -29.875 1 53.94 34 THR B O 1
ATOM 5815 N N . SER B 1 35 ? -15.711 -33.562 -30.781 1 64.62 35 SER B N 1
ATOM 5816 C CA . SER B 1 35 ? -16.812 -33.5 -29.828 1 64.62 35 SER B CA 1
ATOM 5817 C C . SER B 1 35 ? -16.375 -33.969 -28.438 1 64.62 35 SER B C 1
ATOM 5819 O O . SER B 1 35 ? -15.508 -34.844 -28.328 1 64.62 35 SER B O 1
ATOM 5821 N N . PRO B 1 36 ? -16.625 -33.281 -27.406 1 72.62 36 PRO B N 1
ATOM 5822 C CA . PRO B 1 36 ? -16.297 -33.688 -26.047 1 72.62 36 PRO B CA 1
ATOM 5823 C C . PRO B 1 36 ? -16.641 -35.156 -25.766 1 72.62 36 PRO B C 1
ATOM 5825 O O . PRO B 1 36 ? -16 -35.781 -24.922 1 72.62 36 PRO B O 1
ATOM 5828 N N . ASP B 1 37 ? -17.547 -35.656 -26.578 1 77 37 ASP B N 1
ATOM 5829 C CA . ASP B 1 37 ? -17.969 -37.031 -26.344 1 77 37 ASP B CA 1
ATOM 5830 C C . ASP B 1 37 ? -16.891 -38.031 -26.781 1 77 37 ASP B C 1
ATOM 5832 O O . ASP B 1 37 ? -16.812 -39.156 -26.25 1 77 37 ASP B O 1
ATOM 5836 N N . LEU B 1 38 ? -16.125 -37.562 -27.656 1 78.56 38 LEU B N 1
ATOM 5837 C CA . LEU B 1 38 ? -15.102 -38.438 -28.188 1 78.56 38 LEU B CA 1
ATOM 5838 C C . LEU B 1 38 ? -13.938 -38.562 -27.203 1 78.56 38 LEU B C 1
ATOM 5840 O O . LEU B 1 38 ? -13.117 -39.469 -27.344 1 78.56 38 LEU B O 1
ATOM 5844 N N . LEU B 1 39 ? -13.938 -37.75 -26.188 1 78.88 39 LEU B N 1
ATOM 5845 C CA . LEU B 1 39 ? -12.836 -37.75 -25.234 1 78.88 39 LEU B CA 1
ATOM 5846 C C . LEU B 1 39 ? -13.164 -38.656 -24.031 1 78.88 39 LEU B C 1
ATOM 5848 O O . LEU B 1 39 ? -12.305 -38.906 -23.188 1 78.88 39 LEU B O 1
ATOM 5852 N N . ARG B 1 40 ? -14.297 -39.219 -24.078 1 77.25 40 ARG B N 1
ATOM 5853 C CA . ARG B 1 40 ? -14.727 -40.031 -22.953 1 77.25 40 ARG B CA 1
ATOM 5854 C C . ARG B 1 40 ? -14.148 -41.438 -23.062 1 77.25 40 ARG B C 1
ATOM 5856 O O . ARG B 1 40 ? -13.984 -41.969 -24.172 1 77.25 40 ARG B O 1
ATOM 5863 N N . ASN B 1 41 ? -13.836 -42 -21.922 1 77.25 41 ASN B N 1
ATOM 5864 C CA . ASN B 1 41 ? -13.328 -43.375 -21.875 1 77.25 41 ASN B CA 1
ATOM 5865 C C . ASN B 1 41 ? -14.469 -44.375 -21.922 1 77.25 41 ASN B C 1
ATOM 5867 O O . ASN B 1 41 ? -14.648 -45.156 -20.984 1 77.25 41 ASN B O 1
ATOM 5871 N N . THR B 1 42 ? -15.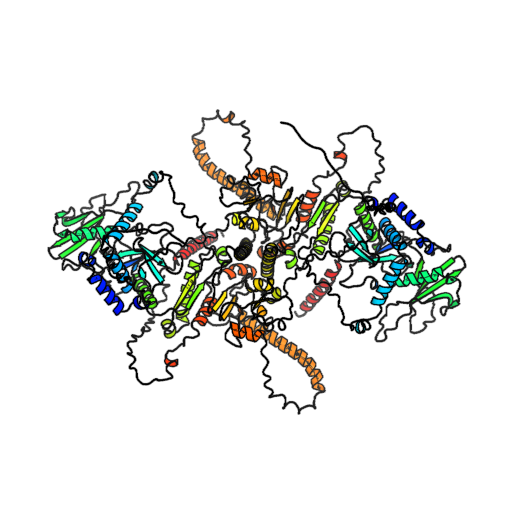18 -44.406 -23.062 1 80.5 42 THR B N 1
ATOM 5872 C CA . THR B 1 42 ? -16.266 -45.344 -23.266 1 80.5 42 THR B CA 1
ATOM 5873 C C . THR B 1 42 ? -15.812 -46.531 -24.125 1 80.5 42 THR B C 1
ATOM 5875 O O . THR B 1 42 ? -14.875 -46.375 -24.906 1 80.5 42 THR B O 1
ATOM 5878 N N . PRO B 1 43 ? -16.484 -47.625 -23.906 1 83.88 43 PRO B N 1
ATOM 5879 C CA . PRO B 1 43 ? -16.141 -48.75 -24.734 1 83.88 43 PRO B CA 1
ATOM 5880 C C . PRO B 1 43 ? -16.281 -48.469 -26.234 1 83.88 43 PRO B C 1
ATOM 5882 O O . PRO B 1 43 ? -15.484 -48.969 -27.031 1 83.88 43 PRO B O 1
ATOM 5885 N N . SER B 1 44 ? -17.203 -47.656 -26.531 1 86 44 SER B N 1
ATOM 5886 C CA . SER B 1 44 ? -17.406 -47.312 -27.938 1 86 44 SER B CA 1
ATOM 5887 C C . SER B 1 44 ? -16.234 -46.5 -28.484 1 86 44 SER B C 1
ATOM 5889 O O . SER B 1 44 ? -15.773 -46.719 -29.594 1 86 44 SER B O 1
ATOM 5891 N N . ASN B 1 45 ? -15.789 -45.562 -27.719 1 86.25 45 ASN B N 1
ATOM 5892 C CA . ASN B 1 45 ? -14.664 -44.75 -28.156 1 86.25 45 ASN B CA 1
ATOM 5893 C C . ASN B 1 45 ? -13.383 -45.562 -28.25 1 86.25 45 ASN B C 1
ATOM 5895 O O . ASN B 1 45 ? -12.562 -45.344 -29.141 1 86.25 45 ASN B O 1
ATOM 5899 N N . ILE B 1 46 ? -13.227 -46.438 -27.375 1 88.88 46 ILE B N 1
ATOM 5900 C CA . ILE B 1 46 ? -12.062 -47.312 -27.375 1 88.88 46 ILE B CA 1
ATOM 5901 C C . ILE B 1 46 ? -12.086 -48.188 -28.625 1 88.88 46 ILE B C 1
ATOM 5903 O O . ILE B 1 46 ? -11.078 -48.281 -29.344 1 88.88 46 ILE B O 1
ATOM 5907 N N . ALA B 1 47 ? -13.227 -48.75 -28.859 1 90.75 47 ALA B N 1
ATOM 5908 C CA . ALA B 1 47 ? -13.375 -49.625 -30.031 1 90.75 47 ALA B CA 1
ATOM 5909 C C . ALA B 1 47 ? -13.094 -48.844 -31.312 1 90.75 47 ALA B C 1
ATOM 5911 O O . ALA B 1 47 ? -12.484 -49.375 -32.25 1 90.75 47 ALA B O 1
ATOM 5912 N N . ARG B 1 48 ? -13.539 -47.719 -31.359 1 91.25 48 ARG B N 1
ATOM 5913 C CA . ARG B 1 48 ? -13.312 -46.875 -32.531 1 91.25 48 ARG B CA 1
ATOM 5914 C C . ARG B 1 48 ? -11.82 -46.656 -32.75 1 91.25 48 ARG B C 1
ATOM 5916 O O . ARG B 1 48 ? -11.336 -46.75 -33.875 1 91.25 48 ARG B O 1
ATOM 5923 N N . LEU B 1 49 ? -11.172 -46.312 -31.734 1 91.56 49 LEU B N 1
ATOM 5924 C CA . LEU B 1 49 ? -9.742 -46.031 -31.844 1 91.56 49 LEU B CA 1
ATOM 5925 C C . LEU B 1 49 ? -8.977 -47.312 -32.188 1 91.56 49 LEU B C 1
ATOM 5927 O O . LEU B 1 49 ? -8.016 -47.281 -32.969 1 91.56 49 LEU B O 1
ATOM 5931 N N . GLU B 1 50 ? -9.406 -48.375 -31.656 1 91.56 50 GLU B N 1
ATOM 5932 C CA . GLU B 1 50 ? -8.805 -49.656 -32.031 1 91.56 50 GLU B CA 1
ATOM 5933 C C . GLU B 1 50 ? -8.977 -49.938 -33.5 1 91.56 50 GLU B C 1
ATOM 5935 O O . GLU B 1 50 ? -8.055 -50.438 -34.156 1 91.56 50 GLU B O 1
ATOM 5940 N N . ASP B 1 51 ? -10.086 -49.656 -34 1 91.75 51 ASP B N 1
ATOM 5941 C CA . ASP B 1 51 ? -10.367 -49.844 -35.406 1 91.75 51 ASP B CA 1
ATOM 5942 C C . ASP B 1 51 ? -9.469 -48.938 -36.281 1 91.75 51 ASP B C 1
ATOM 5944 O O . ASP B 1 51 ? -8.961 -49.375 -37.312 1 91.75 51 ASP B O 1
ATOM 5948 N N . VAL B 1 52 ? -9.352 -47.781 -35.844 1 91.62 52 VAL B N 1
ATOM 5949 C CA . VAL B 1 52 ? -8.508 -46.812 -36.562 1 91.62 52 VAL B CA 1
ATOM 5950 C C . VAL B 1 52 ? -7.074 -47.344 -36.625 1 91.62 52 VAL B C 1
ATOM 5952 O O . VAL B 1 52 ? -6.414 -47.281 -37.656 1 91.62 52 VAL B O 1
ATOM 5955 N N . ILE B 1 53 ? -6.594 -47.844 -35.562 1 92.69 53 ILE B N 1
ATOM 5956 C CA . ILE B 1 53 ? -5.234 -48.375 -35.469 1 92.69 53 ILE B CA 1
ATOM 5957 C C . ILE B 1 53 ? -5.094 -49.625 -36.344 1 92.69 53 ILE B C 1
ATOM 5959 O O . ILE B 1 53 ? -4.102 -49.781 -37.062 1 92.69 53 ILE B O 1
ATOM 5963 N N . GLU B 1 54 ? -6.098 -50.469 -36.312 1 90.5 54 GLU B N 1
ATOM 5964 C CA . GLU B 1 54 ? -6.059 -51.688 -37.094 1 90.5 54 GLU B CA 1
ATOM 5965 C C . GLU B 1 54 ? -5.984 -51.406 -38.594 1 90.5 54 GLU B C 1
ATOM 5967 O O . GLU B 1 54 ? -5.375 -52.156 -39.344 1 90.5 54 GLU B O 1
ATOM 5972 N N . HIS B 1 55 ? -6.488 -50.375 -39.031 1 88.75 55 HIS B N 1
ATOM 5973 C CA . HIS B 1 55 ? -6.531 -50.062 -40.438 1 88.75 55 HIS B CA 1
ATOM 5974 C C . HIS B 1 55 ? -5.375 -49.125 -40.844 1 88.75 55 HIS B C 1
ATOM 5976 O O . HIS B 1 55 ? -5.262 -48.719 -42 1 88.75 55 HIS B O 1
ATOM 5982 N N . SER B 1 56 ? -4.66 -48.906 -39.875 1 89.81 56 SER B N 1
ATOM 5983 C CA . SER B 1 56 ? -3.512 -48.031 -40.188 1 89.81 56 SER B CA 1
ATOM 5984 C C . SER B 1 56 ? -2.371 -48.844 -40.781 1 89.81 56 SER B C 1
ATOM 5986 O O . SER B 1 56 ? -2.133 -50 -40.406 1 89.81 56 SER B O 1
ATOM 5988 N N . LYS B 1 57 ? -1.697 -48.281 -41.781 1 86.69 57 LYS B N 1
ATOM 5989 C CA . LYS B 1 57 ? -0.573 -48.938 -42.438 1 86.69 57 LYS B CA 1
ATOM 5990 C C . LYS B 1 57 ? 0.594 -49.125 -41.469 1 86.69 57 LYS B C 1
ATOM 5992 O O . LYS B 1 57 ? 1.275 -50.156 -41.531 1 86.69 57 LYS B O 1
ATOM 5997 N N . GLY B 1 58 ? 0.679 -48.281 -40.594 1 86.88 58 GLY B N 1
ATOM 5998 C CA . GLY B 1 58 ? 1.785 -48.344 -39.656 1 86.88 58 GLY B CA 1
ATOM 5999 C C . GLY B 1 58 ? 1.668 -49.469 -38.688 1 86.88 58 GLY B C 1
ATOM 6000 O O . GLY B 1 58 ? 2.676 -49.969 -38.156 1 86.88 58 GLY B O 1
ATOM 6001 N N . ARG B 1 59 ? 0.461 -49.875 -38.5 1 89.69 59 ARG B N 1
ATOM 6002 C CA . ARG B 1 59 ? 0.207 -50.938 -37.531 1 89.69 59 ARG B CA 1
ATOM 6003 C C . ARG B 1 59 ? 0.762 -52.281 -38 1 89.69 59 ARG B C 1
ATOM 6005 O O . ARG B 1 59 ? 1.144 -53.125 -37.188 1 89.69 59 ARG B O 1
ATOM 6012 N N . GLN B 1 60 ? 0.859 -52.469 -39.219 1 86.88 60 GLN B N 1
ATOM 6013 C CA . GLN B 1 60 ? 1.281 -53.75 -39.781 1 86.88 60 GLN B CA 1
ATOM 6014 C C . GLN B 1 60 ? 2.703 -54.094 -39.344 1 86.88 60 GLN B C 1
ATOM 6016 O O . GLN B 1 60 ? 3.012 -55.281 -39.094 1 86.88 60 GLN B O 1
ATOM 6021 N N . LYS B 1 61 ? 3.439 -53.031 -39.25 1 85.06 61 LYS B N 1
ATOM 6022 C CA . LYS B 1 61 ? 4.836 -53.219 -38.844 1 85.06 61 LYS B CA 1
ATOM 6023 C C . LYS B 1 61 ? 4.945 -53.719 -37.406 1 85.06 61 LYS B C 1
ATOM 6025 O O . LYS B 1 61 ? 5.961 -54.312 -37.031 1 85.06 61 LYS B O 1
ATOM 6030 N N . TYR B 1 62 ? 3.875 -53.562 -36.656 1 90.56 62 TYR B N 1
ATOM 6031 C CA . TYR B 1 62 ? 3.998 -53.812 -35.219 1 90.56 62 TYR B CA 1
ATOM 6032 C C . TYR B 1 62 ? 3.189 -55.062 -34.844 1 90.56 62 TYR B C 1
ATOM 6034 O O . TYR B 1 62 ? 3.02 -55.312 -33.625 1 90.56 62 TYR B O 1
ATOM 6042 N N . LEU B 1 63 ? 2.752 -55.781 -35.75 1 91.88 63 LEU B N 1
ATOM 6043 C CA . LEU B 1 63 ? 2.016 -57 -35.438 1 91.88 63 LEU B CA 1
ATOM 6044 C C . LEU B 1 63 ? 2.965 -58.125 -35.031 1 91.88 63 LEU B C 1
ATOM 6046 O O . LEU B 1 63 ? 4.121 -58.156 -35.438 1 91.88 63 LEU B O 1
ATOM 6050 N N . ALA B 1 64 ? 2.445 -58.938 -34.188 1 92.81 64 ALA B N 1
ATOM 6051 C CA . ALA B 1 64 ? 3.234 -60.094 -33.75 1 92.81 64 ALA B CA 1
ATOM 6052 C C . ALA B 1 64 ? 3.551 -61.031 -34.938 1 92.81 64 ALA B C 1
ATOM 6054 O O . ALA B 1 64 ? 2.693 -61.25 -35.781 1 92.81 64 ALA B O 1
ATOM 6055 N N . GLN B 1 65 ? 4.785 -61.562 -34.969 1 90.12 65 GLN B N 1
ATOM 6056 C CA . GLN B 1 65 ? 5.223 -62.406 -36.062 1 90.12 65 GLN B CA 1
ATOM 6057 C C . GLN B 1 65 ? 5.355 -63.875 -35.656 1 90.12 65 GLN B C 1
ATOM 6059 O O . GLN B 1 65 ? 5.434 -64.75 -36.5 1 90.12 65 GLN B O 1
ATOM 6064 N N . THR B 1 66 ? 5.449 -64.062 -34.344 1 93.38 66 THR B N 1
ATOM 6065 C CA . THR B 1 66 ? 5.637 -65.375 -33.844 1 93.38 66 THR B CA 1
ATOM 6066 C C . THR B 1 66 ? 4.594 -65.75 -32.781 1 93.38 66 THR B C 1
ATOM 6068 O O . THR B 1 66 ? 3.762 -64.875 -32.438 1 93.38 66 THR B O 1
ATOM 6071 N N . GLY B 1 67 ? 4.57 -67.062 -32.344 1 89.38 67 GLY B N 1
ATOM 6072 C CA . GLY B 1 67 ? 3.662 -67.5 -31.312 1 89.38 67 GLY B CA 1
ATOM 6073 C C . GLY B 1 67 ? 4.293 -67.438 -29.922 1 89.38 67 GLY B C 1
ATOM 6074 O O . GLY B 1 67 ? 3.758 -68.062 -28.984 1 89.38 67 GLY B O 1
ATOM 6075 N N . SER B 1 68 ? 5.434 -66.75 -29.859 1 93.25 68 SER B N 1
ATOM 6076 C CA . SER B 1 68 ? 6.129 -66.688 -28.578 1 93.25 68 SER B CA 1
ATOM 6077 C C . SER B 1 68 ? 5.32 -65.875 -27.562 1 93.25 68 SER B C 1
ATOM 6079 O O . SER B 1 68 ? 4.688 -64.875 -27.891 1 93.25 68 SER B O 1
ATOM 6081 N N . PRO B 1 69 ? 5.32 -66.312 -26.297 1 89.69 69 PRO B N 1
ATOM 6082 C CA . PRO B 1 69 ? 4.629 -65.562 -25.25 1 89.69 69 PRO B CA 1
ATOM 6083 C C . PRO B 1 69 ? 5.207 -64.188 -25.047 1 89.69 69 PRO B C 1
ATOM 6085 O O . PRO B 1 69 ? 4.539 -63.312 -24.484 1 89.69 69 PRO B O 1
ATOM 6088 N N . SER B 1 70 ? 6.406 -63.938 -25.453 1 92.56 70 SER B N 1
ATOM 6089 C CA . SER B 1 70 ? 7.055 -62.625 -25.297 1 92.56 70 SER B CA 1
ATOM 6090 C C . SER B 1 70 ? 6.805 -61.75 -26.516 1 92.56 70 SER B C 1
ATOM 6092 O O . SER B 1 70 ? 7.328 -60.625 -26.594 1 92.56 70 SER B O 1
ATOM 6094 N N . ASP B 1 71 ? 6.062 -62.25 -27.438 1 94 71 ASP B N 1
ATOM 6095 C CA . ASP B 1 71 ? 5.766 -61.531 -28.672 1 94 71 ASP B CA 1
ATOM 6096 C C . ASP B 1 71 ? 4.371 -60.906 -28.609 1 94 71 ASP B C 1
ATOM 6098 O O . ASP B 1 71 ? 3.396 -61.5 -29.062 1 94 71 ASP B O 1
ATOM 6102 N N . GLY B 1 72 ? 4.289 -59.719 -28.062 1 91.69 72 GLY B N 1
ATOM 6103 C CA . GLY B 1 72 ? 3.033 -59 -28 1 91.69 72 GLY B CA 1
ATOM 6104 C C . GLY B 1 72 ? 2.996 -57.781 -28.922 1 91.69 72 GLY B C 1
ATOM 6105 O O . GLY B 1 72 ? 4.039 -57.312 -29.359 1 91.69 72 GLY B O 1
ATOM 6106 N N . SER B 1 73 ? 1.779 -57.312 -29.219 1 90.81 73 SER B N 1
ATOM 6107 C CA . SER B 1 73 ? 1.637 -56.188 -30.125 1 90.81 73 SER B CA 1
ATOM 6108 C C . SER B 1 73 ? 1.03 -55 -29.406 1 90.81 73 SER B C 1
ATOM 6110 O O . SER B 1 73 ? 0.935 -53.906 -29.984 1 90.81 73 SER B O 1
ATOM 6112 N N . ASP B 1 74 ? 0.695 -55.125 -28.156 1 91.94 74 ASP B N 1
ATOM 6113 C CA . ASP B 1 74 ? 0.011 -54.062 -27.453 1 91.94 74 ASP B CA 1
ATOM 6114 C C . ASP B 1 74 ? 0.992 -52.969 -27.031 1 91.94 74 ASP B C 1
ATOM 6116 O O . ASP B 1 74 ? 2.062 -53.25 -26.484 1 91.94 74 ASP B O 1
ATOM 6120 N N . VAL B 1 75 ? 0.642 -51.75 -27.359 1 95 75 VAL B N 1
ATOM 6121 C CA . VAL B 1 75 ? 1.464 -50.594 -27.031 1 95 75 VAL B CA 1
ATOM 6122 C C . VAL B 1 75 ? 0.752 -49.719 -25.984 1 95 75 VAL B C 1
ATOM 6124 O O . VAL B 1 75 ? -0.473 -49.594 -26.016 1 95 75 VAL B O 1
ATOM 6127 N N . ARG B 1 76 ? 1.484 -49.188 -24.984 1 94.31 76 ARG B N 1
ATOM 6128 C CA . ARG B 1 76 ? 0.949 -48.281 -23.984 1 94.31 76 ARG B CA 1
ATOM 6129 C C . ARG B 1 76 ? 1.809 -47 -23.891 1 94.31 76 ARG B C 1
ATOM 6131 O O . ARG B 1 76 ? 3.037 -47.094 -23.953 1 94.31 76 ARG B O 1
ATOM 6138 N N . TRP B 1 77 ? 1.114 -45.906 -23.766 1 96.25 77 TRP B N 1
ATOM 6139 C CA . TRP B 1 77 ? 1.816 -44.656 -23.609 1 96.25 77 TRP B CA 1
ATOM 6140 C C . TRP B 1 77 ? 1.871 -44.219 -22.156 1 96.25 77 TRP B C 1
ATOM 6142 O O . TRP B 1 77 ? 0.933 -44.469 -21.391 1 96.25 77 TRP B O 1
ATOM 6152 N N . TYR B 1 78 ? 2.988 -43.625 -21.766 1 95.25 78 TYR B N 1
ATOM 6153 C CA . TYR B 1 78 ? 3.268 -43.219 -20.391 1 95.25 78 TYR B CA 1
ATOM 6154 C C . TYR B 1 78 ? 3.598 -41.719 -20.312 1 95.25 78 TYR B C 1
ATOM 6156 O O . TYR B 1 78 ? 3.963 -41.094 -21.328 1 95.25 78 TYR B O 1
ATOM 6164 N N . PHE B 1 79 ? 3.373 -41.125 -19.219 1 94.81 79 PHE B N 1
ATOM 6165 C CA . PHE B 1 79 ? 3.838 -39.75 -18.969 1 94.81 79 PHE B CA 1
ATOM 6166 C C . PHE B 1 79 ? 4.555 -39.688 -17.625 1 94.81 79 PHE B C 1
ATOM 6168 O O . PHE B 1 79 ? 4.191 -40.375 -16.672 1 94.81 79 PHE B O 1
ATOM 6175 N N . CYS B 1 80 ? 5.559 -38.875 -17.594 1 94.31 80 CYS B N 1
ATOM 6176 C CA . CYS B 1 80 ? 6.395 -38.719 -16.406 1 94.31 80 CYS B CA 1
ATOM 6177 C C . CYS B 1 80 ? 5.652 -38 -15.289 1 94.31 80 CYS B C 1
ATOM 6179 O O . CYS B 1 80 ? 4.965 -37 -15.547 1 94.31 80 CYS B O 1
ATOM 6181 N N . LYS B 1 81 ? 5.883 -38.469 -14.07 1 89.56 81 LYS B N 1
ATOM 6182 C CA . LYS B 1 81 ? 5.234 -37.875 -12.906 1 89.56 81 LYS B CA 1
ATOM 6183 C C . LYS B 1 81 ? 5.809 -36.5 -12.602 1 89.56 81 LYS B C 1
ATOM 6185 O O . LYS B 1 81 ? 5.066 -35.594 -12.242 1 89.56 81 LYS B O 1
ATOM 6190 N N . VAL B 1 82 ? 7.031 -36.344 -12.789 1 88.56 82 VAL B N 1
ATOM 6191 C CA . VAL B 1 82 ? 7.727 -35.094 -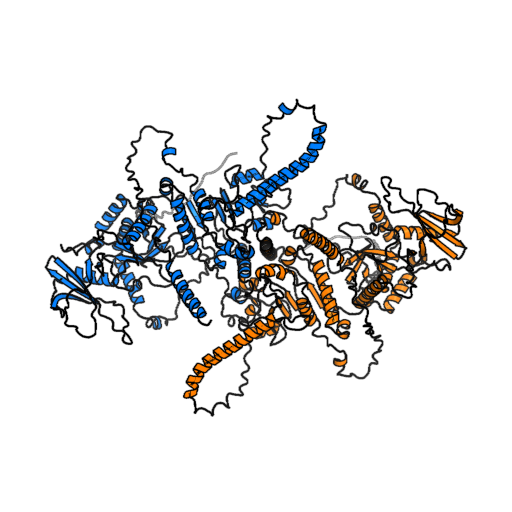12.5 1 88.56 82 VAL B CA 1
ATOM 6192 C C . VAL B 1 82 ? 7.863 -34.25 -13.781 1 88.56 82 VAL B C 1
ATOM 6194 O O . VAL B 1 82 ? 8.219 -34.812 -14.836 1 88.56 82 VAL B O 1
ATOM 6197 N N . PRO B 1 83 ? 7.516 -33.031 -13.625 1 90.12 83 PRO B N 1
ATOM 6198 C CA . PRO B 1 83 ? 7.664 -32.188 -14.812 1 90.12 83 PRO B CA 1
ATOM 6199 C C . PRO B 1 83 ? 9.125 -32 -15.227 1 90.12 83 PRO B C 1
ATOM 6201 O O . PRO B 1 83 ? 10.023 -32.156 -14.398 1 90.12 83 PRO B O 1
ATOM 6204 N N . LEU B 1 84 ? 9.242 -31.75 -16.531 1 91.75 84 LEU B N 1
ATOM 6205 C CA . LEU B 1 84 ? 10.57 -31.438 -17.062 1 91.75 84 LEU B CA 1
ATOM 6206 C C . LEU B 1 84 ? 11.086 -30.109 -16.516 1 91.75 84 LEU B C 1
ATOM 6208 O O . LEU B 1 84 ? 10.305 -29.172 -16.297 1 91.75 84 LEU B O 1
ATOM 6212 N N . ALA B 1 85 ? 12.344 -30.125 -16.203 1 86.31 85 ALA B N 1
ATOM 6213 C CA . ALA B 1 85 ? 12.969 -28.875 -15.797 1 86.31 85 ALA B CA 1
ATOM 6214 C C . ALA B 1 85 ? 12.969 -27.859 -16.938 1 86.31 85 ALA B C 1
ATOM 6216 O O . ALA B 1 85 ? 12.711 -28.219 -18.094 1 86.31 85 ALA B O 1
ATOM 6217 N N . GLU B 1 86 ? 13.336 -26.625 -16.5 1 79 86 GLU B N 1
ATOM 6218 C CA . GLU B 1 86 ? 13.391 -25.578 -17.516 1 79 86 GLU B CA 1
ATOM 6219 C C . GLU B 1 86 ? 14.453 -25.891 -18.578 1 79 86 GLU B C 1
ATOM 6221 O O . GLU B 1 86 ? 15.602 -26.172 -18.234 1 79 86 GLU B O 1
ATOM 6226 N N . ASN B 1 87 ? 14.18 -26.062 -19.781 1 79.38 87 ASN B N 1
ATOM 6227 C CA . ASN B 1 87 ? 15.055 -26.266 -20.938 1 79.38 87 ASN B CA 1
ATOM 6228 C C . ASN B 1 87 ? 15.508 -27.719 -21.031 1 79.38 87 ASN B C 1
ATOM 6230 O O . ASN B 1 87 ? 16.469 -28.031 -21.734 1 79.38 87 ASN B O 1
ATOM 6234 N N . GLU B 1 88 ? 14.953 -28.5 -20.188 1 87.75 88 GLU B N 1
ATOM 6235 C CA . GLU B 1 88 ? 15.258 -29.922 -20.281 1 87.75 88 GLU B CA 1
ATOM 6236 C C . GLU B 1 88 ? 14.547 -30.547 -21.484 1 87.75 88 GLU B C 1
ATOM 6238 O O . GLU B 1 88 ? 13.344 -30.375 -21.656 1 87.75 88 GLU B O 1
ATOM 6243 N N . LEU B 1 89 ? 15.375 -31.188 -22.25 1 90 89 LEU B N 1
ATOM 6244 C CA . LEU B 1 89 ? 14.805 -31.859 -23.422 1 90 89 LEU B CA 1
ATOM 6245 C C . LEU B 1 89 ? 14.141 -33.188 -23.031 1 90 89 LEU B C 1
ATOM 6247 O O . LEU B 1 89 ? 14.656 -33.906 -22.188 1 90 89 LEU B O 1
ATOM 6251 N N . ALA B 1 90 ? 13.023 -33.531 -23.656 1 92.06 90 ALA B N 1
ATOM 6252 C CA . ALA B 1 90 ? 12.266 -34.75 -23.344 1 92.06 90 ALA B CA 1
ATOM 6253 C C . ALA B 1 90 ? 13.078 -36 -23.625 1 92.06 90 ALA B C 1
ATOM 6255 O O . ALA B 1 90 ? 13 -36.969 -22.875 1 92.06 90 ALA B O 1
ATOM 6256 N N . ALA B 1 91 ? 13.93 -35.938 -24.609 1 89.81 91 ALA B N 1
ATOM 6257 C CA . ALA B 1 91 ? 14.711 -37.094 -25.016 1 89.81 91 ALA B CA 1
ATOM 6258 C C . ALA B 1 91 ? 15.789 -37.438 -24 1 89.81 91 ALA B C 1
ATOM 6260 O O . ALA B 1 91 ? 16.359 -38.531 -24.016 1 89.81 91 ALA B O 1
ATOM 6261 N N . SER B 1 92 ? 16.016 -36.469 -23.156 1 88.56 92 SER B N 1
ATOM 6262 C CA . SER B 1 92 ? 17.062 -36.656 -22.156 1 88.56 92 SER B CA 1
ATOM 6263 C C . SER B 1 92 ? 16.562 -37.438 -20.953 1 88.56 92 SER B C 1
ATOM 6265 O O . SER B 1 92 ? 17.344 -37.938 -20.156 1 88.56 92 SER B O 1
ATOM 6267 N N . VAL B 1 93 ? 15.305 -37.531 -20.875 1 89.88 93 VAL B N 1
ATOM 6268 C CA . VAL B 1 93 ? 14.68 -38.25 -19.766 1 89.88 93 VAL B CA 1
ATOM 6269 C C . VAL B 1 93 ? 13.82 -39.375 -20.297 1 89.88 93 VAL B C 1
ATOM 6271 O O . VAL B 1 93 ? 13.133 -39.219 -21.312 1 89.88 93 VAL B O 1
ATOM 6274 N N . PRO B 1 94 ? 13.773 -40.594 -19.734 1 89.94 94 PRO B N 1
ATOM 6275 C CA . PRO B 1 94 ? 14.539 -40.969 -18.547 1 89.94 94 PRO B CA 1
ATOM 6276 C C . PRO B 1 94 ? 16 -41.281 -18.859 1 89.94 94 PRO B C 1
ATOM 6278 O O . PRO B 1 94 ? 16.328 -41.594 -20.016 1 89.94 94 PRO B O 1
ATOM 6281 N N . ARG B 1 95 ? 16.844 -41.344 -17.797 1 84.31 95 ARG B N 1
ATOM 6282 C CA . ARG B 1 95 ? 18.25 -41.656 -17.984 1 84.31 95 ARG B CA 1
ATOM 6283 C C . ARG B 1 95 ? 18.484 -43.156 -17.984 1 84.31 95 ARG B C 1
ATOM 6285 O O . ARG B 1 95 ? 19.281 -43.656 -18.781 1 84.31 95 ARG B O 1
ATOM 6292 N N . ALA B 1 96 ? 17.766 -43.844 -17.172 1 85.69 96 ALA B N 1
ATOM 6293 C CA . ALA B 1 96 ? 17.906 -45.281 -17.094 1 85.69 96 ALA B CA 1
ATOM 6294 C C . ALA B 1 96 ? 17.234 -45.969 -18.281 1 85.69 96 ALA B C 1
ATOM 6296 O O . ALA B 1 96 ? 16.219 -45.5 -18.797 1 85.69 96 ALA B O 1
ATOM 6297 N N . GLU B 1 97 ? 17.734 -47.094 -18.734 1 88.44 97 GLU B N 1
ATOM 6298 C CA . GLU B 1 97 ? 17.203 -47.844 -19.859 1 88.44 97 GLU B CA 1
ATOM 6299 C C . GLU B 1 97 ? 15.844 -48.438 -19.531 1 88.44 97 GLU B C 1
ATOM 6301 O O . GLU B 1 97 ? 14.945 -48.469 -20.375 1 88.44 97 GLU B O 1
ATOM 6306 N N . VAL B 1 98 ? 15.773 -48.938 -18.328 1 90.12 98 VAL B N 1
ATOM 6307 C CA . VAL B 1 98 ? 14.492 -49.438 -17.828 1 90.12 98 VAL B CA 1
ATOM 6308 C C . VAL B 1 98 ? 13.836 -48.406 -16.938 1 90.12 98 VAL B C 1
ATOM 6310 O O . VAL B 1 98 ? 14.391 -48 -15.898 1 90.12 98 VAL B O 1
ATOM 6313 N N . VAL B 1 99 ? 12.703 -47.969 -17.375 1 88.56 99 VAL B N 1
ATOM 6314 C CA . VAL B 1 99 ? 12 -46.875 -16.703 1 88.56 99 VAL B CA 1
ATOM 6315 C C . VAL B 1 99 ? 11.438 -47.344 -15.367 1 88.56 99 VAL B C 1
ATOM 6317 O O . VAL B 1 99 ? 10.711 -48.344 -15.328 1 88.56 99 VAL B O 1
ATOM 6320 N N . GLY B 1 100 ? 11.742 -46.75 -14.336 1 78.44 100 GLY B N 1
ATOM 6321 C CA . GLY B 1 100 ? 11.312 -47.156 -13 1 78.44 100 GLY B CA 1
ATOM 6322 C C . GLY B 1 100 ? 9.812 -47.031 -12.797 1 78.44 100 GLY B C 1
ATOM 6323 O O . GLY B 1 100 ? 9.164 -46.188 -13.43 1 78.44 100 GLY B O 1
ATOM 6324 N N . LYS B 1 101 ? 9.234 -47.906 -11.977 1 72.94 101 LYS B N 1
ATOM 6325 C CA . LYS B 1 101 ? 7.801 -48 -11.711 1 72.94 101 LYS B CA 1
ATOM 6326 C C . LYS B 1 101 ? 7.27 -46.688 -11.109 1 72.94 101 LYS B C 1
ATOM 6328 O O . LYS B 1 101 ? 6.133 -46.281 -11.375 1 72.94 101 LYS B O 1
ATOM 6333 N N . SER B 1 102 ? 8.117 -46.062 -10.359 1 79.75 102 SER B N 1
ATOM 6334 C CA . SER B 1 102 ? 7.617 -44.938 -9.586 1 79.75 102 SER B CA 1
ATOM 6335 C C . SER B 1 102 ? 7.805 -43.625 -10.336 1 79.75 102 SER B C 1
ATOM 6337 O O . SER B 1 102 ? 7.316 -42.562 -9.906 1 79.75 102 SER B O 1
ATOM 6339 N N . GLU B 1 103 ? 8.188 -43.688 -11.57 1 87.69 103 GLU B N 1
ATOM 6340 C CA . GLU B 1 103 ? 8.547 -42.438 -12.234 1 87.69 103 GLU B CA 1
ATOM 6341 C C . GLU B 1 103 ? 7.492 -42.031 -13.273 1 87.69 103 GLU B C 1
ATOM 6343 O O . GLU B 1 103 ? 7.324 -40.844 -13.57 1 87.69 103 GLU B O 1
ATOM 6348 N N . TYR B 1 104 ? 6.863 -43 -13.82 1 92.5 104 TYR B N 1
ATOM 6349 C CA . TYR B 1 104 ? 5.938 -42.719 -14.914 1 92.5 104 TYR B CA 1
ATOM 6350 C C . TYR B 1 104 ? 4.559 -43.312 -14.617 1 92.5 104 TYR B C 1
ATOM 6352 O O . TYR B 1 104 ? 4.43 -44.281 -13.891 1 92.5 104 TYR B O 1
ATOM 6360 N N . PHE B 1 105 ? 3.553 -42.656 -15.172 1 92.69 105 PHE B N 1
ATOM 6361 C CA . PHE B 1 105 ? 2.189 -43.188 -15.188 1 92.69 105 PHE B CA 1
ATOM 6362 C C . PHE B 1 105 ? 1.782 -43.594 -16.594 1 92.69 105 PHE B C 1
ATOM 6364 O O . PHE B 1 105 ? 2.225 -43 -17.578 1 92.69 105 PHE B O 1
ATOM 6371 N N . ARG B 1 106 ? 0.973 -44.562 -16.609 1 92.06 106 ARG B N 1
ATOM 6372 C CA . ARG B 1 106 ? 0.382 -44.969 -17.875 1 92.06 106 ARG B CA 1
ATOM 6373 C C . ARG B 1 106 ? -0.865 -44.156 -18.188 1 92.06 106 ARG B C 1
ATOM 6375 O O . ARG B 1 106 ? -1.679 -43.875 -17.297 1 92.06 106 ARG B O 1
ATOM 6382 N N . PHE B 1 107 ? -0.987 -43.719 -19.422 1 91.81 107 PHE B N 1
ATOM 6383 C CA . PHE B 1 107 ? -2.229 -43.062 -19.844 1 91.81 107 PHE B CA 1
ATOM 6384 C C . PHE B 1 107 ? -3.385 -44.062 -19.812 1 91.81 107 PHE B C 1
ATOM 6386 O O . PHE B 1 107 ? -3.184 -45.281 -20 1 91.81 107 PHE B O 1
ATOM 6393 N N . GLY B 1 108 ? -4.566 -43.562 -19.609 1 87.62 108 GLY B N 1
ATOM 6394 C CA . GLY B 1 108 ? -5.727 -44.438 -19.766 1 87.62 108 GLY B CA 1
ATOM 6395 C C . GLY B 1 108 ? -5.824 -45.062 -21.125 1 87.62 108 GLY B C 1
ATOM 6396 O O . GLY B 1 108 ? -5.156 -44.625 -22.078 1 87.62 108 GLY B O 1
ATOM 6397 N N . MET B 1 109 ? -6.613 -46.094 -21.172 1 88.62 109 MET B N 1
ATOM 6398 C CA . MET B 1 109 ? -6.688 -46.906 -22.406 1 88.62 109 MET B CA 1
ATOM 6399 C C . MET B 1 109 ? -7.086 -46.031 -23.578 1 88.62 109 MET B C 1
ATOM 6401 O O . MET B 1 109 ? -6.418 -46.031 -24.625 1 88.62 109 MET B O 1
ATOM 6405 N N . ARG B 1 110 ? -8.086 -45.281 -23.453 1 89.81 110 ARG B N 1
ATOM 6406 C CA . ARG B 1 110 ? -8.555 -44.438 -24.547 1 89.81 110 ARG B CA 1
ATOM 6407 C C . ARG B 1 110 ? -7.473 -43.469 -24.969 1 89.81 110 ARG B C 1
ATOM 6409 O O . ARG B 1 110 ? -7.227 -43.281 -26.156 1 89.81 110 ARG B O 1
ATOM 6416 N N . ASP B 1 111 ? -6.926 -42.812 -23.984 1 91.81 111 ASP B N 1
ATOM 6417 C CA . ASP B 1 111 ? -5.898 -41.812 -24.266 1 91.81 111 ASP B CA 1
ATOM 6418 C C . ASP B 1 111 ? -4.688 -42.469 -24.938 1 91.81 111 ASP B C 1
ATOM 6420 O O . ASP B 1 111 ? -4.137 -41.906 -25.891 1 91.81 111 ASP B O 1
ATOM 6424 N N . SER B 1 112 ? -4.277 -43.562 -24.422 1 93.75 112 SER B N 1
ATOM 6425 C CA . SER B 1 112 ? -3.152 -44.281 -25.016 1 93.75 112 SER B CA 1
ATOM 6426 C C . SER B 1 112 ? -3.426 -44.625 -26.469 1 93.75 112 SER B C 1
ATOM 6428 O O . SER B 1 112 ? -2.553 -44.469 -27.328 1 93.75 112 SER B O 1
ATOM 6430 N N . LEU B 1 113 ? -4.59 -45.125 -26.781 1 94.38 113 LEU B N 1
ATOM 6431 C CA . LEU B 1 113 ? -4.961 -45.5 -28.141 1 94.38 113 LEU B CA 1
ATOM 6432 C C . LEU B 1 113 ? -5 -44.281 -29.047 1 94.38 113 LEU B C 1
ATOM 6434 O O . LEU B 1 113 ? -4.602 -44.344 -30.203 1 94.38 113 LEU B O 1
ATOM 6438 N N . ALA B 1 114 ? -5.492 -43.25 -28.469 1 94 114 ALA B N 1
ATOM 6439 C CA . ALA B 1 114 ? -5.555 -42 -29.25 1 94 114 ALA B CA 1
ATOM 6440 C C . ALA B 1 114 ? -4.156 -41.531 -29.641 1 94 114 ALA B C 1
ATOM 6442 O O . ALA B 1 114 ? -3.932 -41.094 -30.766 1 94 114 ALA B O 1
ATOM 6443 N N . ILE B 1 115 ? -3.285 -41.531 -28.688 1 96.12 115 ILE B N 1
ATOM 6444 C CA . ILE B 1 115 ? -1.906 -41.156 -28.953 1 96.12 115 ILE B CA 1
ATOM 6445 C C . ILE B 1 115 ? -1.279 -42.062 -29.984 1 96.12 115 ILE B C 1
ATOM 6447 O O . ILE B 1 115 ? -0.628 -41.625 -30.922 1 96.12 115 ILE B O 1
ATOM 6451 N N . GLU B 1 116 ? -1.47 -43.344 -29.812 1 96.25 116 GLU B N 1
ATOM 6452 C CA . GLU B 1 116 ? -0.901 -44.312 -30.734 1 96.25 116 GLU B CA 1
ATOM 6453 C C . GLU B 1 116 ? -1.443 -44.125 -32.156 1 96.25 116 GLU B C 1
ATOM 6455 O O . GLU B 1 116 ? -0.692 -44.219 -33.125 1 96.25 116 GLU B O 1
ATOM 6460 N N . ALA B 1 117 ? -2.713 -43.969 -32.25 1 94.69 117 ALA B N 1
ATOM 6461 C CA . ALA B 1 117 ? -3.316 -43.719 -33.562 1 94.69 117 ALA B CA 1
ATOM 6462 C C . ALA B 1 117 ? -2.668 -42.531 -34.281 1 94.69 117 ALA B C 1
ATOM 6464 O O . ALA B 1 117 ? -2.369 -42.594 -35.469 1 94.69 117 ALA B O 1
ATOM 6465 N N . SER B 1 118 ? -2.537 -41.5 -33.531 1 94.38 118 SER B N 1
ATOM 6466 C CA . SER B 1 118 ? -1.921 -40.281 -34.094 1 94.38 118 SER B CA 1
ATOM 6467 C C . SER B 1 118 ? -0.453 -40.531 -34.438 1 94.38 118 SER B C 1
ATOM 6469 O O . SER B 1 118 ? 0.051 -40.031 -35.438 1 94.38 118 SER B O 1
ATOM 6471 N N . PHE B 1 119 ? 0.207 -41.25 -33.625 1 95.19 119 PHE B N 1
ATOM 6472 C CA . PHE B 1 119 ? 1.611 -41.562 -33.844 1 95.19 119 PHE B CA 1
ATOM 6473 C C . PHE B 1 119 ? 1.787 -42.344 -35.156 1 95.19 119 PHE B C 1
ATOM 6475 O O . PHE B 1 119 ? 2.658 -42.031 -35.969 1 95.19 119 PHE B O 1
ATOM 6482 N N . LEU B 1 120 ? 0.978 -43.375 -35.312 1 94.38 120 LEU B N 1
ATOM 6483 C CA . LEU B 1 120 ? 1.094 -44.281 -36.469 1 94.38 120 LEU B CA 1
ATOM 6484 C C . LEU B 1 120 ? 0.82 -43.562 -37.781 1 94.38 120 LEU B C 1
ATOM 6486 O O . LEU B 1 120 ? 1.352 -43.938 -38.812 1 94.38 120 LEU B O 1
ATOM 6490 N N . GLN B 1 121 ? 0.077 -42.562 -37.719 1 91.5 121 GLN B N 1
ATOM 6491 C CA . GLN B 1 121 ? -0.223 -41.781 -38.906 1 91.5 121 GLN B CA 1
ATOM 6492 C C . GLN B 1 121 ? 0.995 -40.969 -39.375 1 91.5 121 GLN B C 1
ATOM 6494 O O . GLN B 1 121 ? 1.147 -40.688 -40.562 1 91.5 121 GLN B O 1
ATOM 6499 N N . ARG B 1 122 ? 1.829 -40.625 -38.438 1 92.75 122 ARG B N 1
ATOM 6500 C CA . ARG B 1 122 ? 3.008 -39.812 -38.75 1 92.75 122 ARG B CA 1
ATOM 6501 C C . ARG B 1 122 ? 4.262 -40.438 -38.125 1 92.75 122 ARG B C 1
ATOM 6503 O O . ARG B 1 122 ? 5.098 -39.719 -37.562 1 92.75 122 ARG B O 1
ATOM 6510 N N . GLU B 1 123 ? 4.379 -41.656 -38.188 1 93 123 GLU B N 1
ATOM 6511 C CA . GLU B 1 123 ? 5.418 -42.375 -37.469 1 93 123 GLU B CA 1
ATOM 6512 C C . GLU B 1 123 ? 6.809 -41.969 -37.938 1 93 123 GLU B C 1
ATOM 6514 O O . GLU B 1 123 ? 7.668 -41.625 -37.125 1 93 123 GLU B O 1
ATOM 6519 N N . GLU B 1 124 ? 7.07 -41.969 -39.219 1 90.75 124 GLU B N 1
ATOM 6520 C CA . GLU B 1 124 ? 8.398 -41.688 -39.781 1 90.75 124 GLU B CA 1
ATOM 6521 C C . GLU B 1 124 ? 8.875 -40.281 -39.406 1 90.75 124 GLU B C 1
ATOM 6523 O O . GLU B 1 124 ? 10.016 -40.094 -38.969 1 90.75 124 GLU B O 1
ATOM 6528 N N . GLU B 1 125 ? 7.98 -39.438 -39.562 1 93.5 125 GLU B N 1
ATOM 6529 C CA . GLU B 1 125 ? 8.312 -38.062 -39.219 1 93.5 125 GLU B CA 1
ATOM 6530 C C . GLU B 1 125 ? 8.609 -37.938 -37.719 1 93.5 125 GLU B C 1
ATOM 6532 O O . GLU B 1 125 ? 9.602 -37.312 -37.344 1 93.5 125 GLU B O 1
ATOM 6537 N N . LEU B 1 126 ? 7.789 -38.5 -36.875 1 93.81 126 LEU B N 1
ATOM 6538 C CA . LEU B 1 126 ? 7.906 -38.375 -35.438 1 93.81 126 LEU B CA 1
ATOM 6539 C C . LEU B 1 126 ? 9.172 -39.031 -34.938 1 93.81 126 LEU B C 1
ATOM 6541 O O . LEU B 1 126 ? 9.852 -38.531 -34.031 1 93.81 126 LEU B O 1
ATOM 6545 N N . LEU B 1 127 ? 9.492 -40.156 -35.5 1 92.5 127 LEU B N 1
ATOM 6546 C CA . LEU B 1 127 ? 10.711 -40.844 -35.094 1 92.5 127 LEU B CA 1
ATOM 6547 C C . LEU B 1 127 ? 11.945 -40.062 -35.531 1 92.5 127 LEU B C 1
ATOM 6549 O O . LEU B 1 127 ? 12.922 -40 -34.781 1 92.5 127 LEU B O 1
ATOM 6553 N N . SER B 1 128 ? 11.883 -39.562 -36.719 1 92.88 128 SER B N 1
ATOM 6554 C CA . SER B 1 128 ? 13 -38.75 -37.188 1 92.88 128 SER B CA 1
ATOM 6555 C C . SER B 1 128 ? 13.266 -37.594 -36.25 1 92.88 128 SER B C 1
ATOM 6557 O O . SER B 1 128 ? 14.422 -37.312 -35.906 1 92.88 128 SER B O 1
ATOM 6559 N N . GLU B 1 129 ? 12.227 -36.938 -35.906 1 92.44 129 GLU B N 1
ATOM 6560 C CA . GLU B 1 129 ? 12.359 -35.781 -35.031 1 92.44 129 GLU B CA 1
ATOM 6561 C C . GLU B 1 129 ? 12.875 -36.219 -33.656 1 92.44 129 GLU B C 1
ATOM 6563 O O . GLU B 1 129 ? 13.664 -35.5 -33.031 1 92.44 129 GLU B O 1
ATOM 6568 N N . TRP B 1 130 ? 12.359 -37.312 -33.188 1 91.12 130 TRP B N 1
ATOM 6569 C CA . TRP B 1 130 ? 12.797 -37.812 -31.875 1 91.12 130 TRP B CA 1
ATOM 6570 C C . TRP B 1 130 ? 14.289 -38.156 -31.891 1 91.12 130 TRP B C 1
ATOM 6572 O O . TRP B 1 130 ? 15.016 -37.781 -30.969 1 91.12 130 TRP B O 1
ATOM 6582 N N . TRP B 1 131 ? 14.766 -38.75 -32.906 1 90.75 131 TRP B N 1
ATOM 6583 C CA . TRP B 1 131 ? 16.172 -39.125 -33 1 90.75 131 TRP B CA 1
ATOM 6584 C C . TRP B 1 131 ? 17.062 -37.875 -33.125 1 90.75 131 TRP B C 1
ATOM 6586 O O . TRP B 1 131 ? 18.188 -37.844 -32.625 1 90.75 131 TRP B O 1
ATOM 6596 N N . LYS B 1 132 ? 16.516 -36.938 -33.781 1 90.62 132 LYS B N 1
ATOM 6597 C CA . LYS B 1 132 ? 17.234 -35.688 -33.875 1 90.62 132 LYS B CA 1
ATOM 6598 C C . LYS B 1 132 ? 17.438 -35.062 -32.5 1 90.62 132 LYS B C 1
ATOM 6600 O O . LYS B 1 132 ? 18.547 -34.625 -32.156 1 90.62 132 LYS B O 1
ATOM 6605 N N . GLU B 1 133 ? 16.391 -35.031 -31.734 1 91.31 133 GLU B N 1
ATOM 6606 C CA . GLU B 1 133 ? 16.484 -34.469 -30.391 1 91.31 133 GLU B CA 1
ATOM 6607 C C . GLU B 1 133 ? 17.406 -35.312 -29.516 1 91.31 133 GLU B C 1
ATOM 6609 O O . GLU B 1 133 ? 18.172 -34.781 -28.703 1 91.31 133 GLU B O 1
ATOM 6614 N N . PHE B 1 134 ? 17.297 -36.594 -29.656 1 88.12 134 PHE B N 1
ATOM 6615 C CA . PHE B 1 134 ? 18.141 -37.5 -28.875 1 88.12 134 PHE B CA 1
ATOM 6616 C C . PHE B 1 134 ? 19.609 -37.25 -29.188 1 88.12 134 PHE B C 1
ATOM 6618 O O . PHE B 1 134 ? 20.453 -37.312 -28.281 1 88.12 134 PHE B O 1
ATOM 6625 N N . ALA B 1 135 ? 19.875 -37.062 -30.391 1 84.94 135 ALA B N 1
ATOM 6626 C CA . ALA B 1 135 ? 21.25 -36.781 -30.797 1 84.94 135 ALA B CA 1
ATOM 6627 C C . ALA B 1 135 ? 21.75 -35.469 -30.172 1 84.94 135 ALA B C 1
ATOM 6629 O O . ALA B 1 135 ? 22.922 -35.406 -29.781 1 84.94 135 ALA B O 1
ATOM 6630 N N . GLU B 1 136 ? 20.922 -34.594 -30.062 1 82.44 136 GLU B N 1
ATOM 6631 C CA . GLU B 1 136 ? 21.266 -33.312 -29.453 1 82.44 136 GLU B CA 1
ATOM 6632 C C . GLU B 1 136 ? 21.625 -33.5 -27.969 1 82.44 136 GLU B C 1
ATOM 6634 O O . GLU B 1 136 ? 22.484 -32.812 -27.453 1 82.44 136 GLU B O 1
ATOM 6639 N N . CYS B 1 137 ? 20.938 -34.375 -27.312 1 80.19 137 CYS B N 1
ATOM 6640 C CA . CYS B 1 137 ? 21.172 -34.625 -25.891 1 80.19 137 CYS B CA 1
ATOM 6641 C C . CYS B 1 137 ? 22.469 -35.406 -25.688 1 80.19 137 CYS B C 1
ATOM 6643 O O . CYS B 1 137 ? 23.156 -35.219 -24.672 1 80.19 137 CYS B O 1
ATOM 6645 N N . SER B 1 138 ? 22.844 -36.312 -26.484 1 65.44 138 SER B N 1
ATOM 6646 C CA . SER B 1 138 ? 24 -37.188 -26.344 1 65.44 138 SER B CA 1
ATOM 6647 C C . SER B 1 138 ? 25.297 -36.469 -26.641 1 65.44 138 SER B C 1
ATOM 6649 O O . SER B 1 138 ? 26.344 -36.812 -26.109 1 65.44 138 SER B O 1
ATOM 6651 N N . ASP B 1 139 ? 25.453 -35.469 -27.656 1 57.25 139 ASP B N 1
ATOM 6652 C CA . ASP B 1 139 ? 26.688 -34.812 -28.031 1 57.25 139 ASP B CA 1
ATOM 6653 C C . ASP B 1 139 ? 27.203 -33.906 -26.922 1 57.25 139 ASP B C 1
ATOM 6655 O O . ASP B 1 139 ? 26.438 -33.094 -26.391 1 57.25 139 ASP B O 1
ATOM 6659 N N . GLY B 1 140 ? 27.531 -34.312 -25.656 1 44.09 140 GLY B N 1
ATOM 6660 C CA . GLY B 1 140 ? 28.172 -33.594 -24.578 1 44.09 140 GLY B CA 1
ATOM 6661 C C . GLY B 1 140 ? 28.25 -32.094 -24.844 1 44.09 140 GLY B C 1
ATOM 6662 O O . GLY B 1 140 ? 27.844 -31.609 -25.906 1 44.09 140 GLY B O 1
ATOM 6663 N N . PRO B 1 141 ? 28.734 -31.172 -23.781 1 39.19 141 PRO B N 1
ATOM 6664 C CA . PRO B 1 141 ? 28.875 -29.719 -23.953 1 39.19 141 PRO B CA 1
ATOM 6665 C C . PRO B 1 141 ? 29.719 -29.344 -25.156 1 39.19 141 PRO B C 1
ATOM 6667 O O . PRO B 1 141 ? 29.938 -28.156 -25.406 1 39.19 141 PRO B O 1
ATOM 6670 N N . ARG B 1 142 ? 30.609 -30.188 -25.719 1 36.47 142 ARG B N 1
ATOM 6671 C CA . ARG B 1 142 ? 31.609 -29.672 -26.641 1 36.47 142 ARG B CA 1
ATOM 6672 C C . ARG B 1 142 ? 30.969 -29.172 -27.938 1 36.47 142 ARG B C 1
ATOM 6674 O O . ARG B 1 142 ? 31.422 -28.188 -28.516 1 36.47 142 ARG B O 1
ATOM 6681 N N . ALA B 1 143 ? 30.203 -29.844 -28.641 1 37.25 143 ALA B N 1
ATOM 6682 C CA . ALA B 1 143 ? 29.719 -29.422 -29.953 1 37.25 143 ALA B CA 1
ATOM 6683 C C . ALA B 1 143 ? 28.781 -28.219 -29.844 1 37.25 143 ALA B C 1
ATOM 6685 O O . ALA B 1 143 ? 28.438 -27.594 -30.844 1 37.25 143 ALA B O 1
ATOM 6686 N N . ARG B 1 144 ? 28.219 -27.953 -28.828 1 35.44 144 ARG B N 1
ATOM 6687 C CA . ARG B 1 144 ? 27.5 -26.688 -28.672 1 35.44 144 ARG B CA 1
ATOM 6688 C C . ARG B 1 144 ? 28.453 -25.516 -28.734 1 35.44 144 ARG B C 1
ATOM 6690 O O . ARG B 1 144 ? 28.031 -24.359 -28.656 1 35.44 144 ARG B O 1
ATOM 6697 N N . ILE B 1 145 ? 29.828 -25.781 -28.672 1 34.28 145 ILE B N 1
ATOM 6698 C CA . ILE B 1 145 ? 30.75 -24.672 -28.766 1 34.28 145 ILE B CA 1
ATOM 6699 C C . ILE B 1 145 ? 30.844 -24.188 -30.219 1 34.28 145 ILE B C 1
ATOM 6701 O O . ILE B 1 145 ? 30.938 -23 -30.484 1 34.28 145 ILE B O 1
ATOM 6705 N N . SER B 1 146 ? 31.094 -25.109 -31.266 1 33.28 146 SER B N 1
ATOM 6706 C CA . SER B 1 146 ? 31.375 -24.578 -32.594 1 33.28 146 SER B CA 1
ATOM 6707 C C . SER B 1 146 ? 30.141 -23.938 -33.219 1 33.28 146 SER B C 1
ATOM 6709 O O . SER B 1 146 ? 30.25 -23.062 -34.062 1 33.28 146 SER B O 1
ATOM 6711 N N . ALA B 1 147 ? 28.969 -24.672 -33.312 1 33.72 147 ALA B N 1
ATOM 6712 C CA . ALA B 1 147 ? 27.875 -24 -34 1 33.72 147 ALA B CA 1
ATOM 6713 C C . ALA B 1 147 ? 27.516 -22.688 -33.281 1 33.72 147 ALA B C 1
ATOM 6715 O O . ALA B 1 147 ? 26.656 -21.938 -33.781 1 33.72 147 ALA B O 1
ATOM 6716 N N . SER B 1 148 ? 28.047 -22.516 -32.156 1 31.38 148 SER B N 1
ATOM 6717 C CA . SER B 1 148 ? 27.719 -21.219 -31.562 1 31.38 148 SER B CA 1
ATOM 6718 C C . SER B 1 148 ? 28.531 -20.094 -32.219 1 31.38 148 SER B C 1
ATOM 6720 O O . SER B 1 148 ? 28.438 -18.938 -31.797 1 31.38 148 SER B O 1
ATOM 6722 N N . SER B 1 149 ? 29.531 -20.5 -33.094 1 30.72 149 SER B N 1
ATOM 6723 C CA . SER B 1 149 ? 30.234 -19.328 -33.594 1 30.72 149 SER B CA 1
ATOM 6724 C C . SER B 1 149 ? 29.391 -18.578 -34.625 1 30.72 149 SER B C 1
ATOM 6726 O O . SER B 1 149 ? 29.797 -17.531 -35.125 1 30.72 149 SER B O 1
ATOM 6728 N N . SER B 1 150 ? 28.906 -19.375 -35.688 1 25.7 150 SER B N 1
ATOM 6729 C CA . SER B 1 150 ? 28.281 -18.344 -36.5 1 25.7 150 SER B CA 1
ATOM 6730 C C . SER B 1 150 ? 27.25 -17.562 -35.688 1 25.7 150 SER B C 1
ATOM 6732 O O . SER B 1 150 ? 26.281 -18.125 -35.188 1 25.7 150 SER B O 1
ATOM 6734 N N . LYS B 1 151 ? 27.656 -16.625 -35.156 1 28.55 151 LYS B N 1
ATOM 6735 C CA . LYS B 1 151 ? 27.094 -15.445 -34.5 1 28.55 151 LYS B CA 1
ATOM 6736 C C . LYS B 1 151 ? 25.766 -15.055 -35.125 1 28.55 151 LYS B C 1
ATOM 6738 O O . LYS B 1 151 ? 25.281 -13.945 -34.906 1 28.55 151 LYS B O 1
ATOM 6743 N N . GLY B 1 152 ? 25.578 -15.656 -36.375 1 24.83 152 GLY B N 1
ATOM 6744 C CA . GLY B 1 152 ? 24.516 -14.812 -36.906 1 24.83 152 GLY B CA 1
ATOM 6745 C C . GLY B 1 152 ? 23.344 -14.656 -35.969 1 24.83 152 GLY B C 1
ATOM 6746 O O . GLY B 1 152 ? 23.359 -15.195 -34.844 1 24.83 152 GLY B O 1
ATOM 6747 N N . SER B 1 153 ? 22.078 -14.82 -36.688 1 24.11 153 SER B N 1
ATOM 6748 C CA . SER B 1 153 ? 20.844 -14.266 -36.156 1 24.11 153 SER B CA 1
ATOM 6749 C C . SER B 1 153 ? 20.391 -15.039 -34.906 1 24.11 153 SER B C 1
ATOM 6751 O O . SER B 1 153 ? 20.047 -16.219 -35 1 24.11 153 SER B O 1
ATOM 6753 N N . ALA B 1 154 ? 21.156 -15.289 -33.844 1 26.55 154 ALA B N 1
ATOM 6754 C CA . ALA B 1 154 ? 20.422 -15.539 -32.594 1 26.55 154 ALA B CA 1
ATOM 6755 C C . ALA B 1 154 ? 18.969 -15.117 -32.75 1 26.55 154 ALA B C 1
ATOM 6757 O O . ALA B 1 154 ? 18.656 -13.93 -32.875 1 26.55 154 ALA B O 1
ATOM 6758 N N . ALA B 1 155 ? 18.312 -15.867 -33.406 1 24.08 155 ALA B N 1
ATOM 6759 C CA . ALA B 1 155 ? 16.906 -15.469 -33.344 1 24.08 155 ALA B CA 1
ATOM 6760 C C . ALA B 1 155 ? 16.562 -14.938 -31.953 1 24.08 155 ALA B C 1
ATOM 6762 O O . ALA B 1 155 ? 16.797 -15.602 -30.938 1 24.08 155 ALA B O 1
ATOM 6763 N N . LYS B 1 156 ? 16.688 -13.664 -31.781 1 27.33 156 LYS B N 1
ATOM 6764 C CA . LYS B 1 156 ? 16.047 -12.844 -30.75 1 27.33 156 LYS B CA 1
ATOM 6765 C C . LYS B 1 156 ? 14.859 -13.57 -30.125 1 27.33 156 LYS B C 1
ATOM 6767 O O . LYS B 1 156 ? 13.828 -13.75 -30.766 1 27.33 156 LYS B O 1
ATOM 6772 N N . ALA B 1 157 ? 15.219 -14.656 -29.531 1 27.67 157 ALA B N 1
ATOM 6773 C CA . ALA B 1 157 ? 14.086 -15.039 -28.703 1 27.67 157 ALA B CA 1
ATOM 6774 C C . ALA B 1 157 ? 13.234 -13.82 -28.344 1 27.67 157 ALA B C 1
ATOM 6776 O O . ALA B 1 157 ? 13.758 -12.812 -27.859 1 27.67 157 ALA B O 1
ATOM 6777 N N . ASP B 1 158 ? 12.312 -13.602 -29.188 1 29.08 158 ASP B N 1
ATOM 6778 C CA . ASP B 1 158 ? 11.414 -12.453 -29.078 1 29.08 158 ASP B CA 1
ATOM 6779 C C . ASP B 1 158 ? 11.258 -12.016 -27.625 1 29.08 158 ASP B C 1
ATOM 6781 O O . ASP B 1 158 ? 11 -12.836 -26.75 1 29.08 158 ASP B O 1
ATOM 6785 N N . GLU B 1 159 ? 12.18 -11.273 -27.125 1 30.59 159 GLU B N 1
ATOM 6786 C CA . GLU B 1 159 ? 11.859 -10.453 -25.953 1 30.59 159 GLU B CA 1
ATOM 6787 C C . GLU B 1 159 ? 10.352 -10.414 -25.703 1 30.59 159 GLU B C 1
ATOM 6789 O O . GLU B 1 159 ? 9.57 -10.172 -26.625 1 30.59 159 GLU B O 1
ATOM 6794 N N . PRO B 1 160 ? 9.891 -11.273 -24.719 1 32.59 160 PRO B N 1
ATOM 6795 C CA . PRO B 1 160 ? 8.453 -11.016 -24.562 1 32.59 160 PRO B CA 1
ATOM 6796 C C . PRO B 1 160 ? 8.078 -9.562 -24.828 1 32.59 160 PRO B C 1
ATOM 6798 O O . PRO B 1 160 ? 7.094 -9.07 -24.266 1 32.59 160 PRO B O 1
ATOM 6801 N N . THR B 1 161 ? 8.883 -8.789 -25.375 1 33.09 161 THR B N 1
ATOM 6802 C CA . THR B 1 161 ? 8.461 -7.426 -25.688 1 33.09 161 THR B CA 1
ATOM 6803 C C . THR B 1 161 ? 7.062 -7.418 -26.297 1 33.09 161 THR B C 1
ATOM 6805 O O . THR B 1 161 ? 6.41 -6.375 -26.344 1 33.09 161 THR B O 1
ATOM 6808 N N . GLU B 1 162 ? 6.961 -8.281 -27.375 1 33.41 162 GLU B N 1
ATOM 6809 C CA . GLU B 1 162 ? 5.602 -8.195 -27.906 1 33.41 162 GLU B CA 1
ATOM 6810 C C . GLU B 1 162 ? 4.59 -8.75 -26.906 1 33.41 162 GLU B C 1
ATOM 6812 O O . GLU B 1 162 ? 4.598 -9.945 -26.609 1 33.41 162 GLU B O 1
ATOM 6817 N N . LEU B 1 163 ? 4.219 -7.93 -26.031 1 35.41 163 LEU B N 1
ATOM 6818 C CA . LEU B 1 163 ? 3.133 -8.188 -25.078 1 35.41 163 LEU B CA 1
ATOM 6819 C C . LEU B 1 163 ? 2.232 -9.312 -25.594 1 35.41 163 LEU B C 1
ATOM 6821 O O . LEU B 1 163 ? 1.764 -10.141 -24.797 1 35.41 163 LEU B O 1
ATOM 6825 N N . TYR B 1 164 ? 1.788 -9.117 -26.938 1 34.25 164 TYR B N 1
ATOM 6826 C CA . TYR B 1 164 ? 0.775 -9.953 -27.578 1 34.25 164 TYR B CA 1
ATOM 6827 C C . TYR B 1 164 ? 1.42 -11.078 -28.375 1 34.25 164 TYR B C 1
ATOM 6829 O O . TYR B 1 164 ? 0.909 -11.477 -29.422 1 34.25 164 TYR B O 1
ATOM 6837 N N . ALA B 1 165 ? 2.664 -11.289 -28.453 1 37.34 165 ALA B N 1
ATOM 6838 C CA . ALA B 1 165 ? 3.01 -12.398 -29.344 1 37.34 165 ALA B CA 1
ATOM 6839 C C . ALA B 1 165 ? 2.113 -13.609 -29.078 1 37.34 165 ALA B C 1
ATOM 6841 O O . ALA B 1 165 ? 2.008 -14.078 -27.953 1 37.34 165 ALA B O 1
ATOM 6842 N N . ILE B 1 166 ? 1.157 -13.75 -29.891 1 37.59 166 ILE B N 1
ATOM 6843 C CA . ILE B 1 166 ? 0.319 -14.938 -29.984 1 37.59 166 ILE B CA 1
ATOM 6844 C C . ILE B 1 166 ? 1.188 -16.188 -29.875 1 37.59 166 ILE B C 1
ATOM 6846 O O . ILE B 1 166 ? 2.021 -16.453 -30.75 1 37.59 166 ILE B O 1
ATOM 6850 N N . ALA B 1 167 ? 1.756 -16.547 -28.828 1 42.09 167 ALA B N 1
ATOM 6851 C CA . ALA B 1 167 ? 2.365 -17.859 -28.656 1 42.09 167 ALA B CA 1
ATOM 6852 C C . ALA B 1 167 ? 1.794 -18.859 -29.641 1 42.09 167 ALA B C 1
ATOM 6854 O O . ALA B 1 167 ? 0.575 -18.984 -29.781 1 42.09 167 ALA B O 1
ATOM 6855 N N . GLU B 1 168 ? 2.357 -19.188 -30.719 1 47.81 168 GLU B N 1
ATOM 6856 C CA . GLU B 1 168 ? 1.961 -20.266 -31.609 1 47.81 168 GLU B CA 1
ATOM 6857 C C . GLU B 1 168 ? 1.306 -21.406 -30.844 1 47.81 168 GLU B C 1
ATOM 6859 O O . GLU B 1 168 ? 1.859 -21.906 -29.859 1 47.81 168 GLU B O 1
ATOM 6864 N N . GLU B 1 169 ? -0.046 -21.484 -30.922 1 61.28 169 GLU B N 1
ATOM 6865 C CA . GLU B 1 169 ? -0.92 -22.469 -30.281 1 61.28 169 GLU B CA 1
ATOM 6866 C C . GLU B 1 169 ? -0.384 -23.891 -30.438 1 61.28 169 GLU B C 1
ATOM 6868 O O . GLU B 1 169 ? -0.244 -24.375 -31.562 1 61.28 169 GLU B O 1
ATOM 6873 N N . ARG B 1 170 ? 0.37 -24.5 -29.594 1 70.38 170 ARG B N 1
ATOM 6874 C CA . ARG B 1 170 ? 0.749 -25.906 -29.547 1 70.38 170 ARG B CA 1
ATOM 6875 C C . ARG B 1 170 ? -0.48 -26.812 -29.625 1 70.38 170 ARG B C 1
ATOM 6877 O O . ARG B 1 170 ? -1.449 -26.609 -28.891 1 70.38 170 ARG B O 1
ATOM 6884 N N . VAL B 1 171 ? -0.624 -27.422 -30.828 1 78.69 171 VAL B N 1
ATOM 6885 C CA . VAL B 1 171 ? -1.753 -28.328 -30.938 1 78.69 171 VAL B CA 1
ATOM 6886 C C . VAL B 1 171 ? -1.267 -29.781 -30.812 1 78.69 171 VAL B C 1
ATOM 6888 O O . VAL B 1 171 ? -0.295 -30.172 -31.453 1 78.69 171 VAL B O 1
ATOM 6891 N N . GLY B 1 172 ? -1.798 -30.5 -29.859 1 89.88 172 GLY B N 1
ATOM 6892 C CA . GLY B 1 172 ? -1.457 -31.906 -29.625 1 89.88 172 GLY B CA 1
ATOM 6893 C C . GLY B 1 172 ? -2.672 -32.812 -29.547 1 89.88 172 GLY B C 1
ATOM 6894 O O . GLY B 1 172 ? -3.764 -32.438 -29.969 1 89.88 172 GLY B O 1
ATOM 6895 N N . VAL B 1 173 ? -2.512 -34.062 -29.234 1 93.69 173 VAL B N 1
ATOM 6896 C CA . VAL B 1 173 ? -3.572 -35.031 -29.031 1 93.69 173 VAL B CA 1
ATOM 6897 C C . VAL B 1 173 ? -4.246 -34.812 -27.688 1 93.69 173 VAL B C 1
ATOM 6899 O O . VAL B 1 173 ? -3.59 -34.844 -26.641 1 93.69 173 VAL B O 1
ATOM 6902 N N . PRO B 1 174 ? -5.551 -34.531 -27.703 1 91.12 174 PRO B N 1
ATOM 6903 C CA . PRO B 1 174 ? -6.23 -34.281 -26.438 1 91.12 174 PRO B CA 1
ATOM 6904 C C . PRO B 1 174 ? -6.246 -35.531 -25.531 1 91.12 174 PRO B C 1
ATOM 6906 O O . PRO B 1 174 ? -6.547 -36.625 -26 1 91.12 174 PRO B O 1
ATOM 6909 N N . VAL B 1 175 ? -5.871 -35.375 -24.344 1 91.25 175 VAL B N 1
ATOM 6910 C CA . VAL B 1 175 ? -5.871 -36.438 -23.359 1 91.25 175 VAL B CA 1
ATOM 6911 C C . VAL B 1 175 ? -6.438 -35.938 -22.031 1 91.25 175 VAL B C 1
ATOM 6913 O O . VAL B 1 175 ? -6.719 -34.75 -21.891 1 91.25 175 VAL B O 1
ATOM 6916 N N . LYS B 1 176 ? -6.707 -36.844 -21.094 1 87.62 176 LYS B N 1
ATOM 6917 C CA . LYS B 1 176 ? -7.168 -36.562 -19.75 1 87.62 176 LYS B CA 1
ATOM 6918 C C . LYS B 1 176 ? -8.414 -35.688 -19.781 1 87.62 176 LYS B C 1
ATOM 6920 O O . LYS B 1 176 ? -8.453 -34.625 -19.141 1 87.62 176 LYS B O 1
ATOM 6925 N N . GLY B 1 177 ? -9.312 -36.031 -20.594 1 79.56 177 GLY B N 1
ATOM 6926 C CA . GLY B 1 177 ? -10.586 -35.344 -20.688 1 79.56 177 GLY B CA 1
ATOM 6927 C C . GLY B 1 177 ? -10.5 -34 -21.406 1 79.56 177 GLY B C 1
ATOM 6928 O O . GLY B 1 177 ? -11.367 -33.156 -21.234 1 79.56 177 GLY B O 1
ATOM 6929 N N . GLY B 1 178 ? -9.352 -33.812 -22.047 1 82.69 178 GLY B N 1
ATOM 6930 C CA . GLY B 1 178 ? -9.195 -32.562 -22.797 1 82.69 178 GLY B CA 1
ATOM 6931 C C . GLY B 1 178 ? -8.477 -31.5 -22.016 1 82.69 178 GLY B C 1
ATOM 6932 O O . GLY B 1 178 ? -8.273 -30.391 -22.516 1 82.69 178 GLY B O 1
ATOM 6933 N N . LEU B 1 179 ? -8.094 -31.812 -20.859 1 84.31 179 LEU B N 1
ATOM 6934 C CA . LEU B 1 179 ? -7.398 -30.844 -20.016 1 84.31 179 LEU B CA 1
ATOM 6935 C C . LEU B 1 179 ? -5.934 -30.734 -20.422 1 84.31 179 LEU B C 1
ATOM 6937 O O . LEU B 1 179 ? -5.289 -29.703 -20.172 1 84.31 179 LEU B O 1
ATOM 6941 N N . TYR B 1 180 ? -5.484 -31.766 -21 1 89.5 180 TYR B N 1
ATOM 6942 C CA . TYR B 1 180 ? -4.102 -31.812 -21.469 1 89.5 180 TYR B CA 1
ATOM 6943 C C . TYR B 1 180 ? -4.035 -32.25 -22.922 1 89.5 180 TYR B C 1
ATOM 6945 O O . TYR B 1 180 ? -5.012 -32.75 -23.469 1 89.5 180 TYR B O 1
ATOM 6953 N N . GLU B 1 181 ? -2.932 -31.953 -23.469 1 93.88 181 GLU B N 1
ATOM 6954 C CA . GLU B 1 181 ? -2.613 -32.406 -24.828 1 93.88 181 GLU B CA 1
ATOM 6955 C C . GLU B 1 181 ? -1.192 -32.938 -24.906 1 93.88 181 GLU B C 1
ATOM 6957 O O . GLU B 1 181 ? -0.34 -32.594 -24.094 1 93.88 181 GLU B O 1
ATOM 6962 N N . VAL B 1 182 ? -1.063 -33.875 -25.797 1 96.31 182 VAL B N 1
ATOM 6963 C CA . VAL B 1 182 ? 0.257 -34.469 -26 1 96.31 182 VAL B CA 1
ATOM 6964 C C . VAL B 1 182 ? 0.836 -34 -27.328 1 96.31 182 VAL B C 1
ATOM 6966 O O . VAL B 1 182 ? 0.245 -34.219 -28.391 1 96.31 182 VAL B O 1
ATOM 6969 N N . ASP B 1 183 ? 1.917 -33.312 -27.234 1 94.75 183 ASP B N 1
ATOM 6970 C CA . ASP B 1 183 ? 2.717 -33 -28.406 1 94.75 183 ASP B CA 1
ATOM 6971 C C . ASP B 1 183 ? 3.67 -34.125 -28.75 1 94.75 183 ASP B C 1
ATOM 6973 O O . ASP B 1 183 ? 4.68 -34.344 -28.078 1 94.75 183 ASP B O 1
ATOM 6977 N N . LEU B 1 184 ? 3.41 -34.781 -29.844 1 95.06 184 LEU B N 1
ATOM 6978 C CA . LEU B 1 184 ? 4.16 -36 -30.188 1 95.06 184 LEU B CA 1
ATOM 6979 C C . LEU B 1 184 ? 5.523 -35.625 -30.766 1 95.06 184 LEU B C 1
ATOM 6981 O O . LEU B 1 184 ? 6.441 -36.469 -30.766 1 95.06 184 LEU B O 1
ATOM 6985 N N . ILE B 1 185 ? 5.645 -34.469 -31.266 1 92.56 185 ILE B N 1
ATOM 6986 C CA . ILE B 1 185 ? 6.926 -34.062 -31.812 1 92.56 185 ILE B CA 1
ATOM 6987 C C . ILE B 1 185 ? 7.93 -33.844 -30.688 1 92.56 185 ILE B C 1
ATOM 6989 O O . ILE B 1 185 ? 9.039 -34.375 -30.734 1 92.56 185 ILE B O 1
ATOM 6993 N N . ARG B 1 186 ? 7.516 -33.188 -29.688 1 91.88 186 ARG B N 1
ATOM 6994 C CA . ARG B 1 186 ? 8.406 -32.844 -28.578 1 91.88 186 ARG B CA 1
ATOM 6995 C C . ARG B 1 186 ? 8.242 -33.844 -27.438 1 91.88 186 ARG B C 1
ATOM 6997 O O . ARG B 1 186 ? 9 -33.812 -26.469 1 91.88 186 ARG B O 1
ATOM 7004 N N . ARG B 1 187 ? 7.254 -34.75 -27.562 1 95.44 187 ARG B N 1
ATOM 7005 C CA . ARG B 1 187 ? 6.926 -35.719 -26.531 1 95.44 187 ARG B CA 1
ATOM 7006 C C . ARG B 1 187 ? 6.578 -35.031 -25.219 1 95.44 187 ARG B C 1
ATOM 7008 O O . ARG B 1 187 ? 7.074 -35.438 -24.156 1 95.44 187 ARG B O 1
ATOM 7015 N N . HIS B 1 188 ? 5.766 -34 -25.312 1 95.06 188 HIS B N 1
ATOM 7016 C CA . HIS B 1 188 ? 5.348 -33.219 -24.141 1 95.06 188 HIS B CA 1
ATOM 7017 C C . HIS B 1 188 ? 3.861 -33.406 -23.859 1 95.06 188 HIS B C 1
ATOM 7019 O O . HIS B 1 188 ? 3.039 -33.406 -24.781 1 95.06 188 HIS B O 1
ATOM 7025 N N . CYS B 1 189 ? 3.559 -33.719 -22.672 1 95.12 189 CYS B N 1
ATOM 7026 C CA . CYS B 1 189 ? 2.195 -33.562 -22.172 1 95.12 189 CYS B CA 1
ATOM 7027 C C . CYS B 1 189 ? 2.027 -32.25 -21.438 1 95.12 189 CYS B C 1
ATOM 7029 O O . CYS B 1 189 ? 2.723 -31.969 -20.469 1 95.12 189 CYS B O 1
ATOM 7031 N N . PHE B 1 190 ? 1.168 -31.375 -21.875 1 92.5 190 PHE B N 1
ATOM 7032 C CA . PHE B 1 190 ? 1.054 -30.016 -21.344 1 92.5 190 PHE B CA 1
ATOM 7033 C C . PHE B 1 190 ? -0.409 -29.625 -21.172 1 92.5 190 PHE B C 1
ATOM 7035 O O . PHE B 1 190 ? -1.282 -30.141 -21.875 1 92.5 190 PHE B O 1
ATOM 7042 N N . PRO B 1 191 ? -0.654 -28.766 -20.219 1 89.38 191 PRO B N 1
ATOM 7043 C CA . PRO B 1 191 ? -2.033 -28.312 -20.031 1 89.38 191 PRO B CA 1
ATOM 7044 C C . PRO B 1 191 ? -2.516 -27.391 -21.141 1 89.38 191 PRO B C 1
ATOM 7046 O O . PRO B 1 191 ? -1.733 -26.594 -21.688 1 89.38 191 PRO B O 1
ATOM 7049 N N . VAL B 1 192 ? -3.789 -27.469 -21.422 1 87.81 192 VAL B N 1
ATOM 7050 C CA . VAL B 1 192 ? -4.375 -26.75 -22.547 1 87.81 192 VAL B CA 1
ATOM 7051 C C . VAL B 1 192 ? -4.777 -25.344 -22.109 1 87.81 192 VAL B C 1
ATOM 7053 O O . VAL B 1 192 ? -4.582 -24.375 -22.844 1 87.81 192 VAL B O 1
ATOM 7056 N N . TYR B 1 193 ? -5.219 -25.172 -20.969 1 84.31 193 TYR B N 1
ATOM 7057 C CA . TYR B 1 193 ? -5.918 -23.953 -20.625 1 84.31 193 TYR B CA 1
ATOM 7058 C C . TYR B 1 193 ? -5.031 -23.031 -19.797 1 84.31 193 TYR B C 1
ATOM 7060 O O . TYR B 1 193 ? -5.414 -21.891 -19.5 1 84.31 193 TYR B O 1
ATOM 7068 N N . TRP B 1 194 ? -3.891 -23.453 -19.406 1 82.25 194 TRP B N 1
ATOM 7069 C CA . TRP B 1 194 ? -2.971 -22.594 -18.672 1 82.25 194 TRP B CA 1
ATOM 7070 C C . TRP B 1 194 ? -1.522 -22.922 -19.016 1 82.25 194 TRP B C 1
ATOM 7072 O O . TRP B 1 194 ? -1.237 -23.984 -19.578 1 82.25 194 TRP B O 1
ATOM 7082 N N . HIS B 1 195 ? -0.703 -21.969 -18.703 1 78.56 195 HIS B N 1
ATOM 7083 C CA . HIS B 1 195 ? 0.718 -22.203 -18.922 1 78.56 195 HIS B CA 1
ATOM 7084 C C . HIS B 1 195 ? 1.329 -23.016 -17.781 1 78.56 195 HIS B C 1
ATOM 7086 O O . HIS B 1 195 ? 1.615 -22.469 -16.719 1 78.56 195 HIS B O 1
ATOM 7092 N N . GLY B 1 196 ? 1.452 -24.25 -18.062 1 79.44 196 GLY B N 1
ATOM 7093 C CA . GLY B 1 196 ? 2.018 -25.125 -17.047 1 79.44 196 GLY B CA 1
ATOM 7094 C C . GLY B 1 196 ? 3.291 -25.812 -17.5 1 79.44 196 GLY B C 1
ATOM 7095 O O . GLY B 1 196 ? 3.832 -25.5 -18.562 1 79.44 196 GLY B O 1
ATOM 7096 N N . GLU B 1 197 ? 3.717 -26.672 -16.625 1 84.31 197 GLU B N 1
ATOM 7097 C CA . GLU B 1 197 ? 4.953 -27.391 -16.875 1 84.31 197 GLU B CA 1
ATOM 7098 C C . GLU B 1 197 ? 4.719 -28.547 -17.859 1 84.31 197 GLU B C 1
ATOM 7100 O O . GLU B 1 197 ? 3.604 -29.047 -17.969 1 84.31 197 GLU B O 1
ATOM 7105 N N . ASN B 1 198 ? 5.781 -28.875 -18.594 1 91.38 198 ASN B N 1
ATOM 7106 C CA . ASN B 1 198 ? 5.746 -29.984 -19.547 1 91.38 198 ASN B CA 1
ATOM 7107 C C . ASN B 1 198 ? 6.152 -31.297 -18.875 1 91.38 198 ASN B C 1
ATOM 7109 O O . ASN B 1 198 ? 7.086 -31.312 -18.062 1 91.38 198 ASN B O 1
ATOM 7113 N N . ARG B 1 199 ? 5.34 -32.281 -19.234 1 94.38 199 ARG B N 1
ATOM 7114 C CA . ARG B 1 199 ? 5.703 -33.625 -18.766 1 94.38 199 ARG B CA 1
ATOM 7115 C C . ARG B 1 199 ? 6.152 -34.5 -19.922 1 94.38 199 ARG B C 1
ATOM 7117 O O . ARG B 1 199 ? 5.578 -34.438 -21 1 94.38 199 ARG B O 1
ATOM 7124 N N . ARG B 1 200 ? 7.188 -35.281 -19.656 1 96.38 200 ARG B N 1
ATOM 7125 C CA . ARG B 1 200 ? 7.73 -36.156 -20.672 1 96.38 200 ARG B CA 1
ATOM 7126 C C . ARG B 1 200 ? 6.762 -37.312 -20.969 1 96.38 200 ARG B C 1
ATOM 7128 O O . ARG B 1 200 ? 6.227 -37.938 -20.047 1 96.38 200 ARG B O 1
ATOM 7135 N N . VAL B 1 201 ? 6.484 -37.531 -22.297 1 96.94 201 VAL B N 1
ATOM 7136 C CA . VAL B 1 201 ? 5.668 -38.656 -22.75 1 96.94 201 VAL B CA 1
ATOM 7137 C C . VAL B 1 201 ? 6.562 -39.719 -23.359 1 96.94 201 VAL B C 1
ATOM 7139 O O . VAL B 1 201 ? 7.527 -39.406 -24.062 1 96.94 201 VAL B O 1
ATOM 7142 N N . LEU B 1 202 ? 6.262 -40.969 -23.031 1 96.19 202 LEU B N 1
ATOM 7143 C CA . LEU B 1 202 ? 7.086 -42.094 -23.438 1 96.19 202 LEU B CA 1
ATOM 7144 C C . LEU B 1 202 ? 6.238 -43.188 -24.094 1 96.19 202 LEU B C 1
ATOM 7146 O O . LEU B 1 202 ? 5.176 -43.531 -23.578 1 96.19 202 LEU B O 1
ATOM 7150 N N . ARG B 1 203 ? 6.656 -43.656 -25.25 1 96.5 203 ARG B N 1
ATOM 7151 C CA . ARG B 1 203 ? 5.98 -44.75 -25.938 1 96.5 203 ARG B CA 1
ATOM 7152 C C . ARG B 1 203 ? 6.492 -46.094 -25.438 1 96.5 203 ARG B C 1
ATOM 7154 O O . ARG B 1 203 ? 7.672 -46.406 -25.594 1 96.5 203 ARG B O 1
ATOM 7161 N N . GLY B 1 204 ? 5.59 -46.906 -24.859 1 95.38 204 GLY B N 1
ATOM 7162 C CA . GLY B 1 204 ? 5.961 -48.219 -24.375 1 95.38 204 GLY B CA 1
ATOM 7163 C C . GLY B 1 204 ? 5.59 -49.344 -25.328 1 95.38 204 GLY B C 1
ATOM 7164 O O . GLY B 1 204 ? 4.449 -49.812 -25.328 1 95.38 204 GLY B O 1
ATOM 7165 N N . HIS B 1 205 ? 6.527 -49.844 -26.078 1 94.56 205 HIS B N 1
ATOM 7166 C CA . HIS B 1 205 ? 6.27 -50.969 -26.969 1 94.56 205 HIS B CA 1
ATOM 7167 C C . HIS B 1 205 ? 7.176 -52.156 -26.641 1 94.56 205 HIS B C 1
ATOM 7169 O O . HIS B 1 205 ? 6.891 -53.281 -27.031 1 94.56 205 HIS B O 1
ATOM 7175 N N . TRP B 1 206 ? 8.32 -51.938 -25.938 1 96.69 206 TRP B N 1
ATOM 7176 C CA . TRP B 1 206 ? 9.164 -52.969 -25.359 1 96.69 206 TRP B CA 1
ATOM 7177 C C . TRP B 1 206 ? 9.273 -52.812 -23.844 1 96.69 206 TRP B C 1
ATOM 7179 O O . TRP B 1 206 ? 9.32 -51.688 -23.328 1 96.69 206 TRP B O 1
ATOM 7189 N N . PHE B 1 207 ? 9.375 -53.906 -23.109 1 95.56 207 PHE B N 1
ATOM 7190 C CA . PHE B 1 207 ? 9.32 -53.906 -21.656 1 95.56 207 PHE B CA 1
ATOM 7191 C C . PHE B 1 207 ? 10.367 -54.844 -21.078 1 95.56 207 PHE B C 1
ATOM 7193 O O . PHE B 1 207 ? 10.82 -55.781 -21.75 1 95.56 207 PHE B O 1
ATOM 7200 N N . ALA B 1 208 ? 10.711 -54.562 -19.906 1 93.81 208 ALA B N 1
ATOM 7201 C CA . ALA B 1 208 ? 11.68 -55.375 -19.172 1 93.81 208 ALA B CA 1
ATOM 7202 C C . ALA B 1 208 ? 11.172 -55.688 -17.781 1 93.81 208 ALA B C 1
ATOM 7204 O O . ALA B 1 208 ? 10.469 -54.906 -17.156 1 93.81 208 ALA B O 1
ATOM 7205 N N . ARG B 1 209 ? 11.453 -56.812 -17.344 1 89.81 209 ARG B N 1
ATOM 7206 C CA . ARG B 1 209 ? 11.055 -57.281 -16.016 1 89.81 209 ARG B CA 1
ATOM 7207 C C . ARG B 1 209 ? 12.227 -57.188 -15.047 1 89.81 209 ARG B C 1
ATOM 7209 O O . ARG B 1 209 ? 12.953 -58.188 -14.867 1 89.81 209 ARG B O 1
ATOM 7216 N N . LYS B 1 210 ? 12.414 -56.062 -14.484 1 82.12 210 LYS B N 1
ATOM 7217 C CA . LYS B 1 210 ? 13.508 -55.875 -13.547 1 82.12 210 LYS B CA 1
ATOM 7218 C C . LYS B 1 210 ? 13.031 -56 -12.102 1 82.12 210 LYS B C 1
ATOM 7220 O O . LYS B 1 210 ? 12.258 -55.156 -11.625 1 82.12 210 LYS B O 1
ATOM 7225 N N . GLY B 1 211 ? 13.633 -56.844 -11.188 1 69.5 211 GLY B N 1
ATOM 7226 C CA . GLY B 1 211 ? 13.484 -57 -9.75 1 69.5 211 GLY B CA 1
ATOM 7227 C C . GLY B 1 211 ? 12.07 -57.344 -9.328 1 69.5 211 GLY B C 1
ATOM 7228 O O . GLY B 1 211 ? 11.82 -57.656 -8.156 1 69.5 211 GLY B O 1
ATOM 7229 N N . GLY B 1 212 ? 11.117 -57.469 -10.258 1 72.25 212 GLY B N 1
ATOM 7230 C CA . GLY B 1 212 ? 9.75 -57.781 -9.867 1 72.25 212 GLY B CA 1
ATOM 7231 C C . GLY B 1 212 ? 8.969 -58.5 -10.961 1 72.25 212 GLY B C 1
ATOM 7232 O O . GLY B 1 212 ? 9.562 -59.125 -11.852 1 72.25 212 GLY B O 1
ATOM 7233 N N . LEU B 1 213 ? 7.695 -58.531 -10.633 1 76.06 213 LEU B N 1
ATOM 7234 C CA . LEU B 1 213 ? 6.824 -59.281 -11.555 1 76.06 213 LEU B CA 1
ATOM 7235 C C . LEU B 1 213 ? 6.23 -58.312 -12.594 1 76.06 213 LEU B C 1
ATOM 7237 O O . LEU B 1 213 ? 5.57 -58.781 -13.539 1 76.06 213 LEU B O 1
ATOM 7241 N N . ASP B 1 214 ? 6.59 -57.062 -12.469 1 83.31 214 ASP B N 1
ATOM 7242 C CA . ASP B 1 214 ? 5.949 -56.094 -13.367 1 83.31 214 ASP B CA 1
ATOM 7243 C C . ASP B 1 214 ? 6.832 -55.812 -14.578 1 83.31 214 ASP B C 1
ATOM 7245 O O . ASP B 1 214 ? 8.055 -55.812 -14.477 1 83.31 214 ASP B O 1
ATOM 7249 N N . TRP B 1 215 ? 6.195 -55.688 -15.711 1 88.62 215 TRP B N 1
ATOM 7250 C CA . TRP B 1 215 ? 6.887 -55.281 -16.938 1 88.62 215 TRP B CA 1
ATOM 7251 C C . TRP B 1 215 ? 7.035 -53.75 -17.016 1 88.62 215 TRP B C 1
ATOM 7253 O O . TRP B 1 215 ? 6.039 -53.031 -16.984 1 88.62 215 TRP B O 1
ATOM 7263 N N . LEU B 1 216 ? 8.266 -53.312 -17.016 1 91.06 216 LEU B N 1
ATOM 7264 C CA . LEU B 1 216 ? 8.57 -51.875 -17.078 1 91.06 216 LEU B CA 1
ATOM 7265 C C . LEU B 1 216 ? 8.984 -51.469 -18.484 1 91.06 216 LEU B C 1
ATOM 7267 O O . LEU B 1 216 ? 9.703 -52.188 -19.172 1 91.06 216 LEU B O 1
ATOM 7271 N N . PRO B 1 217 ? 8.469 -50.312 -18.906 1 94.19 217 PRO B N 1
ATOM 7272 C CA . PRO B 1 217 ? 8.828 -49.875 -20.25 1 94.19 217 PRO B CA 1
ATOM 7273 C C . PRO B 1 217 ? 10.312 -49.531 -20.391 1 94.19 217 PRO B C 1
ATOM 7275 O O . PRO B 1 217 ? 10.945 -49.125 -19.422 1 94.19 217 PRO B O 1
ATOM 7278 N N . LEU B 1 218 ? 10.797 -49.719 -21.594 1 95 218 LEU B N 1
ATOM 7279 C CA . LEU B 1 218 ? 12.172 -49.375 -21.906 1 95 218 LEU B CA 1
ATOM 7280 C C . LEU B 1 218 ? 12.258 -48 -22.516 1 95 218 LEU B C 1
ATOM 7282 O O . LEU B 1 218 ? 11.289 -47.531 -23.125 1 95 218 LEU B O 1
ATOM 7286 N N . ARG B 1 219 ? 13.359 -47.438 -22.266 1 93.75 219 ARG B N 1
ATOM 7287 C CA . ARG B 1 219 ? 13.633 -46.156 -22.922 1 93.75 219 ARG B CA 1
ATOM 7288 C C . ARG B 1 219 ? 13.469 -46.281 -24.438 1 93.75 219 ARG B C 1
ATOM 7290 O O . ARG B 1 219 ? 13.781 -47.312 -25.016 1 93.75 219 ARG B O 1
ATOM 7297 N N . GLU B 1 220 ? 13.062 -45.25 -25.062 1 93.31 220 GLU B N 1
ATOM 7298 C CA . GLU B 1 220 ? 12.609 -45.312 -26.453 1 93.31 220 GLU B CA 1
ATOM 7299 C C . GLU B 1 220 ? 13.766 -45.656 -27.391 1 93.31 220 GLU B C 1
ATOM 7301 O O . GLU B 1 220 ? 13.57 -46.344 -28.391 1 93.31 220 GLU B O 1
ATOM 7306 N N . ASP B 1 221 ? 14.969 -45.156 -27.141 1 91.31 221 ASP B N 1
ATOM 7307 C CA . ASP B 1 221 ? 16.094 -45.5 -28.016 1 91.31 221 ASP B CA 1
ATOM 7308 C C . ASP B 1 221 ? 16.422 -46.969 -27.953 1 91.31 221 ASP B C 1
ATOM 7310 O O . ASP B 1 221 ? 16.719 -47.594 -28.984 1 91.31 221 ASP B O 1
ATOM 7314 N N . VAL B 1 222 ? 16.359 -47.531 -26.797 1 93.56 222 VAL B N 1
ATOM 7315 C CA . VAL B 1 222 ? 16.609 -48.969 -26.609 1 93.56 222 VAL B CA 1
ATOM 7316 C C . VAL B 1 222 ? 15.5 -49.781 -27.25 1 93.56 222 VAL B C 1
ATOM 7318 O O . VAL B 1 222 ? 15.766 -50.75 -27.969 1 93.56 222 VAL B O 1
ATOM 7321 N N . ALA B 1 223 ? 14.344 -49.375 -27.047 1 94.94 223 ALA B N 1
ATOM 7322 C CA . ALA B 1 223 ? 13.172 -50.062 -27.594 1 94.94 223 ALA B CA 1
ATOM 7323 C C . ALA B 1 223 ? 13.211 -50.062 -29.109 1 94.94 223 ALA B C 1
ATOM 7325 O O . ALA B 1 223 ? 12.891 -51.094 -29.734 1 94.94 223 ALA B O 1
ATOM 7326 N N . GLU B 1 224 ? 13.555 -49 -29.703 1 93.5 224 GLU B N 1
ATOM 7327 C CA . GLU B 1 224 ? 13.609 -48.906 -31.156 1 93.5 224 GLU B CA 1
ATOM 7328 C C . GLU B 1 224 ? 14.664 -49.844 -31.734 1 93.5 224 GLU B C 1
ATOM 7330 O O . GLU B 1 224 ? 14.453 -50.438 -32.781 1 93.5 224 GLU B O 1
ATOM 7335 N N . GLN B 1 225 ? 15.742 -49.969 -31.078 1 92.94 225 GLN B N 1
ATOM 7336 C CA . GLN B 1 225 ? 16.797 -50.844 -31.516 1 92.94 225 GLN B CA 1
ATOM 7337 C C . GLN B 1 225 ? 16.375 -52.312 -31.391 1 92.94 225 GLN B C 1
ATOM 7339 O O . GLN B 1 225 ? 16.641 -53.125 -32.281 1 92.94 225 GLN B O 1
ATOM 7344 N N . LEU B 1 226 ? 15.727 -52.594 -30.344 1 95.06 226 LEU B N 1
ATOM 7345 C CA . LEU B 1 226 ? 15.211 -53.938 -30.156 1 95.06 226 LEU B CA 1
ATOM 7346 C C . LEU B 1 226 ? 14.148 -54.281 -31.203 1 95.06 226 LEU B C 1
ATOM 7348 O O . LEU B 1 226 ? 14.086 -55.406 -31.688 1 95.06 226 LEU B O 1
ATOM 7352 N N . GLU B 1 227 ? 13.305 -53.312 -31.453 1 94.75 227 GLU B N 1
ATOM 7353 C CA . GLU B 1 227 ? 12.281 -53.5 -32.469 1 94.75 227 GLU B CA 1
ATOM 7354 C C . GLU B 1 227 ? 12.898 -53.812 -33.844 1 94.75 227 GLU B C 1
ATOM 7356 O O . GLU B 1 227 ? 12.406 -54.656 -34.562 1 94.75 227 GLU B O 1
ATOM 7361 N N . PHE B 1 228 ? 13.93 -53.125 -34.125 1 92.38 228 PHE B N 1
ATOM 7362 C CA . PHE B 1 228 ? 14.633 -53.375 -35.375 1 92.38 228 PHE B CA 1
ATOM 7363 C C . PHE B 1 228 ? 15.188 -54.781 -35.438 1 92.38 228 PHE B C 1
ATOM 7365 O O . PHE B 1 228 ? 15.07 -55.469 -36.438 1 92.38 228 PHE B O 1
ATOM 7372 N N . ALA B 1 229 ? 15.797 -55.219 -34.312 1 93.5 229 ALA B N 1
ATOM 7373 C CA . ALA B 1 229 ? 16.328 -56.562 -34.219 1 93.5 229 ALA B CA 1
ATOM 7374 C C . ALA B 1 229 ? 15.227 -57.594 -34.375 1 93.5 229 ALA B C 1
ATOM 7376 O O . ALA B 1 229 ? 15.406 -58.625 -35.031 1 93.5 229 ALA B O 1
ATOM 7377 N N . TYR B 1 230 ? 14.125 -57.375 -33.781 1 93.62 230 TYR B N 1
ATOM 7378 C CA . TYR B 1 230 ? 12.969 -58.281 -33.844 1 93.62 230 TYR B CA 1
ATOM 7379 C C . TYR B 1 230 ? 12.469 -58.406 -35.281 1 93.62 230 TYR B C 1
ATOM 7381 O O . TYR B 1 230 ? 12.211 -59.5 -35.75 1 93.62 230 TYR B O 1
ATOM 7389 N N . ARG B 1 231 ? 12.367 -57.281 -35.938 1 91.38 231 ARG B N 1
ATOM 7390 C CA . ARG B 1 231 ? 11.859 -57.281 -37.281 1 91.38 231 ARG B CA 1
ATOM 7391 C C . ARG B 1 231 ? 12.781 -58.094 -38.219 1 91.38 231 ARG B C 1
ATOM 7393 O O . ARG B 1 231 ? 12.328 -58.688 -39.188 1 91.38 231 ARG B O 1
ATOM 7400 N N . CYS B 1 232 ? 14.039 -58.094 -37.781 1 90.12 232 CYS B N 1
ATOM 7401 C CA . CYS B 1 232 ? 15.023 -58.844 -38.562 1 90.12 232 CYS B CA 1
ATOM 7402 C C . CYS B 1 232 ? 15.062 -60.312 -38.125 1 90.12 232 CYS B C 1
ATOM 7404 O O . CYS B 1 232 ? 15.852 -61.094 -38.656 1 90.12 232 CYS B O 1
ATOM 7406 N N . GLN B 1 233 ? 14.289 -60.656 -37.219 1 90.56 233 GLN B N 1
ATOM 7407 C CA . GLN B 1 233 ? 14.234 -62.031 -36.656 1 90.56 233 GLN B CA 1
ATOM 7408 C C . GLN B 1 233 ? 15.625 -62.5 -36.25 1 90.56 233 GLN B C 1
ATOM 7410 O O . GLN B 1 233 ? 16.062 -63.594 -36.656 1 90.56 233 GLN B O 1
ATOM 7415 N N . VAL B 1 234 ? 16.25 -61.75 -35.438 1 92 234 VAL B N 1
ATOM 7416 C CA . VAL B 1 234 ? 17.656 -61.906 -35.094 1 92 234 VAL B CA 1
ATOM 7417 C C . VAL B 1 234 ? 17.875 -63.25 -34.406 1 92 234 VAL B C 1
ATOM 7419 O O . VAL B 1 234 ? 18.969 -63.781 -34.438 1 92 234 VAL B O 1
ATOM 7422 N N . TRP B 1 235 ? 16.828 -63.875 -33.844 1 90.44 235 TRP B N 1
ATOM 7423 C CA . TRP B 1 235 ? 16.969 -65.125 -33.094 1 90.44 235 TRP B CA 1
ATOM 7424 C C . TRP B 1 235 ? 17.312 -66.312 -34 1 90.44 235 TRP B C 1
ATOM 7426 O O . TRP B 1 235 ? 17.688 -67.375 -33.531 1 90.44 235 TRP B O 1
ATOM 7436 N N . HIS B 1 236 ? 17.219 -66.062 -35.25 1 88.94 236 HIS B N 1
ATOM 7437 C CA . HIS B 1 236 ? 17.609 -67.062 -36.219 1 88.94 236 HIS B CA 1
ATOM 7438 C C . HIS B 1 236 ? 19.125 -67.062 -36.438 1 88.94 236 HIS B C 1
ATOM 7440 O O . HIS B 1 236 ? 19.672 -68 -37.062 1 88.94 236 HIS B O 1
ATOM 7446 N N . ARG B 1 237 ? 19.766 -66.125 -35.938 1 88.44 237 ARG B N 1
ATOM 7447 C CA . ARG B 1 237 ? 21.219 -66 -36.125 1 88.44 237 ARG B CA 1
ATOM 7448 C C . ARG B 1 237 ? 21.953 -66.188 -34.812 1 88.44 237 ARG B C 1
ATOM 7450 O O . ARG B 1 237 ? 22.797 -65.375 -34.406 1 88.44 237 ARG B O 1
ATOM 7457 N N . ARG B 1 238 ? 21.656 -67.375 -34.188 1 88.62 238 ARG B N 1
ATOM 7458 C CA . ARG B 1 238 ? 22.234 -67.625 -32.906 1 88.62 238 ARG B CA 1
ATOM 7459 C C . ARG B 1 238 ? 23.656 -68.188 -33.031 1 88.62 238 ARG B C 1
ATOM 7461 O O . ARG B 1 238 ? 23.938 -68.875 -33.969 1 88.62 238 ARG B O 1
ATOM 7468 N N . THR B 1 239 ? 24.516 -67.625 -32.25 1 86.19 239 THR B N 1
ATOM 7469 C CA . THR B 1 239 ? 25.875 -68.125 -32.125 1 86.19 239 THR B CA 1
ATOM 7470 C C . THR B 1 239 ? 26.219 -68.375 -30.656 1 86.19 239 THR B C 1
ATOM 7472 O O . THR B 1 239 ? 25.484 -68 -29.766 1 86.19 239 THR B O 1
ATOM 7475 N N . PHE B 1 240 ? 27.203 -69.25 -30.531 1 85.19 240 PHE B N 1
ATOM 7476 C CA . PHE B 1 240 ? 27.625 -69.5 -29.156 1 85.19 240 PHE B CA 1
ATOM 7477 C C . PHE B 1 240 ? 28.266 -68.25 -28.578 1 85.19 240 PHE B C 1
ATOM 7479 O O . PHE B 1 240 ? 29.219 -67.688 -29.141 1 85.19 240 PHE B O 1
ATOM 7486 N N . GLN B 1 241 ? 27.75 -67.812 -27.531 1 80.06 241 GLN B N 1
ATOM 7487 C CA . GLN B 1 241 ? 28.219 -66.625 -26.859 1 80.06 241 GLN B CA 1
ATOM 7488 C C . GLN B 1 241 ? 29.266 -67 -25.797 1 80.06 241 GLN B C 1
ATOM 7490 O O . GLN B 1 241 ? 29.344 -68.125 -25.344 1 80.06 241 GLN B O 1
ATOM 7495 N N . PRO B 1 242 ? 30.078 -65.938 -25.391 1 72.56 242 PRO B N 1
ATOM 7496 C CA . PRO B 1 242 ? 31.062 -66.188 -24.344 1 72.56 242 PRO B CA 1
ATOM 7497 C C . PRO B 1 242 ? 30.438 -66.75 -23.062 1 72.56 242 PRO B C 1
ATOM 7499 O O . PRO B 1 242 ? 31.078 -67.5 -22.312 1 72.56 242 PRO B O 1
ATOM 7502 N N . SER B 1 243 ? 29.266 -66.5 -22.906 1 67.94 243 SER B N 1
ATOM 7503 C CA . SER B 1 243 ? 28.547 -66.938 -21.734 1 67.94 243 SER B CA 1
ATOM 7504 C C . SER B 1 243 ? 28.156 -68.438 -21.859 1 67.94 243 SER B C 1
ATOM 7506 O O . SER B 1 243 ? 27.766 -69.062 -20.875 1 67.94 243 SER B O 1
ATOM 7508 N N . GLY B 1 244 ? 28.328 -69 -22.984 1 72.12 244 GLY B N 1
ATOM 7509 C CA . GLY B 1 244 ? 27.984 -70.375 -23.219 1 72.12 244 GLY B CA 1
ATOM 7510 C C . GLY B 1 244 ? 26.594 -70.562 -23.781 1 72.12 244 GLY B C 1
ATOM 7511 O O . GLY B 1 244 ? 26.219 -71.688 -24.172 1 72.12 244 GLY B O 1
ATOM 7512 N N . LEU B 1 245 ? 25.969 -69.438 -23.859 1 79.44 245 LEU B N 1
ATOM 7513 C CA . LEU B 1 245 ? 24.594 -69.562 -24.328 1 79.44 245 LEU B CA 1
ATOM 7514 C C . LEU B 1 245 ? 24.547 -69.438 -25.859 1 79.44 245 LEU B C 1
ATOM 7516 O O . LEU B 1 245 ? 25.281 -68.688 -26.469 1 79.44 245 LEU B O 1
ATOM 7520 N N . PHE B 1 246 ? 23.781 -70.375 -26.438 1 86.75 246 PHE B N 1
ATOM 7521 C CA . PHE B 1 246 ? 23.531 -70.25 -27.875 1 86.75 246 PHE B CA 1
ATOM 7522 C C . PHE B 1 246 ? 22.453 -69.25 -28.156 1 86.75 246 PHE B C 1
ATOM 7524 O O . PHE B 1 246 ? 21.266 -69.5 -28.016 1 86.75 246 PHE B O 1
ATOM 7531 N N . ALA B 1 247 ? 22.875 -68.062 -28.391 1 90.56 247 ALA B N 1
ATOM 7532 C CA . ALA B 1 247 ? 21.969 -66.938 -28.516 1 90.56 247 ALA B CA 1
ATOM 7533 C C . ALA B 1 247 ? 22.484 -65.938 -29.547 1 90.56 247 ALA B C 1
ATOM 7535 O O . ALA B 1 247 ? 23.656 -66 -29.922 1 90.56 247 ALA B O 1
ATOM 7536 N N . ALA B 1 248 ? 21.5 -65.188 -30.141 1 92.12 248 ALA B N 1
ATOM 7537 C CA . ALA B 1 248 ? 21.859 -64.062 -30.984 1 92.12 248 ALA B CA 1
ATOM 7538 C C . ALA B 1 248 ? 22.094 -62.812 -30.172 1 92.12 248 ALA B C 1
ATOM 7540 O O . ALA B 1 248 ? 21.25 -62.438 -29.344 1 92.12 248 ALA B O 1
ATOM 7541 N N . ARG B 1 249 ? 23.188 -62.125 -30.328 1 90 249 ARG B N 1
ATOM 7542 C CA . ARG B 1 249 ? 23.562 -60.938 -29.562 1 90 249 ARG B CA 1
ATOM 7543 C C . ARG B 1 249 ? 23.312 -59.688 -30.375 1 90 249 ARG B C 1
ATOM 7545 O O . ARG B 1 249 ? 23.656 -59.625 -31.562 1 90 249 ARG B O 1
ATOM 7552 N N . VAL B 1 250 ? 22.609 -58.781 -29.781 1 91.25 250 VAL B N 1
ATOM 7553 C CA . VAL B 1 250 ? 22.406 -57.438 -30.344 1 91.25 250 VAL B CA 1
ATOM 7554 C C . VAL B 1 250 ? 23.016 -56.375 -29.438 1 91.25 250 VAL B C 1
ATOM 7556 O O . VAL B 1 250 ? 22.562 -56.156 -28.312 1 91.25 250 VAL B O 1
ATOM 7559 N N . ASP B 1 251 ? 24.031 -55.656 -29.938 1 89.19 251 ASP B N 1
ATOM 7560 C CA . ASP B 1 251 ? 24.641 -54.594 -29.172 1 89.19 251 ASP B CA 1
ATOM 7561 C C . ASP B 1 251 ? 23.828 -53.312 -29.281 1 89.19 251 ASP B C 1
ATOM 7563 O O . ASP B 1 251 ? 23.469 -52.875 -30.375 1 89.19 251 ASP B O 1
ATOM 7567 N N . LEU B 1 252 ? 23.438 -52.812 -28.156 1 88.62 252 LEU B N 1
ATOM 7568 C CA . LEU B 1 252 ? 22.594 -51.625 -28.109 1 88.62 252 LEU B CA 1
ATOM 7569 C C . LEU B 1 252 ? 23.422 -50.375 -27.812 1 88.62 252 LEU B C 1
ATOM 7571 O O . LEU B 1 252 ? 24.344 -50.406 -26.984 1 88.62 252 LEU B O 1
ATOM 7575 N N . GLN B 1 253 ? 23.172 -49.312 -28.547 1 76.69 253 GLN B N 1
ATOM 7576 C CA . GLN B 1 253 ? 23.812 -48.031 -28.328 1 76.69 253 GLN B CA 1
ATOM 7577 C C . GLN B 1 253 ? 23.062 -47.219 -27.266 1 76.69 253 GLN B C 1
ATOM 7579 O O . GLN B 1 253 ? 21.844 -47.344 -27.141 1 76.69 253 GLN B O 1
ATOM 7584 N N . GLY B 1 254 ? 23.781 -46.438 -26.281 1 63.97 254 GLY B N 1
ATOM 7585 C CA . GLY B 1 254 ? 23.109 -45.5 -25.391 1 63.97 254 GLY B CA 1
ATOM 7586 C C . GLY B 1 254 ? 23.312 -45.812 -23.922 1 63.97 254 GLY B C 1
ATOM 7587 O O . GLY B 1 254 ? 22.5 -45.406 -23.078 1 63.97 254 GLY B O 1
ATOM 7588 N N . SER B 1 255 ? 24.312 -46.594 -23.641 1 58.41 255 SER B N 1
ATOM 7589 C CA . SER B 1 255 ? 24.516 -47 -22.25 1 58.41 255 SER B CA 1
ATOM 7590 C C . SER B 1 255 ? 24.906 -45.812 -21.375 1 58.41 255 SER B C 1
ATOM 7592 O O . SER B 1 255 ? 25.547 -44.875 -21.844 1 58.41 255 SER B O 1
ATOM 7594 N N . THR B 1 256 ? 24.141 -45.625 -20.328 1 55.22 256 THR B N 1
ATOM 7595 C CA . THR B 1 256 ? 24.469 -44.656 -19.312 1 55.22 256 THR B CA 1
ATOM 7596 C C . THR B 1 256 ? 25.906 -44.812 -18.828 1 55.22 256 THR B C 1
ATOM 7598 O O . THR B 1 256 ? 26.328 -45.938 -18.516 1 55.22 256 THR B O 1
ATOM 7601 N N . PRO B 1 257 ? 26.703 -43.75 -19.031 1 50.34 257 PRO B N 1
ATOM 7602 C CA . PRO B 1 257 ? 28.078 -43.906 -18.516 1 50.34 257 PRO B CA 1
ATOM 7603 C C . PRO B 1 257 ? 28.109 -44.219 -17.031 1 50.34 257 PRO B C 1
ATOM 7605 O O . PRO B 1 257 ? 27.344 -43.625 -16.25 1 50.34 257 PRO B O 1
ATOM 7608 N N . VAL B 1 258 ? 28.359 -45.312 -16.547 1 43.62 258 VAL B N 1
ATOM 7609 C CA . VAL B 1 258 ? 28.594 -45.531 -15.125 1 43.62 258 VAL B CA 1
ATOM 7610 C C . VAL B 1 258 ? 30 -45.031 -14.766 1 43.62 258 VAL B C 1
ATOM 7612 O O . VAL B 1 258 ? 30.969 -45.438 -15.406 1 43.62 258 VAL B O 1
ATOM 7615 N N . TRP B 1 259 ? 29.938 -43.906 -14.156 1 39.5 259 TRP B N 1
ATOM 7616 C CA . TRP B 1 259 ? 31.203 -43.344 -13.68 1 39.5 259 TRP B CA 1
ATOM 7617 C C . TRP B 1 259 ? 31.766 -44.219 -12.555 1 39.5 259 TRP B C 1
ATOM 7619 O O . TRP B 1 259 ? 31.141 -44.375 -11.508 1 39.5 259 TRP B O 1
ATOM 7629 N N . HIS B 1 260 ? 32.312 -45.344 -12.828 1 39.19 260 HIS B N 1
ATOM 7630 C CA . HIS B 1 260 ? 33.156 -45.875 -11.773 1 39.19 260 HIS B CA 1
ATOM 7631 C C . HIS B 1 260 ? 34.531 -45.188 -11.773 1 39.19 260 HIS B C 1
ATOM 7633 O O . HIS B 1 260 ? 35.406 -45.562 -12.547 1 39.19 260 HIS B O 1
ATOM 7639 N N . GLY B 1 261 ? 34.906 -44.281 -10.797 1 41.97 261 GLY B N 1
ATOM 7640 C CA . GLY B 1 261 ? 36.125 -43.531 -10.656 1 41.97 261 GLY B CA 1
ATOM 7641 C C . GLY B 1 261 ? 36.438 -42.656 -11.859 1 41.97 261 GLY B C 1
ATOM 7642 O O . GLY B 1 261 ? 35.531 -42.062 -12.445 1 41.97 261 GLY B O 1
ATOM 7643 N N . PHE B 1 262 ? 37.875 -42.531 -12.211 1 42.25 262 PHE B N 1
ATOM 7644 C CA . PHE B 1 262 ? 38.438 -41.688 -13.25 1 42.25 262 PHE B CA 1
ATOM 7645 C C . PHE B 1 262 ? 38.125 -42.219 -14.633 1 42.25 262 PHE B C 1
ATOM 7647 O O . PHE B 1 262 ? 38.469 -41.594 -15.641 1 42.25 262 PHE B O 1
ATOM 7654 N N . ILE B 1 263 ? 37.875 -43.469 -14.789 1 38.56 263 ILE B N 1
ATOM 7655 C CA . ILE B 1 263 ? 37.688 -43.969 -16.141 1 38.56 263 ILE B CA 1
ATOM 7656 C C . ILE B 1 263 ? 36.188 -44.156 -16.438 1 38.56 263 ILE B C 1
ATOM 7658 O O . ILE B 1 263 ? 35.5 -44.844 -15.703 1 38.56 263 ILE B O 1
ATOM 7662 N N . SER B 1 264 ? 35.562 -43.281 -17.047 1 44.12 264 SER B N 1
ATOM 7663 C CA . SER B 1 264 ? 34.219 -43.438 -17.609 1 44.12 264 SER B CA 1
ATOM 7664 C C . SER B 1 264 ? 34.156 -44.656 -18.5 1 44.12 264 SER B C 1
ATOM 7666 O O . SER B 1 264 ? 34.812 -44.75 -19.547 1 44.12 264 SER B O 1
ATOM 7668 N N . LYS B 1 265 ? 34.188 -45.844 -18 1 45.59 265 LYS B N 1
ATOM 7669 C CA . LYS B 1 265 ? 34.031 -46.969 -18.906 1 45.59 265 LYS B CA 1
ATOM 7670 C C . LYS B 1 265 ? 32.594 -47.125 -19.344 1 45.59 265 LYS B C 1
ATOM 7672 O O . LYS B 1 265 ? 31.672 -47.156 -18.516 1 45.59 265 LYS B O 1
ATOM 7677 N N . GLU B 1 266 ? 32.188 -46.781 -20.469 1 52.19 266 GLU B N 1
ATOM 7678 C CA . GLU B 1 266 ? 30.906 -47.031 -21.141 1 52.19 266 GLU B CA 1
ATOM 7679 C C . GLU B 1 266 ? 30.516 -48.5 -21.047 1 52.19 266 GLU B C 1
ATOM 7681 O O . GLU B 1 266 ? 31.281 -49.375 -21.422 1 52.19 266 GLU B O 1
ATOM 7686 N N . LYS B 1 267 ? 29.891 -49 -20.078 1 57.31 267 LYS B N 1
ATOM 7687 C CA . LYS B 1 267 ? 29.391 -50.375 -19.984 1 57.31 267 LYS B CA 1
ATOM 7688 C C . LYS B 1 267 ? 28.531 -50.719 -21.203 1 57.31 267 LYS B C 1
ATOM 7690 O O . LYS B 1 267 ? 27.609 -49.969 -21.562 1 57.31 267 LYS B O 1
ATOM 7695 N N . GLY B 1 268 ? 28.891 -51.594 -22.031 1 73.31 268 GLY B N 1
ATOM 7696 C CA . GLY B 1 268 ? 28.25 -52.031 -23.266 1 73.31 268 GLY B CA 1
ATOM 7697 C C . GLY B 1 268 ? 26.938 -52.75 -23.016 1 73.31 268 GLY B C 1
ATOM 7698 O O . GLY B 1 268 ? 26.891 -53.781 -22.344 1 73.31 268 GLY B O 1
ATOM 7699 N N . LEU B 1 269 ? 25.703 -52.156 -23.281 1 84.88 269 LEU B N 1
ATOM 7700 C CA . LEU B 1 269 ? 24.359 -52.75 -23.219 1 84.88 269 LEU B CA 1
ATOM 7701 C C . LEU B 1 269 ? 24.094 -53.625 -24.438 1 84.88 269 LEU B C 1
ATOM 7703 O O . LEU B 1 269 ? 24.422 -53.281 -25.562 1 84.88 269 LEU B O 1
ATOM 7707 N N . HIS B 1 270 ? 23.719 -54.906 -24.172 1 89.12 270 HIS B N 1
ATOM 7708 C CA . HIS B 1 270 ? 23.375 -55.781 -25.281 1 89.12 270 HIS B CA 1
ATOM 7709 C C . HIS B 1 270 ? 22.188 -56.656 -24.938 1 89.12 270 HIS B C 1
ATOM 7711 O O . HIS B 1 270 ? 21.891 -56.875 -23.766 1 89.12 270 HIS B O 1
ATOM 7717 N N . ALA B 1 271 ? 21.516 -57.094 -25.922 1 92.69 271 ALA B N 1
ATOM 7718 C CA . ALA B 1 271 ? 20.391 -58.031 -25.766 1 92.69 271 ALA B CA 1
ATOM 7719 C C . ALA B 1 271 ? 20.719 -59.375 -26.359 1 92.69 271 ALA B C 1
ATOM 7721 O O . ALA B 1 271 ? 21.375 -59.469 -27.406 1 92.69 271 ALA B O 1
ATOM 7722 N N . LEU B 1 272 ? 20.328 -60.438 -25.656 1 91.44 272 LEU B N 1
ATOM 7723 C CA . LEU B 1 272 ? 20.5 -61.812 -26.125 1 91.44 272 LEU B CA 1
ATOM 7724 C C . LEU B 1 272 ? 19.156 -62.438 -26.484 1 91.44 272 LEU B C 1
ATOM 7726 O O . LEU B 1 272 ? 18.25 -62.5 -25.656 1 91.44 272 LEU B O 1
ATOM 7730 N N . PHE B 1 273 ? 19.047 -62.812 -27.703 1 92.44 273 PHE B N 1
ATOM 7731 C CA . PHE B 1 273 ? 17.844 -63.5 -28.188 1 92.44 273 PHE B CA 1
ATOM 7732 C C . PHE B 1 273 ? 18.062 -65 -28.297 1 92.44 273 PHE B C 1
ATOM 7734 O O . PHE B 1 273 ? 19.047 -65.438 -28.891 1 92.44 273 PHE B O 1
ATOM 7741 N N . THR B 1 274 ? 17.156 -65.75 -27.656 1 90.94 274 THR B N 1
ATOM 7742 C CA . THR B 1 274 ? 17.203 -67.188 -27.75 1 90.94 274 THR B CA 1
ATOM 7743 C C . THR B 1 274 ? 15.875 -67.75 -28.312 1 90.94 274 THR B C 1
ATOM 7745 O O . THR B 1 274 ? 14.883 -67 -28.375 1 90.94 274 THR B O 1
ATOM 7748 N N . GLY B 1 275 ? 15.898 -68.938 -28.812 1 84.88 275 GLY B N 1
ATOM 7749 C CA . GLY B 1 275 ? 14.664 -69.562 -29.234 1 84.88 275 GLY B CA 1
ATOM 7750 C C . GLY B 1 275 ? 14.797 -70.312 -30.531 1 84.88 275 GLY B C 1
ATOM 7751 O O . GLY B 1 275 ? 15.914 -70.562 -30.984 1 84.88 275 GLY B O 1
ATOM 7752 N N . GLU B 1 276 ? 13.633 -70.812 -30.953 1 81 276 GLU B N 1
ATOM 7753 C CA . GLU B 1 276 ? 13.5 -71.562 -32.219 1 81 276 GLU B CA 1
ATOM 7754 C C . GLU B 1 276 ? 12.648 -70.812 -33.219 1 81 276 GLU B C 1
ATOM 7756 O O . GLU B 1 276 ? 12.336 -69.625 -33 1 81 276 GLU B O 1
ATOM 7761 N N . ASP B 1 277 ? 12.281 -71.438 -34.281 1 77.31 277 ASP B N 1
ATOM 7762 C CA . ASP B 1 277 ? 11.641 -70.75 -35.438 1 77.31 277 ASP B CA 1
ATOM 7763 C C . ASP B 1 277 ? 10.383 -70 -35 1 77.31 277 ASP B C 1
ATOM 7765 O O . ASP B 1 277 ? 10.211 -68.812 -35.344 1 77.31 277 ASP B O 1
ATOM 7769 N N . ASN B 1 278 ? 9.57 -70.5 -34.156 1 89.38 278 ASN B N 1
ATOM 7770 C CA . ASN B 1 278 ? 8.32 -69.875 -33.844 1 89.38 278 ASN B CA 1
ATOM 7771 C C . ASN B 1 278 ? 8.281 -69.438 -32.375 1 89.38 278 ASN B C 1
ATOM 7773 O O . ASN B 1 278 ? 7.242 -68.938 -31.906 1 89.38 278 ASN B O 1
ATOM 7777 N N . THR B 1 279 ? 9.398 -69.562 -31.672 1 91.94 279 THR B N 1
ATOM 7778 C CA . THR B 1 279 ? 9.453 -69.125 -30.281 1 91.94 279 THR B CA 1
ATOM 7779 C C . THR B 1 279 ? 10.797 -68.5 -29.969 1 91.94 279 THR B C 1
ATOM 7781 O O . THR B 1 279 ? 11.844 -68.938 -30.453 1 91.94 279 THR B O 1
ATOM 7784 N N . TRP B 1 280 ? 10.734 -67.312 -29.391 1 93.06 280 TRP B N 1
ATOM 7785 C CA . TRP B 1 280 ? 11.961 -66.625 -29 1 93.06 280 TRP B CA 1
ATOM 7786 C C . TRP B 1 280 ? 11.828 -66.062 -27.594 1 93.06 280 TRP B C 1
ATOM 7788 O O . TRP B 1 280 ? 10.719 -65.875 -27.078 1 93.06 280 TRP B O 1
ATOM 7798 N N . GLU B 1 281 ? 12.891 -65.875 -26.906 1 92.56 281 GLU B N 1
ATOM 7799 C CA . GLU B 1 281 ? 13.055 -65.188 -25.672 1 92.56 281 GLU B CA 1
ATOM 7800 C C . GLU B 1 281 ? 14.266 -64.25 -25.734 1 92.56 281 GLU B C 1
ATOM 7802 O O . GLU B 1 281 ? 15.195 -64.5 -26.5 1 92.56 281 GLU B O 1
ATOM 7807 N N . ALA B 1 282 ? 14.102 -63.156 -25.062 1 93.19 282 ALA B N 1
ATOM 7808 C CA . ALA B 1 282 ? 15.211 -62.188 -25.094 1 93.19 282 ALA B CA 1
ATOM 7809 C C . ALA B 1 282 ? 15.547 -61.688 -23.703 1 93.19 282 ALA B C 1
ATOM 7811 O O . ALA B 1 282 ? 14.672 -61.594 -22.828 1 93.19 282 ALA B O 1
ATOM 7812 N N . TRP B 1 283 ? 16.812 -61.344 -23.484 1 92 283 TRP B N 1
ATOM 7813 C CA . TRP B 1 283 ? 17.328 -60.844 -22.219 1 92 283 TRP B CA 1
ATOM 7814 C C . TRP B 1 283 ? 18.234 -59.625 -22.438 1 92 283 TRP B C 1
ATOM 7816 O O . TRP B 1 283 ? 19.031 -59.594 -23.375 1 92 283 TRP B O 1
ATOM 7826 N N . LEU B 1 284 ? 18.047 -58.625 -21.594 1 91.5 284 LEU B N 1
ATOM 7827 C CA . LEU B 1 284 ? 18.922 -57.469 -21.594 1 91.5 284 LEU B CA 1
ATOM 7828 C C . LEU B 1 284 ? 20.094 -57.656 -20.641 1 91.5 284 LEU B C 1
ATOM 7830 O O . LEU B 1 284 ? 19.906 -58.031 -19.484 1 91.5 284 LEU B O 1
ATOM 7834 N N . ASN B 1 285 ? 21.297 -57.438 -21.125 1 85.56 285 ASN B N 1
ATOM 7835 C CA . ASN B 1 285 ? 22.516 -57.688 -20.344 1 85.56 285 ASN B CA 1
ATOM 7836 C C . ASN B 1 285 ? 23.484 -56.5 -20.453 1 85.56 285 ASN B C 1
ATOM 7838 O O . ASN B 1 285 ? 23.422 -55.719 -21.406 1 85.56 285 ASN B O 1
ATOM 7842 N N . VAL B 1 286 ? 24.25 -56.188 -19.391 1 80.44 286 VAL B N 1
ATOM 7843 C CA . VAL B 1 286 ? 25.297 -55.188 -19.391 1 80.44 286 VAL B CA 1
ATOM 7844 C C . VAL B 1 286 ? 26.672 -55.875 -19.328 1 80.44 286 VAL B C 1
ATOM 7846 O O . VAL B 1 286 ? 26.875 -56.812 -18.547 1 80.44 286 VAL B O 1
ATOM 7849 N N . ASP B 1 287 ? 27.641 -55.438 -20.25 1 70.06 287 ASP B N 1
ATOM 7850 C CA . ASP B 1 287 ? 28.984 -56 -20.25 1 70.06 287 ASP B CA 1
ATOM 7851 C C . ASP B 1 287 ? 29.781 -55.531 -19.031 1 70.06 287 ASP B C 1
ATOM 7853 O O . ASP B 1 287 ? 29.75 -54.344 -18.688 1 70.06 287 ASP B O 1
ATOM 7857 N N . SER B 1 288 ? 30 -56.125 -17.922 1 53.81 288 SER B N 1
ATOM 7858 C CA . SER B 1 288 ? 30.922 -55.781 -16.844 1 53.81 288 SER B CA 1
ATOM 7859 C C . SER B 1 288 ? 32.344 -55.688 -17.344 1 53.81 288 SER B C 1
ATOM 7861 O O . SER B 1 288 ? 32.781 -56.531 -18.141 1 53.81 288 SER B O 1
ATOM 7863 N N . SER B 1 289 ? 33.094 -54.594 -17.656 1 46.94 289 SER B N 1
ATOM 7864 C CA . SER B 1 289 ? 34.531 -54.656 -17.953 1 46.94 289 SER B CA 1
ATOM 7865 C C . SER B 1 289 ? 35.219 -55.812 -17.203 1 46.94 289 SER B C 1
ATOM 7867 O O . SER B 1 289 ? 36.25 -56.312 -17.625 1 46.94 289 SER B O 1
ATOM 7869 N N . GLY B 1 290 ? 35.656 -55.469 -15.75 1 40.66 290 GLY B N 1
ATOM 7870 C CA . GLY B 1 290 ? 36.719 -56.25 -15.109 1 40.66 290 GLY B CA 1
ATOM 7871 C C . GLY B 1 290 ? 36.531 -57.75 -15.297 1 40.66 290 GLY B C 1
ATOM 7872 O O . GLY B 1 290 ? 35.656 -58.188 -16.031 1 40.66 290 GLY B O 1
ATOM 7873 N N . PHE B 1 291 ? 37.188 -58.531 -13.984 1 36.06 291 PHE B N 1
ATOM 7874 C CA . PHE B 1 291 ? 37.406 -59.969 -13.789 1 36.06 291 PHE B CA 1
ATOM 7875 C C . PHE B 1 291 ? 36.188 -60.75 -14.258 1 36.06 291 PHE B C 1
ATOM 7877 O O . PHE B 1 291 ? 35.062 -60.375 -13.977 1 36.06 291 PHE B O 1
ATOM 7884 N N . SER B 1 292 ? 36.469 -61.469 -15.344 1 36.88 292 SER B N 1
ATOM 7885 C CA . SER B 1 292 ? 35.75 -62.625 -15.891 1 36.88 292 SER B CA 1
ATOM 7886 C C . SER B 1 292 ? 35.062 -63.406 -14.789 1 36.88 292 SER B C 1
ATOM 7888 O O . SER B 1 292 ? 35.688 -64.125 -14.039 1 36.88 292 SER B O 1
ATOM 7890 N N . SER B 1 293 ? 34.5 -62.906 -13.75 1 34.16 293 SER B N 1
ATOM 7891 C CA . SER B 1 293 ? 33.781 -63.969 -13.039 1 34.16 293 SER B CA 1
ATOM 7892 C C . SER B 1 293 ? 33.188 -65 -14.008 1 34.16 293 SER B C 1
ATOM 7894 O O . SER B 1 293 ? 32.312 -64.625 -14.812 1 34.16 293 SER B O 1
ATOM 7896 N N . VAL B 1 294 ? 34 -65.875 -14.703 1 34.44 294 VAL B N 1
ATOM 7897 C CA . VAL B 1 294 ? 33.656 -67.25 -15.164 1 34.44 294 VAL B CA 1
ATOM 7898 C C . VAL B 1 294 ? 32.375 -67.688 -14.461 1 34.44 294 VAL B C 1
ATOM 7900 O O . VAL B 1 294 ? 31.969 -68.875 -14.641 1 34.44 294 VAL B O 1
ATOM 7903 N N . VAL B 1 295 ? 32.312 -67.375 -13.148 1 34.72 295 VAL B N 1
ATOM 7904 C CA . VAL B 1 295 ? 31.172 -68.062 -12.555 1 34.72 295 VAL B CA 1
ATOM 7905 C C . VAL B 1 295 ? 29.953 -68 -13.469 1 34.72 295 VAL B C 1
ATOM 7907 O O . VAL B 1 295 ? 29.891 -67.125 -14.328 1 34.72 295 VAL B O 1
ATOM 7910 N N . GLY B 1 296 ? 28.828 -68.625 -12.984 1 34.22 296 GLY B N 1
ATOM 7911 C CA . GLY B 1 296 ? 27.516 -68.938 -13.555 1 34.22 296 GLY B CA 1
ATOM 7912 C C . GLY B 1 296 ? 26.922 -67.812 -14.359 1 34.22 296 GLY B C 1
ATOM 7913 O O . GLY B 1 296 ? 26.641 -66.75 -13.82 1 34.22 296 GLY B O 1
ATOM 7914 N N . LEU B 1 297 ? 27.375 -67.375 -15.5 1 37.41 297 LEU B N 1
ATOM 7915 C CA . LEU B 1 297 ? 26.688 -66.75 -16.625 1 37.41 297 LEU B CA 1
ATOM 7916 C C . LEU B 1 297 ? 25.188 -66.875 -16.469 1 37.41 297 LEU B C 1
ATOM 7918 O O . LEU B 1 297 ? 24.438 -66.625 -17.422 1 37.41 297 LEU B O 1
ATOM 7922 N N . SER B 1 298 ? 24.75 -67.812 -15.695 1 39.28 298 SER B N 1
ATOM 7923 C CA . SER B 1 298 ? 23.312 -67.938 -15.75 1 39.28 298 SER B CA 1
ATOM 7924 C C . SER B 1 298 ? 22.625 -66.625 -15.891 1 39.28 298 SER B C 1
ATOM 7926 O O . SER B 1 298 ? 23.141 -65.688 -16.594 1 39.28 298 SER B O 1
ATOM 7928 N N . GLY B 1 299 ? 21.688 -66.188 -14.867 1 45.66 299 GLY B N 1
ATOM 7929 C CA . GLY B 1 299 ? 20.375 -65.688 -14.5 1 45.66 299 GLY B CA 1
ATOM 7930 C C . GLY B 1 299 ? 20.266 -64.188 -14.539 1 45.66 299 GLY B C 1
ATOM 7931 O O . GLY B 1 299 ? 19.25 -63.594 -14.133 1 45.66 299 GLY B O 1
ATOM 7932 N N . ASN B 1 300 ? 21.312 -63.406 -14.734 1 58.34 300 ASN B N 1
ATOM 7933 C CA . ASN B 1 300 ? 21.109 -62.062 -14.234 1 58.34 300 ASN B CA 1
ATOM 7934 C C . ASN B 1 300 ? 20.562 -61.156 -15.32 1 58.34 300 ASN B C 1
ATOM 7936 O O . ASN B 1 300 ? 20.625 -59.906 -15.188 1 58.34 300 ASN B O 1
ATOM 7940 N N . GLY B 1 301 ? 20.328 -61.531 -16.438 1 79.75 301 GLY B N 1
ATOM 7941 C CA . GLY B 1 301 ? 19.719 -60.625 -17.406 1 79.75 301 GLY B CA 1
ATOM 7942 C C . GLY B 1 301 ? 18.281 -60.281 -17.078 1 79.75 301 GLY B C 1
ATOM 7943 O O . GLY B 1 301 ? 17.609 -61 -16.344 1 79.75 301 GLY B O 1
ATOM 7944 N N . ILE B 1 302 ? 17.984 -59.156 -17.609 1 89.69 302 ILE B N 1
ATOM 7945 C CA . ILE B 1 302 ? 16.609 -58.688 -17.438 1 89.69 302 ILE B CA 1
ATOM 7946 C C . ILE B 1 302 ? 15.742 -59.156 -18.594 1 89.69 302 ILE B C 1
ATOM 7948 O O . ILE B 1 302 ? 16.062 -58.906 -19.766 1 89.69 302 ILE B O 1
ATOM 7952 N N . LYS B 1 303 ? 14.758 -60 -18.281 1 92.44 303 LYS B N 1
ATOM 7953 C CA . LYS B 1 303 ? 13.883 -60.531 -19.328 1 92.44 303 LYS B CA 1
ATOM 7954 C C . LYS B 1 303 ? 13.18 -59.406 -20.094 1 92.44 303 LYS B C 1
ATOM 7956 O O . LYS B 1 303 ? 12.734 -58.438 -19.484 1 92.44 303 LYS B O 1
ATOM 7961 N N . LEU B 1 304 ? 13.109 -59.625 -21.375 1 95.06 304 LEU B N 1
ATOM 7962 C CA . LEU B 1 304 ? 12.477 -58.625 -22.25 1 95.06 304 LEU B CA 1
ATOM 7963 C C . LEU B 1 304 ? 11.172 -59.188 -22.828 1 95.06 304 LEU B C 1
ATOM 7965 O O . LEU B 1 304 ? 11.008 -60.375 -22.969 1 95.06 304 LEU B O 1
ATOM 7969 N N . ARG B 1 305 ? 10.312 -58.312 -23.047 1 95.44 305 ARG B N 1
ATOM 7970 C CA . ARG B 1 305 ? 9.047 -58.625 -23.703 1 95.44 305 ARG B CA 1
ATOM 7971 C C . ARG B 1 305 ? 8.633 -57.531 -24.672 1 95.44 305 ARG B C 1
ATOM 7973 O O . ARG B 1 305 ? 8.789 -56.344 -24.375 1 95.44 305 ARG B O 1
ATOM 7980 N N . ARG B 1 306 ? 8.203 -58 -25.812 1 95.88 306 ARG B N 1
ATOM 7981 C CA . ARG B 1 306 ? 7.594 -57.094 -26.766 1 95.88 306 ARG B CA 1
ATOM 7982 C C . ARG B 1 306 ? 6.098 -56.938 -26.516 1 95.88 306 ARG B C 1
ATOM 7984 O O . ARG B 1 306 ? 5.395 -57.938 -26.375 1 95.88 306 ARG B O 1
ATOM 7991 N N . GLY B 1 307 ? 5.672 -55.688 -26.328 1 95.06 307 GLY B N 1
ATOM 7992 C CA . GLY B 1 307 ? 4.254 -55.469 -26.078 1 95.06 307 GLY B CA 1
ATOM 7993 C C . GLY B 1 307 ? 3.902 -55.406 -24.609 1 95.06 307 GLY B C 1
ATOM 7994 O O . GLY B 1 307 ? 4.523 -56.094 -23.781 1 95.06 307 GLY B O 1
ATOM 7995 N N . TYR B 1 308 ? 2.848 -54.688 -24.328 1 93.75 308 TYR B N 1
ATOM 7996 C CA . TYR B 1 308 ? 2.402 -54.469 -22.953 1 93.75 308 TYR B CA 1
ATOM 7997 C C . TYR B 1 308 ? 1.683 -55.719 -22.438 1 93.75 308 TYR B C 1
ATOM 7999 O O . TYR B 1 308 ? 0.93 -56.375 -23.156 1 93.75 308 TYR B O 1
ATOM 8007 N N . SER B 1 309 ? 1.961 -56.031 -21.188 1 89.31 309 SER B N 1
ATOM 8008 C CA . SER B 1 309 ? 1.241 -57.062 -20.453 1 89.31 309 SER B CA 1
ATOM 8009 C C . SER B 1 309 ? 0.931 -56.625 -19.031 1 89.31 309 SER B C 1
ATOM 8011 O O . SER B 1 309 ? 1.795 -56.062 -18.344 1 89.31 309 SER B O 1
ATOM 8013 N N . PRO B 1 310 ? -0.35 -56.812 -18.641 1 83.81 310 PRO B N 1
ATOM 8014 C CA . PRO B 1 310 ? -0.728 -56.406 -17.281 1 83.81 310 PRO B CA 1
ATOM 8015 C C . PRO B 1 310 ? -0.013 -57.219 -16.203 1 83.81 310 PRO B C 1
ATOM 8017 O O . PRO B 1 310 ? 0.478 -58.312 -16.484 1 83.81 310 PRO B O 1
ATOM 8020 N N . SER B 1 311 ? 0.1 -56.562 -15.125 1 76.06 311 SER B N 1
ATOM 8021 C CA . SER B 1 311 ? 0.75 -57.219 -14.008 1 76.06 311 SER B CA 1
ATOM 8022 C C . SER B 1 311 ? 0.029 -58.531 -13.641 1 76.06 311 SER B C 1
ATOM 8024 O O . SER B 1 311 ? -1.202 -58.594 -13.656 1 76.06 311 SER B O 1
ATOM 8026 N N . GLN B 1 312 ? 0.775 -59.594 -13.445 1 70.75 312 GLN B N 1
ATOM 8027 C CA . GLN B 1 312 ? 0.22 -60.906 -13.102 1 70.75 312 GLN B CA 1
ATOM 8028 C C . GLN B 1 312 ? 0.209 -61.094 -11.586 1 70.75 312 GLN B C 1
ATOM 8030 O O . GLN B 1 312 ? -0.225 -62.156 -11.102 1 70.75 312 GLN B O 1
ATOM 8035 N N . SER B 1 313 ? 0.644 -60.031 -11.016 1 73.56 313 SER B N 1
ATOM 8036 C CA . SER B 1 313 ? 0.695 -60.188 -9.57 1 73.56 313 SER B CA 1
ATOM 8037 C C . SER B 1 313 ? -0.704 -60.188 -8.961 1 73.56 313 SER B C 1
ATOM 8039 O O . SER B 1 313 ? -1.543 -59.375 -9.32 1 73.56 313 SER B O 1
ATOM 8041 N N . PRO B 1 314 ? -1.045 -61.25 -8.172 1 72.31 314 PRO B N 1
ATOM 8042 C CA . PRO B 1 314 ? -2.359 -61.312 -7.523 1 72.31 314 PRO B CA 1
ATOM 8043 C C . PRO B 1 314 ? -2.592 -60.156 -6.559 1 72.31 314 PRO B C 1
ATOM 8045 O O . PRO B 1 314 ? -3.738 -59.75 -6.312 1 72.31 314 PRO B O 1
ATOM 8048 N N . LYS B 1 315 ? -1.538 -59.625 -5.859 1 78.81 315 LYS B N 1
ATOM 8049 C CA . LYS B 1 315 ? -1.657 -58.469 -4.992 1 78.81 315 LYS B CA 1
ATOM 8050 C C . LYS B 1 315 ? -1.041 -57.219 -5.648 1 78.81 315 LYS B C 1
ATOM 8052 O O . LYS B 1 315 ? 0.164 -57.188 -5.906 1 78.81 315 LYS B O 1
ATOM 8057 N N . PRO B 1 316 ? -1.949 -56.312 -5.902 1 77.5 316 PRO B N 1
ATOM 8058 C CA . PRO B 1 316 ? -1.397 -55.125 -6.562 1 77.5 316 PRO B CA 1
ATOM 8059 C C . PRO B 1 316 ? -0.39 -54.406 -5.691 1 77.5 316 PRO B C 1
ATOM 8061 O O . PRO B 1 316 ? -0.574 -54.281 -4.477 1 77.5 316 PRO B O 1
ATOM 8064 N N . THR B 1 317 ? 0.751 -54.031 -6.223 1 78.38 317 THR B N 1
ATOM 8065 C CA . THR B 1 317 ? 1.755 -53.219 -5.551 1 78.38 317 THR B CA 1
ATOM 8066 C C . THR B 1 317 ? 1.226 -51.812 -5.301 1 78.38 317 THR B C 1
ATOM 8068 O O . THR B 1 317 ? 0.191 -51.438 -5.848 1 78.38 317 THR B O 1
ATOM 8071 N N . GLN B 1 318 ? 1.856 -51.125 -4.391 1 80.94 318 GLN B N 1
ATOM 8072 C CA . GLN B 1 318 ? 1.478 -49.719 -4.098 1 80.94 318 GLN B CA 1
ATOM 8073 C C . GLN B 1 318 ? 1.51 -48.875 -5.355 1 80.94 318 GLN B C 1
ATOM 8075 O O . GLN B 1 318 ? 0.661 -48 -5.539 1 80.94 318 GLN B O 1
ATOM 8080 N N . GLU B 1 319 ? 2.434 -49.125 -6.203 1 79.75 319 GLU B N 1
ATOM 8081 C CA . GLU B 1 319 ? 2.574 -48.375 -7.445 1 79.75 319 GLU B CA 1
ATOM 8082 C C . GLU B 1 319 ? 1.418 -48.688 -8.398 1 79.75 319 GLU B C 1
ATOM 8084 O O . GLU B 1 319 ? 0.942 -47.781 -9.094 1 79.75 319 GLU B O 1
ATOM 8089 N N . GLU B 1 320 ? 1.061 -49.875 -8.375 1 82.06 320 GLU B N 1
ATOM 8090 C CA . GLU B 1 320 ? -0.072 -50.219 -9.219 1 82.06 320 GLU B CA 1
ATOM 8091 C C . GLU B 1 320 ? -1.366 -49.594 -8.703 1 82.06 320 GLU B C 1
ATOM 8093 O O . GLU B 1 320 ? -2.229 -49.219 -9.492 1 82.06 320 GLU B O 1
ATOM 8098 N N . LEU B 1 321 ? -1.421 -49.594 -7.426 1 84.31 321 LEU B N 1
ATOM 8099 C CA . LEU B 1 321 ? -2.594 -48.938 -6.852 1 84.31 321 LEU B CA 1
ATOM 8100 C C . LEU B 1 321 ? -2.646 -47.469 -7.238 1 84.31 321 LEU B C 1
ATOM 8102 O O . LEU B 1 321 ? -3.715 -46.938 -7.566 1 84.31 321 LEU B O 1
ATOM 8106 N N . ARG B 1 322 ? -1.549 -46.812 -7.234 1 85.56 322 ARG B N 1
ATOM 8107 C CA . ARG B 1 322 ? -1.47 -45.406 -7.641 1 85.56 322 ARG B CA 1
ATOM 8108 C C . ARG B 1 322 ? -1.82 -45.25 -9.117 1 85.56 322 ARG B C 1
ATOM 8110 O O . ARG B 1 322 ? -2.488 -44.281 -9.5 1 85.56 322 ARG B O 1
ATOM 8117 N N . GLN B 1 323 ? -1.34 -46.156 -9.875 1 86.69 323 GLN B N 1
ATOM 8118 C CA . GLN B 1 323 ? -1.647 -46.156 -11.305 1 86.69 323 GLN B CA 1
ATOM 8119 C C . GLN B 1 323 ? -3.148 -46.312 -11.539 1 86.69 323 GLN B C 1
ATOM 8121 O O . GLN B 1 323 ? -3.713 -45.594 -12.383 1 86.69 323 GLN B O 1
ATOM 8126 N N . GLN B 1 324 ? -3.713 -47.156 -10.844 1 82.75 324 GLN B N 1
ATOM 8127 C CA . GLN B 1 324 ? -5.148 -47.344 -10.992 1 82.75 324 GLN B CA 1
ATOM 8128 C C . GLN B 1 324 ? -5.93 -46.094 -10.609 1 82.75 324 GLN B C 1
ATOM 8130 O O . GLN B 1 324 ? -6.902 -45.75 -11.273 1 82.75 324 GLN B O 1
ATOM 8135 N N . LYS B 1 325 ? -5.438 -45.531 -9.602 1 84.19 325 LYS B N 1
ATOM 8136 C CA . LYS B 1 325 ? -6.09 -44.281 -9.164 1 84.19 325 LYS B CA 1
ATOM 8137 C C . LYS B 1 325 ? -5.988 -43.188 -10.234 1 84.19 325 LYS B C 1
ATOM 8139 O O . LYS B 1 325 ? -6.945 -42.469 -10.461 1 84.19 325 LYS B O 1
ATOM 8144 N N . GLU B 1 326 ? -4.855 -43.094 -10.844 1 84.06 326 GLU B N 1
ATOM 8145 C CA . GLU B 1 326 ? -4.645 -42.125 -11.922 1 84.06 326 GLU B CA 1
ATOM 8146 C C . GLU B 1 326 ? -5.57 -42.406 -13.102 1 84.06 326 GLU B C 1
ATOM 8148 O O . GLU B 1 326 ? -6.125 -41.469 -13.688 1 84.06 326 GLU B O 1
ATOM 8153 N N . GLU B 1 327 ? -5.668 -43.625 -13.398 1 81.94 327 GLU B N 1
ATOM 8154 C CA . GLU B 1 327 ? -6.539 -44 -14.508 1 81.94 327 GLU B CA 1
ATOM 8155 C C . GLU B 1 327 ? -8 -43.719 -14.172 1 81.94 327 GLU B C 1
ATOM 8157 O O . GLU B 1 327 ? -8.773 -43.281 -15.031 1 81.94 327 GLU B O 1
ATOM 8162 N N . GLU B 1 328 ? -8.305 -43.969 -12.938 1 81.12 328 GLU B N 1
ATOM 8163 C CA . GLU B 1 328 ? -9.656 -43.656 -12.492 1 81.12 328 GLU B CA 1
ATOM 8164 C C . GLU B 1 328 ? -9.953 -42.188 -12.586 1 81.12 328 GLU B C 1
ATOM 8166 O O . GLU B 1 328 ? -11.07 -41.781 -12.938 1 81.12 328 GLU B O 1
ATOM 8171 N N . MET B 1 329 ? -9.086 -41.5 -12.234 1 80.88 329 MET B N 1
ATOM 8172 C CA . MET B 1 329 ? -9.242 -40.062 -12.312 1 80.88 329 MET B CA 1
ATOM 8173 C C . MET B 1 329 ? -9.43 -39.594 -13.758 1 80.88 329 MET B C 1
ATOM 8175 O O . MET B 1 329 ? -10.242 -38.719 -14.039 1 80.88 329 MET B O 1
ATOM 8179 N N . ASP B 1 330 ? -8.648 -40.156 -14.625 1 77.12 330 ASP B N 1
ATOM 8180 C CA . ASP B 1 330 ? -8.797 -39.844 -16.047 1 77.12 330 ASP B CA 1
ATOM 8181 C C . ASP B 1 330 ? -10.203 -40.188 -16.531 1 77.12 330 ASP B C 1
ATOM 8183 O O . ASP B 1 330 ? -10.797 -39.469 -17.312 1 77.12 330 ASP B O 1
ATOM 8187 N N . ASP B 1 331 ? -10.617 -41.312 -16.078 1 76.94 331 ASP B N 1
ATOM 8188 C CA . ASP B 1 331 ? -11.969 -41.75 -16.438 1 76.94 331 ASP B CA 1
ATOM 8189 C C . ASP B 1 331 ? -13.016 -40.781 -15.898 1 76.94 331 ASP B C 1
ATOM 8191 O O . ASP B 1 331 ? -13.961 -40.438 -16.594 1 76.94 331 ASP B O 1
ATOM 8195 N N . TYR B 1 332 ? -12.852 -40.438 -14.734 1 81.5 332 TYR B N 1
ATOM 8196 C CA . TYR B 1 332 ? -13.75 -39.469 -14.102 1 81.5 332 TYR B CA 1
ATOM 8197 C C . TYR B 1 332 ? -13.805 -38.188 -14.898 1 81.5 332 TYR B C 1
ATOM 8199 O O . TYR B 1 332 ? -14.883 -37.656 -15.156 1 81.5 332 TYR B O 1
ATOM 8207 N N . CYS B 1 333 ? -12.672 -37.75 -15.289 1 79 333 CYS B N 1
ATOM 8208 C CA . CYS B 1 333 ? -12.57 -36.5 -16.016 1 79 333 CYS B CA 1
ATOM 8209 C C . CYS B 1 333 ? -13.234 -36.594 -17.391 1 79 333 CYS B C 1
ATOM 8211 O O . CYS B 1 333 ? -13.711 -35.625 -17.938 1 79 333 CYS B O 1
ATOM 8213 N N . SER B 1 334 ? -13.266 -37.781 -17.891 1 75.81 334 SER B N 1
ATOM 8214 C CA . SER B 1 334 ? -13.867 -38 -19.203 1 75.81 334 SER B CA 1
ATOM 8215 C C . SER B 1 334 ? -15.375 -38.188 -19.094 1 75.81 334 SER B C 1
ATOM 8217 O O . SER B 1 334 ? -16.109 -37.906 -20.031 1 75.81 334 SER B O 1
ATOM 8219 N N . GLN B 1 335 ? -15.852 -38.656 -17.969 1 77.06 335 GLN B N 1
ATOM 8220 C CA . GLN B 1 335 ? -17.25 -39.031 -17.812 1 77.06 335 GLN B CA 1
ATOM 8221 C C . GLN B 1 335 ? -18.078 -37.875 -17.25 1 77.06 335 GLN B C 1
ATOM 8223 O O . GLN B 1 335 ? -19.219 -37.656 -17.672 1 77.06 335 GLN B O 1
ATOM 8228 N N . VAL B 1 336 ? -17.562 -37.281 -16.25 1 85.88 336 VAL B N 1
ATOM 8229 C CA . VAL B 1 336 ? -18.312 -36.25 -15.547 1 85.88 336 VAL B CA 1
ATOM 8230 C C . VAL B 1 336 ? -18.109 -34.875 -16.219 1 85.88 336 VAL B C 1
ATOM 8232 O O . VAL B 1 336 ? -16.969 -34.469 -16.453 1 85.88 336 VAL B O 1
ATOM 8235 N N . PRO B 1 337 ? -19.141 -34.25 -16.594 1 85.06 337 PRO B N 1
ATOM 8236 C CA . PRO B 1 337 ? -19.031 -32.969 -17.297 1 85.06 337 PRO B CA 1
ATOM 8237 C C . PRO B 1 337 ? -18.562 -31.828 -16.391 1 85.06 337 PRO B C 1
ATOM 8239 O O . PRO B 1 337 ? -18.875 -31.828 -15.195 1 85.06 337 PRO B O 1
ATOM 8242 N N . VAL B 1 338 ? -17.938 -30.844 -17.016 1 89 338 VAL B N 1
ATOM 8243 C CA . VAL B 1 338 ? -17.531 -29.625 -16.297 1 89 338 VAL B CA 1
ATOM 8244 C C . VAL B 1 338 ? -18.688 -28.625 -16.297 1 89 338 VAL B C 1
ATOM 8246 O O . VAL B 1 338 ? -19.172 -28.234 -17.359 1 89 338 VAL B O 1
ATOM 8249 N N . ARG B 1 339 ? -19.109 -28.312 -15.125 1 91.44 339 ARG B N 1
ATOM 8250 C CA . ARG B 1 339 ? -20.203 -27.359 -15.055 1 91.44 339 ARG B CA 1
ATOM 8251 C C . ARG B 1 339 ? -19.703 -25.969 -14.672 1 91.44 339 ARG B C 1
ATOM 8253 O O . ARG B 1 339 ? -20.328 -24.953 -15.008 1 91.44 339 ARG B O 1
ATOM 8260 N N . HIS B 1 340 ? -18.656 -25.891 -13.914 1 93.75 340 HIS B N 1
ATOM 8261 C CA . HIS B 1 340 ? -18.094 -24.609 -13.5 1 93.75 340 HIS B CA 1
ATOM 8262 C C . HIS B 1 340 ? -16.609 -24.547 -13.836 1 93.75 340 HIS B C 1
ATOM 8264 O O . HIS B 1 340 ? -15.867 -25.516 -13.633 1 93.75 340 HIS B O 1
ATOM 8270 N N . VAL B 1 341 ? -16.234 -23.453 -14.398 1 93.38 341 VAL B N 1
ATOM 8271 C CA . VAL B 1 341 ? -14.828 -23.109 -14.586 1 93.38 341 VAL B CA 1
ATOM 8272 C C . VAL B 1 341 ? -14.477 -21.906 -13.711 1 93.38 341 VAL B C 1
ATOM 8274 O O . VAL B 1 341 ? -15.078 -20.828 -13.852 1 93.38 341 VAL B O 1
ATOM 8277 N N . VAL B 1 342 ? -13.531 -22.141 -12.82 1 95.12 342 VAL B N 1
ATOM 8278 C CA . VAL B 1 342 ? -13.156 -21.094 -11.883 1 95.12 342 VAL B CA 1
ATOM 8279 C C . VAL B 1 342 ? -11.789 -20.516 -12.266 1 95.12 342 VAL B C 1
ATOM 8281 O O . VAL B 1 342 ? -10.773 -21.219 -12.195 1 95.12 342 VAL B O 1
ATOM 8284 N N . PHE B 1 343 ? -11.82 -19.281 -12.672 1 92.56 343 PHE B N 1
ATOM 8285 C CA . PHE B 1 343 ? -10.578 -18.562 -12.961 1 92.56 343 PHE B CA 1
ATOM 8286 C C . PHE B 1 343 ? -9.977 -17.984 -11.688 1 92.56 343 PHE B C 1
ATOM 8288 O O . PHE B 1 343 ? -10.617 -17.188 -10.992 1 92.56 343 PHE B O 1
ATOM 8295 N N . MET B 1 344 ? -8.805 -18.422 -11.414 1 91.25 344 MET B N 1
ATOM 8296 C CA . MET B 1 344 ? -8.133 -17.953 -10.203 1 91.25 344 MET B CA 1
ATOM 8297 C C . MET B 1 344 ? -7.055 -16.938 -10.547 1 91.25 344 MET B C 1
ATOM 8299 O O . MET B 1 344 ? -6.156 -17.219 -11.344 1 91.25 344 MET B O 1
ATOM 8303 N N . VAL B 1 345 ? -7.164 -15.75 -9.977 1 86.56 345 VAL B N 1
ATOM 8304 C CA . VAL B 1 345 ? -6.254 -14.641 -10.258 1 86.56 345 VAL B CA 1
ATOM 8305 C C . VAL B 1 345 ? -5.566 -14.203 -8.969 1 86.56 345 VAL B C 1
ATOM 8307 O O . VAL B 1 345 ? -6.223 -14 -7.945 1 86.56 345 VAL B O 1
ATOM 8310 N N . HIS B 1 346 ? -4.203 -14.078 -9.055 1 79.94 346 HIS B N 1
ATOM 8311 C CA . HIS B 1 346 ? -3.471 -13.555 -7.91 1 79.94 346 HIS B CA 1
ATOM 8312 C C . HIS B 1 346 ? -3.338 -12.039 -7.988 1 79.94 346 HIS B C 1
ATOM 8314 O O . HIS B 1 346 ? -3.396 -11.461 -9.078 1 79.94 346 HIS B O 1
ATOM 8320 N N . GLY B 1 347 ? -3.18 -11.461 -6.766 1 80.25 347 GLY B N 1
ATOM 8321 C CA . GLY B 1 347 ? -2.717 -10.086 -6.645 1 80.25 347 GLY B CA 1
ATOM 8322 C C . GLY B 1 347 ? -1.342 -9.977 -6.012 1 80.25 347 GLY B C 1
ATOM 8323 O O . GLY B 1 347 ? -0.373 -10.547 -6.516 1 80.25 347 GLY B O 1
ATOM 8324 N N . ILE B 1 348 ? -1.306 -9.305 -4.938 1 73.06 348 ILE B N 1
ATOM 8325 C CA . ILE B 1 348 ? -0.042 -9.031 -4.266 1 73.06 348 ILE B CA 1
ATOM 8326 C C . ILE B 1 348 ? 0.516 -10.312 -3.664 1 73.06 348 ILE B C 1
ATOM 8328 O O . ILE B 1 348 ? 1.712 -10.406 -3.379 1 73.06 348 ILE B O 1
ATOM 8332 N N . GLY B 1 349 ? -0.268 -11.32 -3.467 1 65.88 349 GLY B N 1
ATOM 8333 C CA . GLY B 1 349 ? 0.145 -12.57 -2.855 1 65.88 349 GLY B CA 1
ATOM 8334 C C . GLY B 1 349 ? 1.225 -13.297 -3.641 1 65.88 349 GLY B C 1
ATOM 8335 O O . GLY B 1 349 ? 2.053 -14 -3.062 1 65.88 349 GLY B O 1
ATOM 8336 N N . GLN B 1 350 ? 1.204 -13.156 -4.891 1 67.62 350 GLN B N 1
ATOM 8337 C CA . GLN B 1 350 ? 2.201 -13.812 -5.734 1 67.62 350 GLN B CA 1
ATOM 8338 C C . GLN B 1 350 ? 3.611 -13.367 -5.363 1 67.62 350 GLN B C 1
ATOM 8340 O O . GLN B 1 350 ? 4.543 -14.172 -5.348 1 67.62 350 GLN B O 1
ATOM 8345 N N . ARG B 1 351 ? 3.719 -12.156 -4.965 1 62.16 351 ARG B N 1
ATOM 8346 C CA . ARG B 1 351 ? 5.031 -11.578 -4.68 1 62.16 351 ARG B CA 1
ATOM 8347 C C . ARG B 1 351 ? 5.457 -11.875 -3.246 1 62.16 351 ARG B C 1
ATOM 8349 O O . ARG B 1 351 ? 6.648 -12.031 -2.967 1 62.16 351 ARG B O 1
ATOM 8356 N N . LEU B 1 352 ? 4.477 -11.922 -2.469 1 58.97 352 LEU B N 1
ATOM 8357 C CA . LEU B 1 352 ? 4.781 -12.078 -1.05 1 58.97 352 LEU B CA 1
ATOM 8358 C C . LEU B 1 352 ? 5.414 -13.438 -0.773 1 58.97 352 LEU B C 1
ATOM 8360 O O . LEU B 1 352 ? 6.316 -13.547 0.059 1 58.97 352 LEU B O 1
ATOM 8364 N N . GLU B 1 353 ? 4.988 -14.453 -1.407 1 53.84 353 GLU B N 1
ATOM 8365 C CA . GLU B 1 353 ? 5.508 -15.797 -1.146 1 53.84 353 GLU B CA 1
ATOM 8366 C C . GLU B 1 353 ? 6.359 -16.297 -2.309 1 53.84 353 GLU B C 1
ATOM 8368 O O . GLU B 1 353 ? 6.84 -17.422 -2.291 1 53.84 353 GLU B O 1
ATOM 8373 N N . LYS B 1 354 ? 6.789 -15.344 -3.105 1 57.34 354 LYS B N 1
ATOM 8374 C CA . LYS B 1 354 ? 7.449 -15.836 -4.309 1 57.34 354 LYS B CA 1
ATOM 8375 C C . LYS B 1 354 ? 6.762 -17.094 -4.84 1 57.34 354 LYS B C 1
ATOM 8377 O O . LYS B 1 354 ? 7.422 -18.078 -5.16 1 57.34 354 LYS B O 1
ATOM 8382 N N . SER B 1 355 ? 5.355 -16.953 -4.594 1 59.47 355 SER B N 1
ATOM 8383 C CA . SER B 1 355 ? 4.543 -18.125 -4.938 1 59.47 355 SER B CA 1
ATOM 8384 C C . SER B 1 355 ? 4.195 -18.141 -6.422 1 59.47 355 SER B C 1
ATOM 8386 O O . SER B 1 355 ? 4.074 -17.078 -7.047 1 59.47 355 SER B O 1
ATOM 8388 N N . ASN B 1 356 ? 4.312 -19.375 -6.934 1 71 356 ASN B N 1
ATOM 8389 C CA . ASN B 1 356 ? 3.816 -19.656 -8.273 1 71 356 ASN B CA 1
ATOM 8390 C C . ASN B 1 356 ? 2.32 -19.953 -8.273 1 71 356 ASN B C 1
ATOM 8392 O O . ASN B 1 356 ? 1.864 -20.828 -7.531 1 71 356 ASN B O 1
ATOM 8396 N N . LEU B 1 357 ? 1.544 -19.094 -8.93 1 79.88 357 LEU B N 1
ATOM 8397 C CA . LEU B 1 357 ? 0.094 -19.25 -8.984 1 79.88 357 LEU B CA 1
ATOM 8398 C C . LEU B 1 357 ? -0.284 -20.672 -9.398 1 79.88 357 LEU B C 1
ATOM 8400 O O . LEU B 1 357 ? -1.256 -21.234 -8.883 1 79.88 357 LEU B O 1
ATOM 8404 N N . VAL B 1 358 ? 0.459 -21.203 -10.258 1 79.81 358 VAL B N 1
ATOM 8405 C CA . VAL B 1 358 ? 0.154 -22.547 -10.742 1 79.81 358 VAL B CA 1
ATOM 8406 C C . VAL B 1 358 ? 0.248 -23.547 -9.594 1 79.81 358 VAL B C 1
ATOM 8408 O O . VAL B 1 358 ? -0.616 -24.422 -9.445 1 79.81 358 VAL B O 1
ATOM 8411 N N . ASP B 1 359 ? 1.217 -23.312 -8.805 1 82.56 359 ASP B N 1
ATOM 8412 C CA . ASP B 1 359 ? 1.374 -24.172 -7.633 1 82.56 359 ASP B CA 1
ATOM 8413 C C . ASP B 1 359 ? 0.222 -23.969 -6.648 1 82.56 359 ASP B C 1
ATOM 8415 O O . ASP B 1 359 ? -0.276 -24.938 -6.07 1 82.56 359 ASP B O 1
ATOM 8419 N N . ASP B 1 360 ? -0.112 -22.812 -6.496 1 87.25 360 ASP B N 1
ATOM 8420 C CA . ASP B 1 360 ? -1.206 -22.516 -5.578 1 87.25 360 ASP B CA 1
ATOM 8421 C C . ASP B 1 360 ? -2.516 -23.141 -6.059 1 87.25 360 ASP B C 1
ATOM 8423 O O . ASP B 1 360 ? -3.287 -23.672 -5.258 1 87.25 360 ASP B O 1
ATOM 8427 N N . VAL B 1 361 ? -2.744 -23.031 -7.293 1 90.12 361 VAL B N 1
ATOM 8428 C CA . VAL B 1 361 ? -3.965 -23.594 -7.855 1 90.12 361 VAL B CA 1
ATOM 8429 C C . VAL B 1 361 ? -3.932 -25.125 -7.738 1 90.12 361 VAL B C 1
ATOM 8431 O O . VAL B 1 361 ? -4.957 -25.75 -7.473 1 90.12 361 VAL B O 1
ATOM 8434 N N . THR B 1 362 ? -2.766 -25.688 -7.945 1 84.44 362 THR B N 1
ATOM 8435 C CA . THR B 1 362 ? -2.619 -27.125 -7.77 1 84.44 362 THR B CA 1
ATOM 8436 C C . THR B 1 362 ? -2.953 -27.531 -6.34 1 84.44 362 THR B C 1
ATOM 8438 O O . THR B 1 362 ? -3.684 -28.5 -6.117 1 84.44 362 THR B O 1
ATOM 8441 N N . ASN B 1 363 ? -2.467 -26.75 -5.457 1 86.62 363 ASN B N 1
ATOM 8442 C CA . ASN B 1 363 ? -2.7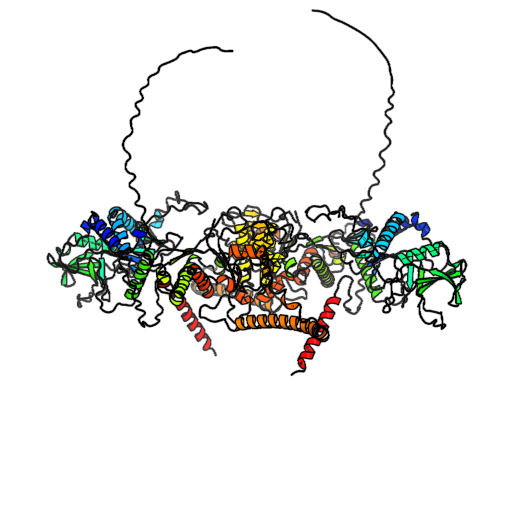75 -27 -4.051 1 86.62 363 ASN B CA 1
ATOM 8443 C C . ASN B 1 363 ? -4.266 -26.828 -3.771 1 86.62 363 ASN B C 1
ATOM 8445 O O . ASN B 1 363 ? -4.855 -27.641 -3.047 1 86.62 363 ASN B O 1
ATOM 8449 N N . PHE B 1 364 ? -4.816 -25.891 -4.324 1 93.56 364 PHE B N 1
ATOM 8450 C CA . PHE B 1 364 ? -6.242 -25.625 -4.145 1 93.56 364 PHE B CA 1
ATOM 8451 C C . PHE B 1 364 ? -7.074 -26.781 -4.703 1 93.56 364 PHE B C 1
ATOM 8453 O O . PHE B 1 364 ? -8.086 -27.156 -4.105 1 93.56 364 PHE B O 1
ATOM 8460 N N . ARG B 1 365 ? -6.68 -27.328 -5.777 1 90.31 365 ARG B N 1
ATOM 8461 C CA . ARG B 1 365 ? -7.336 -28.484 -6.367 1 90.31 365 ARG B CA 1
ATOM 8462 C C . ARG B 1 365 ? -7.289 -29.688 -5.418 1 90.31 365 ARG B C 1
ATOM 8464 O O . ARG B 1 365 ? -8.289 -30.375 -5.238 1 90.31 365 ARG B O 1
ATOM 8471 N N . HIS B 1 366 ? -6.172 -29.828 -4.836 1 88.62 366 HIS B N 1
ATOM 8472 C CA . HIS B 1 366 ? -6.023 -30.938 -3.898 1 88.62 366 HIS B CA 1
ATOM 8473 C C . HIS B 1 366 ? -6.93 -30.75 -2.684 1 88.62 366 HIS B C 1
ATOM 8475 O O . HIS B 1 366 ? -7.59 -31.703 -2.254 1 88.62 366 HIS B O 1
ATOM 8481 N N . ILE B 1 367 ? -6.938 -29.578 -2.23 1 94 367 ILE B N 1
ATOM 8482 C CA . ILE B 1 367 ? -7.75 -29.266 -1.059 1 94 367 ILE B CA 1
ATOM 8483 C C . ILE B 1 367 ? -9.227 -29.453 -1.389 1 94 367 ILE B C 1
ATOM 8485 O O . ILE B 1 367 ? -9.961 -30.094 -0.629 1 94 367 ILE B O 1
ATOM 8489 N N . THR B 1 368 ? -9.625 -28.984 -2.48 1 94 368 THR B N 1
ATOM 8490 C CA . THR B 1 368 ? -11.031 -29.078 -2.855 1 94 368 THR B CA 1
ATOM 8491 C C . THR B 1 368 ? -11.422 -30.531 -3.133 1 94 368 THR B C 1
ATOM 8493 O O . THR B 1 368 ? -12.547 -30.938 -2.846 1 94 368 THR B O 1
ATOM 8496 N N . ALA B 1 369 ? -10.492 -31.281 -3.699 1 88.19 369 ALA B N 1
ATOM 8497 C CA . ALA B 1 369 ? -10.758 -32.688 -3.926 1 88.19 369 ALA B CA 1
ATOM 8498 C C . ALA B 1 369 ? -10.984 -33.438 -2.605 1 88.19 369 ALA B C 1
ATOM 8500 O O . ALA B 1 369 ? -11.93 -34.219 -2.479 1 88.19 369 ALA B O 1
ATOM 8501 N N . SER B 1 370 ? -10.141 -33.094 -1.679 1 90.31 370 SER B N 1
ATOM 8502 C CA . SER B 1 370 ? -10.273 -33.719 -0.357 1 90.31 370 SER B CA 1
ATOM 8503 C C . SER B 1 370 ? -11.586 -33.312 0.31 1 90.31 370 SER B C 1
ATOM 8505 O O . SER B 1 370 ? -12.266 -34.125 0.912 1 90.31 370 SER B O 1
ATOM 8507 N N . LEU B 1 371 ? -11.906 -32.125 0.188 1 93.31 371 LEU B N 1
ATOM 8508 C CA . LEU B 1 371 ? -13.125 -31.609 0.794 1 93.31 371 LEU B CA 1
ATOM 8509 C C . LEU B 1 371 ? -14.359 -32.188 0.103 1 93.31 371 LEU B C 1
ATOM 8511 O O . LEU B 1 371 ? -15.375 -32.438 0.753 1 93.31 371 LEU B O 1
ATOM 8515 N N . ALA B 1 372 ? -14.312 -32.281 -1.177 1 91 372 ALA B N 1
ATOM 8516 C CA . ALA B 1 372 ? -15.422 -32.875 -1.929 1 91 372 ALA B CA 1
ATOM 8517 C C . ALA B 1 372 ? -15.703 -34.312 -1.466 1 91 372 ALA B C 1
ATOM 8519 O O . ALA B 1 372 ? -16.859 -34.688 -1.311 1 91 372 ALA B O 1
ATOM 8520 N N . GLU B 1 373 ? -14.672 -35 -1.214 1 86.81 373 GLU B N 1
ATOM 8521 C CA . GLU B 1 373 ? -14.812 -36.375 -0.742 1 86.81 373 GLU B CA 1
ATOM 8522 C C . GLU B 1 373 ? -15.492 -36.438 0.625 1 86.81 373 GLU B C 1
ATOM 8524 O O . GLU B 1 373 ? -16.281 -37.344 0.904 1 86.81 373 GLU B O 1
ATOM 8529 N N . ARG B 1 374 ? -15.242 -35.438 1.381 1 89.19 374 ARG B N 1
ATOM 8530 C CA . ARG B 1 374 ? -15.719 -35.438 2.76 1 89.19 374 ARG B CA 1
ATOM 8531 C C . ARG B 1 374 ? -17.109 -34.812 2.857 1 89.19 374 ARG B C 1
ATOM 8533 O O . ARG B 1 374 ? -17.938 -35.281 3.643 1 89.19 374 ARG B O 1
ATOM 8540 N N . HIS B 1 375 ? -17.406 -33.844 2.078 1 91.12 375 HIS B N 1
ATOM 8541 C CA . HIS B 1 375 ? -18.578 -33.031 2.342 1 91.12 375 HIS B CA 1
ATOM 8542 C C . HIS B 1 375 ? -19.641 -33.188 1.248 1 91.12 375 HIS B C 1
ATOM 8544 O O . HIS B 1 375 ? -20.781 -32.781 1.415 1 91.12 375 HIS B O 1
ATOM 8550 N N . LEU B 1 376 ? -19.312 -33.781 0.092 1 91.56 376 LEU B N 1
ATOM 8551 C CA . LEU B 1 376 ? -20.25 -33.969 -1.002 1 91.56 376 LEU B CA 1
ATOM 8552 C C . LEU B 1 376 ? -20.641 -35.438 -1.131 1 91.56 376 LEU B C 1
ATOM 8554 O O . LEU B 1 376 ? -19.859 -36.344 -0.798 1 91.56 376 LEU B O 1
ATOM 8558 N N . THR B 1 377 ? -21.828 -35.656 -1.637 1 90.75 377 THR B N 1
ATOM 8559 C CA . THR B 1 377 ? -22.312 -37.031 -1.871 1 90.75 377 THR B CA 1
ATOM 8560 C C . THR B 1 377 ? -21.766 -37.562 -3.188 1 90.75 377 THR B C 1
ATOM 8562 O O . THR B 1 377 ? -21.297 -36.812 -4.039 1 90.75 377 THR B O 1
ATOM 8565 N N . SER B 1 378 ? -21.828 -38.844 -3.336 1 87.31 378 SER B N 1
ATOM 8566 C CA . SER B 1 378 ? -21.375 -39.5 -4.559 1 87.31 378 SER B CA 1
ATOM 8567 C C . SER B 1 378 ? -22.172 -39.031 -5.77 1 87.31 378 SER B C 1
ATOM 8569 O O . SER B 1 378 ? -21.641 -38.938 -6.875 1 87.31 378 SER B O 1
ATOM 8571 N N . TYR B 1 379 ? -23.422 -38.719 -5.484 1 89.94 379 TYR B N 1
ATOM 8572 C CA . TYR B 1 379 ? -24.266 -38.219 -6.559 1 89.94 379 TYR B CA 1
ATOM 8573 C C . TYR B 1 379 ? -23.797 -36.844 -7.051 1 89.94 379 TYR B C 1
ATOM 8575 O O . TYR B 1 379 ? -23.703 -36.625 -8.258 1 89.94 379 TYR B O 1
ATOM 8583 N N . GLN B 1 380 ? -23.484 -36.062 -6.152 1 90.94 380 GLN B N 1
ATOM 8584 C CA . GLN B 1 380 ? -23.031 -34.719 -6.508 1 90.94 380 GLN B CA 1
ATOM 8585 C C . GLN B 1 380 ? -21.719 -34.75 -7.281 1 90.94 380 GLN B C 1
ATOM 8587 O O . GLN B 1 380 ? -21.562 -34.062 -8.289 1 90.94 380 GLN B O 1
ATOM 8592 N N . CYS B 1 381 ? -20.859 -35.625 -6.797 1 88.5 381 CYS B N 1
ATOM 8593 C CA . CYS B 1 381 ? -19.531 -35.75 -7.418 1 88.5 381 CYS B CA 1
ATOM 8594 C C . CYS B 1 381 ? -19.656 -36.312 -8.82 1 88.5 381 CYS B C 1
ATOM 8596 O O . CYS B 1 381 ? -18.828 -36.031 -9.688 1 88.5 381 CYS B O 1
ATOM 8598 N N . GLY B 1 382 ? -20.672 -37.094 -9.047 1 87.31 382 GLY B N 1
ATOM 8599 C CA . GLY B 1 382 ? -20.875 -37.688 -10.352 1 87.31 382 GLY B CA 1
ATOM 8600 C C . GLY B 1 382 ? -21.656 -36.781 -11.305 1 87.31 382 GLY B C 1
ATOM 8601 O O . GLY B 1 382 ? -21.625 -37 -12.516 1 87.31 382 GLY B O 1
ATOM 8602 N N . ALA B 1 383 ? -22.281 -35.781 -10.766 1 89 383 ALA B N 1
ATOM 8603 C CA . ALA B 1 383 ? -23.141 -34.938 -11.562 1 89 383 ALA B CA 1
ATOM 8604 C C . ALA B 1 383 ? -22.344 -33.781 -12.219 1 89 383 ALA B C 1
ATOM 8606 O O . ALA B 1 383 ? -22.688 -33.344 -13.305 1 89 383 ALA B O 1
ATOM 8607 N N . GLN B 1 384 ? -21.375 -33.344 -11.523 1 90.69 384 GLN B N 1
ATOM 8608 C CA . GLN B 1 384 ? -20.625 -32.219 -12.062 1 90.69 384 GLN B CA 1
ATOM 8609 C C . GLN B 1 384 ? -19.172 -32.25 -11.57 1 90.69 384 GLN B C 1
ATOM 8611 O O . GLN B 1 384 ? -18.875 -32.875 -10.547 1 90.69 384 GLN B O 1
ATOM 8616 N N . ARG B 1 385 ? -18.328 -31.594 -12.367 1 89.81 385 ARG B N 1
ATOM 8617 C CA . ARG B 1 385 ? -16.953 -31.312 -11.953 1 89.81 385 ARG B CA 1
ATOM 8618 C C . ARG B 1 385 ? -16.641 -29.828 -12.078 1 89.81 385 ARG B C 1
ATOM 8620 O O . ARG B 1 385 ? -17.297 -29.109 -12.836 1 89.81 385 ARG B O 1
ATOM 8627 N N . VAL B 1 386 ? -15.703 -29.406 -11.203 1 92.44 386 VAL B N 1
ATOM 8628 C CA . VAL B 1 386 ? -15.266 -28.016 -11.219 1 92.44 386 VAL B CA 1
ATOM 8629 C C . VAL B 1 386 ? -13.812 -27.938 -11.68 1 92.44 386 VAL B C 1
ATOM 8631 O O . VAL B 1 386 ? -12.969 -28.703 -11.234 1 92.44 386 VAL B O 1
ATOM 8634 N N . LEU B 1 387 ? -13.594 -27.062 -12.672 1 91.81 387 LEU B N 1
ATOM 8635 C CA . LEU B 1 387 ? -12.234 -26.844 -13.156 1 91.81 387 LEU B CA 1
ATOM 8636 C C . LEU B 1 387 ? -11.672 -25.531 -12.625 1 91.81 387 LEU B C 1
ATOM 8638 O O . LEU B 1 387 ? -12.297 -24.484 -12.766 1 91.81 387 LEU B O 1
ATOM 8642 N N . PHE B 1 388 ? -10.523 -25.641 -11.945 1 93.06 388 PHE B N 1
ATOM 8643 C CA . PHE B 1 388 ? -9.82 -24.453 -11.469 1 93.06 388 PHE B CA 1
ATOM 8644 C C . PHE B 1 388 ? -8.664 -24.109 -12.398 1 93.06 388 PHE B C 1
ATOM 8646 O O . PHE B 1 388 ? -7.766 -24.922 -12.625 1 93.06 388 PHE B O 1
ATOM 8653 N N . ILE B 1 389 ? -8.703 -22.875 -12.93 1 90 389 ILE B N 1
ATOM 8654 C CA . ILE B 1 389 ? -7.711 -22.469 -13.922 1 90 389 ILE B CA 1
ATOM 8655 C C . ILE B 1 389 ? -6.938 -21.266 -13.406 1 90 389 ILE B C 1
ATOM 8657 O O . ILE B 1 389 ? -7.539 -20.25 -13.047 1 90 389 ILE B O 1
ATOM 8661 N N . PRO B 1 390 ? -5.57 -21.359 -13.344 1 88.06 390 PRO B N 1
ATOM 8662 C CA . PRO B 1 390 ? -4.773 -20.188 -12.969 1 88.06 390 PRO B CA 1
ATOM 8663 C C . PRO B 1 390 ? -4.684 -19.141 -14.086 1 88.06 390 PRO B C 1
ATOM 8665 O O . PRO B 1 390 ? -4.48 -19.5 -15.25 1 88.06 390 PRO B O 1
ATOM 8668 N N . CYS B 1 391 ? -4.914 -17.906 -13.727 1 83.31 391 CYS B N 1
ATOM 8669 C CA . CYS B 1 391 ? -4.742 -16.781 -14.648 1 83.31 391 CYS B CA 1
ATOM 8670 C C . CYS B 1 391 ? -3.527 -15.938 -14.258 1 83.31 391 CYS B C 1
ATOM 8672 O O . CYS B 1 391 ? -3.582 -15.164 -13.305 1 83.31 391 CYS B O 1
ATOM 8674 N N . GLN B 1 392 ? -2.465 -16.109 -15.023 1 78.06 392 GLN B N 1
ATOM 8675 C CA . GLN B 1 392 ? -1.208 -15.422 -14.734 1 78.06 392 GLN B CA 1
ATOM 8676 C C . GLN B 1 392 ? -1.099 -14.117 -15.508 1 78.06 392 GLN B C 1
ATOM 8678 O O . GLN B 1 392 ? -0.309 -14.008 -16.453 1 78.06 392 GLN B O 1
ATOM 8683 N N . TRP B 1 393 ? -1.669 -13.078 -14.992 1 75.06 393 TRP B N 1
ATOM 8684 C CA . TRP B 1 393 ? -1.726 -11.82 -15.727 1 75.06 393 TRP B CA 1
ATOM 8685 C C . TRP B 1 393 ? -0.42 -11.047 -15.578 1 75.06 393 TRP B C 1
ATOM 8687 O O . TRP B 1 393 ? -0.135 -10.141 -16.375 1 75.06 393 TRP B O 1
ATOM 8697 N N . ARG B 1 394 ? 0.376 -11.406 -14.578 1 68.62 394 ARG B N 1
ATOM 8698 C CA . ARG B 1 394 ? 1.637 -10.703 -14.359 1 68.62 394 ARG B CA 1
ATOM 8699 C C . ARG B 1 394 ? 2.775 -11.367 -15.125 1 68.62 394 ARG B C 1
ATOM 8701 O O . ARG B 1 394 ? 3.924 -10.93 -15.047 1 68.62 394 ARG B O 1
ATOM 8708 N N . ARG B 1 395 ? 2.324 -12.406 -15.734 1 61.97 395 ARG B N 1
ATOM 8709 C CA . ARG B 1 395 ? 3.381 -13.133 -16.438 1 61.97 395 ARG B CA 1
ATOM 8710 C C . ARG B 1 395 ? 4.109 -12.227 -17.422 1 61.97 395 ARG B C 1
ATOM 8712 O O . ARG B 1 395 ? 3.477 -11.516 -18.203 1 61.97 395 ARG B O 1
ATOM 8719 N N . GLY B 1 396 ? 5.312 -11.938 -17.172 1 59 396 GLY B N 1
ATOM 8720 C CA . GLY B 1 396 ? 6.129 -11.102 -18.031 1 59 396 GLY B CA 1
ATOM 8721 C C . GLY B 1 396 ? 6.547 -9.797 -17.375 1 59 396 GLY B C 1
ATOM 8722 O O . GLY B 1 396 ? 7.398 -9.078 -17.906 1 59 396 GLY B O 1
ATOM 8723 N N . LEU B 1 397 ? 5.684 -9.609 -16.359 1 60.66 397 LEU B N 1
ATOM 8724 C CA . LEU B 1 397 ? 6.023 -8.359 -15.688 1 60.66 397 LEU B CA 1
ATOM 8725 C C . LEU B 1 397 ? 7.188 -8.555 -14.719 1 60.66 397 LEU B C 1
ATOM 8727 O O . LEU B 1 397 ? 7.109 -9.391 -13.812 1 60.66 397 LEU B O 1
ATOM 8731 N N . LYS B 1 398 ? 8.336 -8.391 -15.188 1 56.81 398 LYS B N 1
ATOM 8732 C CA . LYS B 1 398 ? 9.508 -8.539 -14.328 1 56.81 398 LYS B CA 1
ATOM 8733 C C . LYS B 1 398 ? 9.664 -7.34 -13.406 1 56.81 398 LYS B C 1
ATOM 8735 O O . LYS B 1 398 ? 9.578 -6.191 -13.844 1 56.81 398 LYS B O 1
ATOM 8740 N N . LEU B 1 399 ? 9.336 -7.676 -12.078 1 59.28 399 LEU B N 1
ATOM 8741 C CA . LEU B 1 399 ? 9.719 -6.613 -11.148 1 59.28 399 LEU B CA 1
ATOM 8742 C C . LEU B 1 399 ? 11.227 -6.359 -11.211 1 59.28 399 LEU B C 1
ATOM 8744 O O . LEU B 1 399 ? 12.016 -7.305 -11.266 1 59.28 399 LEU B O 1
ATOM 8748 N N . SER B 1 400 ? 11.539 -5.074 -11.227 1 63.66 400 SER B N 1
ATOM 8749 C CA . SER B 1 400 ? 12.938 -4.668 -11.281 1 63.66 400 SER B CA 1
ATOM 8750 C C . SER B 1 400 ? 13.719 -5.219 -10.094 1 63.66 400 SER B C 1
ATOM 8752 O O . SER B 1 400 ? 13.242 -5.176 -8.961 1 63.66 400 SER B O 1
ATOM 8754 N N . ALA B 1 401 ? 14.719 -5.973 -10.32 1 73.69 401 ALA B N 1
ATOM 8755 C CA . ALA B 1 401 ? 15.688 -6.375 -9.305 1 73.69 401 ALA B CA 1
ATOM 8756 C C . ALA B 1 401 ? 16.078 -5.191 -8.422 1 73.69 401 ALA B C 1
ATOM 8758 O O . ALA B 1 401 ? 16.484 -5.379 -7.27 1 73.69 401 ALA B O 1
ATOM 8759 N N . ALA B 1 402 ? 15.773 -4.066 -8.922 1 82.94 402 ALA B N 1
ATOM 8760 C CA . ALA B 1 402 ? 16.156 -2.84 -8.234 1 82.94 402 ALA B CA 1
ATOM 8761 C C . ALA B 1 402 ? 15.344 -2.664 -6.949 1 82.94 402 ALA B C 1
ATOM 8763 O O . ALA B 1 402 ? 15.836 -2.088 -5.973 1 82.94 402 ALA B O 1
ATOM 8764 N N . VAL B 1 403 ? 14.156 -3.199 -6.898 1 85.38 403 VAL B N 1
ATOM 8765 C CA . VAL B 1 403 ? 13.312 -3.047 -5.723 1 85.38 403 VAL B CA 1
ATOM 8766 C C . VAL B 1 403 ? 13.914 -3.805 -4.543 1 85.38 403 VAL B C 1
ATOM 8768 O O . VAL B 1 403 ? 13.914 -3.314 -3.414 1 85.38 403 VAL B O 1
ATOM 8771 N N . ASP B 1 404 ? 14.469 -4.883 -4.844 1 85.06 404 ASP B N 1
ATOM 8772 C CA . ASP B 1 404 ? 15.094 -5.672 -3.785 1 85.06 404 ASP B CA 1
ATOM 8773 C C . ASP B 1 404 ? 16.344 -4.977 -3.242 1 85.06 404 ASP B C 1
ATOM 8775 O O . ASP B 1 404 ? 16.625 -5.043 -2.043 1 85.06 404 ASP B O 1
ATOM 8779 N N . GLU B 1 405 ? 16.969 -4.328 -4.047 1 89.12 405 GLU B N 1
ATOM 8780 C CA . GLU B 1 405 ? 18.234 -3.68 -3.686 1 89.12 405 GLU B CA 1
ATOM 8781 C C . GLU B 1 405 ? 17.984 -2.465 -2.795 1 89.12 405 GLU B C 1
ATOM 8783 O O . GLU B 1 405 ? 18.859 -2.082 -2.008 1 89.12 405 GLU B O 1
ATOM 8788 N N . ILE B 1 406 ? 16.875 -1.854 -2.896 1 92.5 406 ILE B N 1
ATOM 8789 C CA . ILE B 1 406 ? 16.625 -0.625 -2.15 1 92.5 406 ILE B CA 1
ATOM 8790 C C . ILE B 1 406 ? 15.797 -0.935 -0.909 1 92.5 406 ILE B C 1
ATOM 8792 O O . ILE B 1 406 ? 15.531 -0.048 -0.094 1 92.5 406 ILE B O 1
ATOM 8796 N N . THR B 1 407 ? 15.312 -2.113 -0.783 1 90.31 407 THR B N 1
ATOM 8797 C CA . THR B 1 407 ? 14.453 -2.475 0.335 1 90.31 407 THR B CA 1
ATOM 8798 C C . THR B 1 407 ? 15.273 -2.736 1.592 1 90.31 407 THR B C 1
ATOM 8800 O O . THR B 1 407 ? 16.203 -3.543 1.571 1 90.31 407 THR B O 1
ATOM 8803 N N . LEU B 1 408 ? 14.891 -2.041 2.674 1 88.69 408 LEU B N 1
ATOM 8804 C CA . LEU B 1 408 ? 15.57 -2.203 3.953 1 88.69 408 LEU B CA 1
ATOM 8805 C C . LEU B 1 408 ? 15.18 -3.52 4.617 1 88.69 408 LEU B C 1
ATOM 8807 O O . LEU B 1 408 ? 14.109 -4.059 4.348 1 88.69 408 LEU B O 1
ATOM 8811 N N . GLU B 1 409 ? 15.938 -4.023 5.531 1 83.94 409 GLU B N 1
ATOM 8812 C CA . GLU B 1 409 ? 15.703 -5.309 6.18 1 83.94 409 GLU B CA 1
ATOM 8813 C C . GLU B 1 409 ? 14.672 -5.18 7.305 1 83.94 409 GLU B C 1
ATOM 8815 O O . GLU B 1 409 ? 13.938 -6.125 7.59 1 83.94 409 GLU B O 1
ATOM 8820 N N . GLY B 1 410 ? 14.68 -4.031 7.883 1 81.44 410 GLY B N 1
ATOM 8821 C CA . GLY B 1 410 ? 13.703 -3.861 8.945 1 81.44 410 GLY B CA 1
ATOM 8822 C C . GLY B 1 410 ? 12.273 -3.994 8.469 1 81.44 410 GLY B C 1
ATOM 8823 O O . GLY B 1 410 ? 11.875 -3.34 7.5 1 81.44 410 GLY B O 1
ATOM 8824 N N . VAL B 1 411 ? 11.5 -4.879 9.125 1 81.81 411 VAL B N 1
ATOM 8825 C CA . VAL B 1 411 ? 10.094 -5.145 8.82 1 81.81 411 VAL B CA 1
ATOM 8826 C C . VAL B 1 411 ? 9.938 -5.438 7.332 1 81.81 411 VAL B C 1
ATOM 8828 O O . VAL B 1 411 ? 9.008 -4.938 6.691 1 81.81 411 VAL B O 1
ATOM 8831 N N . ARG B 1 412 ? 10.75 -6.074 6.801 1 82.56 412 ARG B N 1
ATOM 8832 C CA . ARG B 1 412 ? 10.844 -6.332 5.367 1 82.56 412 ARG B CA 1
ATOM 8833 C C . ARG B 1 412 ? 9.531 -6.895 4.828 1 82.56 412 ARG B C 1
ATOM 8835 O O . ARG B 1 412 ? 9.109 -6.551 3.721 1 82.56 412 ARG B O 1
ATOM 8842 N N . GLY B 1 413 ? 8.898 -7.77 5.57 1 78.88 413 GLY B N 1
ATOM 8843 C CA . GLY B 1 413 ? 7.617 -8.312 5.137 1 78.88 413 GLY B CA 1
ATOM 8844 C C . GLY B 1 413 ? 6.586 -7.234 4.844 1 78.88 413 GLY B C 1
ATOM 8845 O O . GLY B 1 413 ? 5.879 -7.305 3.84 1 78.88 413 GLY B O 1
ATOM 8846 N N . LEU B 1 414 ? 6.531 -6.289 5.652 1 80.5 414 LEU B N 1
ATOM 8847 C CA . LEU B 1 414 ? 5.59 -5.188 5.473 1 80.5 414 LEU B CA 1
ATOM 8848 C C . LEU B 1 414 ? 5.988 -4.32 4.281 1 80.5 414 LEU B C 1
ATOM 8850 O O . LEU B 1 414 ? 5.125 -3.857 3.529 1 80.5 414 LEU B O 1
ATOM 8854 N N . ARG B 1 415 ? 7.262 -4.098 4.109 1 83 415 ARG B N 1
ATOM 8855 C CA . ARG B 1 415 ? 7.766 -3.307 2.99 1 83 415 ARG B CA 1
ATOM 8856 C C . ARG B 1 415 ? 7.422 -3.967 1.659 1 83 415 ARG B C 1
ATOM 8858 O O . ARG B 1 415 ? 7.004 -3.293 0.716 1 83 415 ARG B O 1
ATOM 8865 N N . VAL B 1 416 ? 7.605 -5.23 1.711 1 80.62 416 VAL B N 1
ATOM 8866 C CA . VAL B 1 416 ? 7.312 -5.973 0.489 1 80.62 416 VAL B CA 1
ATOM 8867 C C . VAL B 1 416 ? 5.816 -5.91 0.19 1 80.62 416 VAL B C 1
ATOM 8869 O O . VAL B 1 416 ? 5.414 -5.758 -0.966 1 80.62 416 VAL B O 1
ATOM 8872 N N . MET B 1 417 ? 5.051 -6.039 1.156 1 80.31 417 MET B N 1
ATOM 8873 C CA . MET B 1 417 ? 3.604 -5.941 0.991 1 80.31 417 MET B CA 1
ATOM 8874 C C . MET B 1 417 ? 3.207 -4.578 0.434 1 80.31 417 MET B C 1
ATOM 8876 O O . MET B 1 417 ? 2.387 -4.492 -0.48 1 80.31 417 MET B O 1
ATOM 8880 N N . LEU B 1 418 ? 3.77 -3.584 0.998 1 79.94 418 LEU B N 1
ATOM 8881 C CA . LEU B 1 418 ? 3.455 -2.232 0.549 1 79.94 418 LEU B CA 1
ATOM 8882 C C . LEU B 1 418 ? 3.906 -2.02 -0.893 1 79.94 418 LEU B C 1
ATOM 8884 O O . LEU B 1 418 ? 3.146 -1.499 -1.714 1 79.94 418 LEU B O 1
ATOM 8888 N N . SER B 1 419 ? 5.109 -2.379 -1.162 1 81.75 419 SER B N 1
ATOM 8889 C CA . SER B 1 419 ? 5.648 -2.221 -2.51 1 81.75 419 SER B CA 1
ATOM 8890 C C . SER B 1 419 ? 4.832 -3.012 -3.527 1 81.75 419 SER B C 1
ATOM 8892 O O . SER B 1 419 ? 4.582 -2.535 -4.637 1 81.75 419 SER B O 1
ATOM 8894 N N . ALA B 1 420 ? 4.445 -4.172 -3.092 1 79.75 420 ALA B N 1
ATOM 8895 C CA . ALA B 1 420 ? 3.633 -5.008 -3.975 1 79.75 420 ALA B CA 1
ATOM 8896 C C . ALA B 1 420 ? 2.277 -4.359 -4.246 1 79.75 420 ALA B C 1
ATOM 8898 O O . ALA B 1 420 ? 1.774 -4.406 -5.371 1 79.75 420 ALA B O 1
ATOM 8899 N N . THR B 1 421 ? 1.693 -3.834 -3.266 1 78.75 421 THR B N 1
ATOM 8900 C CA . THR B 1 421 ? 0.414 -3.148 -3.418 1 78.75 421 THR B CA 1
ATOM 8901 C C . THR B 1 421 ? 0.543 -1.968 -4.375 1 78.75 421 THR B C 1
ATOM 8903 O O . THR B 1 421 ? -0.296 -1.782 -5.258 1 78.75 421 THR B O 1
ATOM 8906 N N . VAL B 1 422 ? 1.552 -1.222 -4.168 1 79.38 422 VAL B N 1
ATOM 8907 C CA . VAL B 1 422 ? 1.782 -0.065 -5.027 1 79.38 422 VAL B CA 1
ATOM 8908 C C . VAL B 1 422 ? 2 -0.524 -6.469 1 79.38 422 VAL B C 1
ATOM 8910 O O . VAL B 1 422 ? 1.481 0.085 -7.406 1 79.38 422 VAL B O 1
ATOM 8913 N N . HIS B 1 423 ? 2.729 -1.541 -6.574 1 78.06 423 HIS B N 1
ATOM 8914 C CA . HIS B 1 423 ? 2.998 -2.096 -7.898 1 78.06 423 HIS B CA 1
ATOM 8915 C C . HIS B 1 423 ? 1.706 -2.492 -8.602 1 78.06 423 HIS B C 1
ATOM 8917 O O . HIS B 1 423 ? 1.512 -2.17 -9.781 1 78.06 423 HIS B O 1
ATOM 8923 N N . ASP B 1 424 ? 0.898 -3.189 -7.941 1 76.44 424 ASP B N 1
ATOM 8924 C CA . ASP B 1 424 ? -0.375 -3.631 -8.508 1 76.44 424 ASP B CA 1
ATOM 8925 C C . ASP B 1 424 ? -1.229 -2.438 -8.93 1 76.44 424 ASP B C 1
ATOM 8927 O O . ASP B 1 424 ? -1.87 -2.467 -9.984 1 76.44 424 ASP B O 1
ATOM 8931 N N . VAL B 1 425 ? -1.163 -1.456 -8.141 1 75.62 425 VAL B N 1
ATOM 8932 C CA . VAL B 1 425 ? -1.943 -0.259 -8.438 1 75.62 425 VAL B CA 1
ATOM 8933 C C . VAL B 1 425 ? -1.388 0.424 -9.68 1 75.62 425 VAL B C 1
ATOM 8935 O O . VAL B 1 425 ? -2.145 0.812 -10.578 1 75.62 425 VAL B O 1
ATOM 8938 N N . LEU B 1 426 ? -0.156 0.518 -9.75 1 75.19 426 LEU B N 1
ATOM 8939 C CA . LEU B 1 426 ? 0.479 1.168 -10.891 1 75.19 426 LEU B CA 1
ATOM 8940 C C . LEU B 1 426 ? 0.224 0.386 -12.172 1 75.19 426 LEU B C 1
ATOM 8942 O O . LEU B 1 426 ? -0.042 0.976 -13.219 1 75.19 426 LEU B O 1
ATOM 8946 N N . TYR B 1 427 ? 0.33 -0.897 -12.078 1 71.62 427 TYR B N 1
ATOM 8947 C CA . TYR B 1 427 ? 0.053 -1.729 -13.242 1 71.62 427 TYR B CA 1
ATOM 8948 C C . TYR B 1 427 ? -1.398 -1.585 -13.688 1 71.62 427 TYR B C 1
ATOM 8950 O O . TYR B 1 427 ? -1.684 -1.48 -14.883 1 71.62 427 TYR B O 1
ATOM 8958 N N . TYR B 1 428 ? -2.23 -1.523 -12.773 1 67.44 428 TYR B N 1
ATOM 8959 C CA . TYR B 1 428 ? -3.654 -1.419 -13.086 1 67.44 428 TYR B CA 1
ATOM 8960 C C . TYR B 1 428 ? -3.98 -0.065 -13.703 1 67.44 428 TYR B C 1
ATOM 8962 O O . TYR B 1 428 ? -4.875 0.039 -14.547 1 67.44 428 TYR B O 1
ATOM 8970 N N . MET B 1 429 ? -3.307 0.871 -13.211 1 68.12 429 MET B N 1
ATOM 8971 C CA . MET B 1 429 ? -3.566 2.221 -13.703 1 68.12 429 MET B CA 1
ATOM 8972 C C . MET B 1 429 ? -2.904 2.443 -15.062 1 68.12 429 MET B C 1
ATOM 8974 O O . MET B 1 429 ? -3.25 3.385 -15.773 1 68.12 429 MET B O 1
ATOM 8978 N N . SER B 1 430 ? -1.947 1.614 -15.273 1 63.28 430 SER B N 1
ATOM 8979 C CA . SER B 1 430 ? -1.282 1.732 -16.562 1 63.28 430 SER B CA 1
ATOM 8980 C C . SER B 1 430 ? -2.178 1.235 -17.703 1 63.28 430 SER B C 1
ATOM 8982 O O . SER B 1 430 ? -2.748 0.146 -17.609 1 63.28 430 SER B O 1
ATOM 8984 N N . PRO B 1 431 ? -2.412 2.02 -18.625 1 60.12 431 PRO B N 1
ATOM 8985 C CA . PRO B 1 431 ? -3.283 1.622 -19.734 1 60.12 431 PRO B CA 1
ATOM 8986 C C . PRO B 1 431 ? -2.826 0.333 -20.406 1 60.12 431 PRO B C 1
ATOM 8988 O O . PRO B 1 431 ? -3.646 -0.401 -20.969 1 60.12 431 PRO B O 1
ATOM 8991 N N . ILE B 1 432 ? -1.563 0.098 -20.391 1 59.09 432 ILE B N 1
ATOM 8992 C CA . ILE B 1 432 ? -1.006 -1.08 -21.047 1 59.09 432 ILE B CA 1
ATOM 8993 C C . ILE B 1 432 ? -1.477 -2.342 -20.328 1 59.09 432 ILE B C 1
ATOM 8995 O O . ILE B 1 432 ? -1.756 -3.359 -20.969 1 59.09 432 ILE B O 1
ATOM 8999 N N . TYR B 1 433 ? -1.593 -2.162 -19.109 1 59.91 433 TYR B N 1
ATOM 9000 C CA . TYR B 1 433 ? -1.848 -3.369 -18.328 1 59.91 433 TYR B CA 1
ATOM 9001 C C . TYR B 1 433 ? -3.312 -3.457 -17.922 1 59.91 433 TYR B C 1
ATOM 9003 O O . TYR B 1 433 ? -3.82 -4.543 -17.641 1 59.91 433 TYR B O 1
ATOM 9011 N N . CYS B 1 434 ? -3.865 -2.229 -17.766 1 55.78 434 CYS B N 1
ATOM 9012 C CA . CYS B 1 434 ? -5.266 -2.191 -17.359 1 55.78 434 CYS B CA 1
ATOM 9013 C C . CYS B 1 434 ? -6.156 -2.889 -18.375 1 55.78 434 CYS B C 1
ATOM 9015 O O . CYS B 1 434 ? -7.328 -2.541 -18.516 1 55.78 434 CYS B O 1
ATOM 9017 N N . GLN B 1 435 ? -5.555 -3.838 -19.031 1 55.25 435 GLN B N 1
ATOM 9018 C CA . GLN B 1 435 ? -6.426 -4.523 -19.969 1 55.25 435 GLN B CA 1
ATOM 9019 C C . GLN B 1 435 ? -7.449 -5.395 -19.25 1 55.25 435 GLN B C 1
ATOM 9021 O O . GLN B 1 435 ? -7.199 -5.863 -18.141 1 55.25 435 GLN B O 1
ATOM 9026 N N . ASP B 1 436 ? -8.648 -5.445 -19.891 1 58.16 436 ASP B N 1
ATOM 9027 C CA . ASP B 1 436 ? -9.758 -6.258 -19.406 1 58.16 436 ASP B CA 1
ATOM 9028 C C . ASP B 1 436 ? -9.312 -7.695 -19.141 1 58.16 436 ASP B C 1
ATOM 9030 O O . ASP B 1 436 ? -8.773 -8.359 -20.031 1 58.16 436 ASP B O 1
ATOM 9034 N N . ILE B 1 437 ? -9.125 -8.016 -17.859 1 58.03 437 ILE B N 1
ATOM 9035 C CA . ILE B 1 437 ? -8.82 -9.406 -17.531 1 58.03 437 ILE B CA 1
ATOM 9036 C C . ILE B 1 437 ? -10.016 -10.289 -17.875 1 58.03 437 ILE B C 1
ATOM 9038 O O . ILE B 1 437 ? -9.852 -11.367 -18.453 1 58.03 437 ILE B O 1
ATOM 9042 N N . ILE B 1 438 ? -11.25 -9.992 -17.406 1 61.66 438 ILE B N 1
ATOM 9043 C CA . ILE B 1 438 ? -12.406 -10.844 -17.672 1 61.66 438 ILE B CA 1
ATOM 9044 C C . ILE B 1 438 ? -13.648 -9.977 -17.891 1 61.66 438 ILE B C 1
ATOM 9046 O O . ILE B 1 438 ? -13.883 -9.023 -17.156 1 61.66 438 ILE B O 1
ATOM 9050 N N . ASP B 1 439 ? -14.367 -10.148 -18.953 1 66.06 439 ASP B N 1
ATOM 9051 C CA . ASP B 1 439 ? -15.547 -9.398 -19.375 1 66.06 439 ASP B CA 1
ATOM 9052 C C . ASP B 1 439 ? -16.734 -9.695 -18.469 1 66.06 439 ASP B C 1
ATOM 9054 O O . ASP B 1 439 ? -17.359 -8.773 -17.938 1 66.06 439 ASP B O 1
ATOM 9058 N N . SER B 1 440 ? -17.234 -11.031 -18.312 1 78.75 440 SER B N 1
ATOM 9059 C CA . SER B 1 440 ? -18.391 -11.367 -17.484 1 78.75 440 SER B CA 1
ATOM 9060 C C . SER B 1 440 ? -18.234 -12.742 -16.859 1 78.75 440 SER B C 1
ATOM 9062 O O . SER B 1 440 ? -17.703 -13.664 -17.484 1 78.75 440 SER B O 1
ATOM 9064 N N . VAL B 1 441 ? -18.578 -12.797 -15.555 1 90.62 441 VAL B N 1
ATOM 9065 C CA . VAL B 1 441 ? -18.531 -14.07 -14.844 1 90.62 441 VAL B CA 1
ATOM 9066 C C . VAL B 1 441 ? -19.859 -14.32 -14.133 1 90.62 441 VAL B C 1
ATOM 9068 O O . VAL B 1 441 ? -20.641 -13.391 -13.93 1 90.62 441 VAL B O 1
ATOM 9071 N N . ASP B 1 442 ? -20.141 -15.625 -13.945 1 93.5 442 ASP B N 1
ATOM 9072 C CA . ASP B 1 442 ? -21.344 -15.984 -13.188 1 93.5 442 ASP B CA 1
ATOM 9073 C C . ASP B 1 442 ? -21.219 -15.531 -11.734 1 93.5 442 ASP B C 1
ATOM 9075 O O . ASP B 1 442 ? -22.094 -14.82 -11.227 1 93.5 442 ASP B O 1
ATOM 9079 N N . THR B 1 443 ? -20.203 -15.961 -11.109 1 95.75 443 THR B N 1
ATOM 9080 C CA . THR B 1 443 ? -19.953 -15.602 -9.719 1 95.75 443 THR B CA 1
ATOM 9081 C C . THR B 1 443 ? -18.562 -15 -9.562 1 95.75 443 THR B C 1
ATOM 9083 O O . THR B 1 443 ? -17.578 -15.5 -10.125 1 95.75 443 THR B O 1
ATOM 9086 N N . PHE B 1 444 ? -18.547 -13.93 -8.906 1 96.19 444 PHE B N 1
ATOM 9087 C CA . PHE B 1 444 ? -17.281 -13.281 -8.602 1 96.19 444 PHE B CA 1
ATOM 9088 C C . PHE B 1 444 ? -16.922 -13.445 -7.129 1 96.19 444 PHE B C 1
ATOM 9090 O O . PHE B 1 444 ? -17.625 -12.922 -6.258 1 96.19 444 PHE B O 1
ATOM 9097 N N . PHE B 1 445 ? -15.812 -14.164 -6.855 1 96.81 445 PHE B N 1
ATOM 9098 C CA . PHE B 1 445 ? -15.297 -14.312 -5.5 1 96.81 445 PHE B CA 1
ATOM 9099 C C . PHE B 1 445 ? -14.125 -13.367 -5.262 1 96.81 445 PHE B C 1
ATOM 9101 O O . PHE B 1 445 ? -13.023 -13.594 -5.77 1 96.81 445 PHE B O 1
ATOM 9108 N N . ALA B 1 446 ? -14.344 -12.336 -4.527 1 96 446 ALA B N 1
ATOM 9109 C CA . ALA B 1 446 ? -13.234 -11.508 -4.066 1 96 446 ALA B CA 1
ATOM 9110 C C . ALA B 1 446 ? -12.602 -12.086 -2.807 1 96 446 ALA B C 1
ATOM 9112 O O . ALA B 1 446 ? -13.25 -12.172 -1.76 1 96 446 ALA B O 1
ATOM 9113 N N . VAL B 1 447 ? -11.375 -12.477 -2.928 1 95.31 447 VAL B N 1
ATOM 9114 C CA . VAL B 1 447 ? -10.703 -13.141 -1.814 1 95.31 447 VAL B CA 1
ATOM 9115 C C . VAL B 1 447 ? -9.539 -12.281 -1.329 1 95.31 447 VAL B C 1
ATOM 9117 O O . VAL B 1 447 ? -8.516 -12.172 -2.01 1 95.31 447 VAL B O 1
ATOM 9120 N N . GLY B 1 448 ? -9.703 -11.75 -0.104 1 91.62 448 GLY B N 1
ATOM 9121 C CA . GLY B 1 448 ? -8.688 -10.844 0.388 1 91.62 448 GLY B CA 1
ATOM 9122 C C . GLY B 1 448 ? -8.477 -9.641 -0.512 1 91.62 448 GLY B C 1
ATOM 9123 O O . GLY B 1 448 ? -7.344 -9.188 -0.698 1 91.62 448 GLY B O 1
ATOM 9124 N N . SER B 1 449 ? -9.5 -9.133 -1.062 1 90.62 449 SER B N 1
ATOM 9125 C CA . SER B 1 449 ? -9.43 -8.141 -2.123 1 90.62 449 SER B CA 1
ATOM 9126 C C . SER B 1 449 ? -9.484 -6.723 -1.559 1 90.62 449 SER B C 1
ATOM 9128 O O . SER B 1 449 ? -10.242 -6.449 -0.627 1 90.62 449 SER B O 1
ATOM 9130 N N . PRO B 1 450 ? -8.703 -5.816 -2.062 1 89.06 450 PRO B N 1
ATOM 9131 C CA . PRO B 1 450 ? -8.805 -4.402 -1.697 1 89.06 450 PRO B CA 1
ATOM 9132 C C . PRO B 1 450 ? -9.852 -3.652 -2.521 1 89.06 450 PRO B C 1
ATOM 9134 O O . PRO B 1 450 ? -9.844 -2.42 -2.553 1 89.06 450 PRO B O 1
ATOM 9137 N N . LEU B 1 451 ? -10.664 -4.336 -3.18 1 89 451 LEU B N 1
ATOM 9138 C CA . LEU B 1 451 ? -11.633 -3.736 -4.098 1 89 451 LEU B CA 1
ATOM 9139 C C . LEU B 1 451 ? -12.43 -2.639 -3.4 1 89 451 LEU B C 1
ATOM 9141 O O . LEU B 1 451 ? -12.641 -1.565 -3.967 1 89 451 LEU B O 1
ATOM 9145 N N . GLY B 1 452 ? -12.875 -2.859 -2.205 1 90.56 452 GLY B N 1
ATOM 9146 C CA . GLY B 1 452 ? -13.664 -1.886 -1.465 1 90.56 452 GLY B CA 1
ATOM 9147 C C . GLY B 1 452 ? -12.984 -0.533 -1.351 1 90.56 452 GLY B C 1
ATOM 9148 O O . GLY B 1 452 ? -13.602 0.501 -1.612 1 90.56 452 GLY B O 1
ATOM 9149 N N . VAL B 1 453 ? -11.789 -0.524 -0.986 1 87.69 453 VAL B N 1
ATOM 9150 C CA . VAL B 1 453 ? -11.078 0.73 -0.755 1 87.69 453 VAL B CA 1
ATOM 9151 C C . VAL B 1 453 ? -10.859 1.453 -2.084 1 87.69 453 VAL B C 1
ATOM 9153 O O . VAL B 1 453 ? -10.945 2.682 -2.15 1 87.69 453 VAL B O 1
ATOM 9156 N N . PHE B 1 454 ? -10.609 0.772 -3.131 1 83.31 454 PHE B N 1
ATOM 9157 C CA . PHE B 1 454 ? -10.414 1.396 -4.434 1 83.31 454 PHE B CA 1
ATOM 9158 C C . PHE B 1 454 ? -11.703 2.043 -4.926 1 83.31 454 PHE B C 1
ATOM 9160 O O . PHE B 1 454 ? -11.672 3.133 -5.504 1 83.31 454 PHE B O 1
ATOM 9167 N N . LEU B 1 455 ? -12.734 1.359 -4.699 1 88.62 455 LEU B N 1
ATOM 9168 C CA . LEU B 1 455 ? -14.023 1.928 -5.078 1 88.62 455 LEU B CA 1
ATOM 9169 C C . LEU B 1 455 ? -14.344 3.158 -4.234 1 88.62 455 LEU B C 1
ATOM 9171 O O . LEU B 1 455 ? -14.758 4.191 -4.77 1 88.62 455 LEU B O 1
ATOM 9175 N N . ALA B 1 456 ? -14.133 3.068 -2.99 1 87.88 456 ALA B N 1
ATOM 9176 C CA . ALA B 1 456 ? -14.438 4.16 -2.07 1 87.88 456 ALA B CA 1
ATOM 9177 C C . ALA B 1 456 ? -13.602 5.398 -2.391 1 87.88 456 ALA B C 1
ATOM 9179 O O . ALA B 1 456 ? -14.117 6.52 -2.383 1 87.88 456 ALA B O 1
ATOM 9180 N N . LEU B 1 457 ? -12.383 5.164 -2.639 1 78.88 457 LEU B N 1
ATOM 9181 C CA . LEU B 1 457 ? -11.477 6.262 -2.938 1 78.88 457 LEU B CA 1
ATOM 9182 C C . LEU B 1 457 ? -11.898 6.988 -4.211 1 78.88 457 LEU B C 1
ATOM 9184 O O . LEU B 1 457 ? -11.641 8.188 -4.363 1 78.88 457 LEU B O 1
ATOM 9188 N N . ARG B 1 458 ? -12.492 6.305 -5.062 1 78.81 458 ARG B N 1
ATOM 9189 C CA . ARG B 1 458 ? -12.953 6.875 -6.324 1 78.81 458 ARG B CA 1
ATOM 9190 C C . ARG B 1 458 ? -14.406 7.328 -6.227 1 78.81 458 ARG B C 1
ATOM 9192 O O . ARG B 1 458 ? -15.023 7.684 -7.234 1 78.81 458 ARG B O 1
ATOM 9199 N N . ASN B 1 459 ? -15 7.262 -5.078 1 83.88 459 ASN B N 1
ATOM 9200 C CA . ASN B 1 459 ? -16.375 7.637 -4.793 1 83.88 459 ASN B CA 1
ATOM 9201 C C . ASN B 1 459 ? -17.359 6.844 -5.648 1 83.88 459 ASN B C 1
ATOM 9203 O O . ASN B 1 459 ? -18.312 7.402 -6.188 1 83.88 459 ASN B O 1
ATOM 9207 N N . ILE B 1 460 ? -17.047 5.594 -5.77 1 89.44 460 ILE B N 1
ATOM 9208 C CA . ILE B 1 460 ? -17.906 4.703 -6.539 1 89.44 460 ILE B CA 1
ATOM 9209 C C . ILE B 1 460 ? -18.75 3.852 -5.59 1 89.44 460 ILE B C 1
ATOM 9211 O O . ILE B 1 460 ? -18.219 3.312 -4.609 1 89.44 460 ILE B O 1
ATOM 9215 N N . ARG B 1 461 ? -20.016 3.76 -5.867 1 93.31 461 ARG B N 1
ATOM 9216 C CA . ARG B 1 461 ? -20.938 2.838 -5.215 1 93.31 461 ARG B CA 1
ATOM 9217 C C . ARG B 1 461 ? -21.438 1.772 -6.191 1 93.31 461 ARG B C 1
ATOM 9219 O O . ARG B 1 461 ? -21.438 1.989 -7.406 1 93.31 461 ARG B O 1
ATOM 9226 N N . ILE B 1 462 ? -21.719 0.639 -5.621 1 95.38 462 ILE B N 1
ATOM 9227 C CA . ILE B 1 462 ? -22.234 -0.425 -6.48 1 95.38 462 ILE B CA 1
ATOM 9228 C C . ILE B 1 462 ? -23.75 -0.302 -6.605 1 95.38 462 ILE B C 1
ATOM 9230 O O . ILE B 1 462 ? -24.469 -0.447 -5.617 1 95.38 462 ILE B O 1
ATOM 9234 N N . GLY B 1 463 ? -24.156 0.039 -7.816 1 94.19 463 GLY B N 1
ATOM 9235 C CA . GLY B 1 463 ? -25.578 0.267 -8.086 1 94.19 463 GLY B CA 1
ATOM 9236 C C . GLY B 1 463 ? -25.875 0.519 -9.547 1 94.19 463 GLY B C 1
ATOM 9237 O O . GLY B 1 463 ? -24.953 0.556 -10.375 1 94.19 463 GLY B O 1
ATOM 9238 N N . ILE B 1 464 ? -27.203 0.708 -9.828 1 92.62 464 ILE B N 1
ATOM 9239 C CA . ILE B 1 464 ? -27.672 0.811 -11.211 1 92.62 464 ILE B CA 1
ATOM 9240 C C . ILE B 1 464 ? -27.797 2.281 -11.602 1 92.62 464 ILE B C 1
ATOM 9242 O O . ILE B 1 464 ? -28.375 2.602 -12.641 1 92.62 464 ILE B O 1
ATOM 9246 N N . GLY B 1 465 ? -27.312 3.197 -10.766 1 90.19 465 GLY B N 1
ATOM 9247 C CA . GLY B 1 465 ? -27.328 4.605 -11.125 1 90.19 465 GLY B CA 1
ATOM 9248 C C . GLY B 1 465 ? -28.562 5.34 -10.633 1 90.19 465 GLY B C 1
ATOM 9249 O O . GLY B 1 465 ? -28.844 6.457 -11.07 1 90.19 465 GLY B O 1
ATOM 9250 N N . LYS B 1 466 ? -29.312 4.773 -9.828 1 88.31 466 LYS B N 1
ATOM 9251 C CA . LYS B 1 466 ? -30.547 5.375 -9.344 1 88.31 466 LYS B CA 1
ATOM 9252 C C . LYS B 1 466 ? -30.484 5.656 -7.848 1 88.31 466 LYS B C 1
ATOM 9254 O O . LYS B 1 466 ? -31.5 5.887 -7.203 1 88.31 466 LYS B O 1
ATOM 9259 N N . GLY B 1 467 ? -29.281 5.613 -7.324 1 88.5 467 GLY B N 1
ATOM 9260 C CA . GLY B 1 467 ? -29.156 5.715 -5.879 1 88.5 467 GLY B CA 1
ATOM 9261 C C . GLY B 1 467 ? -28.766 7.105 -5.41 1 88.5 467 GLY B C 1
ATOM 9262 O O . GLY B 1 467 ? -28.281 7.27 -4.293 1 88.5 467 GLY B O 1
ATOM 9263 N N . ARG B 1 468 ? -28.891 8.125 -6.094 1 84.56 468 ARG B N 1
ATOM 9264 C CA . ARG B 1 468 ? -28.469 9.469 -5.73 1 84.56 468 ARG B CA 1
ATOM 9265 C C . ARG B 1 468 ? -29.156 9.938 -4.457 1 84.56 468 ARG B C 1
ATOM 9267 O O . ARG B 1 468 ? -28.516 10.461 -3.547 1 84.56 468 ARG B O 1
ATOM 9274 N N . ASP B 1 469 ? -30.438 9.781 -4.41 1 85.94 469 ASP B N 1
ATOM 9275 C CA . ASP B 1 469 ? -31.188 10.195 -3.236 1 85.94 469 ASP B CA 1
ATOM 9276 C C . ASP B 1 469 ? -30.906 9.281 -2.045 1 85.94 469 ASP B C 1
ATOM 9278 O O . ASP B 1 469 ? -30.859 9.742 -0.902 1 85.94 469 ASP B O 1
ATOM 9282 N N . TYR B 1 470 ? -30.703 8.102 -2.422 1 90.94 470 TYR B N 1
ATOM 9283 C CA . TYR B 1 470 ? -30.438 7.109 -1.386 1 90.94 470 TYR B CA 1
ATOM 9284 C C . TYR B 1 470 ? -29.141 7.406 -0.655 1 90.94 470 TYR B C 1
ATOM 9286 O O . TYR B 1 470 ? -29.094 7.391 0.577 1 90.94 470 TYR B O 1
ATOM 9294 N N . TRP B 1 471 ? -28.078 7.746 -1.309 1 89.25 471 TRP B N 1
ATOM 9295 C CA . TRP B 1 471 ? -26.766 7.961 -0.728 1 89.25 471 TRP B CA 1
ATOM 9296 C C . TRP B 1 471 ? -26.625 9.383 -0.198 1 89.25 471 TRP B C 1
ATOM 9298 O O . TRP B 1 471 ? -25.812 9.641 0.695 1 89.25 471 TRP B O 1
ATOM 9308 N N . ASP B 1 472 ? -27.312 10.297 -0.571 1 81.62 472 ASP B N 1
ATOM 9309 C CA . ASP B 1 472 ? -27.328 11.688 -0.143 1 81.62 472 ASP B CA 1
ATOM 9310 C C . ASP B 1 472 ? -25.938 12.32 -0.297 1 81.62 472 ASP B C 1
ATOM 9312 O O . ASP B 1 472 ? -25.469 13.016 0.607 1 81.62 472 ASP B O 1
ATOM 9316 N N . GLU B 1 473 ? -25.25 11.828 -1.215 1 74.06 473 GLU B N 1
ATOM 9317 C CA . GLU B 1 473 ? -23.938 12.367 -1.52 1 74.06 473 GLU B CA 1
ATOM 9318 C C . GLU B 1 473 ? -23.844 12.805 -2.979 1 74.06 473 GLU B C 1
ATOM 9320 O O . GLU B 1 473 ? -24.297 12.094 -3.877 1 74.06 473 GLU B O 1
ATOM 9325 N N . GLU B 1 474 ? -23.5 14.047 -3.24 1 63.69 474 GLU B N 1
ATOM 9326 C CA . GLU B 1 474 ? -23.578 14.664 -4.562 1 63.69 474 GLU B CA 1
ATOM 9327 C C . GLU B 1 474 ? -22.547 14.047 -5.512 1 63.69 474 GLU B C 1
ATOM 9329 O O . GLU B 1 474 ? -22.797 13.93 -6.715 1 63.69 474 GLU B O 1
ATOM 9334 N N . ASN B 1 475 ? -21.453 13.617 -4.988 1 76.56 475 ASN B N 1
ATOM 9335 C CA . ASN B 1 475 ? -20.422 13.281 -5.961 1 76.56 475 ASN B CA 1
ATOM 9336 C C . ASN B 1 475 ? -20.172 11.773 -6.02 1 76.56 475 ASN B C 1
ATOM 9338 O O . ASN B 1 475 ? -19.062 11.336 -6.293 1 76.56 475 ASN B O 1
ATOM 9342 N N . ILE B 1 476 ? -21.328 10.977 -6.035 1 83.5 476 ILE B N 1
ATOM 9343 C CA . ILE B 1 476 ? -21.141 9.531 -6.062 1 83.5 476 ILE B CA 1
ATOM 9344 C C . ILE B 1 476 ? -21.391 9 -7.473 1 83.5 476 ILE B C 1
ATOM 9346 O O . ILE B 1 476 ? -22.297 9.484 -8.164 1 83.5 476 ILE B O 1
ATOM 9350 N N . ILE B 1 477 ? -20.562 8.125 -7.969 1 88.88 477 ILE B N 1
ATOM 9351 C CA . ILE B 1 477 ? -20.75 7.383 -9.211 1 88.88 477 ILE B CA 1
ATOM 9352 C C . ILE B 1 477 ? -21.172 5.949 -8.906 1 88.88 477 ILE B C 1
ATOM 9354 O O . ILE B 1 477 ? -20.578 5.293 -8.039 1 88.88 477 ILE B O 1
ATOM 9358 N N . GLU B 1 478 ? -22.234 5.508 -9.562 1 92.56 478 GLU B N 1
ATOM 9359 C CA . GLU B 1 478 ? -22.688 4.141 -9.344 1 92.56 478 GLU B CA 1
ATOM 9360 C C . GLU B 1 478 ? -22.344 3.248 -10.539 1 92.56 478 GLU B C 1
ATOM 9362 O O . GLU B 1 478 ? -22.516 3.654 -11.688 1 92.56 478 GLU B O 1
ATOM 9367 N N . GLU B 1 479 ? -21.781 2.084 -10.242 1 91.62 479 GLU B N 1
ATOM 9368 C CA . GLU B 1 479 ? -21.469 1.07 -11.242 1 91.62 479 GLU B CA 1
ATOM 9369 C C . GLU B 1 479 ? -21.797 -0.331 -10.734 1 91.62 479 GLU B C 1
ATOM 9371 O O . GLU B 1 479 ? -21.656 -0.608 -9.539 1 91.62 479 GLU B O 1
ATOM 9376 N N . MET B 1 480 ? -22.25 -1.155 -11.695 1 91.81 480 MET B N 1
ATOM 9377 C CA . MET B 1 480 ? -22.516 -2.549 -11.344 1 91.81 480 MET B CA 1
ATOM 9378 C C . MET B 1 480 ? -21.438 -3.467 -11.906 1 91.81 480 MET B C 1
ATOM 9380 O O . MET B 1 480 ? -21 -3.291 -13.039 1 91.81 480 MET B O 1
ATOM 9384 N N . PRO B 1 481 ? -21 -4.418 -11.086 1 91.56 481 PRO B N 1
ATOM 9385 C CA . PRO B 1 481 ? -20.047 -5.391 -11.617 1 91.56 481 PRO B CA 1
ATOM 9386 C C . PRO B 1 481 ? -20.672 -6.328 -12.648 1 91.56 481 PRO B C 1
ATOM 9388 O O . PRO B 1 481 ? -21.875 -6.555 -12.625 1 91.56 481 PRO B O 1
ATOM 9391 N N . ALA B 1 482 ? -19.875 -6.832 -13.562 1 89 482 ALA B N 1
ATOM 9392 C CA . ALA B 1 482 ? -20.328 -7.75 -14.602 1 89 482 ALA B CA 1
ATOM 9393 C C . ALA B 1 482 ? -20.375 -9.18 -14.086 1 89 482 ALA B C 1
ATOM 9395 O O . ALA B 1 482 ? -19.703 -10.07 -14.617 1 89 482 ALA B O 1
ATOM 9396 N N . CYS B 1 483 ? -21.062 -9.414 -13.023 1 92.75 483 CYS B N 1
ATOM 9397 C CA . CYS B 1 483 ? -21.25 -10.742 -12.453 1 92.75 483 CYS B CA 1
ATOM 9398 C C . CYS B 1 483 ? -22.672 -10.914 -11.938 1 92.75 483 CYS B C 1
ATOM 9400 O O . CYS B 1 483 ? -23.375 -9.93 -11.688 1 92.75 483 CYS B O 1
ATOM 9402 N N . ARG B 1 484 ? -23.109 -12.125 -11.906 1 92.38 484 ARG B N 1
ATOM 9403 C CA . ARG B 1 484 ? -24.438 -12.43 -11.398 1 92.38 484 ARG B CA 1
ATOM 9404 C C . ARG B 1 484 ? -24.469 -12.43 -9.875 1 92.38 484 ARG B C 1
ATOM 9406 O O . ARG B 1 484 ? -25.391 -11.883 -9.266 1 92.38 484 ARG B O 1
ATOM 9413 N N . GLN B 1 485 ? -23.5 -13.039 -9.32 1 95.31 485 GLN B N 1
ATOM 9414 C CA . GLN B 1 485 ? -23.359 -13.086 -7.867 1 95.31 485 GLN B CA 1
ATOM 9415 C C . GLN B 1 485 ? -21.969 -12.648 -7.43 1 95.31 485 GLN B C 1
ATOM 9417 O O . GLN B 1 485 ? -21 -12.844 -8.156 1 95.31 485 GLN B O 1
ATOM 9422 N N . MET B 1 486 ? -21.953 -12.07 -6.23 1 96.44 486 MET B N 1
ATOM 9423 C CA . MET B 1 486 ? -20.672 -11.562 -5.715 1 96.44 486 MET B CA 1
ATOM 9424 C C . MET B 1 486 ? -20.484 -11.961 -4.254 1 96.44 486 MET B C 1
ATOM 9426 O O . MET B 1 486 ? -21.422 -11.852 -3.451 1 96.44 486 MET B O 1
ATOM 9430 N N . PHE B 1 487 ? -19.344 -12.484 -3.949 1 97.62 487 PHE B N 1
ATOM 9431 C CA . PHE B 1 487 ? -18.938 -12.781 -2.582 1 97.62 487 PHE B CA 1
ATOM 9432 C C . PHE B 1 487 ? -17.594 -12.133 -2.26 1 97.62 487 PHE B C 1
ATOM 9434 O O . PHE B 1 487 ? -16.688 -12.117 -3.098 1 97.62 487 PHE B O 1
ATOM 9441 N N . ASN B 1 488 ? -17.516 -11.578 -1.114 1 97.81 488 ASN B N 1
ATOM 9442 C CA . ASN B 1 488 ? -16.281 -11 -0.592 1 97.81 488 ASN B CA 1
ATOM 9443 C C . ASN B 1 488 ? -15.797 -11.742 0.652 1 97.81 488 ASN B C 1
ATOM 9445 O O . ASN B 1 488 ? -16.422 -11.648 1.714 1 97.81 488 ASN B O 1
ATOM 9449 N N . ILE B 1 489 ? -14.695 -12.477 0.446 1 97.38 489 ILE B N 1
ATOM 9450 C CA . ILE B 1 489 ? -14.164 -13.32 1.513 1 97.38 489 ILE B CA 1
ATOM 9451 C C . ILE B 1 489 ? -12.867 -12.711 2.049 1 97.38 489 ILE B C 1
ATOM 9453 O O . ILE B 1 489 ? -11.961 -12.391 1.277 1 97.38 489 ILE B O 1
ATOM 9457 N N . PHE B 1 490 ? -12.773 -12.578 3.379 1 94.81 490 PHE B N 1
ATOM 9458 C CA . PHE B 1 490 ? -11.539 -12 3.902 1 94.81 490 PHE B CA 1
ATOM 9459 C C . PHE B 1 490 ? -11.266 -12.508 5.312 1 94.81 490 PHE B C 1
ATOM 9461 O O . PHE B 1 490 ? -12.164 -13.031 5.98 1 94.81 490 PHE B O 1
ATOM 9468 N N . HIS B 1 491 ? -10.016 -12.461 5.652 1 90.94 491 HIS B N 1
ATOM 9469 C CA . HIS B 1 491 ? -9.555 -12.703 7.016 1 90.94 491 HIS B CA 1
ATOM 9470 C C . HIS B 1 491 ? -9.562 -11.422 7.84 1 90.94 491 HIS B C 1
ATOM 9472 O O . HIS B 1 491 ? -9.18 -10.359 7.344 1 90.94 491 HIS B O 1
ATOM 9478 N N . PRO B 1 492 ? -9.953 -11.461 9.086 1 88.12 492 PRO B N 1
ATOM 9479 C CA . PRO B 1 492 ? -10.07 -10.25 9.891 1 88.12 492 PRO B CA 1
ATOM 9480 C C . PRO B 1 492 ? -8.742 -9.531 10.086 1 88.12 492 PRO B C 1
ATOM 9482 O O . PRO B 1 492 ? -8.711 -8.312 10.281 1 88.12 492 PRO B O 1
ATOM 9485 N N . PHE B 1 493 ? -7.629 -10.203 9.922 1 85.12 493 PHE B N 1
ATOM 9486 C CA . PHE B 1 493 ? -6.332 -9.594 10.18 1 85.12 493 PHE B CA 1
ATOM 9487 C C . PHE B 1 493 ? -5.559 -9.398 8.883 1 85.12 493 PHE B C 1
ATOM 9489 O O . PHE B 1 493 ? -4.348 -9.156 8.906 1 85.12 493 PHE B O 1
ATOM 9496 N N . ASP B 1 494 ? -6.203 -9.641 7.75 1 87.75 494 ASP B N 1
ATOM 9497 C CA . ASP B 1 494 ? -5.59 -9.305 6.469 1 87.75 494 ASP B CA 1
ATOM 9498 C C . ASP B 1 494 ? -5.605 -7.801 6.227 1 87.75 494 ASP B C 1
ATOM 9500 O O . ASP B 1 494 ? -6.668 -7.211 6 1 87.75 494 ASP B O 1
ATOM 9504 N N . PRO B 1 495 ? -4.551 -7.125 6.16 1 86.5 495 PRO B N 1
ATOM 9505 C CA . PRO B 1 495 ? -4.535 -5.664 6.039 1 86.5 495 PRO B CA 1
ATOM 9506 C C . PRO B 1 495 ? -4.941 -5.184 4.648 1 86.5 495 PRO B C 1
ATOM 9508 O O . PRO B 1 495 ? -5.227 -3.998 4.457 1 86.5 495 PRO B O 1
ATOM 9511 N N . VAL B 1 496 ? -4.949 -6.008 3.717 1 87.44 496 VAL B N 1
ATOM 9512 C CA . VAL B 1 496 ? -5.234 -5.621 2.338 1 87.44 496 VAL B CA 1
ATOM 9513 C C . VAL B 1 496 ? -6.734 -5.73 2.07 1 87.44 496 VAL B C 1
ATOM 9515 O O . VAL B 1 496 ? -7.254 -5.102 1.146 1 87.44 496 VAL B O 1
ATOM 9518 N N . ALA B 1 497 ? -7.367 -6.48 2.859 1 91.56 497 ALA B N 1
ATOM 9519 C CA . ALA B 1 497 ? -8.773 -6.781 2.609 1 91.56 497 ALA B CA 1
ATOM 9520 C C . ALA B 1 497 ? -9.68 -5.711 3.211 1 91.56 497 ALA B C 1
ATOM 9522 O O . ALA B 1 497 ? -9.43 -5.223 4.312 1 91.56 497 ALA B O 1
ATOM 9523 N N . TYR B 1 498 ? -10.789 -5.344 2.506 1 92.75 498 TYR B N 1
ATOM 9524 C CA . TYR B 1 498 ? -11.789 -4.375 2.941 1 92.75 498 TYR B CA 1
ATOM 9525 C C . TYR B 1 498 ? -13.203 -4.891 2.68 1 92.75 498 TYR B C 1
ATOM 9527 O O . TYR B 1 498 ? -13.398 -5.781 1.849 1 92.75 498 TYR B O 1
ATOM 9535 N N . ARG B 1 499 ? -14.141 -4.293 3.455 1 96.19 499 ARG B N 1
ATOM 9536 C CA . ARG B 1 499 ? -15.547 -4.617 3.217 1 96.19 499 ARG B CA 1
ATOM 9537 C C . ARG B 1 499 ? -16.047 -3.988 1.921 1 96.19 499 ARG B C 1
ATOM 9539 O O . ARG B 1 499 ? -15.43 -3.047 1.41 1 96.19 499 ARG B O 1
ATOM 9546 N N . VAL B 1 500 ? -17.188 -4.555 1.427 1 97.06 500 VAL B N 1
ATOM 9547 C CA . VAL B 1 500 ? -17.781 -4.016 0.207 1 97.06 500 VAL B CA 1
ATOM 9548 C C . VAL B 1 500 ? -19.25 -3.695 0.449 1 97.06 500 VAL B C 1
ATOM 9550 O O . VAL B 1 500 ? -19.812 -2.799 -0.186 1 97.06 500 VAL B O 1
ATOM 9553 N N . GLU B 1 501 ? -19.922 -4.344 1.379 1 96.75 501 GLU B N 1
ATOM 9554 C CA . GLU B 1 501 ? -21.359 -4.238 1.614 1 96.75 501 GLU B CA 1
ATOM 9555 C C . GLU B 1 501 ? -21.766 -2.795 1.889 1 96.75 501 GLU B C 1
ATOM 9557 O O . GLU B 1 501 ? -22.797 -2.332 1.398 1 96.75 501 GLU B O 1
ATOM 9562 N N . PRO B 1 502 ? -20.938 -2.029 2.623 1 95.38 502 PRO B N 1
ATOM 9563 C CA . PRO B 1 502 ? -21.328 -0.641 2.889 1 95.38 502 PRO B CA 1
ATOM 9564 C C . PRO B 1 502 ? -21.375 0.208 1.621 1 95.38 502 PRO B C 1
ATOM 9566 O O . PRO B 1 502 ? -21.969 1.292 1.625 1 95.38 502 PRO B O 1
ATOM 9569 N N . LEU B 1 503 ? -20.75 -0.193 0.577 1 95.69 503 LEU B N 1
ATOM 9570 C CA . LEU B 1 503 ? -20.766 0.528 -0.691 1 95.69 503 LEU B CA 1
ATOM 9571 C C . LEU B 1 503 ? -21.984 0.128 -1.524 1 95.69 503 LEU B C 1
ATOM 9573 O O . LEU B 1 503 ? -22.219 0.701 -2.588 1 95.69 503 LEU B O 1
ATOM 9577 N N . VAL B 1 504 ? -22.703 -0.879 -1.056 1 96.38 504 VAL B N 1
ATOM 9578 C CA . VAL B 1 504 ? -23.875 -1.385 -1.768 1 96.38 504 VAL B CA 1
ATOM 9579 C C . VAL B 1 504 ? -25.156 -0.98 -1.026 1 96.38 504 VAL B C 1
ATOM 9581 O O . VAL B 1 504 ? -26.125 -0.546 -1.645 1 96.38 504 VAL B O 1
ATOM 9584 N N . CYS B 1 505 ? -25.062 -1.144 0.266 1 95.19 505 CYS B N 1
ATOM 9585 C CA . CYS B 1 505 ? -26.234 -0.945 1.104 1 95.19 505 CYS B CA 1
ATOM 9586 C C . CYS B 1 505 ? -25.875 -0.211 2.389 1 95.19 505 CYS B C 1
ATOM 9588 O O . CYS B 1 505 ? -25.141 -0.738 3.223 1 95.19 505 CYS B O 1
ATOM 9590 N N . LYS B 1 506 ? -26.531 0.925 2.645 1 91.81 506 LYS B N 1
ATOM 9591 C CA . LYS B 1 506 ? -26.266 1.773 3.801 1 91.81 506 LYS B CA 1
ATOM 9592 C C . LYS B 1 506 ? -26.625 1.066 5.102 1 91.81 506 LYS B C 1
ATOM 9594 O O . LYS B 1 506 ? -25.953 1.234 6.121 1 91.81 506 LYS B O 1
ATOM 9599 N N . GLU B 1 507 ? -27.609 0.283 5.016 1 91.38 507 GLU B N 1
ATOM 9600 C CA . GLU B 1 507 ? -28.109 -0.413 6.195 1 91.38 507 GLU B CA 1
ATOM 9601 C C . GLU B 1 507 ? -27.109 -1.437 6.703 1 91.38 507 GLU B C 1
ATOM 9603 O O . GLU B 1 507 ? -27.172 -1.86 7.859 1 91.38 507 GLU B O 1
ATOM 9608 N N . TYR B 1 508 ? -26.203 -1.797 5.867 1 92.5 508 TYR B N 1
ATOM 9609 C CA . TYR B 1 508 ? -25.25 -2.842 6.234 1 92.5 508 TYR B CA 1
ATOM 9610 C C . TYR B 1 508 ? -23.938 -2.24 6.73 1 92.5 508 TYR B C 1
ATOM 9612 O O . TYR B 1 508 ? -22.984 -2.967 7.008 1 92.5 508 TYR B O 1
ATOM 9620 N N . ILE B 1 509 ? -23.812 -0.969 6.906 1 90.56 509 ILE B N 1
ATOM 9621 C CA . ILE B 1 509 ? -22.609 -0.308 7.41 1 90.56 509 ILE B CA 1
ATOM 9622 C C . ILE B 1 509 ? -22.297 -0.807 8.82 1 90.56 509 ILE B C 1
ATOM 9624 O O . ILE B 1 509 ? -21.156 -1.142 9.125 1 90.56 509 ILE B O 1
ATOM 9628 N N . GLY B 1 510 ? -23.312 -0.937 9.609 1 88.56 510 GLY B N 1
ATOM 9629 C CA . GLY B 1 510 ? -23.094 -1.35 10.992 1 88.56 510 GLY B CA 1
ATOM 9630 C C . GLY B 1 510 ? -23.266 -2.844 11.195 1 88.56 510 GLY B C 1
ATOM 9631 O O . GLY B 1 510 ? -23.062 -3.35 12.305 1 88.56 510 GLY B O 1
ATOM 9632 N N . LYS B 1 511 ? -23.578 -3.543 10.109 1 90.81 511 LYS B N 1
ATOM 9633 C CA . LYS B 1 511 ? -23.797 -4.984 10.227 1 90.81 511 LYS B CA 1
ATOM 9634 C C . LYS B 1 511 ? -22.484 -5.746 10.055 1 90.81 511 LYS B C 1
ATOM 9636 O O . LYS B 1 511 ? -21.75 -5.516 9.094 1 90.81 511 LYS B O 1
ATOM 9641 N N . ARG B 1 512 ? -22.219 -6.625 10.945 1 89.88 512 ARG B N 1
ATOM 9642 C CA . ARG B 1 512 ? -21 -7.414 10.891 1 89.88 512 ARG B CA 1
ATOM 9643 C C . ARG B 1 512 ? -21.031 -8.391 9.719 1 89.88 512 ARG B C 1
ATOM 9645 O O . ARG B 1 512 ? -22.078 -8.93 9.383 1 89.88 512 ARG B O 1
ATOM 9652 N N . PRO B 1 513 ? -19.891 -8.703 9.156 1 93.94 513 PRO B N 1
ATOM 9653 C CA . PRO B 1 513 ? -19.828 -9.711 8.094 1 93.94 513 PRO B CA 1
ATOM 9654 C C . PRO B 1 513 ? -20.219 -11.102 8.578 1 93.94 513 PRO B C 1
ATOM 9656 O O . PRO B 1 513 ? -20.141 -11.391 9.773 1 93.94 513 PRO B O 1
ATOM 9659 N N . VAL B 1 514 ? -20.656 -11.914 7.625 1 94.31 514 VAL B N 1
ATOM 9660 C CA . VAL B 1 514 ? -21.094 -13.266 7.949 1 94.31 514 VAL B CA 1
ATOM 9661 C C . VAL B 1 514 ? -19.875 -14.156 8.211 1 94.31 514 VAL B C 1
ATOM 9663 O O . VAL B 1 514 ? -18.922 -14.141 7.449 1 94.31 514 VAL B O 1
ATOM 9666 N N . ILE B 1 515 ? -19.922 -14.953 9.266 1 91.75 515 ILE B N 1
ATOM 9667 C CA . ILE B 1 515 ? -18.812 -15.812 9.641 1 91.75 515 ILE B CA 1
ATOM 9668 C C . ILE B 1 515 ? -18.844 -17.094 8.812 1 91.75 515 ILE B C 1
ATOM 9670 O O . ILE B 1 515 ? -19.891 -17.734 8.688 1 91.75 515 ILE B O 1
ATOM 9674 N N . ILE B 1 516 ? -17.75 -17.406 8.188 1 92.56 516 ILE B N 1
ATOM 9675 C CA . ILE B 1 516 ? -17.609 -18.672 7.469 1 92.56 516 ILE B CA 1
ATOM 9676 C C . ILE B 1 516 ? -17.344 -19.797 8.461 1 92.56 516 ILE B C 1
ATOM 9678 O O . ILE B 1 516 ? -16.438 -19.703 9.289 1 92.56 516 ILE B O 1
ATOM 9682 N N . PRO B 1 517 ? -18.125 -20.797 8.391 1 85.94 517 PRO B N 1
ATOM 9683 C CA . PRO B 1 517 ? -17.953 -21.906 9.328 1 85.94 517 PRO B CA 1
ATOM 9684 C C . PRO B 1 517 ? -16.641 -22.656 9.125 1 85.94 517 PRO B C 1
ATOM 9686 O O . PRO B 1 517 ? -16.109 -22.672 8.016 1 85.94 517 PRO B O 1
ATOM 9689 N N . TYR B 1 518 ? -16.219 -23.312 10.188 1 83.75 518 TYR B N 1
ATOM 9690 C CA . TYR B 1 518 ? -15.031 -24.156 10.148 1 83.75 518 TYR B CA 1
ATOM 9691 C C . TYR B 1 518 ? -15.297 -25.438 9.352 1 83.75 518 TYR B C 1
ATOM 9693 O O . TYR B 1 518 ? -16.359 -26.047 9.469 1 83.75 518 TYR B O 1
ATOM 9701 N N . HIS B 1 519 ? -14.359 -25.875 8.594 1 82.44 519 HIS B N 1
ATOM 9702 C CA . HIS B 1 519 ? -14.547 -27 7.688 1 82.44 519 HIS B CA 1
ATOM 9703 C C . HIS B 1 519 ? -14.711 -28.312 8.461 1 82.44 519 HIS B C 1
ATOM 9705 O O . HIS B 1 519 ? -15.297 -29.266 7.945 1 82.44 519 HIS B O 1
ATOM 9711 N N . LYS B 1 520 ? -13.984 -28.484 9.602 1 72.69 520 LYS B N 1
ATOM 9712 C CA . LYS B 1 520 ? -14.133 -29.703 10.383 1 72.69 520 LYS B CA 1
ATOM 9713 C C . LYS B 1 520 ? -15.375 -29.656 11.266 1 72.69 520 LYS B C 1
ATOM 9715 O O . LYS B 1 520 ? -15.68 -30.609 11.977 1 72.69 520 LYS B O 1
ATOM 9720 N N . GLY B 1 521 ? -16.188 -28.75 11.141 1 64.75 521 GLY B N 1
ATOM 9721 C CA . GLY B 1 521 ? -17.406 -28.625 11.914 1 64.75 521 GLY B CA 1
ATOM 9722 C C . GLY B 1 521 ? -17.25 -27.75 13.148 1 64.75 521 GLY B C 1
ATOM 9723 O O . GLY B 1 521 ? -16.188 -27.703 13.75 1 64.75 521 GLY B O 1
ATOM 9724 N N . GLY B 1 522 ? -18.047 -26.859 13.492 1 56.75 522 GLY B N 1
ATOM 9725 C CA . GLY B 1 522 ? -18.156 -26.094 14.719 1 56.75 522 GLY B CA 1
ATOM 9726 C C . GLY B 1 522 ? -17.531 -24.719 14.609 1 56.75 522 GLY B C 1
ATOM 9727 O O . GLY B 1 522 ? -16.969 -24.359 13.578 1 56.75 522 GLY B O 1
ATOM 9728 N N . LYS B 1 523 ? -18.094 -23.703 15.336 1 54.94 523 LYS B N 1
ATOM 9729 C CA . LYS B 1 523 ? -17.516 -22.375 15.531 1 54.94 523 LYS B CA 1
ATOM 9730 C C . LYS B 1 523 ? -16.297 -22.438 16.438 1 54.94 523 LYS B C 1
ATOM 9732 O O . LYS B 1 523 ? -16.266 -23.188 17.406 1 54.94 523 LYS B O 1
ATOM 9737 N N . ARG B 1 524 ? -15.172 -22.016 15.914 1 54.59 524 ARG B N 1
ATOM 9738 C CA . ARG B 1 524 ? -14.055 -21.953 16.859 1 54.59 524 ARG B CA 1
ATOM 9739 C C . ARG B 1 524 ? -14.461 -21.234 18.141 1 54.59 524 ARG B C 1
ATOM 9741 O O . ARG B 1 524 ? -15.281 -20.328 18.109 1 54.59 524 ARG B O 1
ATOM 9748 N N . LEU B 1 525 ? -14.047 -21.734 19.219 1 46.84 525 LEU B N 1
ATOM 9749 C CA . LEU B 1 525 ? -14.445 -21.312 20.562 1 46.84 525 LEU B CA 1
ATOM 9750 C C . LEU B 1 525 ? -14.383 -19.797 20.688 1 46.84 525 LEU B C 1
ATOM 9752 O O . LEU B 1 525 ? -15.305 -19.172 21.234 1 46.84 525 LEU B O 1
ATOM 9756 N N . HIS B 1 526 ? -13.352 -19.25 20.25 1 47.75 526 HIS B N 1
ATOM 9757 C CA . HIS B 1 526 ? -13.188 -17.844 20.578 1 47.75 526 HIS B CA 1
ATOM 9758 C C . HIS B 1 526 ? -14.117 -16.969 19.734 1 47.75 526 HIS B C 1
ATOM 9760 O O . HIS B 1 526 ? -14.539 -15.906 20.172 1 47.75 526 HIS B O 1
ATOM 9766 N N . ILE B 1 527 ? -14.438 -17.391 18.562 1 52.09 527 ILE B N 1
ATOM 9767 C CA . ILE B 1 527 ? -15.414 -16.703 17.719 1 52.09 527 ILE B CA 1
ATOM 9768 C C . ILE B 1 527 ? -16.812 -16.844 18.328 1 52.09 527 ILE B C 1
ATOM 9770 O O . ILE B 1 527 ? -17.594 -15.891 18.328 1 52.09 527 ILE B O 1
ATOM 9774 N N . GLY B 1 528 ? -17.094 -18.109 18.75 1 44.47 528 GLY B N 1
ATOM 9775 C CA . GLY B 1 528 ? -18.312 -18.281 19.531 1 44.47 528 GLY B CA 1
ATOM 9776 C C . GLY B 1 528 ? -18.422 -17.297 20.672 1 44.47 528 GLY B C 1
ATOM 9777 O O . GLY B 1 528 ? -19.5 -16.75 20.922 1 44.47 528 GLY B O 1
ATOM 9778 N N . PHE B 1 529 ? -17.312 -17.047 21.203 1 44.69 529 PHE B N 1
ATOM 9779 C CA . PHE B 1 529 ? -17.281 -16.125 22.328 1 44.69 529 PHE B CA 1
ATOM 9780 C C . PHE B 1 529 ? -17.469 -14.68 21.859 1 44.69 529 PHE B C 1
ATOM 9782 O O . PHE B 1 529 ? -18.172 -13.898 22.5 1 44.69 529 PHE B O 1
ATOM 9789 N N . GLN B 1 530 ? -16.891 -14.344 20.797 1 48.12 530 GLN B N 1
ATOM 9790 C CA . GLN B 1 530 ? -17.047 -12.984 20.297 1 48.12 530 GLN B CA 1
ATOM 9791 C C . GLN B 1 530 ? -18.469 -12.742 19.797 1 48.12 530 GLN B C 1
ATOM 9793 O O . GLN B 1 530 ? -19.047 -11.688 20.062 1 48.12 530 GLN B O 1
ATOM 9798 N N . GLU B 1 531 ? -19.031 -13.727 19.062 1 48.06 531 GLU B N 1
ATOM 9799 C CA . GLU B 1 531 ? -20.438 -13.625 18.703 1 48.06 531 GLU B CA 1
ATOM 9800 C C . GLU B 1 531 ? -21.328 -13.578 19.938 1 48.06 531 GLU B C 1
ATOM 9802 O O . GLU B 1 531 ? -22.312 -12.836 19.969 1 48.06 531 GLU B O 1
ATOM 9807 N N . PHE B 1 532 ? -20.953 -14.398 20.875 1 41.56 532 PHE B N 1
ATOM 9808 C CA . PHE B 1 532 ? -21.656 -14.398 22.141 1 41.56 532 PHE B CA 1
ATOM 9809 C C . PHE B 1 532 ? -21.547 -13.031 22.828 1 41.56 532 PHE B C 1
ATOM 9811 O O . PHE B 1 532 ? -22.531 -12.492 23.312 1 41.56 532 PHE B O 1
ATOM 9818 N N . THR B 1 533 ? -20.375 -12.547 22.797 1 42.19 533 THR B N 1
ATOM 9819 C CA . THR B 1 533 ? -20.203 -11.258 23.469 1 42.19 533 THR B CA 1
ATOM 9820 C C . THR B 1 533 ? -20.844 -10.141 22.656 1 42.19 533 THR B C 1
ATOM 9822 O O . THR B 1 533 ? -21.406 -9.203 23.219 1 42.19 533 THR B O 1
ATOM 9825 N N . GLU B 1 534 ? -20.797 -10.234 21.406 1 47.28 534 GLU B N 1
ATOM 9826 C CA . GLU B 1 534 ? -21.516 -9.273 20.562 1 47.28 534 GLU B CA 1
ATOM 9827 C C . GLU B 1 534 ? -23.016 -9.469 20.656 1 47.28 534 GLU B C 1
ATOM 9829 O O . GLU B 1 534 ? -23.781 -8.5 20.672 1 47.28 534 GLU B O 1
ATOM 9834 N N . ASP B 1 535 ? -23.391 -10.703 20.609 1 43.19 535 ASP B N 1
ATOM 9835 C CA . ASP B 1 535 ? -24.781 -10.969 20.906 1 43.19 535 ASP B CA 1
ATOM 9836 C C . ASP B 1 535 ? -25.141 -10.484 22.312 1 43.19 535 ASP B C 1
ATOM 9838 O O . ASP B 1 535 ? -26.234 -9.93 22.531 1 43.19 535 ASP B O 1
ATOM 9842 N N . LEU B 1 536 ? -24.25 -10.742 23.234 1 40.28 536 LEU B N 1
ATOM 9843 C CA . LEU B 1 536 ? -24.469 -10.227 24.594 1 40.28 536 LEU B CA 1
ATOM 9844 C C . LEU B 1 536 ? -24.422 -8.703 24.594 1 40.28 536 LEU B C 1
ATOM 9846 O O . LEU B 1 536 ? -25.234 -8.055 25.266 1 40.28 536 LEU B O 1
ATOM 9850 N N . ALA B 1 537 ? -23.438 -8.203 23.891 1 40.69 537 ALA B N 1
ATOM 9851 C CA . ALA B 1 537 ? -23.359 -6.742 23.812 1 40.69 537 ALA B CA 1
ATOM 9852 C C . ALA B 1 537 ? -24.547 -6.18 23.031 1 40.69 537 ALA B C 1
ATOM 9854 O O . ALA B 1 537 ? -25.125 -5.156 23.422 1 40.69 537 ALA B O 1
ATOM 9855 N N . ALA B 1 538 ? -24.844 -6.785 21.953 1 42.94 538 ALA B N 1
ATOM 9856 C CA . ALA B 1 538 ? -26.078 -6.418 21.266 1 42.94 538 ALA B CA 1
ATOM 9857 C C . ALA B 1 538 ? -27.297 -6.668 22.141 1 42.94 538 ALA B C 1
ATOM 9859 O O . ALA B 1 538 ? -28.219 -5.852 22.188 1 42.94 538 ALA B O 1
ATOM 9860 N N . ARG B 1 539 ? -27.25 -7.801 22.797 1 38.31 539 ARG B N 1
ATOM 9861 C CA . ARG B 1 539 ? -28.312 -8.047 23.766 1 38.31 539 ARG B CA 1
ATOM 9862 C C . ARG B 1 539 ? -28.203 -7.086 24.953 1 38.31 539 ARG B C 1
ATOM 9864 O O . ARG B 1 539 ? -29.219 -6.586 25.438 1 38.31 539 ARG B O 1
ATOM 9871 N N . SER B 1 540 ? -26.953 -6.898 25.312 1 37.47 540 SER B N 1
ATOM 9872 C CA . SER B 1 540 ? -26.812 -5.941 26.391 1 37.47 540 SER B CA 1
ATOM 9873 C C . SER B 1 540 ? -27.156 -4.527 25.938 1 37.47 540 SER B C 1
ATOM 9875 O O . SER B 1 540 ? -27.781 -3.766 26.688 1 37.47 540 SER B O 1
ATOM 9877 N N . GLN B 1 541 ? -26.656 -4.18 24.734 1 40.34 541 GLN B N 1
ATOM 9878 C CA . GLN B 1 541 ? -27.125 -2.893 24.219 1 40.34 541 GLN B CA 1
ATOM 9879 C C . GLN B 1 541 ? -28.625 -2.908 23.984 1 40.34 541 GLN B C 1
ATOM 9881 O O . GLN B 1 541 ? -29.312 -1.922 24.266 1 40.34 541 GLN B O 1
ATOM 9886 N N . ALA B 1 542 ? -29.062 -3.988 23.453 1 37.56 542 ALA B N 1
ATOM 9887 C CA . ALA B 1 542 ? -30.516 -4.121 23.438 1 37.56 542 ALA B CA 1
ATOM 9888 C C . ALA B 1 542 ? -31.094 -4.055 24.844 1 37.56 542 ALA B C 1
ATOM 9890 O O . ALA B 1 542 ? -32.125 -3.428 25.078 1 37.56 542 ALA B O 1
ATOM 9891 N N . ILE B 1 543 ? -30.375 -4.77 25.703 1 37.84 543 ILE B N 1
ATOM 9892 C CA . ILE B 1 543 ? -30.812 -4.684 27.094 1 37.84 543 ILE B CA 1
ATOM 9893 C C . ILE B 1 543 ? -30.578 -3.27 27.625 1 37.84 543 ILE B C 1
ATOM 9895 O O . ILE B 1 543 ? -31.453 -2.693 28.266 1 37.84 543 ILE B O 1
ATOM 9899 N N . MET B 1 544 ? -29.359 -2.812 27.297 1 35.47 544 MET B N 1
ATOM 9900 C CA . MET B 1 544 ? -29.141 -1.453 27.781 1 35.47 544 MET B CA 1
ATOM 9901 C C . MET B 1 544 ? -30.078 -0.47 27.094 1 35.47 544 MET B C 1
ATOM 9903 O O . MET B 1 544 ? -30.594 0.448 27.719 1 35.47 544 MET B O 1
ATOM 9907 N N . ASP B 1 545 ? -30.172 -0.651 25.75 1 37.47 545 ASP B N 1
ATOM 9908 C CA . ASP B 1 545 ? -31.219 0.128 25.125 1 37.47 545 ASP B CA 1
ATOM 9909 C C . ASP B 1 545 ? -32.594 -0.216 25.703 1 37.47 545 ASP B C 1
ATOM 9911 O O . ASP B 1 545 ? -33.438 0.661 25.859 1 37.47 545 ASP B O 1
ATOM 9915 N N . ASN B 1 546 ? -32.719 -1.493 25.953 1 34.84 546 ASN B N 1
ATOM 9916 C CA . ASN B 1 546 ? -33.969 -1.822 26.656 1 34.84 546 ASN B CA 1
ATOM 9917 C C . ASN B 1 546 ? -33.969 -1.27 28.078 1 34.84 546 ASN B C 1
ATOM 9919 O O . ASN B 1 546 ? -35 -0.835 28.594 1 34.84 546 ASN B O 1
ATOM 9923 N N . LEU B 1 547 ? -32.781 -1.352 28.656 1 35.19 547 LEU B N 1
ATOM 9924 C CA . LEU B 1 547 ? -32.781 -0.763 30 1 35.19 547 LEU B CA 1
ATOM 9925 C C . LEU B 1 547 ? -32.969 0.751 29.922 1 35.19 547 LEU B C 1
ATOM 9927 O O . LEU B 1 547 ? -33.656 1.341 30.734 1 35.19 547 LEU B O 1
ATOM 9931 N N . SER B 1 548 ? -32.25 1.308 28.984 1 35.88 548 SER B N 1
ATOM 9932 C CA . SER B 1 548 ? -32.531 2.736 28.906 1 35.88 548 SER B CA 1
ATOM 9933 C C . SER B 1 548 ? -33.969 2.984 28.484 1 35.88 548 SER B C 1
ATOM 9935 O O . SER B 1 548 ? -34.594 3.941 28.938 1 35.88 548 SER B O 1
ATOM 9937 N N . ASN B 1 549 ? -34.406 2.117 27.578 1 35.91 549 ASN B N 1
ATOM 9938 C CA . ASN B 1 549 ? -35.844 2.203 27.344 1 35.91 549 ASN B CA 1
ATOM 9939 C C . ASN B 1 549 ? -36.625 1.796 28.594 1 35.91 549 ASN B C 1
ATOM 9941 O O . ASN B 1 549 ? -37.781 2.225 28.781 1 35.91 549 ASN B O 1
ATOM 9945 N N . PHE B 1 550 ? -36.031 0.864 29.359 1 35.06 550 PHE B N 1
ATOM 9946 C CA . PHE B 1 550 ? -36.75 0.518 30.578 1 35.06 550 PHE B CA 1
ATOM 9947 C C . PHE B 1 550 ? -36.781 1.707 31.531 1 35.06 550 PHE B C 1
ATOM 9949 O O . PHE B 1 550 ? -37.812 1.972 32.156 1 35.06 550 PHE B O 1
ATOM 9956 N N . ARG B 1 551 ? -35.656 2.408 31.578 1 35.47 551 ARG B N 1
ATOM 9957 C CA . ARG B 1 551 ? -35.781 3.576 32.438 1 35.47 551 ARG B CA 1
ATOM 9958 C C . ARG B 1 551 ? -36.812 4.551 31.891 1 35.47 551 ARG B C 1
ATOM 9960 O O . ARG B 1 551 ? -37.594 5.156 32.656 1 35.47 551 ARG B O 1
ATOM 9967 N N . ALA B 1 552 ? -36.75 4.688 30.594 1 34 552 ALA B N 1
ATOM 9968 C CA . ALA B 1 552 ? -37.844 5.539 30.078 1 34 552 ALA B CA 1
ATOM 9969 C C . ALA B 1 552 ? -39.188 4.855 30.219 1 34 552 ALA B C 1
ATOM 9971 O O . ALA B 1 552 ? -40.188 5.508 30.516 1 34 552 ALA B O 1
ATOM 9972 N N . LYS B 1 553 ? -39.125 3.555 30.031 1 34.34 553 LYS B N 1
ATOM 9973 C CA . LYS B 1 553 ? -40.438 2.893 30.203 1 34.34 553 LYS B CA 1
ATOM 9974 C C . LYS B 1 553 ? -40.812 2.818 31.688 1 34.34 553 LYS B C 1
ATOM 9976 O O . LYS B 1 553 ? -42 2.869 32.031 1 34.34 553 LYS B O 1
ATOM 9981 N N . VAL B 1 554 ? -39.812 2.645 32.594 1 35.06 554 VAL B N 1
ATOM 9982 C CA . VAL B 1 554 ? -40.25 2.639 33.969 1 35.06 554 VAL B CA 1
ATOM 9983 C C . VAL B 1 554 ? -40.875 3.98 34.312 1 35.06 554 VAL B C 1
ATOM 9985 O O . VAL B 1 554 ? -41.906 4.027 35 1 35.06 554 VAL B O 1
ATOM 9988 N N . LEU B 1 555 ? -40.25 5.062 33.875 1 32.81 555 LEU B N 1
ATOM 9989 C CA . LEU B 1 555 ? -40.938 6.289 34.219 1 32.81 555 LEU B CA 1
ATOM 9990 C C . LEU B 1 555 ? -42.312 6.328 33.531 1 32.81 555 LEU B C 1
ATOM 9992 O O . LEU B 1 555 ? -43.281 6.801 34.125 1 32.81 555 LEU B O 1
ATOM 9996 N N . THR B 1 556 ? -42.312 5.867 32.219 1 31.59 556 THR B N 1
ATOM 9997 C CA . THR B 1 556 ? -43.625 5.973 31.578 1 31.59 556 THR B CA 1
ATOM 9998 C C . THR B 1 556 ? -44.562 4.887 32.094 1 31.59 556 THR B C 1
ATOM 10000 O O . THR B 1 556 ? -45.781 4.992 31.938 1 31.59 556 THR B O 1
ATOM 10003 N N . VAL B 1 557 ? -44 3.732 32.625 1 33.31 557 VAL B N 1
ATOM 10004 C CA . VAL B 1 557 ? -44.969 2.758 33.125 1 33.31 557 VAL B CA 1
ATOM 10005 C C . VAL B 1 557 ? -45.781 3.373 34.25 1 33.31 557 VAL B C 1
ATOM 10007 O O . VAL B 1 557 ? -46.906 2.971 34.5 1 33.31 557 VAL B O 1
ATOM 10010 N N . CYS B 1 558 ? -45.156 4.262 35.125 1 31.27 558 CYS B N 1
ATOM 10011 C CA . CYS B 1 558 ? -46.094 4.691 36.156 1 31.27 558 CYS B CA 1
ATOM 10012 C C . CYS B 1 558 ? -47.344 5.32 35.531 1 31.27 558 CYS B C 1
ATOM 10014 O O . CYS B 1 558 ? -48.406 5.277 36.156 1 31.27 558 CYS B O 1
ATOM 10016 N N . GLN B 1 559 ? -47.25 6.332 34.688 1 30.44 559 GLN B N 1
ATOM 10017 C CA . GLN B 1 559 ? -48.531 7.004 34.406 1 30.44 559 GLN B CA 1
ATOM 10018 C C . GLN B 1 559 ? -49.406 6.152 33.5 1 30.44 559 GLN B C 1
ATOM 10020 O O . GLN B 1 559 ? -50.625 6.402 33.375 1 30.44 559 GLN B O 1
ATOM 10025 N N . SER B 1 560 ? -48.812 5.422 32.5 1 27.98 560 SER B N 1
ATOM 10026 C CA . SER B 1 560 ? -49.688 5.012 31.406 1 27.98 560 SER B CA 1
ATOM 10027 C C . SER B 1 560 ? -50.531 3.785 31.781 1 27.98 560 SER B C 1
ATOM 10029 O O . SER B 1 560 ? -50 2.662 31.781 1 27.98 560 SER B O 1
ATOM 10031 N N . LYS B 1 561 ? -51.125 3.613 32.969 1 29.2 561 LYS B N 1
ATOM 10032 C CA . LYS B 1 561 ? -52.125 2.574 33.188 1 29.2 561 LYS B CA 1
ATOM 10033 C C . LYS B 1 561 ? -53.125 2.516 32.031 1 29.2 561 LYS B C 1
ATOM 10035 O O . LYS B 1 561 ? -53.594 1.439 31.672 1 29.2 561 LYS B O 1
ATOM 10040 N N . ASN B 1 562 ? -53.906 3.6 31.797 1 25.77 562 ASN B N 1
ATOM 10041 C CA . ASN B 1 562 ? -55.25 3.486 31.25 1 25.77 562 ASN B CA 1
ATOM 10042 C C . ASN B 1 562 ? -55.219 3.039 29.797 1 25.77 562 ASN B C 1
ATOM 10044 O O . ASN B 1 562 ? -56.281 2.73 29.219 1 25.77 562 ASN B O 1
ATOM 10048 N N . ARG B 1 563 ? -54.406 3.646 28.891 1 28.5 563 ARG B N 1
ATOM 10049 C CA . ARG B 1 563 ? -54.812 3.594 27.5 1 28.5 563 ARG B CA 1
ATOM 10050 C C . ARG B 1 563 ? -54.625 2.195 26.922 1 28.5 563 ARG B C 1
ATOM 10052 O O . ARG B 1 563 ? -53.5 1.825 26.531 1 28.5 563 ARG B O 1
ATOM 10059 N N . GLU B 1 564 ? -55.125 1.045 27.469 1 28.48 564 GLU B N 1
ATOM 10060 C CA . GLU B 1 564 ? -55.188 -0.375 27.141 1 28.48 564 GLU B CA 1
ATOM 10061 C C . GLU B 1 564 ? -55.562 -0.58 25.672 1 28.48 564 GLU B C 1
ATOM 10063 O O . GLU B 1 564 ? -55.062 -1.493 25.016 1 28.48 564 GLU B O 1
ATOM 10068 N N . SER B 1 565 ? -56.75 0.051 25.188 1 28.28 565 SER B N 1
ATOM 10069 C CA . SER B 1 565 ? -57.625 -0.472 24.156 1 28.28 565 SER B CA 1
ATOM 10070 C C . SER B 1 565 ? -57 -0.411 22.781 1 28.28 565 SER B C 1
ATOM 10072 O O . SER B 1 565 ? -57.406 -1.139 21.859 1 28.28 565 SER B O 1
ATOM 10074 N N . LEU B 1 566 ? -56.406 0.773 22.438 1 26.81 566 LEU B N 1
ATOM 10075 C CA . LEU B 1 566 ? -56.25 1.003 21 1 26.81 566 LEU B CA 1
ATOM 10076 C C . LEU B 1 566 ? -55.156 0.136 20.438 1 26.81 566 LEU B C 1
ATOM 10078 O O . LEU B 1 566 ? -54.719 0.335 19.297 1 26.81 566 LEU B O 1
ATOM 10082 N N . GLU B 1 567 ? -54.594 -0.818 21.109 1 29.88 567 GLU B N 1
ATOM 10083 C CA . GLU B 1 567 ? -53.438 -1.607 20.688 1 29.88 567 GLU B CA 1
ATOM 10084 C C . GLU B 1 567 ? -53.781 -2.504 19.5 1 29.88 567 GLU B C 1
ATOM 10086 O O . GLU B 1 567 ? -52.875 -3.1 18.891 1 29.88 567 GLU B O 1
ATOM 10091 N N . GLU B 1 568 ? -55.062 -2.912 19.375 1 29.2 568 GLU B N 1
ATOM 10092 C CA . GLU B 1 568 ? -55.438 -3.986 18.453 1 29.2 568 GLU B CA 1
ATOM 10093 C C . GLU B 1 568 ? -55.188 -3.578 17 1 29.2 568 GLU B C 1
ATOM 10095 O O . GLU B 1 568 ? -55.031 -4.434 16.125 1 29.2 568 GLU B O 1
ATOM 10100 N N . ALA B 1 569 ? -55.656 -2.33 16.672 1 27.98 569 ALA B N 1
ATOM 10101 C CA . ALA B 1 569 ? -55.812 -2.057 15.242 1 27.98 569 ALA B CA 1
ATOM 10102 C C . ALA B 1 569 ? -54.438 -2.057 14.555 1 27.98 569 ALA B C 1
ATOM 10104 O O . ALA B 1 569 ? -54.375 -2.111 13.328 1 27.98 569 ALA B O 1
ATOM 10105 N N . ALA B 1 570 ? -53.469 -1.552 15.234 1 30.2 570 ALA B N 1
ATOM 10106 C CA . ALA B 1 570 ? -52.281 -1.278 14.43 1 30.2 570 ALA B CA 1
ATOM 10107 C C . ALA B 1 570 ? -51.562 -2.572 14.047 1 30.2 570 ALA B C 1
ATOM 10109 O O . ALA B 1 570 ? -50.375 -2.557 13.68 1 30.2 570 ALA B O 1
ATOM 10110 N N . GLN B 1 571 ? -52 -3.695 14.336 1 30.69 571 GLN B N 1
ATOM 10111 C CA . GLN B 1 571 ? -51.375 -4.977 14.07 1 30.69 571 GLN B CA 1
ATOM 10112 C C . GLN B 1 571 ? -51.125 -5.172 12.578 1 30.69 571 GLN B C 1
ATOM 10114 O O . GLN B 1 571 ? -50.094 -5.719 12.18 1 30.69 571 GLN B O 1
ATOM 10119 N N . ASP B 1 572 ? -52.219 -5.141 11.82 1 32.88 572 ASP B N 1
ATOM 10120 C CA . ASP B 1 572 ? -52.312 -5.82 10.531 1 32.88 572 ASP B CA 1
ATOM 10121 C C . ASP B 1 572 ? -51.562 -5.055 9.453 1 32.88 572 ASP B C 1
ATOM 10123 O O . ASP B 1 572 ? -51.719 -5.32 8.258 1 32.88 572 ASP B O 1
ATOM 10127 N N . GLY B 1 573 ? -51.438 -3.73 9.617 1 31.92 573 GLY B N 1
ATOM 10128 C CA . GLY B 1 573 ? -50.781 -3.219 8.422 1 31.92 573 GLY B CA 1
ATOM 10129 C C . GLY B 1 573 ? -49.469 -3.895 8.117 1 31.92 573 GLY B C 1
ATOM 10130 O O . GLY B 1 573 ? -48.5 -3.752 8.883 1 31.92 573 GLY B O 1
ATOM 10131 N N . GLU B 1 574 ? -49.406 -5.062 7.734 1 33.41 574 GLU B N 1
ATOM 10132 C CA . GLU B 1 574 ? -48.25 -5.605 7.004 1 33.41 574 GLU B CA 1
ATOM 10133 C C . GLU B 1 574 ? -47.5 -4.508 6.277 1 33.41 574 GLU B C 1
ATOM 10135 O O . GLU B 1 574 ? -47.906 -4.047 5.215 1 33.41 574 GLU B O 1
ATOM 10140 N N . ASP B 1 575 ? -47.219 -3.439 6.852 1 34.56 575 ASP B N 1
ATOM 10141 C CA . ASP B 1 575 ? -46.406 -2.414 6.172 1 34.56 575 ASP B CA 1
ATOM 10142 C C . ASP B 1 575 ? -45.375 -3.041 5.238 1 34.56 575 ASP B C 1
ATOM 10144 O O . ASP B 1 575 ? -44.531 -3.801 5.68 1 34.56 575 ASP B O 1
ATOM 10148 N N . LYS B 1 576 ? -45.719 -3.42 4.059 1 37.91 576 LYS B N 1
ATOM 10149 C CA . LYS B 1 576 ? -44.812 -3.607 2.941 1 37.91 576 LYS B CA 1
ATOM 10150 C C . LYS B 1 576 ? -43.531 -2.775 3.123 1 37.91 576 LYS B C 1
ATOM 10152 O O . LYS B 1 576 ? -43.562 -1.558 2.93 1 37.91 576 LYS B O 1
ATOM 10157 N N . TYR B 1 577 ? -42.75 -2.875 4.086 1 45.03 577 TYR B N 1
ATOM 10158 C CA . TYR B 1 577 ? -41.438 -2.273 4.266 1 45.03 577 TYR B CA 1
ATOM 10159 C C . TYR B 1 577 ? -40.781 -1.999 2.924 1 45.03 577 TYR B C 1
ATOM 10161 O O . TYR B 1 577 ? -40.531 -2.922 2.135 1 45.03 577 TYR B O 1
ATOM 10169 N N . GLU B 1 578 ? -41.125 -1.061 2.229 1 64.88 578 GLU B N 1
ATOM 10170 C CA . GLU B 1 578 ? -40.5 -0.62 0.985 1 64.88 578 GLU B CA 1
ATOM 10171 C C . GLU B 1 578 ? -39 -0.835 1.018 1 64.88 578 GLU B C 1
ATOM 10173 O O . GLU B 1 578 ? -38.312 -0.342 1.917 1 64.88 578 GLU B O 1
ATOM 10178 N N . ARG B 1 579 ? -38.594 -1.941 0.414 1 83.81 579 ARG B N 1
ATOM 10179 C CA . ARG B 1 579 ? -37.188 -2.312 0.306 1 83.81 579 ARG B CA 1
ATOM 10180 C C . ARG B 1 579 ? -36.312 -1.123 -0.134 1 83.81 579 ARG B C 1
ATOM 10182 O O . ARG B 1 579 ? -36.719 -0.358 -1.012 1 83.81 579 ARG B O 1
ATOM 10189 N N . SER B 1 580 ? -35.406 -0.896 0.714 1 90.62 580 SER B N 1
ATOM 10190 C CA . SER B 1 580 ? -34.5 0.206 0.383 1 90.62 580 SER B CA 1
ATOM 10191 C C . SER B 1 580 ? -33.75 -0.074 -0.907 1 90.62 580 SER B C 1
ATOM 10193 O O . SER B 1 580 ? -33.656 -1.221 -1.352 1 90.62 580 SER B O 1
ATOM 10195 N N . TYR B 1 581 ? -33.375 0.875 -1.553 1 93.44 581 TYR B N 1
ATOM 10196 C CA . TYR B 1 581 ? -32.562 0.755 -2.752 1 93.44 581 TYR B CA 1
ATOM 10197 C C . TYR B 1 581 ? -31.359 -0.167 -2.512 1 93.44 581 TYR B C 1
ATOM 10199 O O . TYR B 1 581 ? -31.062 -1.036 -3.334 1 93.44 581 TYR B O 1
ATOM 10207 N N . GLY B 1 582 ? -30.766 -0.027 -1.378 1 93.88 582 GLY B N 1
ATOM 10208 C CA . GLY B 1 582 ? -29.609 -0.858 -1.032 1 93.88 582 GLY B CA 1
ATOM 10209 C C . GLY B 1 582 ? -29.969 -2.328 -0.903 1 93.88 582 GLY B C 1
ATOM 10210 O O . GLY B 1 582 ? -29.203 -3.193 -1.35 1 93.88 582 GLY B O 1
ATOM 10211 N N . SER B 1 583 ? -31.078 -2.572 -0.368 1 93.31 583 SER B N 1
ATOM 10212 C CA . SER B 1 583 ? -31.516 -3.953 -0.198 1 93.31 583 SER B CA 1
ATOM 10213 C C . SER B 1 583 ? -31.797 -4.613 -1.544 1 93.31 583 SER B C 1
ATOM 10215 O O . SER B 1 583 ? -31.547 -5.805 -1.722 1 93.31 583 SER B O 1
ATOM 10217 N N . LEU B 1 584 ? -32.312 -3.85 -2.434 1 94.81 584 LEU B N 1
ATOM 10218 C CA . LEU B 1 584 ? -32.562 -4.359 -3.775 1 94.81 584 LEU B CA 1
ATOM 10219 C C . LEU B 1 584 ? -31.25 -4.68 -4.492 1 94.81 584 LEU B C 1
ATOM 10221 O O . LEU B 1 584 ? -31.172 -5.664 -5.234 1 94.81 584 LEU B O 1
ATOM 10225 N N . MET B 1 585 ? -30.281 -3.83 -4.309 1 95.38 585 MET B N 1
ATOM 10226 C CA . MET B 1 585 ? -28.984 -4.07 -4.926 1 95.38 585 MET B CA 1
ATOM 10227 C C . MET B 1 585 ? -28.328 -5.32 -4.352 1 95.38 585 MET B C 1
ATOM 10229 O O . MET B 1 585 ? -27.703 -6.09 -5.078 1 95.38 585 MET B O 1
ATOM 10233 N N . ILE B 1 586 ? -28.469 -5.535 -3.049 1 95.75 586 ILE B N 1
ATOM 10234 C CA . ILE B 1 586 ? -27.922 -6.73 -2.406 1 95.75 586 ILE B CA 1
ATOM 10235 C C . ILE B 1 586 ? -28.594 -7.977 -2.992 1 95.75 586 ILE B C 1
ATOM 10237 O O . ILE B 1 586 ? -27.922 -8.961 -3.289 1 95.75 586 ILE B O 1
ATOM 10241 N N . GLU B 1 587 ? -29.875 -7.867 -3.145 1 95.06 587 GLU B N 1
ATOM 10242 C CA . GLU B 1 587 ? -30.609 -8.984 -3.725 1 95.06 587 GLU B CA 1
ATOM 10243 C C . GLU B 1 587 ? -30.141 -9.273 -5.148 1 95.06 587 GLU B C 1
ATOM 10245 O O . GLU B 1 587 ? -30.016 -10.438 -5.543 1 95.06 587 GLU B O 1
ATOM 10250 N N . ARG B 1 588 ? -29.875 -8.266 -5.844 1 94.75 588 ARG B N 1
ATOM 10251 C CA . ARG B 1 588 ? -29.422 -8.422 -7.223 1 94.75 588 ARG B CA 1
ATOM 10252 C C . ARG B 1 588 ? -28.047 -9.094 -7.277 1 94.75 588 ARG B C 1
ATOM 10254 O O . ARG B 1 588 ? -27.781 -9.906 -8.172 1 94.75 588 ARG B O 1
ATOM 10261 N N . LEU B 1 589 ? -27.203 -8.797 -6.344 1 95.94 589 LEU B N 1
ATOM 10262 C CA . LEU B 1 589 ? -25.812 -9.273 -6.371 1 95.94 589 LEU B CA 1
ATOM 10263 C C . LEU B 1 589 ? -25.688 -10.625 -5.688 1 95.94 589 LEU B C 1
ATOM 10265 O O . LEU B 1 589 ? -24.672 -11.312 -5.832 1 95.94 589 LEU B O 1
ATOM 10269 N N . THR B 1 590 ? -26.688 -11.086 -4.879 1 95.19 590 THR B N 1
ATOM 10270 C CA . THR B 1 590 ? -26.562 -12.336 -4.133 1 95.19 590 THR B CA 1
ATOM 10271 C C . THR B 1 590 ? -27.625 -13.336 -4.586 1 95.19 590 THR B C 1
ATOM 10273 O O . THR B 1 590 ? -27.516 -14.531 -4.305 1 95.19 590 THR B O 1
ATOM 10276 N N . GLY B 1 591 ? -28.703 -12.875 -5.176 1 91.25 591 GLY B N 1
ATOM 10277 C CA . GLY B 1 591 ? -29.781 -13.742 -5.633 1 91.25 591 GLY B CA 1
ATOM 10278 C C . GLY B 1 591 ? -30.844 -13.992 -4.57 1 91.25 591 GLY B C 1
ATOM 10279 O O . GLY B 1 591 ? -31.812 -14.695 -4.816 1 91.25 591 GLY B O 1
ATOM 10280 N N . SER B 1 592 ? -30.609 -13.43 -3.383 1 91.31 592 SER B N 1
ATOM 10281 C CA . SER B 1 592 ? -31.547 -13.625 -2.285 1 91.31 592 SER B CA 1
ATOM 10282 C C . SER B 1 592 ? -31.797 -12.328 -1.527 1 91.31 592 SER B C 1
ATOM 10284 O O . SER B 1 592 ? -30.906 -11.469 -1.449 1 91.31 592 SER B O 1
ATOM 10286 N N . GLU B 1 593 ? -32.938 -12.219 -1.001 1 87.69 593 GLU B N 1
ATOM 10287 C CA . GLU B 1 593 ? -33.312 -11.023 -0.26 1 87.69 593 GLU B CA 1
ATOM 10288 C C . GLU B 1 593 ? -32.469 -10.859 1.001 1 87.69 593 GLU B C 1
ATOM 10290 O O . GLU B 1 593 ? -32.125 -9.734 1.389 1 87.69 593 GLU B O 1
ATOM 10295 N N . ASP B 1 594 ? -32.125 -11.953 1.56 1 87.56 594 ASP B N 1
ATOM 10296 C CA . ASP B 1 594 ? -31.328 -11.898 2.775 1 87.56 594 ASP B CA 1
ATOM 10297 C C . ASP B 1 594 ? -29.875 -12.227 2.479 1 87.56 594 ASP B C 1
ATOM 10299 O O . ASP B 1 594 ? -29.141 -12.672 3.363 1 87.56 594 ASP B O 1
ATOM 10303 N N . GLY B 1 595 ? -29.594 -12.062 1.249 1 92.94 595 GLY B N 1
ATOM 10304 C CA . GLY B 1 595 ? -28.234 -12.391 0.851 1 92.94 595 GLY B CA 1
ATOM 10305 C C . GLY B 1 595 ? -27.203 -11.453 1.434 1 92.94 595 GLY B C 1
ATOM 10306 O O . GLY B 1 595 ? -27.531 -10.328 1.829 1 92.94 595 GLY B O 1
ATOM 10307 N N . ARG B 1 596 ? -25.969 -11.922 1.61 1 96.12 596 ARG B N 1
ATOM 10308 C CA . ARG B 1 596 ? -24.828 -11.164 2.127 1 96.12 596 ARG B CA 1
ATOM 10309 C C . ARG B 1 596 ? -23.625 -11.281 1.203 1 96.12 596 ARG B C 1
ATOM 10311 O O . ARG B 1 596 ? -23.422 -12.32 0.568 1 96.12 596 ARG B O 1
ATOM 10318 N N . ILE B 1 597 ? -22.875 -10.219 1.131 1 97.69 597 ILE B N 1
ATOM 10319 C CA . ILE B 1 597 ? -21.703 -10.188 0.26 1 97.69 597 ILE B CA 1
ATOM 10320 C C . ILE B 1 597 ? -20.438 -10.414 1.085 1 97.69 597 ILE B C 1
ATOM 10322 O O . ILE B 1 597 ? -19.578 -11.211 0.704 1 97.69 597 ILE B O 1
ATOM 10326 N N . ASP B 1 598 ? -20.328 -9.781 2.281 1 97.88 598 ASP B N 1
ATOM 10327 C CA . ASP B 1 598 ? -19.125 -9.836 3.113 1 97.88 598 ASP B CA 1
ATOM 10328 C C . ASP B 1 598 ? -19.125 -11.07 4.008 1 97.88 598 ASP B C 1
ATOM 10330 O O . ASP B 1 598 ? -20.031 -11.258 4.82 1 97.88 598 ASP B O 1
ATOM 10334 N N . HIS B 1 599 ? -18.109 -11.891 3.828 1 97 599 HIS B N 1
ATOM 10335 C CA . HIS B 1 599 ? -17.922 -13.102 4.625 1 97 599 HIS B CA 1
ATOM 10336 C C . HIS B 1 599 ? -16.531 -13.117 5.266 1 97 599 HIS B C 1
ATOM 10338 O O . HIS B 1 599 ? -15.531 -12.836 4.602 1 97 599 HIS B O 1
ATOM 10344 N N . VAL B 1 600 ? -16.453 -13.445 6.57 1 94.25 600 VAL B N 1
ATOM 10345 C CA . VAL B 1 600 ? -15.203 -13.336 7.297 1 94.25 600 VAL B CA 1
ATOM 10346 C C . VAL B 1 600 ? -14.773 -14.711 7.809 1 94.25 600 VAL B C 1
ATOM 10348 O O . VAL B 1 600 ? -15.602 -15.484 8.289 1 94.25 600 VAL B O 1
ATOM 10351 N N . LEU B 1 601 ? -13.461 -15.008 7.566 1 91.25 601 LEU B N 1
ATOM 10352 C CA . LEU B 1 601 ? -12.875 -16.234 8.094 1 91.25 601 LEU B CA 1
ATOM 10353 C C . LEU B 1 601 ? -12.656 -16.141 9.594 1 91.25 601 LEU B C 1
ATOM 10355 O O . LEU B 1 601 ? -12.602 -15.039 10.148 1 91.25 601 LEU B O 1
ATOM 10359 N N . GLN B 1 602 ? -12.617 -17.266 10.203 1 83 602 GLN B N 1
ATOM 10360 C CA . GLN B 1 602 ? -12.406 -17.297 11.648 1 83 602 GLN B CA 1
ATOM 10361 C C . GLN B 1 602 ? -10.922 -17.344 11.984 1 83 602 GLN B C 1
ATOM 10363 O O . GLN B 1 602 ? -10.141 -18.016 11.312 1 83 602 GLN B O 1
ATOM 10368 N N . ASP B 1 603 ? -10.508 -16.453 12.891 1 71.5 603 ASP B N 1
ATOM 10369 C CA . ASP B 1 603 ? -9.102 -16.375 13.266 1 71.5 603 ASP B CA 1
ATOM 10370 C C . ASP B 1 603 ? -8.656 -17.625 14.023 1 71.5 603 ASP B C 1
ATOM 10372 O O . ASP B 1 603 ? -9.422 -18.172 14.82 1 71.5 603 ASP B O 1
ATOM 10376 N N . LYS B 1 604 ? -7.52 -18.297 13.5 1 59.59 604 LYS B N 1
ATOM 10377 C CA . LYS B 1 604 ? -7.031 -19.531 14.117 1 59.59 604 LYS B CA 1
ATOM 10378 C C . LYS B 1 604 ? -6.344 -19.25 15.453 1 59.59 604 LYS B C 1
ATOM 10380 O O . LYS B 1 604 ? -6.434 -20.031 16.391 1 59.59 604 LYS B O 1
ATOM 10385 N N . THR B 1 605 ? -5.129 -18.281 15.398 1 58.28 605 THR B N 1
ATOM 10386 C CA . THR B 1 605 ? -4.043 -18.438 16.359 1 58.28 605 THR B CA 1
ATOM 10387 C C . THR B 1 605 ? -3.979 -17.234 17.297 1 58.28 605 THR B C 1
ATOM 10389 O O . THR B 1 605 ? -4.52 -16.172 17 1 58.28 605 THR B O 1
ATOM 10392 N N . PHE B 1 606 ? -3.547 -17.578 18.438 1 56.16 606 PHE B N 1
ATOM 10393 C CA . PHE B 1 606 ? -3.156 -16.734 19.578 1 56.16 606 PHE B CA 1
ATOM 10394 C C . PHE B 1 606 ? -1.995 -15.828 19.203 1 56.16 606 PHE B C 1
ATOM 10396 O O . PHE B 1 606 ? -1.367 -15.227 20.062 1 56.16 606 PHE B O 1
ATOM 10403 N N . GLU B 1 607 ? -1.747 -15.789 17.922 1 59.78 607 GLU B N 1
ATOM 10404 C CA . GLU B 1 607 ? -0.617 -14.922 17.594 1 59.78 607 GLU B CA 1
ATOM 10405 C C . GLU B 1 607 ? -1.033 -13.453 17.578 1 59.78 607 GLU B C 1
ATOM 10407 O O . GLU B 1 607 ? -2.221 -13.141 17.469 1 59.78 607 GLU B O 1
ATOM 10412 N N . HIS B 1 608 ? 0.01 -12.742 17.812 1 67.44 608 HIS B N 1
ATOM 10413 C CA . HIS B 1 608 ? -0.214 -11.305 17.75 1 67.44 608 HIS B CA 1
ATOM 10414 C C . HIS B 1 608 ? -0.78 -10.898 16.391 1 67.44 608 HIS B C 1
ATOM 10416 O O . HIS B 1 608 ? -0.32 -11.383 15.352 1 67.44 608 HIS B O 1
ATOM 10422 N N . PRO B 1 609 ? -1.805 -10.18 16.375 1 70.62 609 PRO B N 1
ATOM 10423 C CA . PRO B 1 609 ? -2.533 -9.797 15.156 1 70.62 609 PRO B CA 1
ATOM 10424 C C . PRO B 1 609 ? -1.619 -9.242 14.07 1 70.62 609 PRO B C 1
ATOM 10426 O O . PRO B 1 609 ? -1.808 -9.539 12.883 1 70.62 609 PRO B O 1
ATOM 10429 N N . TYR B 1 610 ? -0.611 -8.609 14.445 1 67.75 610 TYR B N 1
ATOM 10430 C CA . TYR B 1 610 ? 0.241 -7.977 13.445 1 67.75 610 TYR B CA 1
ATOM 10431 C C . TYR B 1 610 ? 1.16 -9 12.781 1 67.75 610 TYR B C 1
ATOM 10433 O O . TYR B 1 610 ? 1.524 -8.852 11.617 1 67.75 610 TYR B O 1
ATOM 10441 N N . ILE B 1 611 ? 1.492 -10.008 13.539 1 66.5 611 ILE B N 1
ATOM 10442 C CA . ILE B 1 611 ? 2.275 -11.094 12.953 1 66.5 611 ILE B CA 1
ATOM 10443 C C . ILE B 1 611 ? 1.393 -11.922 12.023 1 66.5 611 ILE B C 1
ATOM 10445 O O . ILE B 1 611 ? 1.817 -12.297 10.93 1 66.5 611 ILE B O 1
ATOM 10449 N N . SER B 1 612 ? 0.223 -12.016 12.391 1 72.12 612 SER B N 1
ATOM 10450 C CA . SER B 1 612 ? -0.734 -12.789 11.602 1 72.12 612 SER B CA 1
ATOM 10451 C C . SER B 1 612 ? -1.116 -12.047 10.32 1 72.12 612 SER B C 1
ATOM 10453 O O . SER B 1 612 ? -1.555 -12.664 9.352 1 72.12 612 SER B O 1
ATOM 10455 N N . ALA B 1 613 ? -0.856 -10.781 10.344 1 76.62 613 ALA B N 1
ATOM 10456 C CA . ALA B 1 613 ? -1.313 -9.938 9.234 1 76.62 613 ALA B CA 1
ATOM 10457 C C . ALA B 1 613 ? -0.614 -10.32 7.934 1 76.62 613 ALA B C 1
ATOM 10459 O O . ALA B 1 613 ? -1.255 -10.43 6.887 1 76.62 613 ALA B O 1
ATOM 10460 N N . ILE B 1 614 ? 0.642 -10.586 7.977 1 70.75 614 ILE B N 1
ATOM 10461 C CA . ILE B 1 614 ? 1.39 -10.891 6.762 1 70.75 614 ILE B CA 1
ATOM 10462 C C . ILE B 1 614 ? 1.025 -12.289 6.266 1 70.75 614 ILE B C 1
ATOM 10464 O O . ILE B 1 614 ? 0.802 -12.492 5.07 1 70.75 614 ILE B O 1
ATOM 10468 N N . GLY B 1 615 ? 0.846 -13.195 7.141 1 74.19 615 GLY B N 1
ATOM 10469 C CA . GLY B 1 615 ? 0.551 -14.57 6.785 1 74.19 615 GLY B CA 1
ATOM 10470 C C . GLY B 1 615 ? -0.877 -14.773 6.316 1 74.19 615 GLY B C 1
ATOM 10471 O O . GLY B 1 615 ? -1.147 -15.656 5.496 1 74.19 615 GLY B O 1
ATOM 10472 N N . SER B 1 616 ? -1.695 -13.938 6.75 1 79.75 616 SER B N 1
ATOM 10473 C CA . SER B 1 616 ? -3.111 -14.117 6.441 1 79.75 616 SER B CA 1
ATOM 10474 C C . SER B 1 616 ? -3.396 -13.836 4.969 1 79.75 616 SER B C 1
ATOM 10476 O O . SER B 1 616 ? -4.238 -14.5 4.359 1 79.75 616 SER B O 1
ATOM 10478 N N . HIS B 1 617 ? -2.705 -12.953 4.391 1 80.44 617 HIS B N 1
ATOM 10479 C CA . HIS B 1 617 ? -3.018 -12.57 3.016 1 80.44 617 HIS B CA 1
ATOM 10480 C C . HIS B 1 617 ? -2.496 -13.609 2.025 1 80.44 617 HIS B C 1
ATOM 10482 O O . HIS B 1 617 ? -2.961 -13.672 0.886 1 80.44 617 HIS B O 1
ATOM 10488 N N . THR B 1 618 ? -1.632 -14.422 2.422 1 78.06 618 THR B N 1
ATOM 10489 C CA . THR B 1 618 ? -1.021 -15.367 1.495 1 78.06 618 THR B CA 1
ATOM 10490 C C . THR B 1 618 ? -1.613 -16.766 1.676 1 78.06 618 THR B C 1
ATOM 10492 O O . THR B 1 618 ? -1.231 -17.703 0.975 1 78.06 618 THR B O 1
ATOM 10495 N N . ASN B 1 619 ? -2.576 -16.875 2.441 1 84.69 619 ASN B N 1
ATOM 10496 C CA . ASN B 1 619 ? -2.975 -18.219 2.832 1 84.69 619 ASN B CA 1
ATOM 10497 C C . ASN B 1 619 ? -4.359 -18.578 2.295 1 84.69 619 ASN B C 1
ATOM 10499 O O . ASN B 1 619 ? -4.828 -19.703 2.465 1 84.69 619 ASN B O 1
ATOM 10503 N N . TYR B 1 620 ? -4.992 -17.781 1.568 1 90.31 620 TYR B N 1
ATOM 10504 C CA . TYR B 1 620 ? -6.375 -18.031 1.17 1 90.31 620 TYR B CA 1
ATOM 10505 C C . TYR B 1 620 ? -6.492 -19.281 0.317 1 90.31 620 TYR B C 1
ATOM 10507 O O . TYR B 1 620 ? -7.41 -20.078 0.503 1 90.31 620 TYR B O 1
ATOM 10515 N N . TRP B 1 621 ? -5.543 -19.516 -0.572 1 90.81 621 TRP B N 1
ATOM 10516 C CA . TRP B 1 621 ? -5.629 -20.641 -1.512 1 90.81 621 TRP B CA 1
ATOM 10517 C C . TRP B 1 621 ? -5.266 -21.953 -0.83 1 90.81 621 TRP B C 1
ATOM 10519 O O . TRP B 1 621 ? -5.445 -23.031 -1.406 1 90.81 621 TRP B O 1
ATOM 10529 N N . ARG B 1 622 ? -4.832 -21.859 0.401 1 89.88 622 ARG B N 1
ATOM 10530 C CA . ARG B 1 622 ? -4.504 -23.047 1.173 1 89.88 622 ARG B CA 1
ATOM 10531 C C . ARG B 1 622 ? -5.453 -23.219 2.354 1 89.88 622 ARG B C 1
ATOM 10533 O O . ARG B 1 622 ? -5.305 -24.141 3.152 1 89.88 622 ARG B O 1
ATOM 10540 N N . ASP B 1 623 ? -6.309 -22.359 2.416 1 91.69 623 ASP B N 1
ATOM 10541 C CA . ASP B 1 623 ? -7.242 -22.375 3.537 1 91.69 623 ASP B CA 1
ATOM 10542 C C . ASP B 1 623 ? -8.438 -23.297 3.244 1 91.69 623 ASP B C 1
ATOM 10544 O O . ASP B 1 623 ? -9.188 -23.047 2.295 1 91.69 623 ASP B O 1
ATOM 10548 N N . PHE B 1 624 ? -8.734 -24.234 4.105 1 93.88 624 PHE B N 1
ATOM 10549 C CA . PHE B 1 624 ? -9.781 -25.234 3.908 1 93.88 624 PHE B CA 1
ATOM 10550 C C . PHE B 1 624 ? -11.164 -24.594 4.031 1 93.88 624 PHE B C 1
ATOM 10552 O O . PHE B 1 624 ? -12.102 -25 3.346 1 93.88 624 PHE B O 1
ATOM 10559 N N . ASP B 1 625 ? -11.289 -23.625 4.848 1 93.62 625 ASP B N 1
ATOM 10560 C CA . ASP B 1 625 ? -12.586 -22.984 5.035 1 93.62 625 ASP B CA 1
ATOM 10561 C C . ASP B 1 625 ? -13 -22.203 3.791 1 93.62 625 ASP B C 1
ATOM 10563 O O . ASP B 1 625 ? -14.156 -22.266 3.365 1 93.62 625 ASP B O 1
ATOM 10567 N N . THR B 1 626 ? -12.023 -21.453 3.291 1 95.94 626 THR B N 1
ATOM 10568 C CA . THR B 1 626 ? -12.289 -20.734 2.053 1 95.94 626 THR B CA 1
ATOM 10569 C C . THR B 1 626 ? -12.672 -21.688 0.932 1 95.94 626 THR B C 1
ATOM 10571 O O . THR B 1 626 ? -13.656 -21.469 0.226 1 95.94 626 THR B O 1
ATOM 10574 N N . ALA B 1 627 ? -11.953 -22.781 0.824 1 96.69 627 ALA B N 1
ATOM 10575 C CA . ALA B 1 627 ? -12.188 -23.766 -0.227 1 96.69 627 ALA B CA 1
ATOM 10576 C C . ALA B 1 627 ? -13.562 -24.422 -0.078 1 96.69 627 ALA B C 1
ATOM 10578 O O . ALA B 1 627 ? -14.289 -24.578 -1.061 1 96.69 627 ALA B O 1
ATOM 10579 N N . LEU B 1 628 ? -13.922 -24.766 1.11 1 96.25 628 LEU B N 1
ATOM 10580 C CA . LEU B 1 628 ? -15.211 -25.406 1.342 1 96.25 628 LEU B CA 1
ATOM 10581 C C . LEU B 1 628 ? -16.359 -24.438 1.043 1 96.25 628 LEU B C 1
ATOM 10583 O O . LEU B 1 628 ? -17.375 -24.828 0.49 1 96.25 628 LEU B O 1
ATOM 10587 N N . PHE B 1 629 ? -16.234 -23.219 1.405 1 95.75 629 PHE B N 1
ATOM 10588 C CA . PHE B 1 629 ? -17.234 -22.188 1.136 1 95.75 629 PHE B CA 1
ATOM 10589 C C . PHE B 1 629 ? -17.516 -22.094 -0.359 1 95.75 629 PHE B C 1
ATOM 10591 O O . PHE B 1 629 ? -18.672 -22.078 -0.782 1 95.75 629 PHE B O 1
ATOM 10598 N N . ILE B 1 630 ? -16.438 -21.953 -1.113 1 97.12 630 ILE B N 1
ATOM 10599 C CA . ILE B 1 630 ? -16.562 -21.828 -2.562 1 97.12 630 ILE B CA 1
ATOM 10600 C C . ILE B 1 630 ? -17.156 -23.109 -3.143 1 97.12 630 ILE B C 1
ATOM 10602 O O . ILE B 1 630 ? -18.062 -23.047 -3.975 1 97.12 630 ILE B O 1
ATOM 10606 N N . LEU B 1 631 ? -16.672 -24.266 -2.674 1 96.06 631 LEU B N 1
ATOM 10607 C CA . LEU B 1 631 ? -17.141 -25.562 -3.166 1 96.06 631 LEU B CA 1
ATOM 10608 C C . LEU B 1 631 ? -18.641 -25.719 -2.912 1 96.06 631 LEU B C 1
ATOM 10610 O O . LEU B 1 631 ? -19.375 -26.141 -3.807 1 96.06 631 LEU B O 1
ATOM 10614 N N . LYS B 1 632 ? -19.094 -25.359 -1.756 1 94.19 632 LYS B N 1
ATOM 10615 C CA . LYS B 1 632 ? -20.5 -25.484 -1.403 1 94.19 632 LYS B CA 1
ATOM 10616 C C . LYS B 1 632 ? -21.375 -24.594 -2.281 1 94.19 632 LYS B C 1
ATOM 10618 O O . LYS B 1 632 ? -22.484 -24.969 -2.658 1 94.19 632 LYS B O 1
ATOM 10623 N N . HIS B 1 633 ? -20.828 -23.469 -2.553 1 94.5 633 HIS B N 1
ATOM 10624 C CA . HIS B 1 633 ? -21.562 -22.562 -3.428 1 94.5 633 HIS B CA 1
ATOM 10625 C C . HIS B 1 633 ? -21.688 -23.141 -4.832 1 94.5 633 HIS B C 1
ATOM 10627 O O . HIS B 1 633 ? -22.766 -23.078 -5.441 1 94.5 633 HIS B O 1
ATOM 10633 N N . LEU B 1 634 ? -20.672 -23.703 -5.355 1 95.44 634 LEU B N 1
ATOM 10634 C CA . LEU B 1 634 ? -20.641 -24.203 -6.727 1 95.44 634 LEU B CA 1
ATOM 10635 C C . LEU B 1 634 ? -21.516 -25.453 -6.871 1 95.44 634 LEU B C 1
ATOM 10637 O O . LEU B 1 634 ? -21.984 -25.766 -7.969 1 95.44 634 LEU B O 1
ATOM 10641 N N . TYR B 1 635 ? -21.75 -26.172 -5.82 1 94.31 635 TYR B N 1
ATOM 10642 C CA . TYR B 1 635 ? -22.547 -27.391 -5.879 1 94.31 635 TYR B CA 1
ATOM 10643 C C . TYR B 1 635 ? -23.938 -27.156 -5.312 1 94.31 635 TYR B C 1
ATOM 10645 O O . TYR B 1 635 ? -24.703 -28.109 -5.094 1 94.31 635 TYR B O 1
ATOM 10653 N N . ARG B 1 636 ? -24.297 -25.922 -5.066 1 90.06 636 ARG B N 1
ATOM 10654 C CA . ARG B 1 636 ? -25.531 -25.562 -4.375 1 90.06 636 ARG B CA 1
ATOM 10655 C C . ARG B 1 636 ? -26.75 -26.047 -5.156 1 90.06 636 ARG B C 1
ATOM 10657 O O . ARG B 1 636 ? -27.781 -26.375 -4.57 1 90.06 636 ARG B O 1
ATOM 10664 N N . ASP B 1 637 ? -26.688 -26.062 -6.434 1 88.5 637 ASP B N 1
ATOM 10665 C CA . ASP B 1 637 ? -27.844 -26.344 -7.277 1 88.5 637 ASP B CA 1
ATOM 10666 C C . ASP B 1 637 ? -27.984 -27.844 -7.508 1 88.5 637 ASP B C 1
ATOM 10668 O O . ASP B 1 637 ? -28.938 -28.297 -8.164 1 88.5 637 ASP B O 1
ATOM 10672 N N . ILE B 1 638 ? -27.031 -28.719 -7.07 1 91.5 638 ILE B N 1
ATOM 10673 C CA . ILE B 1 638 ? -27.109 -30.156 -7.234 1 91.5 638 ILE B CA 1
ATOM 10674 C C . ILE B 1 638 ? -27.609 -30.797 -5.941 1 91.5 638 ILE B C 1
ATOM 10676 O O . ILE B 1 638 ? -26.969 -30.688 -4.895 1 91.5 638 ILE B O 1
ATOM 10680 N N . PRO B 1 639 ? -28.734 -31.391 -6.082 1 87.38 639 PRO B N 1
ATOM 10681 C CA . PRO B 1 639 ? -29.266 -32.031 -4.875 1 87.38 639 PRO B CA 1
ATOM 10682 C C . PRO B 1 639 ? -28.359 -33.125 -4.336 1 87.38 639 PRO B C 1
ATOM 10684 O O . PRO B 1 639 ? -27.516 -33.656 -5.066 1 87.38 639 PRO B O 1
ATOM 10687 N N . GLU B 1 640 ? -28.453 -33.5 -3.104 1 84.56 640 GLU B N 1
ATOM 10688 C CA . GLU B 1 640 ? -27.625 -34.5 -2.449 1 84.56 640 GLU B CA 1
ATOM 10689 C C . GLU B 1 640 ? -27.984 -35.906 -2.91 1 84.56 640 GLU B C 1
ATOM 10691 O O . GLU B 1 640 ? -27.109 -36.781 -2.994 1 84.56 640 GLU B O 1
ATOM 10696 N N . ASP B 1 641 ? -29.312 -36.219 -3.1 1 79.94 641 ASP B N 1
ATOM 10697 C CA . ASP B 1 641 ? -29.766 -37.531 -3.547 1 79.94 641 ASP B CA 1
ATOM 10698 C C . ASP B 1 641 ? -30.578 -37.406 -4.836 1 79.94 641 ASP B C 1
ATOM 10700 O O . ASP B 1 641 ? -31.234 -36.406 -5.082 1 79.94 641 ASP B O 1
ATOM 10704 N N . PRO B 1 642 ? -30.281 -38.375 -5.828 1 70.56 642 PRO B N 1
ATOM 10705 C CA . PRO B 1 642 ? -31.016 -38.344 -7.105 1 70.56 642 PRO B CA 1
ATOM 10706 C C . PRO B 1 642 ? -32.531 -38.281 -6.926 1 70.56 642 PRO B C 1
ATOM 10708 O O . PRO B 1 642 ? -33.25 -37.812 -7.805 1 70.56 642 PRO B O 1
ATOM 10711 N N . SER B 1 643 ? -33.031 -39.156 -6.016 1 60.41 643 SER B N 1
ATOM 10712 C CA . SER B 1 643 ? -34.469 -39.375 -5.902 1 60.41 643 SER B CA 1
ATOM 10713 C C . SER B 1 643 ? -35.219 -38.031 -5.844 1 60.41 643 SER B C 1
ATOM 10715 O O . SER B 1 643 ? -36.438 -38 -5.984 1 60.41 643 SER B O 1
ATOM 10717 N N . CYS B 1 644 ? -34.531 -37.156 -5.418 1 50.66 644 CYS B N 1
ATOM 10718 C CA . CYS B 1 644 ? -35.344 -35.969 -5.211 1 50.66 644 CYS B CA 1
ATOM 10719 C C . CYS B 1 644 ? -35.781 -35.375 -6.543 1 50.66 644 CYS B C 1
ATOM 10721 O O . CYS B 1 644 ? -36.531 -34.375 -6.574 1 50.66 644 CYS B O 1
ATOM 10723 N N . LEU B 1 645 ? -35.094 -35.719 -7.598 1 46.5 645 LEU B N 1
ATOM 10724 C CA . LEU B 1 645 ? -35.531 -35.125 -8.859 1 46.5 645 LEU B CA 1
ATOM 10725 C C . LEU B 1 645 ? -36.781 -35.812 -9.383 1 46.5 645 LEU B C 1
ATOM 10727 O O . LEU B 1 645 ? -37.375 -35.375 -10.367 1 46.5 645 LEU B O 1
ATOM 10731 N N . PHE B 1 646 ? -36.969 -37.219 -9.086 1 39.47 646 PHE B N 1
ATOM 10732 C CA . PHE B 1 646 ? -38 -37.969 -9.781 1 39.47 646 PHE B CA 1
ATOM 10733 C C . PHE B 1 646 ? -39.375 -37.469 -9.375 1 39.47 646 PHE B C 1
ATOM 10735 O O . PHE B 1 646 ? -40.125 -38.188 -8.695 1 39.47 646 PHE B O 1
ATOM 10742 N N . LEU B 1 647 ? -39.688 -36.406 -8.875 1 36.72 647 LEU B N 1
ATOM 10743 C CA . LEU B 1 647 ? -41.125 -36.406 -8.75 1 36.72 647 LEU B CA 1
ATOM 10744 C C . LEU B 1 647 ? -41.781 -36.625 -10.109 1 36.72 647 LEU B C 1
ATOM 10746 O O . LEU B 1 647 ? -42.906 -37.094 -10.188 1 36.72 647 LEU B O 1
ATOM 10750 N N . GLU B 1 648 ? -41.75 -35.75 -11.156 1 35.94 648 GLU B N 1
ATOM 10751 C CA . GLU B 1 648 ? -42.844 -35.969 -12.094 1 35.94 648 GLU B CA 1
ATOM 10752 C C . GLU B 1 648 ? -42.562 -37.156 -13.008 1 35.94 648 GLU B C 1
ATOM 10754 O O . GLU B 1 648 ? -41.562 -37.188 -13.688 1 35.94 648 GLU B O 1
ATOM 10759 N N . PRO B 1 649 ? -43.094 -38.375 -12.75 1 34.19 649 PRO B N 1
ATOM 10760 C CA . PRO B 1 649 ? -43.031 -39.594 -13.57 1 34.19 649 PRO B CA 1
ATOM 10761 C C . PRO B 1 649 ? -43.406 -39.344 -15.023 1 34.19 649 PRO B C 1
ATOM 10763 O O . PRO B 1 649 ? -44.562 -39 -15.312 1 34.19 649 PRO B O 1
ATOM 10766 N N . PRO B 1 650 ? -42.75 -38.594 -15.938 1 31.03 650 PRO B N 1
ATOM 10767 C CA . PRO B 1 650 ? -43.438 -38.812 -17.203 1 31.03 650 PRO B CA 1
ATOM 10768 C C . PRO B 1 650 ? -43.531 -40.281 -17.578 1 31.03 650 PRO B C 1
ATOM 10770 O O . PRO B 1 650 ? -42.781 -41.094 -17.062 1 31.03 650 PRO B O 1
ATOM 10773 N N . SER B 1 651 ? -44.562 -40.812 -18.359 1 30.72 651 SER B N 1
ATOM 10774 C CA . SER B 1 651 ? -44.969 -42.156 -18.812 1 30.72 651 SER B CA 1
ATOM 10775 C C . SER B 1 651 ? -43.781 -42.938 -19.344 1 30.72 651 SER B C 1
ATOM 10777 O O . SER B 1 651 ? -43.562 -44.094 -18.938 1 30.72 651 SER B O 1
ATOM 10779 N N . GLY B 1 652 ? -43.469 -42.875 -20.719 1 29.42 652 GLY B N 1
ATOM 10780 C CA . GLY B 1 652 ? -43.156 -43.969 -21.625 1 29.42 652 GLY B CA 1
ATOM 10781 C C . GLY B 1 652 ? -41.719 -44.438 -21.5 1 29.42 652 GLY B C 1
ATOM 10782 O O . GLY B 1 652 ? -41.375 -45.531 -21.969 1 29.42 652 GLY B O 1
ATOM 10783 N N . ALA B 1 653 ? -40.719 -43.531 -21.75 1 29.62 653 ALA B N 1
ATOM 10784 C CA . ALA B 1 653 ? -39.5 -44.062 -22.406 1 29.62 653 ALA B CA 1
ATOM 10785 C C . ALA B 1 653 ? -38.688 -44.906 -21.438 1 29.62 653 ALA B C 1
ATOM 10787 O O . ALA B 1 653 ? -38.594 -44.594 -20.25 1 29.62 653 ALA B O 1
ATOM 10788 N N . VAL B 1 654 ? -38.531 -46.219 -21.719 1 29.02 654 VAL B N 1
ATOM 10789 C CA . VAL B 1 654 ? -37.719 -47.312 -21.188 1 29.02 654 VAL B CA 1
ATOM 10790 C C . VAL B 1 654 ? -36.281 -46.812 -20.953 1 29.02 654 VAL B C 1
ATOM 10792 O O . VAL B 1 654 ? -35.594 -46.469 -21.891 1 29.02 654 VAL B O 1
ATOM 10795 N N . THR B 1 655 ? -36.062 -45.938 -20.016 1 27.75 655 THR B N 1
ATOM 10796 C CA . THR B 1 655 ? -34.688 -45.469 -19.812 1 27.75 655 THR B CA 1
ATOM 10797 C C . THR B 1 655 ? -33.781 -46.656 -19.5 1 27.75 655 THR B C 1
ATOM 10799 O O . THR B 1 655 ? -34.094 -47.5 -18.641 1 27.75 655 THR B O 1
ATOM 10802 N N . HIS B 1 656 ? -33.031 -47.188 -20.484 1 27.39 656 HIS B N 1
ATOM 10803 C CA . HIS B 1 656 ? -31.969 -48.156 -20.328 1 27.39 656 HIS B CA 1
ATOM 10804 C C . HIS B 1 656 ? -31.094 -47.844 -19.141 1 27.39 656 HIS B C 1
ATOM 10806 O O . HIS B 1 656 ? -30.625 -46.719 -19 1 27.39 656 HIS B O 1
ATOM 10812 N N . LYS B 1 657 ? -31.328 -48.469 -17.938 1 29.31 657 LYS B N 1
ATOM 10813 C CA . LYS B 1 657 ? -30.641 -48.562 -16.641 1 29.31 657 LYS B CA 1
ATOM 10814 C C . LYS B 1 657 ? -29.156 -48.906 -16.828 1 29.31 657 LYS B C 1
ATOM 10816 O O . LYS B 1 657 ? -28.594 -49.656 -16.047 1 29.31 657 LYS B O 1
ATOM 10821 N N . ASN B 1 658 ? -28.562 -48.719 -17.984 1 28.36 658 ASN B N 1
ATOM 10822 C CA . ASN B 1 658 ? -27.188 -49.219 -17.922 1 28.36 658 ASN B CA 1
ATOM 10823 C C . ASN B 1 658 ? -26.375 -48.5 -16.844 1 28.36 658 ASN B C 1
ATOM 10825 O O . ASN B 1 658 ? -25.359 -47.875 -17.156 1 28.36 658 ASN B O 1
ATOM 10829 N N . GLY B 1 659 ? -26.984 -47.781 -15.875 1 27.34 659 GLY B N 1
ATOM 10830 C CA . GLY B 1 659 ? -26.062 -47.031 -15.023 1 27.34 659 GLY B CA 1
ATOM 10831 C C . GLY B 1 659 ? -25.156 -47.938 -14.195 1 27.34 659 GLY B C 1
ATOM 10832 O O . GLY B 1 659 ? -25.625 -48.594 -13.258 1 27.34 659 GLY B O 1
ATOM 10833 N N . ALA B 1 660 ? -24.203 -48.812 -14.75 1 29.34 660 ALA B N 1
ATOM 10834 C CA . ALA B 1 660 ? -23.188 -49.406 -13.891 1 29.34 660 ALA B CA 1
ATOM 10835 C C . ALA B 1 660 ? -22.75 -48.438 -12.797 1 29.34 660 ALA B C 1
ATOM 10837 O O . ALA B 1 660 ? -22.266 -47.344 -13.086 1 29.34 660 ALA B O 1
ATOM 10838 N N . GLY B 1 661 ? -23.453 -48.344 -11.734 1 27.67 661 GLY B N 1
ATOM 10839 C CA . GLY B 1 661 ? -23.234 -47.625 -10.5 1 27.67 661 GLY B CA 1
ATOM 10840 C C . GLY B 1 661 ? -21.797 -47.688 -10.023 1 27.67 661 GLY B C 1
ATOM 10841 O O . GLY B 1 661 ? -21.125 -48.719 -10.172 1 27.67 661 GLY B O 1
ATOM 10842 N N . TRP B 1 662 ? -21 -46.625 -10.086 1 30.45 662 TRP B N 1
ATOM 10843 C CA . TRP B 1 662 ? -19.75 -46.469 -9.359 1 30.45 662 TRP B CA 1
ATOM 10844 C C . TRP B 1 662 ? -19.844 -47.062 -7.965 1 30.45 662 TRP B C 1
ATOM 10846 O O . TRP B 1 662 ? -20.703 -46.688 -7.164 1 30.45 662 TRP B O 1
ATOM 10856 N N . SER B 1 663 ? -19.906 -48.406 -7.777 1 27.83 663 SER B N 1
ATOM 10857 C CA . SER B 1 663 ? -19.859 -49.094 -6.484 1 27.83 663 SER B CA 1
ATOM 10858 C C . SER B 1 663 ? -18.984 -48.344 -5.496 1 27.83 663 SER B C 1
ATOM 10860 O O . SER B 1 663 ? -17.938 -47.781 -5.871 1 27.83 663 SER B O 1
ATOM 10862 N N . ASP B 1 664 ? -19.531 -47.938 -4.418 1 32.38 664 ASP B N 1
ATOM 10863 C CA . ASP B 1 664 ? -19.062 -47.406 -3.146 1 32.38 664 ASP B CA 1
ATOM 10864 C C . ASP B 1 664 ? -17.969 -48.281 -2.551 1 32.38 664 ASP B C 1
ATOM 10866 O O . ASP B 1 664 ? -18.25 -49.156 -1.733 1 32.38 664 ASP B O 1
ATOM 10870 N N . ARG B 1 665 ? -17.047 -48.938 -3.258 1 29.78 665 ARG B N 1
ATOM 10871 C CA . ARG B 1 665 ? -16.047 -49.688 -2.508 1 29.78 665 ARG B CA 1
ATOM 10872 C C . ARG B 1 665 ? -15.273 -48.781 -1.555 1 29.78 665 ARG B C 1
ATOM 10874 O O . ARG B 1 665 ? -14.242 -48.219 -1.928 1 29.78 665 ARG B O 1
ATOM 10881 N N . ARG B 1 666 ? -15.93 -48.031 -0.692 1 32.78 666 ARG B N 1
ATOM 10882 C CA . ARG B 1 666 ? -15.273 -47.438 0.458 1 32.78 666 ARG B CA 1
ATOM 10883 C C . ARG B 1 666 ? -14.578 -48.469 1.318 1 32.78 666 ARG B C 1
ATOM 10885 O O . ARG B 1 666 ? -15.18 -49 2.252 1 32.78 666 ARG B O 1
ATOM 10892 N N . GLY B 1 667 ? -14.008 -49.594 0.833 1 26.5 667 GLY B N 1
ATOM 10893 C CA . GLY B 1 667 ? -13.266 -50.406 1.789 1 26.5 667 GLY B CA 1
ATOM 10894 C C . GLY B 1 667 ? -12.32 -49.594 2.652 1 26.5 667 GLY B C 1
ATOM 10895 O O . GLY B 1 667 ? -12.031 -48.438 2.334 1 26.5 667 GLY B O 1
ATOM 10896 N N . ASP B 1 668 ? -12.039 -50.094 4.035 1 27.38 668 ASP B N 1
ATOM 10897 C CA . ASP B 1 668 ? -11.18 -49.75 5.16 1 27.38 668 ASP B CA 1
ATOM 10898 C C . ASP B 1 668 ? -9.742 -49.5 4.703 1 27.38 668 ASP B C 1
ATOM 10900 O O . ASP B 1 668 ? -8.836 -50.25 5.051 1 27.38 668 ASP B O 1
ATOM 10904 N N . ALA B 1 669 ? -9.367 -49.406 3.492 1 27.36 669 ALA B N 1
ATOM 10905 C CA . ALA B 1 669 ? -7.922 -49.312 3.344 1 27.36 669 ALA B CA 1
ATOM 10906 C C . ALA B 1 669 ? -7.375 -48.156 4.184 1 27.36 669 ALA B C 1
ATOM 10908 O O . ALA B 1 669 ? -8.016 -47.094 4.305 1 27.36 669 ALA B O 1
ATOM 10909 N N . ALA B 1 670 ? -6.43 -48.375 5.18 1 27.7 670 ALA B N 1
ATOM 10910 C CA . ALA B 1 670 ? -5.551 -47.594 6.027 1 27.7 670 ALA B CA 1
ATOM 10911 C C . ALA B 1 670 ? -5.098 -46.312 5.305 1 27.7 670 ALA B C 1
ATOM 10913 O O . ALA B 1 670 ? -4.926 -46.312 4.086 1 27.7 670 ALA B O 1
ATOM 10914 N N . GLU B 1 671 ? -5.312 -45.188 5.953 1 29.03 671 GLU B N 1
ATOM 10915 C CA . GLU B 1 671 ? -5.066 -43.781 5.719 1 29.03 671 GLU B CA 1
ATOM 10916 C C . GLU B 1 671 ? -3.678 -43.531 5.125 1 29.03 671 GLU B C 1
ATOM 10918 O O . GLU B 1 671 ? -2.93 -42.688 5.594 1 29.03 671 GLU B O 1
ATOM 10923 N N . GLU B 1 672 ? -2.98 -44.625 4.59 1 26.23 672 GLU B N 1
ATOM 10924 C CA . GLU B 1 672 ? -1.651 -44.156 4.215 1 26.23 672 GLU B CA 1
ATOM 10925 C C . GLU B 1 672 ? -1.736 -42.969 3.252 1 26.23 672 GLU B C 1
ATOM 10927 O O . GLU B 1 672 ? -2.652 -42.875 2.43 1 26.23 672 GLU B O 1
ATOM 10932 N N . GLU B 1 673 ? -1.077 -41.906 3.658 1 29.16 673 GLU B N 1
ATOM 10933 C CA . GLU B 1 673 ? -0.793 -40.594 3.057 1 29.16 673 GLU B CA 1
ATOM 10934 C C . GLU B 1 673 ? -0.408 -40.75 1.588 1 29.16 673 GLU B C 1
ATOM 10936 O O . GLU B 1 673 ? 0.728 -41.094 1.271 1 29.16 673 GLU B O 1
ATOM 10941 N N . LEU B 1 674 ? -1.222 -41.5 0.872 1 25.16 674 LEU B N 1
ATOM 10942 C CA . LEU B 1 674 ? -0.786 -41.844 -0.48 1 25.16 674 LEU B CA 1
ATOM 10943 C C . LEU B 1 674 ? -0.481 -40.562 -1.277 1 25.16 674 LEU B C 1
ATOM 10945 O O . LEU B 1 674 ? -1.271 -39.625 -1.271 1 25.16 674 LEU B O 1
ATOM 10949 N N . PRO B 1 675 ? 0.807 -40.438 -1.562 1 27.98 675 PRO B N 1
ATOM 10950 C CA . PRO B 1 675 ? 1.395 -39.406 -2.432 1 27.98 675 PRO B CA 1
ATOM 10951 C C . PRO B 1 675 ? 0.686 -39.312 -3.781 1 27.98 675 PRO B C 1
ATOM 10953 O O . PRO B 1 675 ? 0.732 -40.25 -4.582 1 27.98 675 PRO B O 1
ATOM 10956 N N . LEU B 1 676 ? -0.517 -39.281 -3.896 1 27.25 676 LEU B N 1
ATOM 10957 C CA . LEU B 1 676 ? -0.971 -39.156 -5.277 1 27.25 676 LEU B CA 1
ATOM 10958 C C . LEU B 1 676 ? -0.093 -38.188 -6.047 1 27.25 676 LEU B C 1
ATOM 10960 O O . LEU B 1 676 ? 0.512 -37.281 -5.457 1 27.25 676 LEU B O 1
ATOM 10964 N N . THR B 1 677 ? 0.221 -38.375 -7.34 1 26.06 677 THR B N 1
ATOM 10965 C CA . THR B 1 677 ? 1.371 -37.906 -8.109 1 26.06 677 THR B CA 1
ATOM 10966 C C . THR B 1 677 ? 1.73 -36.469 -7.754 1 26.06 677 THR B C 1
ATOM 10968 O O . THR B 1 677 ? 2.889 -36.188 -7.457 1 26.06 677 THR B O 1
ATOM 10971 N N . PHE B 1 678 ? 1.244 -35.406 -8.336 1 26.27 678 PHE B N 1
ATOM 10972 C CA . PHE B 1 678 ? 2.178 -34.281 -8.375 1 26.27 678 PHE B CA 1
ATOM 10973 C C . PHE B 1 678 ? 2.359 -33.656 -6.992 1 26.27 678 PHE B C 1
ATOM 10975 O O . PHE B 1 678 ? 2.746 -32.5 -6.867 1 26.27 678 PHE B O 1
ATOM 10982 N N . SER B 1 679 ? 1.918 -34.344 -5.938 1 26.86 679 SER B N 1
ATOM 10983 C CA . SER B 1 679 ? 1.989 -33.688 -4.641 1 26.86 679 SER B CA 1
ATOM 10984 C C . SER B 1 679 ? 3.387 -33.781 -4.039 1 26.86 679 SER B C 1
ATOM 10986 O O . SER B 1 679 ? 3.857 -34.875 -3.744 1 26.86 679 SER B O 1
ATOM 10988 N N . ASP B 1 680 ? 4.387 -32.969 -4.445 1 25.48 680 ASP B N 1
ATOM 10989 C CA . ASP B 1 680 ? 5.75 -33.031 -3.93 1 25.48 680 ASP B CA 1
ATOM 10990 C C . ASP B 1 680 ? 5.77 -32.938 -2.406 1 25.48 680 ASP B C 1
ATOM 10992 O O . ASP B 1 680 ? 5.66 -31.859 -1.836 1 25.48 680 ASP B O 1
ATOM 10996 N N . LYS B 1 681 ? 5.168 -33.75 -1.691 1 26.45 681 LYS B N 1
ATOM 10997 C CA . LYS B 1 681 ? 5.25 -33.688 -0.235 1 26.45 681 LYS B CA 1
ATOM 10998 C C . LYS B 1 681 ? 6.676 -33.938 0.246 1 26.45 681 LYS B C 1
ATOM 11000 O O . LYS B 1 681 ? 6.977 -33.781 1.43 1 26.45 681 LYS B O 1
ATOM 11005 N N . VAL B 1 682 ? 7.477 -34.625 -0.504 1 28.02 682 VAL B N 1
ATOM 11006 C CA . VAL B 1 682 ? 8.711 -35.156 0.067 1 28.02 682 VAL B CA 1
ATOM 11007 C C . VAL B 1 682 ? 9.641 -34.031 0.453 1 28.02 682 VAL B C 1
ATOM 11009 O O . VAL B 1 682 ? 10.492 -34.188 1.331 1 28.02 682 VAL B O 1
ATOM 11012 N N . LEU B 1 683 ? 9.562 -32.906 -0.213 1 25.98 683 LEU B N 1
ATOM 11013 C CA . LEU B 1 683 ? 10.672 -32.031 0.086 1 25.98 683 LEU B CA 1
ATOM 11014 C C . LEU B 1 683 ? 10.547 -31.438 1.494 1 25.98 683 LEU B C 1
ATOM 11016 O O . LEU B 1 683 ? 11.531 -30.969 2.064 1 25.98 683 LEU B O 1
ATOM 11020 N N . VAL B 1 684 ? 9.375 -31.516 2.074 1 25.91 684 VAL B N 1
ATOM 11021 C CA . VAL B 1 684 ? 9.359 -30.875 3.381 1 25.91 684 VAL B CA 1
ATOM 11022 C C . VAL B 1 684 ? 9.984 -31.797 4.422 1 25.91 684 VAL B C 1
ATOM 11024 O O . VAL B 1 684 ? 10.398 -31.344 5.492 1 25.91 684 VAL B O 1
ATOM 11027 N N . ARG B 1 685 ? 9.984 -33.094 4.129 1 27.28 685 ARG B N 1
ATOM 11028 C CA . ARG B 1 685 ? 10.43 -33.938 5.23 1 27.28 685 ARG B CA 1
ATOM 11029 C C . ARG B 1 685 ? 11.898 -33.688 5.539 1 27.28 685 ARG B C 1
ATOM 11031 O O . ARG B 1 685 ? 12.312 -33.75 6.699 1 27.28 685 ARG B O 1
ATOM 11038 N N . SER B 1 686 ? 12.703 -33.531 4.496 1 27.81 686 SER B N 1
ATOM 11039 C CA . SER B 1 686 ? 14.125 -33.5 4.82 1 27.81 686 SER B CA 1
ATOM 11040 C C . SER B 1 686 ? 14.469 -32.25 5.645 1 27.81 686 SER B C 1
ATOM 11042 O O . SER B 1 686 ? 15.531 -32.188 6.262 1 27.81 686 SER B O 1
ATOM 11044 N N . PHE B 1 687 ? 13.648 -31.266 5.5 1 23.98 687 PHE B N 1
ATOM 11045 C CA . PHE B 1 687 ? 14.102 -30.125 6.285 1 23.98 687 PHE B CA 1
ATOM 11046 C C . PHE B 1 687 ? 13.805 -30.328 7.766 1 23.98 687 PHE B C 1
ATOM 11048 O O . PHE B 1 687 ? 14.469 -29.75 8.625 1 23.98 687 PHE B O 1
ATOM 11055 N N . SER B 1 688 ? 12.789 -31.141 8.047 1 25.14 688 SER B N 1
ATOM 11056 C CA . SER B 1 688 ? 12.516 -31.203 9.477 1 25.14 688 SER B CA 1
ATOM 11057 C C . SER B 1 688 ? 13.586 -32.031 10.203 1 25.14 688 SER B C 1
ATOM 11059 O O . SER B 1 688 ? 13.875 -31.781 11.375 1 25.14 688 SER B O 1
ATOM 11061 N N . SER B 1 689 ? 13.984 -33.094 9.516 1 28.22 689 SER B N 1
ATOM 11062 C CA . SER B 1 689 ? 14.891 -33.906 10.32 1 28.22 689 SER B CA 1
ATOM 11063 C C . SER B 1 689 ? 16.156 -33.125 10.656 1 28.22 689 SER B C 1
ATOM 11065 O O . SER B 1 689 ? 16.719 -33.281 11.75 1 28.22 689 SER B O 1
ATOM 11067 N N . LYS B 1 690 ? 16.625 -32.406 9.641 1 28.41 690 LYS B N 1
ATOM 11068 C CA . LYS B 1 690 ? 17.875 -31.734 10 1 28.41 690 LYS B CA 1
ATOM 11069 C C . LYS B 1 690 ? 17.641 -30.672 11.078 1 28.41 690 LYS B C 1
ATOM 11071 O O . LYS B 1 690 ? 18.547 -30.344 11.836 1 28.41 690 LYS B O 1
ATOM 11076 N N . ALA B 1 691 ? 16.406 -30.219 11.125 1 25.05 691 ALA B N 1
ATOM 11077 C CA . ALA B 1 691 ? 16.266 -29.281 12.234 1 25.05 691 ALA B CA 1
ATOM 11078 C C . ALA B 1 691 ? 16.234 -30.016 13.57 1 25.05 691 ALA B C 1
ATOM 11080 O O . ALA B 1 691 ? 16.594 -29.438 14.609 1 25.05 691 ALA B O 1
ATOM 11081 N N . LYS B 1 692 ? 15.727 -31.234 13.492 1 28.45 692 LYS B N 1
ATOM 11082 C CA . LYS B 1 692 ? 15.727 -31.859 14.812 1 28.45 692 LYS B CA 1
ATOM 11083 C C . LYS B 1 692 ? 17.156 -32.094 15.312 1 28.45 692 LYS B C 1
ATOM 11085 O O . LYS B 1 692 ? 17.422 -31.953 16.5 1 28.45 692 LYS B O 1
ATOM 11090 N N . THR B 1 693 ? 18.016 -32.531 14.383 1 30.84 693 THR B N 1
ATOM 11091 C CA . THR B 1 693 ? 19.328 -32.781 14.922 1 30.84 693 THR B CA 1
ATOM 11092 C C . THR B 1 693 ? 19.984 -31.516 15.445 1 30.84 693 THR B C 1
ATOM 11094 O O . THR B 1 693 ? 20.781 -31.562 16.391 1 30.84 693 THR B O 1
ATOM 11097 N N . PHE B 1 694 ? 19.656 -30.391 14.789 1 25.58 694 PHE B N 1
ATOM 11098 C CA . PHE B 1 694 ? 20.359 -29.266 15.375 1 25.58 694 PHE B CA 1
ATOM 11099 C C . PHE B 1 694 ? 19.781 -28.922 16.734 1 25.58 694 PHE B C 1
ATOM 11101 O O . PHE B 1 694 ? 20.438 -28.266 17.547 1 25.58 694 PHE B O 1
ATOM 11108 N N . MET B 1 695 ? 18.547 -29.219 16.953 1 25.28 695 MET B N 1
ATOM 11109 C CA . MET B 1 695 ? 18.141 -28.891 18.312 1 25.28 695 MET B CA 1
ATOM 11110 C C . MET B 1 695 ? 18.828 -29.781 19.344 1 25.28 695 MET B C 1
ATOM 11112 O O . MET B 1 695 ? 19.031 -29.391 20.484 1 25.28 695 MET B O 1
ATOM 11116 N N . LYS B 1 696 ? 18.953 -31.047 19.031 1 29.7 696 LYS B N 1
ATOM 11117 C CA . LYS B 1 696 ? 19.469 -31.859 20.141 1 29.7 696 LYS B CA 1
ATOM 11118 C C . LYS B 1 696 ? 20.891 -31.453 20.484 1 29.7 696 LYS B C 1
ATOM 11120 O O . LYS B 1 696 ? 21.312 -31.594 21.641 1 29.7 696 LYS B O 1
ATOM 11125 N N . SER B 1 697 ? 21.734 -31.203 19.484 1 27.27 697 SER B N 1
ATOM 11126 C CA . SER B 1 697 ? 23.078 -30.969 19.984 1 27.27 697 SER B CA 1
ATOM 11127 C C . SER B 1 697 ? 23.141 -29.719 20.844 1 27.27 697 SER B C 1
ATOM 11129 O O . SER B 1 697 ? 24.141 -29.453 21.5 1 27.27 697 SER B O 1
ATOM 11131 N N . ALA B 1 698 ? 22.172 -28.797 20.75 1 24.88 698 ALA B N 1
ATOM 11132 C CA . ALA B 1 698 ? 22.344 -27.719 21.719 1 24.88 698 ALA B CA 1
ATOM 11133 C C . ALA B 1 698 ? 21.922 -28.172 23.125 1 24.88 698 ALA B C 1
ATOM 11135 O O . ALA B 1 698 ? 21.953 -27.391 24.078 1 24.88 698 ALA B O 1
ATOM 11136 N N . SER B 1 699 ? 21.312 -29.328 23.328 1 23.5 699 SER B N 1
ATOM 11137 C CA . SER B 1 699 ? 21.047 -29.641 24.734 1 23.5 699 SER B CA 1
ATOM 11138 C C . SER B 1 699 ? 22.344 -29.969 25.484 1 23.5 699 SER B C 1
ATOM 11140 O O . SER B 1 699 ? 22.344 -30.047 26.703 1 23.5 699 SER B O 1
ATOM 11142 N N . PHE B 1 700 ? 23.359 -30.594 24.984 1 23.39 700 PHE B N 1
ATOM 11143 C CA . PHE B 1 700 ? 24.344 -31.109 25.938 1 23.39 700 PHE B CA 1
ATOM 11144 C C . PHE B 1 700 ? 25.109 -29.969 26.594 1 23.39 700 PHE B C 1
ATOM 11146 O O . PHE B 1 700 ? 25.844 -30.188 27.547 1 23.39 700 PHE B O 1
ATOM 11153 N N . ARG B 1 701 ? 25.344 -28.812 26.062 1 21.41 701 ARG B N 1
ATOM 11154 C CA . ARG B 1 701 ? 26.219 -28.078 26.969 1 21.41 701 ARG B CA 1
ATOM 11155 C C . ARG B 1 701 ? 25.438 -27.469 28.125 1 21.41 701 ARG B C 1
ATOM 11157 O O . ARG B 1 701 ? 26 -26.781 28.969 1 21.41 701 ARG B O 1
ATOM 11164 N N . ALA B 1 702 ? 24.078 -27.766 28.344 1 19.97 702 ALA B N 1
ATOM 11165 C CA . ALA B 1 702 ? 23.891 -27.562 29.781 1 19.97 702 ALA B CA 1
ATOM 11166 C C . ALA B 1 702 ? 24.062 -28.875 30.547 1 19.97 702 ALA B C 1
ATOM 11168 O O . ALA B 1 702 ? 23.641 -29.938 30.062 1 19.97 702 ALA B O 1
#

Radius of gyration: 47.54 Å; Cα contacts (8 Å, |Δi|>4): 1875; chains: 2; bounding box: 120×142×147 Å

Secondary structure (DSSP, 8-state):
-----------------------------------GGGGS--HHHHHHHHHHHHT-HHHHTTS--S--TTB----EEEEEEEEPPTT--GGG---SSBPPTTTEEEPPHHHHHHHHHHHHHTHHHHHHHHHHHHHHHHS-TTHHHHTT-S---------TTSTT--------EEEGGGTEEEETTTTEEEESSS----EEEEEESEEEE-SSSSPEEBPHHHHHHHHHHHHTTGGGS-EE-TTS-EEEEEEES----EEETTEEE---EEEEEEEETTEEEEEEEE---S----S---S-SEEEEES------SS--HHHHHHHHHHHHHHHHHHSPEEEEEEEE-STHHHHTT--HHHHHHHHHHHHHHHHHHHS-HHHHHH-EEEEEEE-TTTT----HHHHHH--STTHHHHHHHHHHHHHHHHHHSTTT---S-S-EEEEEEES--HHHHHHHTTEEESSS--HHHHT-TT-EEE--SEEEEEEEE-TT-TT----GGGT-GGGSSSPPEEPPPTTSS--HHHHHHHHHHHHHHHHHHHHHHHHHHHHHHHHHHHTTS--GGGGGGG---------HHHHHHHHHHSSTT---EEEPPP-SS--HHHHHHHHHT-GGG-HHHHHHHHHHHTTTS-SSGGGGTTS--S-------------------------TT---HHHHHHHHHHHHHHHHTTTT-/-----------------------------------GGGGS--HHHHHHHHHHHHT-HHHHTTS--S--TTB----EEEEEEEEPPTT--GGG---SSBPPTTTEEEPPHHHHHHHHHHHHHTHHHHHHHHHHHHHHHHS-TTHHHHTT-S---------TTSTT--------EEEGGGTEEEETTTTEEEESSS----EEEEEESEEEE-SSSSPEEBPHHHHHHHHHHHHTTGGGS-EE-TTS-EEEEEEES----EEETTEEE---EEEEEEEETTEEEEEEEE---S----S---S-SEEEEES------SS--HHHHHHHHHHHHHHHHHHSPEEEEEEEE--THHHHTT--HHHHHHHHHHHHHHHHHHHS-HHHHHH-EEEEEEE-TTTT----HHHHHH--STTHHHHHHHHHHHHHHHHHHSTTT---S-S-EEEEEEES--HHHHHHHTTEEESSS--HHHHT-TT-EEE--SEEEEEEEE-TT-TT----GGGT-GGGSSSPPEEPPPTTSS--HHHHHHHHHHHHHHHHHHHHHHHHHHHHHHHHHHHTTS--GGGGGGG---------HHHHHHHHHHSSTT---EEEPPP---S-HHHHHHHHHT-GGG-HHHHHHHHHHHTTTS-SSGGGGTTS--S-------------------------TT---HHHHHHHHHHHHHHHHTTTT-

Organism: Punica granatum (NCBI:txid22663)

Nearest PDB structures (foldseek):
  5g23-assembly1_A  TM=3.681E-01  e=8.277E+00  Thermus thermophilus HB8
  2g27-assembly1_A  TM=3.843E-01  e=6.953E+00  Homo sapiens
  4gj6-assembly2_B  TM=2.951E-01  e=9.296E+00  Homo sapiens
  7ulw-assembly1_A  TM=2.366E-01  e=7.369E+00  Homo sapiens
  2g27-assembly1_A  TM=3.841E-01  e=8.207E+00  Homo sapiens

InterPro domains:
  IPR004177 DDHD domain [PF02862] (441-571)
  IPR004177 DDHD domain [PS51043] (437-636)
  IPR004177 DDHD domain [SM01127] (441-636)
  IPR058055 PA-PLA1 [PTHR23509] (56-441)

pLDDT: mean 70.28, std 26.19, range [13.2, 97.88]

Sequence (1404 aa):
MADSEASHGTSDLGSDGKKREGGEAAGSSGIEETSPDLLRNTPSNIARLEDVIEHSKGRQKYLAQTGSPSDGSDVRWYFCKVPLAENELAASVPRAEVVGKSEYFRFGMRDSLAIEASFLQREEELLSEWWKEFAECSDGPRARISASSSKGSAAKADEPTELYAIAEERVGVPVKGGLYEVDLIRRHCFPVYWHGENRRVLRGHWFARKGGLDWLPLREDVAEQLEFAYRCQVWHRRTFQPSGLFAARVDLQGSTPVWHGFISKEKGLHALFTGEDNTWEAWLNVDSSGFSSVVGLSGNGIKLRRGYSPSQSPKPTQEELRQQKEEEMDDYCSQVPVRHVVFMVHGIGQRLEKSNLVDDVTNFRHITASLAERHLTSYQCGAQRVLFIPCQWRRGLKLSAAVDEITLEGVRGLRVMLSATVHDVLYYMSPIYCQDIIDSVDTFFAVGSPLGVFLALRNIRIGIGKGRDYWDEENIIEEMPACRQMFNIFHPFDPVAYRVEPLVCKEYIGKRPVIIPYHKGGKRLHIGFQEFTEDLAARSQAIMDNLSNFRAKVLTVCQSKNRESLEEAAQDGEDKYERSYGSLMIERLTGSEDGRIDHVLQDKTFEHPYISAIGSHTNYWRDFDTALFILKHLYRDIPEDPSCLFLEPPSGAVTHKNGAGWSDRRGDAAEEELPLTFSDKVLVRSFSSKAKTFMKSASFRAMADSEASHGTSDLGSDGKKREGGEAAGSSGIEETSPDLLRNTPSNIARLEDVIEHSKGRQKYLAQTGSPSDGSDVRWYFCKVPLAENELAASVPRAEVVGKSEYFRFGMRDSLAIEASFLQREEELLSEWWKEFAECSDGPRARISASSSKGSAAKADEPTELYAIAEERVGVPVKGGLYEVDLIRRHCFPVYWHGENRRVLRGHWFARKGGLDWLPLREDVAEQLEFAYRCQVWHRRTFQPSGLFAARVDLQGSTPVWHGFISKEKGLHALFTGEDNTWEAWLNVDSSGFSSVVGLSGNGIKLRRGYSPSQSPKPTQEELRQQKEEEMDDYCSQVPVRHVVFMVHGIGQRLEKSNLVDDVTNFRHITASLAERHLTSYQCGAQRVLFIPCQWRRGLKLSAAVDEITLEGVRGLRVMLSATVHDVLYYMSPIYCQDIIDSVDTFFAVGSPLGVFLALRNIRIGIGKGRDYWDEENIIEEMPACRQMFNIFHPFDPVAYRVEPLVCKEYIGKRPVIIPYHKGGKRLHIGFQEFTEDLAARSQAIMDNLSNFRAKVLTVCQSKNRESLEEAAQDGEDKYERSYGSLMIERLTGSEDGRIDHVLQDKTFEHPYISAIGSHTNYWRDFDTALFILKHLYRDIPEDPSCLFLEPPSGAVTHKNGAGWSDRRGDAAEEELPLTFSDKVLVRSFSSKAKTFMKSASFRA

Foldseek 3Di:
DDDDDDDDDDDDDDDCPDPPPPDDDPPPPPPPPCDLLLQAPDPVNLVVLVVLLVPFPLLVLQQFDFPAPLGARAKWKKWFQAFDDDPHALLPPPQDFFDDLQTIFIFASSQRSQQVSVCSVCVVVLVVLSVVSNVVNPPPPPVVVVVVPVPPDPVVPPLVVVVPPPPPQDDARQALSRQWGADSNRQWIAGRFAHDTTIHMAMFFKFWDPPDQATTGGRPQQVVQVSVCVSVVQQVVFDQDPLRDRWRKAWGPNANQDPPDPDSDRFTWMKTWHDDDRYIWMFIDTHDPDDPPVPNSPDDTITMGGHHDDGPDPDDDLSSVLNVVVNVSSNLSSQAEADEEAEDEDALLCQLVVDDQVVLQVLLVVLLVVLCVVPAAPQLSRHHDYHYYYDDLCVSVDDPPVLVVPQDPVVSLVVSSVVRVVVRVVQCPDPVSVPDPDDAEAEEEAELALVQVVCVVVQEAAADQPCCVVVVDDPHHYHHDRYQAAAYEYAPLAPSHDDRLCSQAVVCPPPDAAEQADSVDDDDVVVVVVVVVVVVVVVVVVVVVVVVVVVVVVVVVVPPPPPPPPVPPVPPPPPPPPDRSSLVRQCRHHVDSPHGHYYYYDDDDDDDSNVVHSVRSNCLSVHSRNSSVVSCVVSVVPDRDPVVVPPPPDPDDPPDPPPPDPPPCPPPDPPPPSPHGDPPPPVVVVVVVVVVVVVVVVPPVD/DDDDDDDDDDDDDPPCPPPPPPDDDPPPPPPPPCDLLLQAPDPVNLVVLVVLLVPFPLLVLQQFDFPAPLGDRAKWKKWFLDFDDDPDALLPPPQDFFDDLQTIFIFASSLRSQQVSVCSVCVVVLVVLSVVSNVVNPPPPPVVVVVVPVPPCPVVPPQVVVVPPPPPQDDARQALSRQWGADSNRQWIAGRFAHDTTIHMAMFFKFWDPPDQATTGGRPQQVVQVSVCVSVVQQVVFDQDPLRDRWRKAWGPNANQDPPDPDSDRFTWMKTWHDDDRYIWMFIDTHDPDDPPNPNSPDDTITMGGHHDDGPDPDDDLSVVLNVVVNVSSNLSSQAEADEEAEDEDALLCQLVVDDQVVLQVLLVVLLVVLCVVPAAPQLSRHHDYHYYYDDLCVSVDDPPVLVVPQDPVVSLVVSSVVRVVVRVVQCPDPVSVDDPDDAEAEEEAELALVQVVCVVVQEAAADQPCCVVVVDDPHHYHHDRYQAAAYEYAPLAPSHDDRLCSQAVVCPPPDAAEQADSVDDDDPVVVVVVVVVVVVVVVVVVVVVVVVVVVVVVVVVPPPPPPPPVPPVPPPPVPPPDRSSQVRQCRHHVDSPHDHYYYYDDDDPDDSNVVRSVRSNCLSVHSRNSSVVSCVVSVVPDRDPVVVPPPPDDDDPPPPPPPPPPPPPPPDDPPPSCNRPNPPPVVVVVVVVVVVVVVVVPPVD

Solvent-accessible surface area (backbone atoms only — not comparable to full-atom values): 80820 Å² total; per-residue (Å²): 144,84,79,82,91,82,80,85,78,84,87,75,86,70,81,64,80,70,74,72,75,71,79,81,80,73,72,74,76,66,73,73,72,79,50,74,73,67,50,22,71,40,72,68,46,38,51,51,38,51,50,54,33,69,70,33,76,51,40,66,79,49,51,57,89,49,78,18,90,38,46,38,56,42,66,44,31,31,35,37,54,60,60,50,55,92,89,52,58,40,66,56,54,72,71,52,58,63,44,56,76,87,45,46,40,65,50,41,71,43,42,23,40,50,50,49,41,57,41,46,74,43,40,70,62,36,50,53,48,41,50,52,50,35,49,60,61,66,57,55,83,64,64,67,54,62,71,56,55,70,66,58,84,64,70,63,67,68,55,74,70,53,83,69,64,72,68,79,79,85,78,47,48,68,25,64,44,57,49,25,24,35,29,70,68,64,25,30,35,33,47,66,84,39,96,62,66,39,17,34,46,45,68,26,48,29,25,31,36,67,100,53,78,43,64,26,37,30,33,59,69,54,31,52,53,49,49,53,41,54,76,64,48,44,41,77,59,51,38,79,38,97,69,68,44,68,25,13,77,44,82,47,79,81,50,59,64,46,68,62,78,92,52,69,50,66,39,52,33,31,35,38,24,28,60,58,96,54,33,53,49,37,27,42,41,71,49,72,81,73,84,73,69,78,57,85,57,69,82,77,49,32,44,42,29,34,19,62,63,79,65,76,58,90,67,76,48,74,60,52,50,47,44,50,50,53,34,47,48,35,40,46,46,24,68,31,48,74,75,43,76,43,77,44,70,77,66,54,42,37,67,73,62,73,43,53,60,63,58,42,46,52,49,32,50,52,51,42,51,55,45,42,68,72,76,46,40,72,53,37,59,58,64,35,36,77,44,80,40,52,47,71,82,58,68,83,63,73,75,47,72,53,43,65,56,24,52,55,76,41,53,34,72,54,28,50,51,49,52,35,47,50,47,54,49,50,42,50,67,29,77,85,56,44,50,84,84,73,83,73,44,66,64,42,76,37,68,50,36,45,59,32,49,58,33,22,72,66,34,39,28,48,33,92,63,76,51,55,78,77,68,71,46,90,79,62,44,49,46,66,75,58,42,48,26,45,38,36,39,30,50,59,35,18,43,58,30,42,39,49,44,44,46,40,17,70,84,41,49,84,51,77,61,44,72,51,63,45,74,90,61,56,70,58,66,68,54,50,44,49,51,45,46,45,47,42,43,50,43,40,45,46,39,45,50,40,41,55,43,36,56,54,39,54,63,49,54,69,72,66,70,74,86,66,76,77,68,66,70,75,62,71,68,73,67,76,71,73,73,48,72,26,50,52,47,40,20,57,33,47,74,31,81,84,41,70,39,38,32,29,48,70,81,77,76,94,59,58,58,72,68,45,20,67,56,48,60,62,35,58,62,74,33,61,40,58,43,48,54,53,50,51,60,76,47,61,87,51,60,67,55,74,73,74,67,64,62,78,77,78,87,77,82,81,71,81,74,78,66,81,69,83,75,79,77,76,68,86,71,74,83,65,80,75,70,58,77,74,66,77,62,65,71,62,54,64,56,50,54,57,50,50,57,59,52,55,66,66,56,60,84,107,138,80,79,88,82,85,88,80,81,84,88,75,83,67,80,71,75,73,74,72,74,75,78,81,82,73,73,73,76,67,73,71,72,80,50,74,72,67,50,22,71,39,72,66,46,38,52,50,38,51,52,54,34,69,71,33,76,50,43,65,78,50,52,59,88,50,78,20,92,39,45,37,55,42,67,45,30,30,34,37,56,61,60,50,56,91,89,52,58,40,67,56,54,72,73,51,58,62,43,57,76,89,46,47,39,64,50,39,70,43,43,21,40,50,49,47,42,58,40,47,75,43,40,70,63,36,49,51,49,41,51,52,49,34,50,62,60,65,59,55,82,65,64,66,54,62,72,57,56,69,66,59,83,65,71,64,67,69,57,75,72,55,82,69,64,72,68,79,78,83,79,48,49,68,26,64,45,57,49,24,24,36,31,68,66,65,24,29,35,32,47,64,85,38,95,63,65,41,17,35,45,42,68,26,48,30,26,30,37,67,100,53,79,44,64,25,38,30,32,58,72,54,31,52,52,50,51,52,41,54,76,65,48,44,42,76,57,51,39,79,37,98,70,67,45,68,25,12,78,44,81,48,80,81,51,61,66,46,70,61,77,93,52,68,50,66,41,51,32,30,33,38,23,28,60,57,97,54,34,53,48,39,28,41,42,68,50,72,82,73,83,74,70,79,58,84,58,71,84,79,48,32,43,42,29,35,19,63,64,77,66,75,58,90,66,75,47,74,62,51,50,52,42,50,51,52,32,48,48,36,40,47,47,24,66,30,49,74,75,44,77,43,79,44,70,74,65,54,42,37,68,74,62,72,43,53,61,63,57,42,46,52,48,30,51,52,51,42,52,56,46,42,67,72,75,46,41,72,52,37,59,57,64,37,36,76,42,80,40,53,48,71,83,58,69,83,63,72,77,48,70,52,43,65,59,24,52,55,75,42,53,34,70,56,26,49,50,50,52,35,48,51,46,53,49,52,41,51,68,30,75,86,56,46,50,86,84,76,84,72,45,65,65,40,79,37,68,48,35,46,60,31,48,58,32,20,72,67,34,39,30,48,33,93,62,76,51,56,76,76,66,73,47,90,80,60,44,49,45,66,74,57,42,50,26,44,37,36,38,30,50,60,35,19,44,58,32,40,40,49,43,45,45,40,17,72,84,42,48,84,50,77,62,45,74,50,64,46,74,90,62,58,71,58,66,67,56,49,46,48,51,46,45,44,48,43,44,48,43,38,43,46,40,43,50,41,42,53,44,36,53,52,39,52,61,47,51,68,73,64,68,74,87,66,74,77,67,68,73,74,64,71,68,72,68,75,72,74,72,49,70,27,48,52,45,40,20,56,33,46,75,31,82,84,41,70,41,37,32,28,47,69,86,88,69,94,56,57,58,72,66,44,20,67,54,47,60,62,35,58,61,74,32,60,37,58,43,50,54,55,50,52,60,75,47,62,88,52,63,66,55,72,72,72,68,65,63,78,77,75,87,78,81,80,71,80,73,76,66,80,65,81,73,80,76,75,67,86,73,76,82,69,83,68,71,56,72,82,55,78,61,64,71,60,52,64,55,51,54,58,51,49,55,58,52,54,66,64,50,66,83,105